Protein AF-0000000084604046 (afdb_homodimer)

Radius of gyration: 29.72 Å; Cα contacts (8 Å, |Δi|>4): 2271; chains: 2; bounding box: 63×87×72 Å

Nearest PDB structures (foldseek):
  1ad3-assembly1_B  TM=9.758E-01  e=2.299E-49  Rattus norvegicus
  4qgk-assembly1_B  TM=9.722E-01  e=5.707E-48  Homo sapiens
  6k0z-assembly1_A  TM=9.674E-01  e=2.335E-47  Staphylococcus aureus
  1uxv-assembly1_A  TM=8.886E-01  e=5.226E-30  Thermoproteus tenax
  1uxn-assembly1_A  TM=8.851E-01  e=6.188E-30  Thermoproteus tenax

Structure (mmCIF, N/CA/C/O backbone):
data_AF-0000000084604046-model_v1
#
loop_
_entity.id
_entity.type
_entity.pdbx_description
1 polymer 'Aldehyde dehydrogenase'
#
loop_
_atom_site.group_PDB
_atom_site.id
_atom_site.type_symbol
_atom_site.label_atom_id
_atom_site.label_alt_id
_atom_site.label_comp_id
_atom_site.label_asym_id
_atom_site.label_entity_id
_atom_site.label_seq_id
_atom_site.pdbx_PDB_ins_code
_atom_site.Cartn_x
_atom_site.Cartn_y
_atom_site.Cartn_z
_atom_site.occupancy
_atom_site.B_iso_or_equiv
_atom_site.auth_seq_id
_atom_site.auth_comp_id
_atom_site.auth_asym_id
_atom_site.auth_atom_id
_atom_site.pdbx_PDB_model_num
ATOM 1 N N . MET A 1 1 ? 24.734 -17.094 -30.797 1 50.59 1 MET A N 1
ATOM 2 C CA . MET A 1 1 ? 23.812 -17.359 -29.688 1 50.59 1 MET A CA 1
ATOM 3 C C . MET A 1 1 ? 24.391 -18.422 -28.75 1 50.59 1 MET A C 1
ATOM 5 O O . MET A 1 1 ? 24.344 -18.25 -27.531 1 50.59 1 MET A O 1
ATOM 9 N N . ALA A 1 2 ? 25.141 -19.469 -29.406 1 66.5 2 ALA A N 1
ATOM 10 C CA . ALA A 1 2 ? 25.703 -20.578 -28.625 1 66.5 2 ALA A CA 1
ATOM 11 C C . ALA A 1 2 ? 26.938 -20.141 -27.859 1 66.5 2 ALA A C 1
ATOM 13 O O . ALA A 1 2 ? 27.203 -20.641 -26.766 1 66.5 2 ALA A O 1
ATOM 14 N N . ALA A 1 3 ? 27.547 -19.031 -28.219 1 71.31 3 ALA A N 1
ATOM 15 C CA . ALA A 1 3 ? 28.859 -18.672 -27.688 1 71.31 3 ALA A CA 1
ATOM 16 C C . ALA A 1 3 ? 28.734 -18.078 -26.281 1 71.31 3 ALA A C 1
ATOM 18 O O . ALA A 1 3 ? 29.703 -18.062 -25.531 1 71.31 3 ALA A O 1
ATOM 19 N N . HIS A 1 4 ? 27.594 -17.781 -25.828 1 88.94 4 HIS A N 1
ATOM 20 C CA . HIS A 1 4 ? 27.484 -17.062 -24.562 1 88.94 4 HIS A CA 1
ATOM 21 C C . HIS A 1 4 ? 26.797 -17.938 -23.516 1 88.94 4 HIS A C 1
ATOM 23 O O . HIS A 1 4 ? 26.719 -17.547 -22.344 1 88.94 4 HIS A O 1
ATOM 29 N N . LEU A 1 5 ? 26.484 -19.016 -23.906 1 94.19 5 LEU A N 1
ATOM 30 C CA . LEU A 1 5 ? 25.797 -19.906 -22.984 1 94.19 5 LEU A CA 1
ATOM 31 C C . LEU A 1 5 ? 26.766 -20.422 -21.906 1 94.19 5 LEU A C 1
ATOM 33 O O . LEU A 1 5 ? 27.875 -20.828 -22.203 1 94.19 5 LEU A O 1
ATOM 37 N N . LYS A 1 6 ? 26.281 -20.281 -20.703 1 94.06 6 LYS A N 1
ATOM 38 C CA . LYS A 1 6 ? 27.047 -20.781 -19.578 1 94.06 6 LYS A CA 1
ATOM 39 C C . LYS A 1 6 ? 26.828 -22.281 -19.391 1 94.06 6 LYS A C 1
ATOM 41 O O . LYS A 1 6 ? 25.719 -22.781 -19.594 1 94.06 6 LYS A O 1
ATOM 46 N N . SER A 1 7 ? 27.906 -22.969 -19.141 1 92.69 7 SER A N 1
ATOM 47 C CA . SER A 1 7 ? 27.844 -24.406 -18.891 1 92.69 7 SER A CA 1
ATOM 48 C C . SER A 1 7 ? 28.766 -24.812 -17.75 1 92.69 7 SER A C 1
ATOM 50 O O . SER A 1 7 ? 29.5 -23.969 -17.203 1 92.69 7 SER A O 1
ATOM 52 N N . GLY A 1 8 ? 28.703 -26.094 -17.391 1 92.62 8 GLY A N 1
ATOM 53 C CA . GLY A 1 8 ? 29.5 -26.594 -16.297 1 92.62 8 GLY A CA 1
ATOM 54 C C . GLY A 1 8 ? 28.656 -26.984 -15.086 1 92.62 8 GLY A C 1
ATOM 55 O O . GLY A 1 8 ? 27.438 -26.906 -15.125 1 92.62 8 GLY A O 1
ATOM 56 N N . PRO A 1 9 ? 29.359 -27.422 -14.031 1 96.44 9 PRO A N 1
ATOM 57 C CA . PRO A 1 9 ? 28.625 -27.844 -12.844 1 96.44 9 PRO A CA 1
ATOM 58 C C . PRO A 1 9 ? 28.016 -26.688 -12.062 1 96.44 9 PRO A C 1
ATOM 60 O O . PRO A 1 9 ? 28.625 -25.609 -11.977 1 96.44 9 PRO A O 1
ATOM 63 N N . ILE A 1 10 ? 26.859 -26.859 -11.547 1 97.69 10 ILE A N 1
ATOM 64 C CA . ILE A 1 10 ? 26.281 -25.922 -10.602 1 97.69 10 ILE A CA 1
ATOM 65 C C . ILE A 1 10 ? 27.062 -25.969 -9.289 1 97.69 10 ILE A C 1
ATOM 67 O O . ILE A 1 10 ? 27.25 -27.031 -8.711 1 97.69 10 ILE A O 1
ATOM 71 N N . PRO A 1 11 ? 27.531 -24.844 -8.859 1 96.5 11 PRO A N 1
ATOM 72 C CA . PRO A 1 11 ? 28.25 -24.844 -7.59 1 96.5 11 PRO A CA 1
ATOM 73 C C . PRO A 1 11 ? 27.422 -25.391 -6.434 1 96.5 11 PRO A C 1
ATOM 75 O O . PRO A 1 11 ? 26.203 -25.25 -6.43 1 96.5 11 PRO A O 1
ATOM 78 N N . PRO A 1 12 ? 28.109 -26.031 -5.445 1 97.69 12 PRO A N 1
ATOM 79 C CA . PRO A 1 12 ? 27.375 -26.469 -4.254 1 97.69 12 PRO A CA 1
ATOM 80 C C . PRO A 1 12 ? 26.734 -25.297 -3.498 1 97.69 12 PRO A C 1
ATOM 82 O O . PRO A 1 12 ? 27.281 -24.188 -3.508 1 97.69 12 PRO A O 1
ATOM 85 N N . PHE A 1 13 ? 25.688 -25.609 -2.85 1 98.25 13 PHE A N 1
ATOM 86 C CA . PHE A 1 13 ? 25 -24.594 -2.062 1 98.25 13 PHE A CA 1
ATOM 87 C C . PHE A 1 13 ? 25.875 -24.109 -0.907 1 98.25 13 PHE A C 1
ATOM 89 O O . PHE A 1 13 ? 26.375 -24.938 -0.127 1 98.25 13 PHE A O 1
ATOM 96 N N . GLU A 1 14 ? 26.141 -22.844 -0.811 1 97.69 14 GLU A N 1
ATOM 97 C CA . GLU A 1 14 ? 26.922 -22.219 0.252 1 97.69 14 GLU A CA 1
ATOM 98 C C . GLU A 1 14 ? 26.203 -21.016 0.846 1 97.69 14 GLU A C 1
ATOM 100 O O . GLU A 1 14 ? 25.781 -20.109 0.117 1 97.69 14 GLU A O 1
ATOM 105 N N . ALA A 1 15 ? 26.047 -21.062 2.158 1 98.44 15 ALA A N 1
ATOM 106 C CA . ALA A 1 15 ? 25.438 -19.922 2.842 1 98.44 15 ALA A CA 1
ATOM 107 C C . ALA A 1 15 ? 26.344 -18.703 2.828 1 98.44 15 ALA A C 1
ATOM 109 O O . ALA A 1 15 ? 27.578 -18.844 2.939 1 98.44 15 ALA A O 1
ATOM 110 N N . THR A 1 16 ? 25.781 -17.5 2.668 1 98.75 16 THR A N 1
ATOM 111 C CA . THR A 1 16 ? 26.547 -16.266 2.768 1 98.75 16 THR A CA 1
ATOM 112 C C . THR A 1 16 ? 26.969 -16 4.211 1 98.75 16 THR A C 1
ATOM 114 O O . THR A 1 16 ? 26.141 -16.047 5.121 1 98.75 16 THR A O 1
ATOM 117 N N . PRO A 1 17 ? 28.266 -15.742 4.441 1 98.56 17 PRO A N 1
ATOM 118 C CA . PRO A 1 17 ? 28.688 -15.438 5.805 1 98.56 17 PRO A CA 1
ATOM 119 C C . PRO A 1 17 ? 28 -14.195 6.371 1 98.56 17 PRO A C 1
ATOM 121 O O . PRO A 1 17 ? 27.812 -13.211 5.652 1 98.56 17 PRO A O 1
ATOM 124 N N . LEU A 1 18 ? 27.672 -14.305 7.691 1 98.56 18 LEU A N 1
ATOM 125 C CA . LEU A 1 18 ? 26.891 -13.242 8.336 1 98.56 18 LEU A CA 1
ATOM 126 C C . LEU A 1 18 ? 27.625 -11.906 8.25 1 98.56 18 LEU A C 1
ATOM 128 O O . LEU A 1 18 ? 27 -10.875 8.016 1 98.56 18 LEU A O 1
ATOM 132 N N . ASP A 1 19 ? 28.922 -11.867 8.406 1 98.38 19 ASP A N 1
ATOM 133 C CA . ASP A 1 19 ? 29.719 -10.641 8.352 1 98.38 19 ASP A CA 1
ATOM 134 C C . ASP A 1 19 ? 29.703 -10.039 6.945 1 98.38 19 ASP A C 1
ATOM 136 O O . ASP A 1 19 ? 29.703 -8.82 6.785 1 98.38 19 ASP A O 1
ATOM 140 N N . GLU A 1 20 ? 29.703 -10.906 5.965 1 98.5 20 GLU A N 1
ATOM 141 C CA . GLU A 1 20 ? 29.594 -10.438 4.586 1 98.5 20 GLU A CA 1
ATOM 142 C C . GLU A 1 20 ? 28.234 -9.797 4.328 1 98.5 20 GLU A C 1
ATOM 144 O O . GLU A 1 20 ? 28.141 -8.781 3.639 1 98.5 20 GLU A O 1
ATOM 149 N N . ILE A 1 21 ? 27.219 -10.406 4.883 1 98.75 21 ILE A N 1
ATOM 150 C CA . ILE A 1 21 ? 25.875 -9.852 4.754 1 98.75 21 ILE A CA 1
ATOM 151 C C . ILE A 1 21 ? 25.859 -8.43 5.305 1 98.75 21 ILE A C 1
ATOM 153 O O . ILE A 1 21 ? 25.406 -7.5 4.625 1 98.75 21 ILE A O 1
ATOM 157 N N . THR A 1 22 ? 26.312 -8.227 6.5 1 98.75 22 THR A N 1
ATOM 158 C CA . THR A 1 22 ? 26.312 -6.922 7.148 1 98.75 22 THR A CA 1
ATOM 159 C C . THR A 1 22 ? 27.078 -5.906 6.312 1 98.75 22 THR A C 1
ATOM 161 O O . THR A 1 22 ? 26.594 -4.797 6.066 1 98.75 22 THR A O 1
ATOM 164 N N . ALA A 1 23 ? 28.281 -6.297 5.844 1 98.75 23 ALA A N 1
ATOM 165 C CA . ALA A 1 23 ? 29.125 -5.398 5.066 1 98.75 23 ALA A CA 1
ATOM 166 C C . ALA A 1 23 ? 28.453 -4.996 3.76 1 98.75 23 ALA A C 1
ATOM 168 O O . ALA A 1 23 ? 28.5 -3.832 3.359 1 98.75 23 ALA A O 1
ATOM 169 N N . LYS A 1 24 ? 27.859 -5.965 3.111 1 98.69 24 LYS A N 1
ATOM 170 C CA . LYS A 1 24 ? 27.219 -5.707 1.828 1 98.69 24 LYS A CA 1
ATOM 171 C C . LYS A 1 24 ? 25.969 -4.84 2.004 1 98.69 24 LYS A C 1
ATOM 173 O O . LYS A 1 24 ? 25.688 -3.973 1.172 1 98.69 24 LYS A O 1
ATOM 178 N N . LEU A 1 25 ? 25.203 -5.078 3.059 1 98.69 25 LEU A N 1
ATOM 179 C CA . LEU A 1 25 ? 24.031 -4.25 3.314 1 98.69 25 LEU A CA 1
ATOM 180 C C . LEU A 1 25 ? 24.438 -2.795 3.541 1 98.69 25 LEU A C 1
ATOM 182 O O . LEU A 1 25 ? 23.766 -1.881 3.059 1 98.69 25 LEU A O 1
ATOM 186 N N . GLU A 1 26 ? 25.438 -2.568 4.254 1 98.38 26 GLU A N 1
ATOM 187 C CA . GLU A 1 26 ? 25.938 -1.217 4.484 1 98.38 26 GLU A CA 1
ATOM 188 C C . GLU A 1 26 ? 26.422 -0.578 3.184 1 98.38 26 GLU A C 1
ATOM 190 O O . GLU A 1 26 ? 26.172 0.604 2.938 1 98.38 26 GLU A O 1
ATOM 195 N N . LEU A 1 27 ? 27.109 -1.394 2.396 1 98.62 27 LEU A N 1
ATOM 196 C CA . LEU A 1 27 ? 27.578 -0.909 1.1 1 98.62 27 LEU A CA 1
ATOM 197 C C . LEU A 1 27 ? 26.391 -0.459 0.237 1 98.62 27 LEU A C 1
ATOM 199 O O . LEU A 1 27 ? 26.438 0.613 -0.37 1 98.62 27 LEU A O 1
ATOM 203 N N . LEU A 1 28 ? 25.391 -1.287 0.137 1 98.69 28 LEU A N 1
ATOM 204 C CA . LEU A 1 28 ? 24.203 -0.959 -0.657 1 98.69 28 LEU A CA 1
ATOM 205 C C . LEU A 1 28 ? 23.562 0.333 -0.166 1 98.69 28 LEU A C 1
ATOM 207 O O . LEU A 1 28 ? 23.156 1.177 -0.971 1 98.69 28 LEU A O 1
ATOM 211 N N . ARG A 1 29 ? 23.391 0.522 1.137 1 97.19 29 ARG A N 1
ATOM 212 C CA . ARG A 1 29 ? 22.797 1.72 1.719 1 97.19 29 ARG A CA 1
ATOM 213 C C . ARG A 1 29 ? 23.594 2.967 1.342 1 97.19 29 ARG A C 1
ATOM 215 O O . ARG A 1 29 ? 23.016 3.992 0.979 1 97.19 29 ARG A O 1
ATOM 222 N N . ASN A 1 30 ? 24.891 2.871 1.48 1 97.25 30 ASN A N 1
ATOM 223 C CA . ASN A 1 30 ? 25.766 3.992 1.134 1 97.25 30 ASN A CA 1
ATOM 224 C C . ASN A 1 30 ? 25.688 4.316 -0.355 1 97.25 30 ASN A C 1
ATOM 226 O O . ASN A 1 30 ? 25.703 5.484 -0.741 1 97.25 30 ASN A O 1
ATOM 230 N N . THR A 1 31 ? 25.672 3.266 -1.156 1 98.44 31 THR A N 1
ATOM 231 C CA . THR A 1 31 ? 25.562 3.469 -2.598 1 98.44 31 THR A CA 1
ATOM 232 C C . THR A 1 31 ? 24.266 4.172 -2.955 1 98.44 31 THR A C 1
ATOM 234 O O . THR A 1 31 ? 24.25 5.074 -3.795 1 98.44 31 THR A O 1
ATOM 237 N N . PHE A 1 32 ? 23.172 3.816 -2.348 1 98.12 32 PHE A N 1
ATOM 238 C CA . PHE A 1 32 ? 21.875 4.441 -2.615 1 98.12 32 PHE A CA 1
ATOM 239 C C . PHE A 1 32 ? 21.938 5.945 -2.357 1 98.12 32 PHE A C 1
ATOM 241 O O . PHE A 1 32 ? 21.344 6.73 -3.094 1 98.12 32 PHE A O 1
ATOM 248 N N . ARG A 1 33 ? 22.625 6.324 -1.353 1 95.12 33 ARG A N 1
ATOM 249 C CA . ARG A 1 33 ? 22.719 7.723 -0.945 1 95.12 33 ARG A CA 1
ATOM 250 C C . ARG A 1 33 ? 23.453 8.555 -1.999 1 95.12 33 ARG A C 1
ATOM 252 O O . ARG A 1 33 ? 23.344 9.781 -2.01 1 95.12 33 ARG A O 1
ATOM 259 N N . THR A 1 34 ? 24.203 7.895 -2.857 1 96.56 34 THR A N 1
ATOM 260 C CA . THR A 1 34 ? 24.906 8.609 -3.916 1 96.56 34 THR A CA 1
ATOM 261 C C . THR A 1 34 ? 23.969 8.945 -5.066 1 96.56 34 THR A C 1
ATOM 263 O O . THR A 1 34 ? 24.328 9.672 -5.988 1 96.56 34 THR A O 1
ATOM 266 N N . ASN A 1 35 ? 22.734 8.414 -5.121 1 96.94 35 ASN A N 1
ATOM 267 C CA . ASN A 1 35 ? 21.703 8.586 -6.152 1 96.94 35 ASN A CA 1
ATOM 268 C C . ASN A 1 35 ? 22.078 7.832 -7.43 1 96.94 35 ASN A C 1
ATOM 270 O O . ASN A 1 35 ? 21.5 8.086 -8.492 1 96.94 35 ASN A O 1
ATOM 274 N N . LYS A 1 36 ? 23.016 6.863 -7.289 1 98 36 LYS A N 1
ATOM 275 C CA . LYS A 1 36 ? 23.438 6.066 -8.438 1 98 36 LYS A CA 1
ATOM 276 C C . LYS A 1 36 ? 22.25 5.379 -9.094 1 98 36 LYS A C 1
ATOM 278 O O . LYS A 1 36 ? 22.109 5.398 -10.32 1 98 36 LYS A O 1
ATOM 283 N N . THR A 1 37 ? 21.359 4.879 -8.312 1 98.44 37 THR A N 1
ATOM 284 C CA . THR A 1 37 ? 20.25 4.078 -8.82 1 98.44 37 THR A CA 1
ATOM 285 C C . THR A 1 37 ? 19.094 4.965 -9.258 1 98.44 37 THR A C 1
ATOM 287 O O . THR A 1 37 ? 18.109 4.48 -9.82 1 98.44 37 THR A O 1
ATOM 290 N N . LYS A 1 38 ? 19.141 6.258 -9.047 1 97.06 38 LYS A N 1
ATOM 291 C CA . LYS A 1 38 ? 18.078 7.16 -9.469 1 97.06 38 LYS A CA 1
ATOM 292 C C . LYS A 1 38 ? 18.156 7.445 -10.969 1 97.06 38 LYS A C 1
ATOM 294 O O . LYS A 1 38 ? 17.188 7.898 -11.57 1 97.06 38 LYS A O 1
ATOM 299 N N . ASP A 1 39 ? 19.312 7.238 -11.539 1 97.88 39 ASP A N 1
ATOM 300 C CA . ASP A 1 39 ? 19.516 7.465 -12.961 1 97.88 39 ASP A CA 1
ATOM 301 C C . ASP A 1 39 ? 18.75 6.438 -13.797 1 97.88 39 ASP A C 1
ATOM 303 O O . ASP A 1 39 ? 19 5.234 -13.688 1 97.88 39 ASP A O 1
ATOM 307 N N . ILE A 1 40 ? 17.859 6.918 -14.664 1 98.31 40 ILE A N 1
ATOM 308 C CA . ILE A 1 40 ? 16.984 6.051 -15.445 1 98.31 40 ILE A CA 1
ATOM 309 C C . ILE A 1 40 ? 17.828 5.191 -16.391 1 98.31 40 ILE A C 1
ATOM 311 O O . ILE A 1 40 ? 17.5 4.027 -16.625 1 98.31 40 ILE A O 1
ATOM 315 N N . LYS A 1 41 ? 18.906 5.73 -16.969 1 98.06 41 LYS A N 1
ATOM 316 C CA . LYS A 1 41 ? 19.781 4.969 -17.859 1 98.06 41 LYS A CA 1
ATOM 317 C C . LYS A 1 41 ? 20.469 3.822 -17.109 1 98.06 41 LYS A C 1
ATOM 319 O O . LYS A 1 41 ? 20.609 2.725 -17.656 1 98.06 41 LYS A O 1
ATOM 324 N N . PHE A 1 42 ? 20.953 4.125 -15.906 1 98.5 42 PHE A N 1
ATOM 325 C CA . PHE A 1 42 ? 21.547 3.086 -15.07 1 98.5 42 PHE A CA 1
ATOM 326 C C . PHE A 1 42 ? 20.562 1.947 -14.844 1 98.5 42 PHE A C 1
ATOM 328 O O . PHE A 1 42 ? 20.906 0.777 -15.031 1 98.5 42 PHE A O 1
ATOM 335 N N . ARG A 1 43 ? 19.281 2.301 -14.477 1 98.88 43 ARG A N 1
ATOM 336 C CA . ARG A 1 43 ? 18.219 1.323 -14.219 1 98.88 43 ARG A CA 1
ATOM 337 C C . ARG A 1 43 ? 17.984 0.439 -15.438 1 98.88 43 ARG A C 1
ATOM 339 O O . ARG A 1 43 ? 17.953 -0.788 -15.32 1 98.88 43 ARG A O 1
ATOM 346 N N . LEU A 1 44 ? 17.828 1.096 -16.547 1 98.81 44 LEU A N 1
ATOM 347 C CA . LEU A 1 44 ? 17.531 0.395 -17.797 1 98.81 44 LEU A CA 1
ATOM 348 C C . LEU A 1 44 ? 18.656 -0.563 -18.156 1 98.81 44 LEU A C 1
ATOM 350 O O . LEU A 1 44 ? 18.406 -1.706 -18.547 1 98.81 44 LEU A O 1
ATOM 354 N N . ARG A 1 45 ? 19.859 -0.156 -17.984 1 98.69 45 ARG A N 1
ATOM 355 C CA . ARG A 1 45 ? 21 -1.008 -18.297 1 98.69 45 ARG A CA 1
ATOM 356 C C . ARG A 1 45 ? 21.016 -2.246 -17.406 1 98.69 45 ARG A C 1
ATOM 358 O O . ARG A 1 45 ? 21.281 -3.352 -17.875 1 98.69 45 ARG A O 1
ATOM 365 N N . GLN A 1 46 ? 20.781 -2.047 -16.125 1 98.88 46 GLN A N 1
ATOM 366 C CA . GLN A 1 46 ? 20.734 -3.188 -15.227 1 98.88 46 GLN A CA 1
ATOM 367 C C . GLN A 1 46 ? 19.688 -4.199 -15.656 1 98.88 46 GLN A C 1
ATOM 369 O O . GLN A 1 46 ? 19.938 -5.406 -15.68 1 98.88 46 GLN A O 1
ATOM 374 N N . ILE A 1 47 ? 18.469 -3.734 -16.031 1 98.94 47 ILE A N 1
ATOM 375 C CA . ILE A 1 47 ? 17.359 -4.602 -16.406 1 98.94 47 ILE A CA 1
ATOM 376 C C . ILE A 1 47 ? 17.688 -5.352 -17.703 1 98.94 47 ILE A C 1
ATOM 378 O O . ILE A 1 47 ? 17.453 -6.559 -17.797 1 98.94 47 ILE A O 1
ATOM 382 N N . ARG A 1 48 ? 18.25 -4.656 -18.656 1 98.81 48 ARG A N 1
ATOM 383 C CA . ARG A 1 48 ? 18.609 -5.266 -19.938 1 98.81 48 ARG A CA 1
ATOM 384 C C . ARG A 1 48 ? 19.734 -6.289 -19.766 1 98.81 48 ARG A C 1
ATOM 386 O O . ARG A 1 48 ? 19.719 -7.34 -20.406 1 98.81 48 ARG A O 1
ATOM 393 N N . LYS A 1 49 ? 20.656 -6.016 -18.859 1 98.69 49 LYS A N 1
ATOM 394 C CA . LYS A 1 49 ? 21.719 -6.977 -18.578 1 98.69 49 LYS A CA 1
ATOM 395 C C . LYS A 1 49 ? 21.156 -8.219 -17.891 1 98.69 49 LYS A C 1
ATOM 397 O O . LYS A 1 49 ? 21.625 -9.336 -18.125 1 98.69 49 LYS A O 1
ATOM 402 N N . LEU A 1 50 ? 20.266 -8 -17.062 1 98.75 50 LEU A N 1
ATOM 403 C CA . LEU A 1 50 ? 19.625 -9.133 -16.406 1 98.75 50 LEU A CA 1
ATOM 404 C C . LEU A 1 50 ? 18.938 -10.047 -17.422 1 98.75 50 LEU A C 1
ATOM 406 O O . LEU A 1 50 ? 18.984 -11.273 -17.281 1 98.75 50 LEU A O 1
ATOM 410 N N . TYR A 1 51 ? 18.266 -9.422 -18.422 1 98.56 51 TYR A N 1
ATOM 411 C CA . TYR A 1 51 ? 17.703 -10.195 -19.531 1 98.56 51 TYR A CA 1
ATOM 412 C C . TYR A 1 51 ? 18.734 -11.141 -20.109 1 98.56 51 TYR A C 1
ATOM 414 O O . TYR A 1 51 ? 18.484 -12.336 -20.297 1 98.56 51 TYR A O 1
ATOM 422 N N . TRP A 1 52 ? 19.891 -10.672 -20.391 1 98.5 52 TRP A N 1
ATOM 423 C CA . TRP A 1 52 ? 20.953 -11.477 -21.016 1 98.5 52 TRP A CA 1
ATOM 424 C C . TRP A 1 52 ? 21.484 -12.523 -20.031 1 98.5 52 TRP A C 1
ATOM 426 O O . TRP A 1 52 ? 21.859 -13.625 -20.453 1 98.5 52 TRP A O 1
ATOM 436 N N . GLY A 1 53 ? 21.531 -12.156 -18.75 1 98.56 53 GLY A N 1
ATOM 437 C CA . GLY A 1 53 ? 21.859 -13.164 -17.766 1 98.56 53 GLY A CA 1
ATOM 438 C C . GLY A 1 53 ? 20.953 -14.383 -17.828 1 98.56 53 GLY A C 1
ATOM 439 O O . GLY A 1 53 ? 21.422 -15.516 -17.781 1 98.56 53 GLY A O 1
ATOM 440 N N . MET A 1 54 ? 19.688 -14.148 -18 1 98.38 54 MET A N 1
ATOM 441 C CA . MET A 1 54 ? 18.719 -15.234 -18.109 1 98.38 54 MET A CA 1
ATOM 442 C C . MET A 1 54 ? 18.953 -16.047 -19.375 1 98.38 54 MET A C 1
ATOM 444 O O . MET A 1 54 ? 18.781 -17.266 -19.375 1 98.38 54 MET A O 1
ATOM 448 N N . VAL A 1 55 ? 19.312 -15.359 -20.406 1 98.06 55 VAL A N 1
ATOM 449 C CA . VAL A 1 55 ? 19.562 -16.031 -21.672 1 98.06 55 VAL A CA 1
ATOM 450 C C . VAL A 1 55 ? 20.828 -16.875 -21.562 1 98.06 55 VAL A C 1
ATOM 452 O O . VAL A 1 55 ? 20.812 -18.062 -21.938 1 98.06 55 VAL A O 1
ATOM 455 N N . ASP A 1 56 ? 21.891 -16.344 -21.047 1 98.38 56 ASP A N 1
ATOM 456 C CA . ASP A 1 56 ? 23.203 -17 -21.016 1 98.38 56 ASP A CA 1
ATOM 457 C C . ASP A 1 56 ? 23.203 -18.188 -20.062 1 98.38 56 ASP A C 1
ATOM 459 O O . ASP A 1 56 ? 23.891 -19.172 -20.297 1 98.38 56 ASP A O 1
ATOM 463 N N . TYR A 1 57 ? 22.438 -18.125 -19.062 1 98.44 57 TYR A N 1
ATOM 464 C CA . TYR A 1 57 ? 22.453 -19.172 -18.047 1 98.44 57 TYR A CA 1
ATOM 465 C C . TYR A 1 57 ? 21.359 -20.188 -18.297 1 98.44 57 TYR A C 1
ATOM 467 O O . TYR A 1 57 ? 21.094 -21.047 -17.438 1 98.44 57 TYR A O 1
ATOM 475 N N . ALA A 1 58 ? 20.672 -20.172 -19.391 1 98.25 58 ALA A N 1
ATOM 476 C CA . ALA A 1 58 ? 19.5 -21.016 -19.672 1 98.25 58 ALA A CA 1
ATOM 477 C C . ALA A 1 58 ? 19.812 -22.484 -19.422 1 98.25 58 ALA A C 1
ATOM 479 O O . ALA A 1 58 ? 19.047 -23.172 -18.734 1 98.25 58 ALA A O 1
ATOM 480 N N . PRO A 1 59 ? 20.969 -23.031 -19.891 1 98.19 59 PRO A N 1
ATOM 481 C CA . PRO A 1 59 ? 21.219 -24.453 -19.641 1 98.19 59 PRO A CA 1
ATOM 482 C C . PRO A 1 59 ? 21.344 -24.781 -18.141 1 98.19 59 PRO A C 1
ATOM 484 O O . PRO A 1 59 ? 20.859 -25.812 -17.688 1 98.19 59 PRO A O 1
ATOM 487 N N . LEU A 1 60 ? 21.953 -23.906 -17.422 1 98.69 60 LEU A N 1
ATOM 488 C CA . LEU A 1 60 ? 22.156 -24.141 -16 1 98.69 60 LEU A CA 1
ATOM 489 C C . LEU A 1 60 ? 20.859 -23.922 -15.227 1 98.69 60 LEU A C 1
ATOM 491 O O . LEU A 1 60 ? 20.609 -24.562 -14.203 1 98.69 60 LEU A O 1
ATOM 495 N N . ILE A 1 61 ? 20.016 -23.016 -15.727 1 98.81 61 ILE A N 1
ATOM 496 C CA . ILE A 1 61 ? 18.703 -22.828 -15.133 1 98.81 61 ILE A CA 1
ATOM 497 C C . ILE A 1 61 ? 17.875 -24.109 -15.305 1 98.81 61 ILE A C 1
ATOM 499 O O . ILE A 1 61 ? 17.266 -24.594 -14.352 1 98.81 61 ILE A O 1
ATOM 503 N N . GLU A 1 62 ? 17.891 -24.703 -16.531 1 98.56 62 GLU A N 1
ATOM 504 C CA . GLU A 1 62 ? 17.203 -25.969 -16.781 1 98.56 62 GLU A CA 1
ATOM 505 C C . GLU A 1 62 ? 17.672 -27.062 -15.844 1 98.56 62 GLU A C 1
ATOM 507 O O . GLU A 1 62 ? 16.859 -27.766 -15.242 1 98.56 62 GLU A O 1
ATOM 512 N N . GLU A 1 63 ? 18.969 -27.141 -15.734 1 98.69 63 GLU A N 1
ATOM 513 C CA . GLU A 1 63 ? 19.547 -28.172 -14.898 1 98.69 63 GLU A CA 1
ATOM 514 C C . GLU A 1 63 ? 19.188 -27.969 -13.43 1 98.69 63 GLU A C 1
ATOM 516 O O . GLU A 1 63 ? 18.844 -28.922 -12.727 1 98.69 63 GLU A O 1
ATOM 521 N N . ALA A 1 64 ? 19.281 -26.734 -12.953 1 98.88 64 ALA A N 1
ATOM 522 C CA . ALA A 1 64 ? 18.984 -26.422 -11.562 1 98.88 64 ALA A CA 1
ATOM 523 C C . ALA A 1 64 ? 17.531 -26.781 -11.227 1 98.88 64 ALA A C 1
ATOM 525 O O . ALA A 1 64 ? 17.281 -27.406 -10.195 1 98.88 64 ALA A O 1
ATOM 526 N N . LEU A 1 65 ? 16.625 -26.438 -12.07 1 98.81 65 LEU A N 1
ATOM 527 C CA . LEU A 1 65 ? 15.203 -26.703 -11.836 1 98.81 65 LEU A CA 1
ATOM 528 C C . LEU A 1 65 ? 14.906 -28.188 -11.867 1 98.81 65 LEU A C 1
ATOM 530 O O . LEU A 1 65 ? 14.07 -28.688 -11.109 1 98.81 65 LEU A O 1
ATOM 534 N N . MET A 1 66 ? 15.594 -28.891 -12.789 1 98.56 66 MET A N 1
ATOM 535 C CA . MET A 1 66 ? 15.461 -30.344 -12.836 1 98.56 66 MET A CA 1
ATOM 536 C C . MET A 1 66 ? 15.953 -30.969 -11.539 1 98.56 66 MET A C 1
ATOM 538 O O . MET A 1 66 ? 15.289 -31.844 -10.977 1 98.56 66 MET A O 1
ATOM 542 N N . LYS A 1 67 ? 17.031 -30.516 -11.055 1 98.44 67 LYS A N 1
ATOM 543 C CA . LYS A 1 67 ? 17.625 -31.078 -9.844 1 98.44 67 LYS A CA 1
ATOM 544 C C . LYS A 1 67 ? 16.797 -30.734 -8.609 1 98.44 67 LYS A C 1
ATOM 546 O 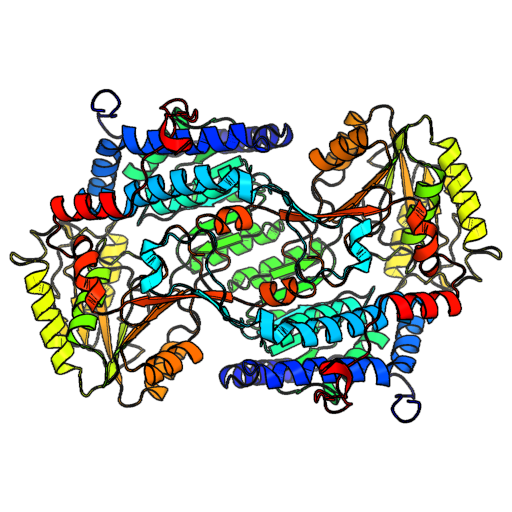O . LYS A 1 67 ? 16.672 -31.547 -7.695 1 98.44 67 LYS A O 1
ATOM 551 N N . ASP A 1 68 ? 16.25 -29.562 -8.562 1 98.56 68 ASP A N 1
ATOM 552 C CA . ASP A 1 68 ? 15.539 -29.094 -7.375 1 98.56 68 ASP A CA 1
ATOM 553 C C . ASP A 1 68 ? 14.148 -29.719 -7.285 1 98.56 68 ASP A C 1
ATOM 555 O O . ASP A 1 68 ? 13.688 -30.078 -6.191 1 98.56 68 ASP A O 1
ATOM 559 N N . MET A 1 69 ? 13.422 -29.859 -8.453 1 97.62 69 MET A N 1
ATOM 560 C CA . MET A 1 69 ? 12.016 -30.234 -8.344 1 97.62 69 MET A CA 1
ATOM 561 C C . MET A 1 69 ? 11.602 -31.141 -9.5 1 97.62 69 MET A C 1
ATOM 563 O O . MET A 1 69 ? 10.414 -31.375 -9.711 1 97.62 69 MET A O 1
ATOM 567 N N . GLY A 1 70 ? 12.547 -31.578 -10.305 1 98.06 70 GLY A N 1
ATOM 568 C CA . GLY A 1 70 ? 12.195 -32.406 -11.453 1 98.06 70 GLY A CA 1
ATOM 569 C C . GLY A 1 70 ? 11.414 -31.641 -12.508 1 98.06 70 GLY A C 1
ATOM 570 O O . GLY A 1 70 ? 10.633 -32.25 -13.258 1 98.06 70 GLY A O 1
ATOM 571 N N . LYS A 1 71 ? 11.547 -30.359 -12.531 1 98.38 71 LYS A N 1
ATOM 572 C CA . LYS A 1 71 ? 10.836 -29.531 -13.508 1 98.38 71 LYS A CA 1
ATOM 573 C C . LYS A 1 71 ? 11.414 -29.719 -14.906 1 98.38 71 LYS A C 1
ATOM 575 O O . LYS A 1 71 ? 12.625 -29.594 -15.109 1 98.38 71 LYS A O 1
ATOM 580 N N . SER A 1 72 ? 10.602 -29.984 -15.875 1 98.19 72 SER A N 1
ATOM 581 C CA . SER A 1 72 ? 11.039 -30.25 -17.234 1 98.19 72 SER A CA 1
ATOM 582 C C . SER A 1 72 ? 11.617 -28.984 -17.891 1 98.19 72 SER A C 1
ATOM 584 O O . SER A 1 72 ? 11.328 -27.875 -17.453 1 98.19 72 SER A O 1
ATOM 586 N N . LYS A 1 73 ? 12.477 -29.188 -18.906 1 98.12 73 LYS A N 1
ATOM 587 C CA . LYS A 1 73 ? 12.992 -28.062 -19.688 1 98.12 73 LYS A CA 1
ATOM 588 C C . LYS A 1 73 ? 11.859 -27.203 -20.234 1 98.12 73 LYS A C 1
ATOM 590 O O . LYS A 1 73 ? 11.969 -25.969 -20.266 1 98.12 73 LYS A O 1
ATOM 595 N N . PHE A 1 74 ? 10.82 -27.906 -20.641 1 98.31 74 PHE A N 1
ATOM 596 C CA . PHE A 1 74 ? 9.68 -27.188 -21.188 1 98.31 74 PHE A CA 1
ATOM 597 C C . PHE A 1 74 ? 9.102 -26.203 -20.172 1 98.31 74 PHE A C 1
ATOM 599 O O . PHE A 1 74 ? 8.953 -25.016 -20.469 1 98.31 74 PHE A O 1
ATOM 606 N N . GLU A 1 75 ? 8.797 -26.625 -18.953 1 98.25 75 GLU A N 1
ATOM 607 C CA . GLU A 1 75 ? 8.234 -25.766 -17.922 1 98.25 75 GLU A CA 1
ATOM 608 C C . GLU A 1 75 ? 9.242 -24.719 -17.469 1 98.25 75 GLU A C 1
ATOM 610 O O . GLU A 1 75 ? 8.859 -23.609 -17.109 1 98.25 75 GLU A O 1
ATOM 615 N N . ALA A 1 76 ? 10.547 -25.094 -17.438 1 98.56 76 ALA A N 1
ATOM 616 C CA . ALA A 1 76 ? 11.578 -24.109 -17.109 1 98.56 76 ALA A CA 1
ATOM 617 C C . ALA A 1 76 ? 11.508 -22.906 -18.031 1 98.56 76 ALA A C 1
ATOM 619 O O . ALA A 1 76 ? 11.633 -21.766 -17.578 1 98.56 76 ALA A O 1
ATOM 620 N N . HIS A 1 77 ? 11.305 -23.203 -19.281 1 98 77 HIS A N 1
ATOM 621 C CA . HIS A 1 77 ? 11.211 -22.125 -20.266 1 98 77 HIS A CA 1
ATOM 622 C C . HIS A 1 77 ? 9.891 -21.375 -20.125 1 98 77 HIS A C 1
ATOM 624 O O . HIS A 1 77 ? 9.883 -20.156 -19.922 1 98 77 HIS A O 1
ATOM 630 N N . LEU A 1 78 ? 8.82 -22.062 -20.109 1 97.31 78 LEU A N 1
ATOM 631 C CA . LEU A 1 78 ? 7.488 -21.453 -20.203 1 97.31 78 LEU A CA 1
ATOM 632 C C . LEU A 1 78 ? 7.184 -20.641 -18.938 1 97.31 78 LEU A C 1
ATOM 634 O O . LEU A 1 78 ? 6.684 -19.516 -19.031 1 97.31 78 LEU A O 1
ATOM 638 N N . THR A 1 79 ? 7.488 -21.203 -17.766 1 97.31 79 THR A N 1
ATOM 639 C CA . THR A 1 79 ? 6.941 -20.641 -16.531 1 97.31 79 THR A CA 1
ATOM 640 C C . THR A 1 79 ? 8 -19.828 -15.797 1 97.31 79 THR A C 1
ATOM 642 O O . THR A 1 79 ? 7.68 -19.047 -14.891 1 97.31 79 THR A O 1
ATOM 645 N N . GLU A 1 80 ? 9.344 -19.984 -16.172 1 97.69 80 GLU A N 1
ATOM 646 C CA . GLU A 1 80 ? 10.406 -19.297 -15.461 1 97.69 80 GLU A CA 1
ATOM 647 C C . GLU A 1 80 ? 11.141 -18.328 -16.375 1 97.69 80 GLU A C 1
ATOM 649 O O . GLU A 1 80 ? 10.922 -17.109 -16.297 1 97.69 80 GLU A O 1
ATOM 654 N N . MET A 1 81 ? 11.844 -18.828 -17.312 1 97.88 81 MET A N 1
ATOM 655 C CA . MET A 1 81 ? 12.766 -18.016 -18.094 1 97.88 81 MET A CA 1
ATOM 656 C C . MET A 1 81 ? 12.008 -17.031 -18.984 1 97.88 81 MET A C 1
ATOM 658 O O . MET A 1 81 ? 12.32 -15.844 -19.031 1 97.88 81 MET A O 1
ATOM 662 N N . ASP A 1 82 ? 10.984 -17.562 -19.703 1 97.62 82 ASP A N 1
ATOM 663 C CA . ASP A 1 82 ? 10.25 -16.688 -20.609 1 97.62 82 ASP A CA 1
ATOM 664 C C . ASP A 1 82 ? 9.516 -15.586 -19.844 1 97.62 82 ASP A C 1
ATOM 666 O O . ASP A 1 82 ? 9.43 -14.453 -20.312 1 97.62 82 ASP A O 1
ATOM 670 N N . TRP A 1 83 ? 9.016 -15.945 -18.703 1 97 83 TRP A N 1
ATOM 671 C CA . TRP A 1 83 ? 8.336 -14.969 -17.859 1 97 83 TRP A CA 1
ATOM 672 C C . TRP A 1 83 ? 9.266 -13.828 -17.5 1 97 83 TRP A C 1
ATOM 674 O O . TRP A 1 83 ? 8.922 -12.656 -17.672 1 97 83 TRP A O 1
ATOM 684 N N . VAL A 1 84 ? 10.453 -14.109 -16.984 1 98.44 84 VAL A N 1
ATOM 685 C CA . VAL A 1 84 ? 11.422 -13.125 -16.516 1 98.44 84 VAL A CA 1
ATOM 686 C C . VAL A 1 84 ? 11.914 -12.281 -17.703 1 98.44 84 VAL A C 1
ATOM 688 O O . VAL A 1 84 ? 12 -11.055 -17.594 1 98.44 84 VAL A O 1
ATOM 691 N N . LYS A 1 85 ? 12.203 -12.961 -18.828 1 98.25 85 LYS A N 1
ATOM 692 C CA . LYS A 1 85 ? 12.688 -12.258 -20.016 1 98.25 85 LYS A CA 1
ATOM 693 C C . LYS A 1 85 ? 11.648 -11.273 -20.531 1 98.25 85 LYS A C 1
ATOM 695 O O . LYS A 1 85 ? 11.977 -10.125 -20.859 1 98.25 85 LYS A O 1
ATOM 700 N N . ASN A 1 86 ? 10.398 -11.734 -20.578 1 97.44 86 ASN A N 1
ATOM 701 C CA . ASN A 1 86 ? 9.32 -10.852 -21.016 1 97.44 86 ASN A CA 1
ATOM 702 C C . ASN A 1 86 ? 9.148 -9.664 -20.078 1 97.44 86 ASN A C 1
ATOM 704 O O . ASN A 1 86 ? 8.945 -8.531 -20.516 1 97.44 86 ASN A O 1
ATOM 708 N N . GLU A 1 87 ? 9.219 -9.93 -18.781 1 97.81 87 GLU A N 1
ATOM 709 C CA . GLU A 1 87 ? 9.148 -8.859 -17.781 1 97.81 87 GLU A CA 1
ATOM 710 C C . GLU A 1 87 ? 10.242 -7.82 -18.031 1 97.81 87 GLU A C 1
ATOM 712 O O . GLU A 1 87 ? 9.977 -6.617 -18.031 1 97.81 87 GLU A O 1
ATOM 717 N N . ALA A 1 88 ? 11.445 -8.273 -18.219 1 98.5 88 ALA A N 1
ATOM 718 C CA . ALA A 1 88 ? 12.594 -7.387 -18.406 1 98.5 88 ALA A CA 1
ATOM 719 C C . ALA A 1 88 ? 12.391 -6.5 -19.641 1 98.5 88 ALA A C 1
ATOM 721 O O . ALA A 1 88 ? 12.594 -5.281 -19.562 1 98.5 88 ALA A O 1
ATOM 722 N N . ILE A 1 89 ? 11.953 -7.07 -20.75 1 97.62 89 ILE A N 1
ATOM 723 C CA . ILE A 1 89 ? 11.781 -6.316 -21.984 1 97.62 89 ILE A CA 1
ATOM 724 C C . ILE A 1 89 ? 10.656 -5.301 -21.812 1 97.62 89 ILE A C 1
ATOM 726 O O . ILE A 1 89 ? 10.812 -4.125 -22.156 1 97.62 89 ILE A O 1
ATOM 730 N N . ASN A 1 90 ? 9.531 -5.773 -21.281 1 96.75 90 ASN A N 1
ATOM 731 C CA . ASN A 1 90 ? 8.367 -4.902 -21.125 1 96.75 90 ASN A CA 1
ATOM 732 C C . ASN A 1 90 ? 8.672 -3.725 -20.203 1 96.75 90 ASN A C 1
ATOM 734 O O . ASN A 1 90 ? 8.312 -2.586 -20.516 1 96.75 90 ASN A O 1
ATOM 738 N N . VAL A 1 91 ? 9.305 -3.99 -19.109 1 98.19 91 VAL A N 1
ATOM 739 C CA . VAL A 1 91 ? 9.641 -2.939 -18.156 1 98.19 91 VAL A CA 1
ATOM 740 C C . VAL A 1 91 ? 10.648 -1.976 -18.781 1 98.19 91 VAL A C 1
ATOM 742 O O . VAL A 1 91 ? 10.477 -0.757 -18.703 1 98.19 91 VAL A O 1
ATOM 745 N N . ALA A 1 92 ? 11.688 -2.51 -19.406 1 98.12 92 ALA A N 1
ATOM 746 C CA . ALA A 1 92 ? 12.695 -1.66 -20.016 1 98.12 92 ALA A CA 1
ATOM 747 C C . ALA A 1 92 ? 12.07 -0.729 -21.062 1 98.12 92 ALA A C 1
ATOM 749 O O . ALA A 1 92 ? 12.453 0.44 -21.156 1 98.12 92 ALA A O 1
ATOM 750 N N . ASN A 1 93 ? 11.109 -1.242 -21.781 1 97.19 93 ASN A N 1
ATOM 751 C CA . ASN A 1 93 ? 10.516 -0.485 -22.875 1 97.19 93 ASN A CA 1
ATOM 752 C C . ASN A 1 93 ? 9.594 0.618 -22.344 1 97.19 93 ASN A C 1
ATOM 754 O O . ASN A 1 93 ? 9.375 1.62 -23.031 1 97.19 93 ASN A O 1
ATOM 758 N N . LYS A 1 94 ? 9.078 0.449 -21.125 1 98.06 94 LYS A N 1
ATOM 759 C CA . LYS A 1 94 ? 8.023 1.353 -20.688 1 98.06 94 LYS A CA 1
ATOM 760 C C . LYS A 1 94 ? 8.492 2.23 -19.531 1 98.06 94 LYS A C 1
ATOM 762 O O . LYS A 1 94 ? 7.84 3.223 -19.203 1 98.06 94 LYS A O 1
ATOM 767 N N . LEU A 1 95 ? 9.602 2.008 -18.953 1 98.44 95 LEU A N 1
ATOM 768 C CA . LEU A 1 95 ? 10.031 2.604 -17.688 1 98.44 95 LEU A CA 1
ATOM 769 C C . LEU A 1 95 ? 10.188 4.113 -17.828 1 98.44 95 LEU A C 1
ATOM 771 O O . LEU A 1 95 ? 9.812 4.867 -16.922 1 98.44 95 LEU A O 1
ATOM 775 N N . THR A 1 96 ? 10.719 4.586 -18.938 1 98.31 96 THR A N 1
ATOM 776 C CA . THR A 1 96 ? 10.922 6.02 -19.125 1 98.31 96 THR A CA 1
ATOM 777 C C . THR A 1 96 ? 9.594 6.766 -19.031 1 98.31 96 THR A C 1
ATOM 779 O O . THR A 1 96 ? 9.523 7.859 -18.469 1 98.31 96 THR A O 1
ATOM 782 N N . THR A 1 97 ? 8.586 6.117 -19.594 1 98.25 97 THR A N 1
ATOM 783 C CA . THR A 1 97 ? 7.258 6.715 -19.531 1 98.25 97 THR A CA 1
ATOM 784 C C . THR A 1 97 ? 6.703 6.672 -18.109 1 98.25 97 THR A C 1
ATOM 786 O O . THR A 1 97 ? 6.16 7.664 -17.625 1 98.25 97 THR A O 1
ATOM 789 N N . TRP A 1 98 ? 6.871 5.562 -17.469 1 98.31 98 TRP A N 1
ATOM 790 C CA . TRP A 1 98 ? 6.348 5.375 -16.125 1 98.31 98 TRP A CA 1
ATOM 791 C C . TRP A 1 98 ? 7.016 6.332 -15.133 1 98.31 98 TRP A C 1
ATOM 793 O O . TRP A 1 98 ? 6.406 6.742 -14.148 1 98.31 98 TRP A O 1
ATOM 803 N N . ALA A 1 99 ? 8.25 6.703 -15.375 1 98.12 99 ALA A N 1
ATOM 804 C CA . ALA A 1 99 ? 9.078 7.441 -14.422 1 98.12 99 ALA A CA 1
ATOM 805 C C . ALA A 1 99 ? 8.781 8.938 -14.469 1 98.12 99 ALA A C 1
ATOM 807 O O . ALA A 1 99 ? 9.242 9.695 -13.617 1 98.12 99 ALA A O 1
ATOM 808 N N . LYS A 1 100 ? 8.008 9.375 -15.461 1 98.19 100 LYS A N 1
ATOM 809 C CA . LYS A 1 100 ? 7.621 10.781 -15.539 1 98.19 100 LYS A CA 1
ATOM 810 C C . LYS A 1 100 ? 6.684 11.156 -14.391 1 98.19 100 LYS A C 1
ATOM 812 O O . LYS A 1 100 ? 5.945 10.305 -13.883 1 98.19 100 LYS A O 1
ATOM 817 N N . ASP A 1 101 ? 6.758 12.414 -13.969 1 98.19 101 ASP A N 1
ATOM 818 C CA . ASP A 1 101 ? 5.801 12.906 -12.984 1 98.19 101 ASP A CA 1
ATOM 819 C C . ASP A 1 101 ? 4.363 12.688 -13.445 1 98.19 101 ASP A C 1
ATOM 821 O O . ASP A 1 101 ? 4.055 12.859 -14.633 1 98.19 101 ASP A O 1
ATOM 825 N N . GLU A 1 102 ? 3.562 12.312 -12.484 1 97.75 102 GLU A N 1
ATOM 826 C CA . GLU A 1 102 ? 2.164 12.016 -12.781 1 97.75 102 GLU A CA 1
ATOM 827 C C . GLU A 1 102 ? 1.255 13.172 -12.367 1 97.75 102 GLU A C 1
ATOM 829 O O . GLU A 1 102 ? 1.539 13.875 -11.398 1 97.75 102 GLU A O 1
ATOM 834 N N . SER A 1 103 ? 0.201 13.328 -13.125 1 97.69 103 SER A N 1
ATOM 835 C CA . SER A 1 103 ? -0.851 14.25 -12.719 1 97.69 103 SER A CA 1
ATOM 836 C C . SER A 1 103 ? -1.682 13.672 -11.578 1 97.69 103 SER A C 1
ATOM 838 O O . SER A 1 103 ? -1.727 12.453 -11.391 1 97.69 103 SER A O 1
ATOM 840 N N . ILE A 1 104 ? -2.287 14.547 -10.867 1 98 104 ILE A N 1
ATOM 841 C CA . ILE A 1 104 ? -3.17 14.164 -9.773 1 98 104 ILE A CA 1
ATOM 842 C C . ILE A 1 104 ? -4.582 13.93 -10.305 1 98 104 ILE A C 1
ATOM 844 O O . ILE A 1 104 ? -5.121 14.766 -11.039 1 98 104 ILE A O 1
ATOM 848 N N . VAL A 1 105 ? -5.172 12.797 -9.922 1 97.19 105 VAL A N 1
ATOM 849 C CA . VAL A 1 105 ? -6.504 12.438 -10.391 1 97.19 105 VAL A CA 1
ATOM 850 C C . VAL A 1 105 ? -7.531 13.43 -9.859 1 97.19 105 VAL A C 1
ATOM 852 O O . VAL A 1 105 ? -7.574 13.703 -8.656 1 97.19 105 VAL A O 1
ATOM 855 N N . ASP A 1 106 ? -8.289 14.078 -10.789 1 96.19 106 ASP A N 1
ATOM 856 C CA . ASP A 1 106 ? -9.406 14.969 -10.484 1 96.19 106 ASP A CA 1
ATOM 857 C C . ASP A 1 106 ? -8.945 16.188 -9.68 1 96.19 106 ASP A C 1
ATOM 859 O O . ASP A 1 106 ? -9.633 16.625 -8.766 1 96.19 106 ASP A O 1
ATOM 863 N N . LEU A 1 107 ? -7.77 16.656 -9.984 1 96.12 107 LEU A N 1
ATOM 864 C CA . LEU A 1 107 ? -7.266 17.875 -9.383 1 96.12 107 LEU A CA 1
ATOM 865 C C . LEU A 1 107 ? -8.078 19.094 -9.852 1 96.12 107 LEU A C 1
ATOM 867 O O . LEU A 1 107 ? -8.172 19.344 -11.055 1 96.12 107 LEU A O 1
ATOM 871 N N . PRO A 1 108 ? -8.664 19.828 -8.914 1 93.75 108 PRO A N 1
ATOM 872 C CA . PRO A 1 108 ? -9.344 21.047 -9.32 1 93.75 108 PRO A CA 1
ATOM 873 C C . PRO A 1 108 ? -8.43 22.031 -10.062 1 93.75 108 PRO A C 1
ATOM 875 O O . PRO A 1 108 ? -7.27 22.203 -9.68 1 93.75 108 PRO A O 1
ATOM 878 N N . ILE A 1 109 ? -8.945 22.703 -11.008 1 93.12 109 ILE A N 1
ATOM 879 C CA . ILE A 1 109 ? -8.18 23.5 -11.953 1 93.12 109 ILE A CA 1
ATOM 880 C C . ILE A 1 109 ? -7.543 24.688 -11.234 1 93.12 109 ILE A C 1
ATOM 882 O O . ILE A 1 109 ? -6.453 25.141 -11.602 1 93.12 109 ILE A O 1
ATOM 886 N N . MET A 1 110 ? -8.172 25.141 -10.18 1 90.81 110 MET A N 1
ATOM 887 C CA . MET A 1 110 ? -7.684 26.328 -9.469 1 90.81 110 MET A CA 1
ATOM 888 C C . MET A 1 110 ? -6.301 26.078 -8.867 1 90.81 110 MET A C 1
ATOM 890 O O . MET A 1 110 ? -5.582 27.016 -8.531 1 90.81 110 MET A O 1
ATOM 894 N N . TYR A 1 111 ? -5.902 24.797 -8.75 1 94.75 111 TYR A N 1
ATOM 895 C CA . TYR A 1 111 ? -4.621 24.469 -8.133 1 94.75 111 TYR A CA 1
ATOM 896 C C . TYR A 1 111 ? -3.539 24.281 -9.195 1 94.75 111 TYR A C 1
ATOM 898 O O . TYR A 1 111 ? -2.359 24.141 -8.867 1 94.75 111 TYR A O 1
ATOM 906 N N . TRP A 1 112 ? -3.871 24.359 -10.5 1 96 112 TRP A N 1
ATOM 907 C CA . TRP A 1 112 ? -2.949 24.078 -11.594 1 96 112 TRP A CA 1
ATOM 908 C C . TRP A 1 112 ? -1.741 25 -11.547 1 96 112 TRP A C 1
ATOM 910 O O . TRP A 1 112 ? -0.612 24.578 -11.805 1 96 112 TRP A O 1
ATOM 920 N N . PRO A 1 113 ? -1.947 26.297 -11.148 1 96 113 PRO A N 1
ATOM 921 C CA . PRO A 1 113 ? -0.799 27.203 -11.156 1 96 113 PRO A CA 1
ATOM 922 C C . PRO A 1 113 ? 0.268 26.812 -10.133 1 96 113 PRO A C 1
ATOM 924 O O . PRO A 1 113 ? 1.414 27.25 -10.234 1 96 113 PRO A O 1
ATOM 927 N N . MET A 1 114 ? -0.11 26.016 -9.172 1 97.19 114 MET A N 1
ATOM 928 C CA . MET A 1 114 ? 0.85 25.578 -8.172 1 97.19 114 MET A CA 1
ATOM 929 C C . MET A 1 114 ? 1.559 24.312 -8.617 1 97.19 114 MET A C 1
ATOM 931 O O . MET A 1 114 ? 2.373 23.75 -7.879 1 97.19 114 MET A O 1
ATOM 935 N N . ARG A 1 115 ? 1.349 23.797 -9.711 1 96.69 115 ARG A N 1
ATOM 936 C CA . ARG A 1 115 ? 1.987 22.688 -10.406 1 96.69 115 ARG A CA 1
ATOM 937 C C . ARG A 1 115 ? 2.098 21.469 -9.5 1 96.69 115 ARG A C 1
ATOM 939 O O . ARG A 1 115 ? 3.18 20.891 -9.352 1 96.69 115 ARG A O 1
ATOM 946 N N . PRO A 1 116 ? 0.966 21.109 -8.812 1 98.44 116 PRO A N 1
ATOM 947 C CA . PRO A 1 116 ? 1.036 19.859 -8.047 1 98.44 116 PRO A CA 1
ATOM 948 C C . PRO A 1 116 ? 1.216 18.641 -8.945 1 98.44 116 PRO A C 1
ATOM 950 O O . PRO A 1 116 ? 0.62 18.562 -10.023 1 98.44 116 PRO A O 1
ATOM 953 N N . ARG A 1 117 ? 2.053 17.781 -8.539 1 98.56 117 ARG A N 1
ATOM 954 C CA . ARG A 1 117 ? 2.348 16.562 -9.289 1 98.56 117 ARG A CA 1
ATOM 955 C C . ARG A 1 117 ? 2.824 15.445 -8.359 1 98.56 117 ARG A C 1
ATOM 957 O O . ARG A 1 117 ? 3.197 15.711 -7.215 1 98.56 117 ARG A O 1
ATOM 964 N N . ILE A 1 118 ? 2.723 14.266 -8.82 1 98.69 118 ILE A N 1
ATOM 965 C CA . ILE A 1 118 ? 3.219 13.102 -8.102 1 98.69 118 ILE A CA 1
ATOM 966 C C . ILE A 1 118 ? 4.523 12.617 -8.734 1 98.69 118 ILE A C 1
ATOM 968 O O . ILE A 1 118 ? 4.574 12.344 -9.938 1 98.69 118 ILE A O 1
ATOM 972 N N . ARG A 1 119 ? 5.562 12.594 -8.031 1 98.31 119 ARG A N 1
ATOM 973 C CA . ARG A 1 119 ? 6.824 12 -8.453 1 98.31 119 ARG A CA 1
ATOM 974 C C . ARG A 1 119 ? 7.059 10.664 -7.754 1 98.31 119 ARG A C 1
ATOM 976 O O . ARG A 1 119 ? 7.062 10.594 -6.52 1 98.31 119 ARG A O 1
ATOM 983 N N . ASN A 1 120 ? 7.18 9.586 -8.539 1 98.19 120 ASN A N 1
ATOM 984 C CA . ASN A 1 120 ? 7.512 8.289 -7.965 1 98.19 120 ASN A CA 1
ATOM 985 C C . ASN A 1 120 ? 8.992 8.203 -7.594 1 98.19 120 ASN A C 1
ATOM 987 O O . ASN A 1 120 ? 9.852 8.133 -8.469 1 98.19 120 ASN A O 1
ATOM 991 N N . GLU A 1 121 ? 9.273 8.148 -6.273 1 98 121 GLU A N 1
ATOM 992 C CA . GLU A 1 121 ? 10.633 8.141 -5.742 1 98 121 GLU A CA 1
ATOM 993 C C . GLU A 1 121 ? 11 6.758 -5.203 1 98 121 GLU A C 1
ATOM 995 O O . GLU A 1 121 ? 10.172 6.086 -4.586 1 98 121 GLU A O 1
ATOM 1000 N N . PRO A 1 122 ? 12.305 6.348 -5.496 1 98.56 122 PRO A N 1
ATOM 1001 C CA . PRO A 1 122 ? 12.711 5.086 -4.871 1 98.56 122 PRO A CA 1
ATOM 1002 C C . PRO A 1 122 ? 12.602 5.121 -3.35 1 98.56 122 PRO A C 1
ATOM 1004 O O . PRO A 1 122 ? 12.734 6.184 -2.74 1 98.56 122 PRO A O 1
ATOM 1007 N N . LEU A 1 123 ? 12.398 3.996 -2.787 1 98.62 123 LEU A N 1
ATOM 1008 C CA . LEU A 1 123 ? 12.266 3.871 -1.339 1 98.62 123 LEU A CA 1
ATOM 1009 C C . LEU A 1 123 ? 13.641 3.797 -0.676 1 98.62 123 LEU A C 1
ATOM 1011 O O . LEU A 1 123 ? 13.828 4.32 0.424 1 98.62 123 LEU A O 1
ATOM 1015 N N . GLY A 1 124 ? 14.562 3.107 -1.233 1 98.44 124 GLY A N 1
ATOM 1016 C CA . GLY A 1 124 ? 15.891 2.93 -0.661 1 98.44 124 GLY A CA 1
ATOM 1017 C C . GLY A 1 124 ? 16.469 1.554 -0.923 1 98.44 124 GLY A C 1
ATOM 1018 O O . GLY A 1 124 ? 16.953 1.278 -2.023 1 98.44 124 GLY A O 1
ATOM 1019 N N . GLN A 1 125 ? 16.375 0.702 0.093 1 98.69 125 GLN A N 1
ATOM 1020 C CA . GLN A 1 125 ? 16.875 -0.668 0.045 1 98.69 125 GLN A CA 1
ATOM 1021 C C . GLN A 1 125 ? 15.75 -1.672 0.277 1 98.69 125 GLN A C 1
ATOM 1023 O O . GLN A 1 125 ? 15.133 -1.683 1.342 1 98.69 125 GLN A O 1
ATOM 1028 N N . ILE A 1 126 ? 15.539 -2.559 -0.741 1 98.88 126 ILE A N 1
ATOM 1029 C CA . ILE A 1 126 ? 14.438 -3.508 -0.71 1 98.88 126 ILE A CA 1
ATOM 1030 C C . ILE A 1 126 ? 14.969 -4.91 -0.411 1 98.88 126 ILE A C 1
ATOM 1032 O O . ILE A 1 126 ? 15.969 -5.336 -0.986 1 98.88 126 ILE A O 1
ATOM 1036 N N . LEU A 1 127 ? 14.305 -5.586 0.503 1 98.94 127 LEU A N 1
ATOM 1037 C CA . LEU A 1 127 ? 14.57 -7 0.739 1 98.94 127 LEU A CA 1
ATOM 1038 C C . LEU A 1 127 ? 13.5 -7.871 0.09 1 98.94 127 LEU A C 1
ATOM 1040 O O . LEU A 1 127 ? 12.305 -7.645 0.287 1 98.94 127 LEU A O 1
ATOM 1044 N N . MET A 1 128 ? 13.922 -8.844 -0.685 1 98.81 128 MET A N 1
ATOM 1045 C CA . MET A 1 128 ? 13.023 -9.812 -1.304 1 98.81 128 MET A CA 1
ATOM 1046 C C . MET A 1 128 ? 13.359 -11.227 -0.862 1 98.81 128 MET A C 1
ATOM 1048 O O . MET A 1 128 ? 14.461 -11.719 -1.132 1 98.81 128 MET A O 1
ATOM 1052 N N . ILE A 1 129 ? 12.453 -11.82 -0.222 1 98.81 129 ILE A N 1
ATOM 1053 C CA . ILE A 1 129 ? 12.586 -13.211 0.193 1 98.81 129 ILE A CA 1
ATOM 1054 C C . ILE A 1 129 ? 11.672 -14.094 -0.654 1 98.81 129 ILE A C 1
ATOM 1056 O O . ILE A 1 129 ? 10.445 -14.008 -0.546 1 98.81 129 ILE A O 1
ATOM 1060 N N . GLY A 1 130 ? 12.312 -14.898 -1.437 1 98.06 130 GLY A N 1
ATOM 1061 C CA . GLY A 1 130 ? 11.562 -15.648 -2.428 1 98.06 130 GLY A CA 1
ATOM 1062 C C . GLY A 1 130 ? 11.227 -17.062 -1.979 1 98.06 130 GLY A C 1
ATOM 1063 O O . GLY A 1 130 ? 11.703 -17.516 -0.938 1 98.06 130 GLY A O 1
ATOM 1064 N N . SER A 1 131 ? 10.438 -17.734 -2.736 1 97.88 131 SER A N 1
ATOM 1065 C CA . SER A 1 131 ? 9.961 -19.094 -2.469 1 97.88 131 SER A CA 1
ATOM 1066 C C . SER A 1 131 ? 10.68 -20.109 -3.346 1 97.88 131 SER A C 1
ATOM 1068 O O . SER A 1 131 ? 11.391 -19.75 -4.281 1 97.88 131 SER A O 1
ATOM 1070 N N . PHE A 1 132 ? 10.445 -21.391 -3.123 1 98.44 132 PHE A N 1
ATOM 1071 C CA . PHE A 1 132 ? 11.227 -22.438 -3.758 1 98.44 132 PHE A CA 1
ATOM 1072 C C . PHE A 1 132 ? 10.594 -22.859 -5.082 1 98.44 132 PHE A C 1
ATOM 1074 O O . PHE A 1 132 ? 11.273 -23.406 -5.953 1 98.44 132 PHE A O 1
ATOM 1081 N N . ASN A 1 133 ? 9.328 -22.625 -5.242 1 98.5 133 ASN A N 1
ATOM 1082 C CA . ASN A 1 133 ? 8.57 -23.375 -6.238 1 98.5 133 ASN A CA 1
ATOM 1083 C C . ASN A 1 133 ? 8.742 -22.781 -7.637 1 98.5 133 ASN A C 1
ATOM 1085 O O . ASN A 1 133 ? 8.625 -23.5 -8.633 1 98.5 133 ASN A O 1
ATOM 1089 N N . TYR A 1 134 ? 8.922 -21.562 -7.777 1 98.5 134 TYR A N 1
ATOM 1090 C CA . TYR A 1 134 ? 9.352 -20.859 -8.984 1 98.5 134 TYR A CA 1
ATOM 1091 C C . TYR A 1 134 ? 10.523 -19.922 -8.68 1 98.5 134 TYR A C 1
ATOM 1093 O O . TYR A 1 134 ? 10.391 -18.703 -8.75 1 98.5 134 TYR A O 1
ATOM 1101 N N . PRO A 1 135 ? 11.633 -20.516 -8.438 1 98.56 135 PRO A N 1
ATOM 1102 C CA . PRO A 1 135 ? 12.742 -19.781 -7.836 1 98.56 135 PRO A CA 1
ATOM 1103 C C . PRO A 1 135 ? 13.227 -18.625 -8.711 1 98.56 135 PRO A C 1
ATOM 1105 O O . PRO A 1 135 ? 13.617 -17.578 -8.188 1 98.56 135 PRO A O 1
ATOM 1108 N N . PHE A 1 136 ? 13.227 -18.766 -10.016 1 98.81 136 PHE A N 1
ATOM 1109 C CA . PHE A 1 136 ? 13.703 -17.688 -10.867 1 98.81 136 PHE A CA 1
ATOM 1110 C C . PHE A 1 136 ? 12.625 -16.625 -11.078 1 98.81 136 PHE A C 1
ATOM 1112 O O . PHE A 1 136 ? 12.859 -15.438 -10.883 1 98.81 136 PHE A O 1
ATOM 1119 N N . GLN A 1 137 ? 11.453 -17.062 -11.398 1 98.62 137 GLN A N 1
ATOM 1120 C CA . GLN A 1 137 ? 10.352 -16.141 -11.656 1 98.62 137 GLN A CA 1
ATOM 1121 C C . GLN A 1 137 ? 10.055 -15.266 -10.438 1 98.62 137 GLN A C 1
ATOM 1123 O O . GLN A 1 137 ? 9.938 -14.047 -10.555 1 98.62 137 GLN A O 1
ATOM 1128 N N . LEU A 1 138 ? 9.984 -15.875 -9.258 1 98.44 138 LEU A N 1
ATOM 1129 C CA . LEU A 1 138 ? 9.492 -15.211 -8.055 1 98.44 138 LEU A CA 1
ATOM 1130 C C . LEU A 1 138 ? 10.602 -14.398 -7.387 1 98.44 138 LEU A C 1
ATOM 1132 O O . LEU A 1 138 ? 10.344 -13.633 -6.457 1 98.44 138 LEU A O 1
ATOM 1136 N N . ASN A 1 139 ? 11.828 -14.531 -7.844 1 98.69 139 ASN A N 1
ATOM 1137 C CA . ASN A 1 139 ? 12.906 -13.688 -7.355 1 98.69 139 ASN A CA 1
ATOM 1138 C C . ASN A 1 139 ? 13.266 -12.602 -8.359 1 98.69 139 ASN A C 1
ATOM 1140 O O . ASN A 1 139 ? 13.406 -11.43 -7.996 1 98.69 139 ASN A O 1
ATOM 1144 N N . MET A 1 140 ? 13.328 -12.969 -9.617 1 98.81 140 MET A N 1
ATOM 1145 C CA . MET A 1 140 ? 13.852 -12.055 -10.625 1 98.81 140 MET A CA 1
ATOM 1146 C C . MET A 1 140 ? 12.805 -11.023 -11.023 1 98.81 140 MET A C 1
ATOM 1148 O O . MET A 1 140 ? 13.133 -9.875 -11.328 1 98.81 140 MET A O 1
ATOM 1152 N N . THR A 1 141 ? 11.539 -11.43 -11.023 1 98.44 141 THR A N 1
ATOM 1153 C CA . THR A 1 141 ? 10.484 -10.508 -11.43 1 98.44 141 THR A CA 1
ATOM 1154 C C . THR A 1 141 ? 10.383 -9.336 -10.453 1 98.44 141 THR A C 1
ATOM 1156 O O . THR A 1 141 ? 10.445 -8.18 -10.859 1 98.44 141 THR A O 1
ATOM 1159 N N . PRO A 1 142 ? 10.289 -9.578 -9.133 1 98.5 142 PRO A N 1
ATOM 1160 C CA . PRO A 1 142 ? 10.281 -8.438 -8.211 1 98.5 142 PRO A CA 1
ATOM 1161 C C . PRO A 1 142 ? 11.586 -7.648 -8.234 1 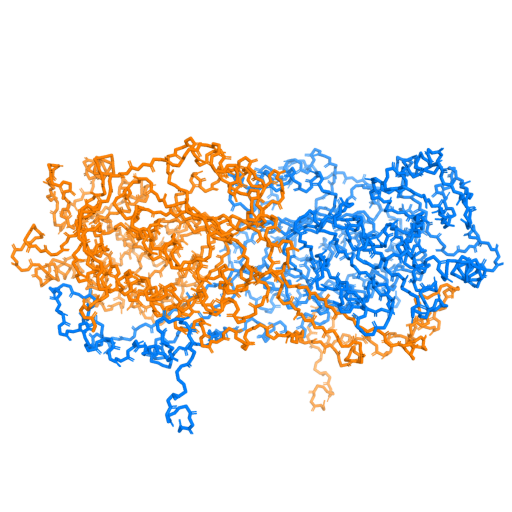98.5 142 PRO A C 1
ATOM 1163 O O . PRO A 1 142 ? 11.578 -6.43 -8.031 1 98.5 142 PRO A O 1
ATOM 1166 N N . LEU A 1 143 ? 12.727 -8.344 -8.484 1 98.94 143 LEU A N 1
ATOM 1167 C CA . LEU A 1 143 ? 14 -7.645 -8.609 1 98.94 143 LEU A CA 1
ATOM 1168 C C . LEU A 1 143 ? 13.961 -6.633 -9.75 1 98.94 143 LEU A C 1
ATOM 1170 O O . LEU A 1 143 ? 14.414 -5.496 -9.594 1 98.94 143 LEU A O 1
ATOM 1174 N N . ILE A 1 144 ? 13.398 -7.035 -10.891 1 98.94 144 ILE A N 1
ATOM 1175 C CA . ILE A 1 144 ? 13.242 -6.137 -12.023 1 98.94 144 ILE A CA 1
ATOM 1176 C C . ILE A 1 144 ? 12.43 -4.914 -11.602 1 98.94 144 ILE A C 1
ATOM 1178 O O . ILE A 1 144 ? 12.773 -3.781 -11.953 1 98.94 144 ILE A O 1
ATOM 1182 N N . GLY A 1 145 ? 11.367 -5.137 -10.82 1 98.88 145 GLY A N 1
ATOM 1183 C CA . GLY A 1 145 ? 10.555 -4.035 -10.328 1 98.88 145 GLY A CA 1
ATOM 1184 C C . GLY A 1 145 ? 11.32 -3.094 -9.414 1 98.88 145 GLY A C 1
ATOM 1185 O O . GLY A 1 145 ? 11.188 -1.874 -9.523 1 98.88 145 GLY A O 1
ATOM 1186 N N . ALA A 1 146 ? 12.102 -3.658 -8.5 1 98.94 146 ALA A N 1
ATOM 1187 C CA . ALA A 1 146 ? 12.891 -2.848 -7.578 1 98.94 146 ALA A CA 1
ATOM 1188 C C . ALA A 1 146 ? 13.914 -2.002 -8.328 1 98.94 146 ALA A C 1
ATOM 1190 O O . ALA A 1 146 ? 14.117 -0.829 -8 1 98.94 146 ALA A O 1
ATOM 1191 N N . ILE A 1 147 ? 14.586 -2.617 -9.344 1 98.94 147 ILE A N 1
ATOM 1192 C CA . ILE A 1 147 ? 15.547 -1.9 -10.172 1 98.94 147 ILE A CA 1
ATOM 1193 C C . ILE A 1 147 ? 14.836 -0.782 -10.93 1 98.94 147 ILE A C 1
ATOM 1195 O O . ILE A 1 147 ? 15.32 0.351 -10.977 1 98.94 147 ILE A O 1
ATOM 1199 N N . ALA A 1 148 ? 13.672 -1.12 -11.477 1 98.94 148 ALA A N 1
ATOM 1200 C CA . ALA A 1 148 ? 12.898 -0.155 -12.25 1 98.94 148 ALA A CA 1
ATOM 1201 C C . ALA A 1 148 ? 12.562 1.08 -11.422 1 98.94 148 ALA A C 1
ATOM 1203 O O . ALA A 1 148 ? 12.609 2.205 -11.922 1 98.94 148 ALA A O 1
ATOM 1204 N N . ALA A 1 149 ? 12.266 0.918 -10.172 1 98.88 149 ALA A N 1
ATOM 1205 C CA . ALA A 1 149 ? 11.867 2.01 -9.289 1 98.88 149 ALA A CA 1
ATOM 1206 C C . ALA A 1 149 ? 13.078 2.795 -8.797 1 98.88 149 ALA A C 1
ATOM 1208 O O . ALA A 1 149 ? 12.93 3.848 -8.172 1 98.88 149 ALA A O 1
ATOM 1209 N N . GLY A 1 150 ? 14.289 2.258 -8.984 1 98.88 150 GLY A N 1
ATOM 1210 C CA . GLY A 1 150 ? 15.5 2.979 -8.641 1 98.88 150 GLY A CA 1
ATOM 1211 C C . GLY A 1 150 ? 16.047 2.611 -7.277 1 98.88 150 GLY A C 1
ATOM 1212 O O . GLY A 1 150 ? 16.719 3.42 -6.637 1 98.88 150 GLY A O 1
ATOM 1213 N N . ASN A 1 151 ? 15.773 1.406 -6.785 1 98.94 151 ASN A N 1
ATOM 1214 C CA . ASN A 1 151 ? 16.203 0.98 -5.457 1 98.94 151 ASN A CA 1
ATOM 1215 C C . ASN A 1 151 ? 17.453 0.114 -5.523 1 98.94 151 ASN A C 1
ATOM 1217 O O . ASN A 1 151 ? 17.75 -0.475 -6.562 1 98.94 151 ASN A O 1
ATOM 1221 N N . CYS A 1 152 ? 18.188 0.054 -4.438 1 98.94 152 CYS A N 1
ATOM 1222 C CA . CYS A 1 152 ? 19.016 -1.108 -4.168 1 98.94 152 CYS A CA 1
ATOM 1223 C C . CYS A 1 152 ? 18.188 -2.283 -3.68 1 98.94 152 CYS A C 1
ATOM 1225 O O . CYS A 1 152 ? 17.078 -2.094 -3.176 1 98.94 152 CYS A O 1
ATOM 1227 N N . ALA A 1 153 ? 18.75 -3.502 -3.9 1 98.94 153 ALA A N 1
ATOM 1228 C CA . ALA A 1 153 ? 17.906 -4.648 -3.564 1 98.94 153 ALA A CA 1
ATOM 1229 C C . ALA A 1 153 ? 18.75 -5.824 -3.076 1 98.94 153 ALA A C 1
ATOM 1231 O O . ALA A 1 153 ? 19.875 -6.016 -3.535 1 98.94 153 ALA A O 1
ATOM 1232 N N . VAL A 1 154 ? 18.203 -6.52 -2.154 1 98.94 154 VAL A N 1
ATOM 1233 C CA . VAL A 1 154 ? 18.75 -7.77 -1.632 1 98.94 154 VAL A CA 1
ATOM 1234 C C . VAL A 1 154 ? 17.766 -8.914 -1.909 1 98.94 154 VAL A C 1
ATOM 1236 O O . VAL A 1 154 ? 16.594 -8.836 -1.548 1 98.94 154 VAL A O 1
ATOM 1239 N N . VAL A 1 155 ? 18.266 -9.914 -2.574 1 98.94 155 VAL A N 1
ATOM 1240 C CA . VAL A 1 155 ? 17.453 -11.094 -2.889 1 98.94 155 VAL A CA 1
ATOM 1241 C C . VAL A 1 155 ? 17.906 -12.273 -2.027 1 98.94 155 VAL A C 1
ATOM 1243 O O . VAL A 1 155 ? 19.094 -12.594 -1.975 1 98.94 155 VAL A O 1
ATOM 1246 N N . LYS A 1 156 ? 17.047 -12.844 -1.332 1 98.88 156 LYS A N 1
ATOM 1247 C CA . LYS A 1 156 ? 17.281 -14.07 -0.581 1 98.88 156 LYS A CA 1
ATOM 1248 C C . LYS A 1 156 ? 16.438 -15.219 -1.124 1 98.88 156 LYS A C 1
ATOM 1250 O O . LYS A 1 156 ? 15.367 -15.508 -0.596 1 98.88 156 LYS A O 1
ATOM 1255 N N . PRO A 1 157 ? 16.969 -16 -2.102 1 98.75 157 PRO A N 1
ATOM 1256 C CA . PRO A 1 157 ? 16.203 -17.156 -2.607 1 98.75 157 PRO A CA 1
ATOM 1257 C C . PRO A 1 157 ? 16.047 -18.266 -1.564 1 98.75 157 PRO A C 1
ATOM 1259 O O . PRO A 1 157 ? 16.734 -18.25 -0.541 1 98.75 157 PRO A O 1
ATOM 1262 N N . SER A 1 158 ? 15.141 -19.125 -1.791 1 98.62 158 SER A N 1
ATOM 1263 C CA . SER A 1 158 ? 14.859 -20.203 -0.844 1 98.62 158 SER A CA 1
ATOM 1264 C C . SER A 1 158 ? 15.969 -21.25 -0.844 1 98.62 158 SER A C 1
ATOM 1266 O O . SER A 1 158 ? 16.469 -21.625 -1.903 1 98.62 158 SER A O 1
ATOM 1268 N N . GLU A 1 159 ? 16.344 -21.703 0.347 1 98.25 159 GLU A N 1
ATOM 1269 C CA . GLU A 1 159 ? 17.344 -22.766 0.489 1 98.25 159 GLU A CA 1
ATOM 1270 C C . GLU A 1 159 ? 16.75 -24.125 0.118 1 98.25 159 GLU A C 1
ATOM 1272 O O . GLU A 1 159 ? 17.484 -25.109 -0.051 1 98.25 159 GLU A O 1
ATOM 1277 N N . LEU A 1 160 ? 15.469 -24.172 -0.131 1 98.38 160 LEU A N 1
ATOM 1278 C CA . LEU A 1 160 ? 14.812 -25.422 -0.489 1 98.38 160 LEU A CA 1
ATOM 1279 C C . LEU A 1 160 ? 15.016 -25.734 -1.969 1 98.38 160 LEU A C 1
ATOM 1281 O O . LEU A 1 160 ? 14.781 -26.859 -2.404 1 98.38 160 LEU A O 1
ATOM 1285 N N . SER A 1 161 ? 15.336 -24.766 -2.744 1 98.62 161 SER A N 1
ATOM 1286 C CA . SER A 1 161 ? 15.805 -24.938 -4.117 1 98.62 161 SER A CA 1
ATOM 1287 C C . SER A 1 161 ? 17.25 -24.469 -4.266 1 98.62 161 SER A C 1
ATOM 1289 O O . SER A 1 161 ? 17.516 -23.5 -4.965 1 98.62 161 SER A O 1
ATOM 1291 N N . PRO A 1 162 ? 18.125 -25.234 -3.705 1 98.69 162 PRO A N 1
ATOM 1292 C CA . PRO A 1 162 ? 19.5 -24.781 -3.518 1 98.69 162 PRO A CA 1
ATOM 1293 C C . PRO A 1 162 ? 20.25 -24.594 -4.84 1 98.69 162 PRO A C 1
ATOM 1295 O O . PRO A 1 162 ? 21.094 -23.703 -4.961 1 98.69 162 PRO A O 1
ATOM 1298 N N . HIS A 1 163 ? 20.031 -25.469 -5.859 1 98.88 163 HIS A N 1
ATOM 1299 C CA . HIS A 1 163 ? 20.719 -25.328 -7.141 1 98.88 163 HIS A CA 1
ATOM 1300 C C . HIS A 1 163 ? 20.297 -24.047 -7.852 1 98.88 163 HIS A C 1
ATOM 1302 O O . HIS A 1 163 ? 21.141 -23.328 -8.398 1 98.88 163 HIS A O 1
ATOM 1308 N N . SER A 1 164 ? 18.984 -23.734 -7.797 1 98.88 164 SER A N 1
ATOM 1309 C CA . SER A 1 164 ? 18.484 -22.484 -8.375 1 98.88 164 SER A CA 1
ATOM 1310 C C . SER A 1 164 ? 19.031 -21.266 -7.637 1 98.88 164 SER A C 1
ATOM 1312 O O . SER A 1 164 ? 19.406 -20.281 -8.266 1 98.88 164 SER A O 1
ATOM 1314 N N . ALA A 1 165 ? 19.125 -21.359 -6.328 1 98.88 165 ALA A N 1
ATOM 1315 C CA . ALA A 1 165 ? 19.641 -20.25 -5.516 1 98.88 165 ALA A CA 1
ATOM 1316 C C . ALA A 1 165 ? 21.062 -19.891 -5.93 1 98.88 165 ALA A C 1
ATOM 1318 O O . ALA A 1 165 ? 21.406 -18.719 -6.035 1 98.88 165 ALA A O 1
ATOM 1319 N N . MET A 1 166 ? 21.859 -20.891 -6.199 1 98.81 166 MET A N 1
ATOM 1320 C CA . MET A 1 166 ? 23.25 -20.672 -6.566 1 98.81 166 MET A CA 1
ATOM 1321 C C . MET A 1 166 ? 23.359 -20.047 -7.953 1 98.81 166 MET A C 1
ATOM 1323 O O . MET A 1 166 ? 24.234 -19.219 -8.203 1 98.81 166 MET A O 1
ATOM 1327 N N . ILE A 1 167 ? 22.5 -20.453 -8.852 1 98.81 167 ILE A N 1
ATOM 1328 C CA . ILE A 1 167 ? 22.516 -19.891 -10.195 1 98.81 167 ILE A CA 1
ATOM 1329 C C . ILE A 1 167 ? 22.031 -18.453 -10.156 1 98.81 167 ILE A C 1
ATOM 1331 O O . ILE A 1 167 ? 22.562 -17.594 -10.867 1 98.81 167 ILE A O 1
ATOM 1335 N N . ILE A 1 168 ? 21.016 -18.141 -9.32 1 98.88 168 ILE A N 1
ATOM 1336 C CA . ILE A 1 168 ? 20.547 -16.766 -9.141 1 98.88 168 ILE A CA 1
ATOM 1337 C C . ILE A 1 168 ? 21.703 -15.875 -8.68 1 98.88 168 ILE A C 1
ATOM 1339 O O . ILE A 1 168 ? 21.906 -14.789 -9.219 1 98.88 168 ILE A O 1
ATOM 1343 N N . LYS A 1 169 ? 22.422 -16.344 -7.703 1 98.81 169 LYS A N 1
ATOM 1344 C CA . LYS A 1 169 ? 23.578 -15.594 -7.215 1 98.81 169 LYS A CA 1
ATOM 1345 C C . LYS A 1 169 ? 24.562 -15.32 -8.336 1 98.81 169 LYS A C 1
ATOM 1347 O O . LYS A 1 169 ? 25.062 -14.203 -8.477 1 98.81 169 LYS A O 1
ATOM 1352 N N . LYS A 1 170 ? 24.859 -16.328 -9.133 1 98.56 170 LYS A N 1
ATOM 1353 C CA . LYS A 1 170 ? 25.812 -16.172 -10.227 1 98.56 170 LYS A CA 1
ATOM 1354 C C . LYS A 1 170 ? 25.344 -15.133 -11.234 1 98.56 170 LYS A C 1
ATOM 1356 O O . LYS A 1 170 ? 26.109 -14.273 -11.656 1 98.56 170 LYS A O 1
ATOM 1361 N N . ILE A 1 171 ? 24.094 -15.219 -11.578 1 98.75 171 ILE A N 1
ATOM 1362 C CA . ILE A 1 171 ? 23.531 -14.273 -12.539 1 98.75 171 ILE A CA 1
ATOM 1363 C C . ILE A 1 171 ? 23.641 -12.852 -11.984 1 98.75 171 ILE A C 1
ATOM 1365 O O . ILE A 1 171 ? 24.109 -11.945 -12.68 1 98.75 171 ILE A O 1
ATOM 1369 N N . MET A 1 172 ? 23.25 -12.648 -10.734 1 98.88 172 MET A N 1
ATOM 1370 C CA . MET A 1 172 ? 23.266 -11.32 -10.141 1 98.88 172 MET A CA 1
ATOM 1371 C C . MET A 1 172 ? 24.688 -10.797 -10.031 1 98.88 172 MET A C 1
ATOM 1373 O O . MET A 1 172 ? 24.969 -9.641 -10.352 1 98.88 172 MET A O 1
ATOM 1377 N N . ASP A 1 173 ? 25.641 -11.648 -9.625 1 98.5 173 ASP A N 1
ATOM 1378 C CA . ASP A 1 173 ? 27.031 -11.258 -9.438 1 98.5 173 ASP A CA 1
ATOM 1379 C C . ASP A 1 173 ? 27.672 -10.859 -10.766 1 98.5 173 ASP A C 1
ATOM 1381 O O . ASP A 1 173 ? 28.5 -9.953 -10.812 1 98.5 173 ASP A O 1
ATOM 1385 N N . GLU A 1 174 ? 27.297 -11.539 -11.781 1 98.19 174 GLU A N 1
ATOM 1386 C CA . GLU A 1 174 ? 28.016 -11.375 -13.039 1 98.19 174 GLU A CA 1
ATOM 1387 C C . GLU A 1 174 ? 27.359 -10.32 -13.922 1 98.19 174 GLU A C 1
ATOM 1389 O O . GLU A 1 174 ? 28.016 -9.68 -14.742 1 98.19 174 GLU A O 1
ATOM 1394 N N . TYR A 1 175 ? 26.078 -10.086 -13.75 1 98.5 175 TYR A N 1
ATOM 1395 C CA . TYR A 1 175 ? 25.391 -9.281 -14.75 1 98.5 175 TYR A CA 1
ATOM 1396 C C . TYR A 1 175 ? 24.875 -7.98 -14.141 1 98.5 175 TYR A C 1
ATOM 1398 O O . TYR A 1 175 ? 24.516 -7.047 -14.859 1 98.5 175 TYR A O 1
ATOM 1406 N N . LEU A 1 176 ? 24.781 -7.879 -12.812 1 98.81 176 LEU A N 1
ATOM 1407 C CA . LEU A 1 176 ? 24.297 -6.668 -12.164 1 98.81 176 LEU A CA 1
ATOM 1408 C C . LEU A 1 176 ? 25.422 -5.969 -11.406 1 98.81 176 LEU A C 1
ATOM 1410 O O . LEU A 1 176 ? 26.484 -6.555 -11.18 1 98.81 176 LEU A O 1
ATOM 1414 N N . ASP A 1 177 ? 25.203 -4.676 -11.086 1 98.81 177 ASP A N 1
ATOM 1415 C CA . ASP A 1 177 ? 26.141 -3.91 -10.273 1 98.81 177 ASP A CA 1
ATOM 1416 C C . ASP A 1 177 ? 26.109 -4.375 -8.82 1 98.81 177 ASP A C 1
ATOM 1418 O O . ASP A 1 177 ? 25.172 -4.09 -8.086 1 98.81 177 ASP A O 1
ATOM 1422 N N . THR A 1 178 ? 27.156 -4.965 -8.375 1 98.56 178 THR A N 1
ATOM 1423 C CA . THR A 1 178 ? 27.172 -5.621 -7.07 1 98.56 178 THR A CA 1
ATOM 1424 C C . THR A 1 178 ? 27.266 -4.598 -5.945 1 98.56 178 THR A C 1
ATOM 1426 O O . THR A 1 178 ? 27.125 -4.938 -4.773 1 98.56 178 THR A O 1
ATOM 1429 N N . ASP A 1 179 ? 27.406 -3.342 -6.25 1 98.69 179 ASP A N 1
ATOM 1430 C CA . ASP A 1 179 ? 27.297 -2.285 -5.25 1 98.69 179 ASP A CA 1
ATOM 1431 C C . ASP A 1 179 ? 25.844 -1.938 -4.961 1 98.69 179 ASP A C 1
ATOM 1433 O O . ASP A 1 179 ? 25.547 -1.266 -3.975 1 98.69 179 ASP A O 1
ATOM 1437 N N . CYS A 1 180 ? 24.922 -2.371 -5.848 1 98.88 180 CYS A N 1
ATOM 1438 C CA . CYS A 1 180 ? 23.516 -1.992 -5.738 1 98.88 180 CYS A CA 1
ATOM 1439 C C . CYS A 1 180 ? 22.641 -3.213 -5.48 1 98.88 180 CYS A C 1
ATOM 1441 O O . CYS A 1 180 ? 21.531 -3.086 -4.953 1 98.88 180 CYS A O 1
ATOM 1443 N N . TYR A 1 181 ? 23.078 -4.387 -5.887 1 98.94 181 TYR A N 1
ATOM 1444 C CA . TYR A 1 181 ? 22.25 -5.586 -5.832 1 98.94 181 TYR A CA 1
ATOM 1445 C C . TYR A 1 181 ? 23.031 -6.766 -5.262 1 98.94 181 TYR A C 1
ATOM 1447 O O . TYR A 1 181 ? 24.188 -7 -5.648 1 98.94 181 TYR A O 1
ATOM 1455 N N . PHE A 1 182 ? 22.391 -7.473 -4.32 1 98.81 182 PHE A N 1
ATOM 1456 C CA . PHE A 1 182 ? 23.094 -8.484 -3.539 1 98.81 182 PHE A CA 1
ATOM 1457 C C . PHE A 1 182 ? 22.219 -9.703 -3.312 1 98.81 182 PHE A C 1
ATOM 1459 O O . PHE A 1 182 ? 21.031 -9.578 -3.014 1 98.81 182 PHE A O 1
ATOM 1466 N N . CYS A 1 183 ? 22.734 -10.883 -3.592 1 98.88 183 CYS A N 1
ATOM 1467 C CA . CYS A 1 183 ? 22.062 -12.141 -3.311 1 98.88 183 CYS A CA 1
ATOM 1468 C C . CYS A 1 183 ? 22.578 -12.773 -2.023 1 98.88 183 CYS A C 1
ATOM 1470 O O . CYS A 1 183 ? 23.781 -12.969 -1.87 1 98.88 183 CYS A O 1
ATOM 1472 N N . VAL A 1 184 ? 21.703 -13.086 -1.11 1 98.88 184 VAL A N 1
ATOM 1473 C CA . VAL A 1 184 ? 22.047 -13.742 0.144 1 98.88 184 VAL A CA 1
ATOM 1474 C C . VAL A 1 184 ? 21.516 -15.18 0.129 1 98.88 184 VAL A C 1
ATOM 1476 O O . VAL A 1 184 ? 20.312 -15.406 0.06 1 98.88 184 VAL A O 1
ATOM 1479 N N . ASN A 1 185 ? 22.406 -16.125 0.195 1 98.75 185 ASN A N 1
ATOM 1480 C CA . ASN A 1 185 ? 22.016 -17.531 0.331 1 98.75 185 ASN A CA 1
ATOM 1481 C C . ASN A 1 185 ? 22.094 -18 1.781 1 98.75 185 ASN A C 1
ATOM 1483 O O . ASN A 1 185 ? 22.969 -17.562 2.529 1 98.75 185 ASN A O 1
ATOM 1487 N N . GLY A 1 186 ? 21.219 -18.75 2.238 1 98.31 186 GLY A N 1
ATOM 1488 C CA . GLY A 1 186 ? 21.203 -19.312 3.584 1 98.31 186 GLY A CA 1
ATOM 1489 C C . GLY A 1 186 ? 19.828 -19.719 4.051 1 98.31 186 GLY A C 1
ATOM 1490 O O . GLY A 1 186 ? 18.844 -19.625 3.297 1 98.31 186 GLY A O 1
ATOM 1491 N N . GLY A 1 187 ? 19.75 -20.297 5.246 1 96.94 187 GLY A N 1
ATOM 1492 C CA . GLY A 1 187 ? 18.5 -20.719 5.863 1 96.94 187 GLY A CA 1
ATOM 1493 C C . GLY A 1 187 ? 17.984 -19.734 6.902 1 96.94 187 GLY A C 1
ATOM 1494 O O . GLY A 1 187 ? 17.938 -18.531 6.648 1 96.94 187 GLY A O 1
ATOM 1495 N N . ILE A 1 188 ? 17.531 -20.219 7.949 1 96.12 188 ILE A N 1
ATOM 1496 C CA . ILE A 1 188 ? 16.875 -19.453 9 1 96.12 188 ILE A CA 1
ATOM 1497 C C . ILE A 1 188 ? 17.859 -18.469 9.617 1 96.12 188 ILE A C 1
ATOM 1499 O O . ILE A 1 188 ? 17.531 -17.312 9.852 1 96.12 188 ILE A O 1
ATOM 1503 N N . GLU A 1 189 ? 19.078 -18.891 9.781 1 97.69 189 GLU A N 1
ATOM 1504 C CA . GLU A 1 189 ? 20.078 -18.047 10.43 1 97.69 189 GLU A CA 1
ATOM 1505 C C . GLU A 1 189 ? 20.359 -16.781 9.609 1 97.69 189 GLU A C 1
ATOM 1507 O O . GLU A 1 189 ? 20.359 -15.672 10.141 1 97.69 189 GLU A O 1
ATOM 1512 N N . GLU A 1 190 ? 20.672 -16.938 8.367 1 98.5 190 GLU A N 1
ATOM 1513 C CA . GLU A 1 190 ? 20.953 -15.812 7.484 1 98.5 190 GLU A CA 1
ATOM 1514 C C . GLU A 1 190 ? 19.734 -14.914 7.336 1 98.5 190 GLU A C 1
ATOM 1516 O O . GLU A 1 190 ? 19.859 -13.688 7.301 1 98.5 190 GLU A O 1
ATOM 1521 N N . THR A 1 191 ? 18.562 -15.539 7.25 1 97.94 191 THR A N 1
ATOM 1522 C CA . THR A 1 191 ? 17.328 -14.773 7.098 1 97.94 191 THR A CA 1
ATOM 1523 C C . THR A 1 191 ? 17.078 -13.891 8.32 1 97.94 191 THR A C 1
ATOM 1525 O O . THR A 1 191 ? 16.734 -12.711 8.18 1 97.94 191 THR A O 1
ATOM 1528 N N . GLN A 1 192 ? 17.219 -14.453 9.484 1 97.62 192 GLN A N 1
ATOM 1529 C CA . GLN A 1 192 ? 17.031 -13.688 10.719 1 97.62 192 GLN A CA 1
ATOM 1530 C C . GLN A 1 192 ? 18.047 -12.547 10.812 1 97.62 192 GLN A C 1
ATOM 1532 O O . GLN A 1 192 ? 17.703 -11.438 11.203 1 97.62 192 GLN A O 1
ATOM 1537 N N . HIS A 1 193 ? 19.328 -12.883 10.438 1 98.44 193 HIS A N 1
ATOM 1538 C CA . HIS A 1 193 ? 20.375 -11.867 10.453 1 98.44 193 HIS A CA 1
ATOM 1539 C C . HIS A 1 193 ? 20.031 -10.695 9.531 1 98.44 193 HIS A C 1
ATOM 1541 O O . HIS A 1 193 ? 20.172 -9.539 9.922 1 98.44 193 HIS A O 1
ATOM 1547 N N . VAL A 1 194 ? 19.578 -11.023 8.367 1 98.44 194 VAL A N 1
ATOM 1548 C CA . VAL A 1 194 ? 19.203 -10.016 7.379 1 98.44 194 VAL A CA 1
ATOM 1549 C C . VAL A 1 194 ? 18.062 -9.164 7.918 1 98.44 194 VAL A C 1
ATOM 1551 O O . VAL A 1 194 ? 18.078 -7.938 7.824 1 98.44 194 VAL A O 1
ATOM 1554 N N . LEU A 1 195 ? 17.078 -9.766 8.562 1 97.88 195 LEU A N 1
ATOM 1555 C CA . LEU A 1 195 ? 15.867 -9.102 9.023 1 97.88 195 LEU A CA 1
ATOM 1556 C C . LEU A 1 195 ? 16.156 -8.219 10.227 1 97.88 195 LEU A C 1
ATOM 1558 O O . LEU A 1 195 ? 15.328 -7.379 10.602 1 97.88 195 LEU A O 1
ATOM 1562 N N . ASN A 1 196 ? 17.25 -8.375 10.797 1 97.56 196 ASN A N 1
ATOM 1563 C CA . ASN A 1 196 ? 17.656 -7.516 11.906 1 97.56 196 ASN A CA 1
ATOM 1564 C C . ASN A 1 196 ? 18.172 -6.164 11.406 1 97.56 196 ASN A C 1
ATOM 1566 O O . ASN A 1 196 ? 18.312 -5.227 12.195 1 97.56 196 ASN A O 1
ATOM 1570 N N . HIS A 1 197 ? 18.453 -6.094 10.148 1 97.44 197 HIS A N 1
ATOM 1571 C CA . HIS A 1 197 ? 18.828 -4.816 9.547 1 97.44 197 HIS A CA 1
ATOM 1572 C C . HIS A 1 197 ? 17.609 -4.062 9.031 1 97.44 197 HIS A C 1
ATOM 1574 O O . HIS A 1 197 ? 16.578 -4.676 8.719 1 97.44 197 HIS A O 1
ATOM 1580 N N . LYS A 1 198 ? 17.703 -2.748 9 1 95.81 198 LYS A N 1
ATOM 1581 C CA . LYS A 1 198 ? 16.609 -1.91 8.508 1 95.81 198 LYS A CA 1
ATOM 1582 C C . LYS A 1 198 ? 16.531 -1.937 6.98 1 95.81 198 LYS A C 1
ATOM 1584 O O . LYS A 1 198 ? 17.547 -1.776 6.305 1 95.81 198 LYS A O 1
ATOM 1589 N N . PHE A 1 199 ? 15.414 -2.211 6.449 1 98.62 199 PHE A N 1
ATOM 1590 C CA . PHE A 1 199 ? 15.086 -2.068 5.031 1 98.62 199 PHE A CA 1
ATOM 1591 C C . PHE A 1 199 ? 13.984 -1.04 4.832 1 98.62 199 PHE A C 1
ATOM 1593 O O . PHE A 1 199 ? 13.344 -0.607 5.793 1 98.62 199 PHE A O 1
ATOM 1600 N N . ASP A 1 200 ? 13.859 -0.614 3.625 1 98.75 200 ASP A N 1
ATOM 1601 C CA . ASP A 1 200 ? 12.844 0.389 3.326 1 98.75 200 ASP A CA 1
ATOM 1602 C C . ASP A 1 200 ? 11.562 -0.265 2.811 1 98.75 200 ASP A C 1
ATOM 1604 O O . ASP A 1 200 ? 10.5 0.369 2.781 1 98.75 200 ASP A O 1
ATOM 1608 N N . LYS A 1 201 ? 11.609 -1.473 2.447 1 98.75 201 LYS A N 1
ATOM 1609 C CA . LYS A 1 201 ? 10.477 -2.348 2.174 1 98.75 201 LYS A CA 1
ATOM 1610 C C . LYS A 1 201 ? 10.906 -3.811 2.127 1 98.75 201 LYS A C 1
ATOM 1612 O O . LYS A 1 201 ? 12.016 -4.121 1.688 1 98.75 201 LYS A O 1
ATOM 1617 N N . VAL A 1 202 ? 10.031 -4.723 2.531 1 98.88 202 VAL A N 1
ATOM 1618 C CA . VAL A 1 202 ? 10.289 -6.16 2.477 1 98.88 202 VAL A CA 1
ATOM 1619 C C . VAL A 1 202 ? 9.203 -6.844 1.64 1 98.88 202 VAL A C 1
ATOM 1621 O O . VAL A 1 202 ? 8.016 -6.613 1.849 1 98.88 202 VAL A O 1
ATOM 1624 N N . MET A 1 203 ? 9.609 -7.555 0.689 1 98.88 203 MET A N 1
ATOM 1625 C CA . MET A 1 203 ? 8.711 -8.422 -0.06 1 98.88 203 MET A CA 1
ATOM 1626 C C . MET A 1 203 ? 8.938 -9.891 0.302 1 98.88 203 MET A C 1
ATOM 1628 O O . MET A 1 203 ? 10.078 -10.344 0.372 1 98.88 203 MET A O 1
ATOM 1632 N N . PHE A 1 204 ? 7.867 -10.57 0.546 1 98.81 204 PHE A N 1
ATOM 1633 C CA . PHE A 1 204 ? 7.949 -11.977 0.917 1 98.81 204 PHE A CA 1
ATOM 1634 C C . PHE A 1 204 ? 6.934 -12.805 0.135 1 98.81 204 PHE A C 1
ATOM 1636 O O . PHE A 1 204 ? 5.77 -12.414 0.016 1 98.81 204 PHE A O 1
ATOM 1643 N N . THR A 1 205 ? 7.363 -13.82 -0.435 1 98.56 205 THR A N 1
ATOM 1644 C CA . THR A 1 205 ? 6.512 -14.836 -1.044 1 98.56 205 THR A CA 1
ATOM 1645 C C . THR A 1 205 ? 6.648 -16.172 -0.309 1 98.56 205 THR A C 1
ATOM 1647 O O . THR A 1 205 ? 7.738 -16.734 -0.233 1 98.56 205 THR A O 1
ATOM 1650 N N . GLY A 1 206 ? 5.59 -16.656 0.261 1 97.81 206 GLY A N 1
ATOM 1651 C CA . GLY A 1 206 ? 5.641 -17.906 1.007 1 97.81 206 GLY A CA 1
ATOM 1652 C C . GLY A 1 206 ? 4.375 -18.172 1.796 1 97.81 206 GLY A C 1
ATOM 1653 O O . GLY A 1 206 ? 3.277 -17.828 1.362 1 97.81 206 GLY A O 1
ATOM 1654 N N . GLY A 1 207 ? 4.508 -18.922 2.889 1 97.06 207 GLY A N 1
ATOM 1655 C CA . GLY A 1 207 ? 3.35 -19.328 3.674 1 97.06 207 GLY A CA 1
ATOM 1656 C C . GLY A 1 207 ? 2.855 -18.219 4.598 1 97.06 207 GLY A C 1
ATOM 1657 O O . GLY A 1 207 ? 3.602 -17.297 4.934 1 97.06 207 GLY A O 1
ATOM 1658 N N . ARG A 1 208 ? 1.647 -18.391 5.105 1 96.69 208 ARG A N 1
ATOM 1659 C CA . ARG A 1 208 ? 0.975 -17.406 5.949 1 96.69 208 ARG A CA 1
ATOM 1660 C C . ARG A 1 208 ? 1.707 -17.234 7.273 1 96.69 208 ARG A C 1
ATOM 1662 O O . ARG A 1 208 ? 1.934 -16.109 7.719 1 96.69 208 ARG A O 1
ATOM 1669 N N . LYS A 1 209 ? 2.059 -18.266 7.875 1 96.81 209 LYS A N 1
ATOM 1670 C CA . LYS A 1 209 ? 2.703 -18.219 9.18 1 96.81 209 LYS A CA 1
ATOM 1671 C C . LYS A 1 209 ? 4.02 -17.438 9.117 1 96.81 209 LYS A C 1
ATOM 1673 O O . LYS A 1 209 ? 4.258 -16.547 9.922 1 96.81 209 LYS A O 1
ATOM 1678 N N . THR A 1 210 ? 4.852 -17.844 8.141 1 97.5 210 THR A N 1
ATOM 1679 C CA . THR A 1 210 ? 6.125 -17.156 7.965 1 97.5 210 THR A CA 1
ATOM 1680 C C . THR A 1 210 ? 5.902 -15.695 7.574 1 97.5 210 THR A C 1
ATOM 1682 O O . THR A 1 210 ? 6.633 -14.805 8.023 1 97.5 210 THR A O 1
ATOM 1685 N N . GLY A 1 211 ? 4.887 -15.484 6.707 1 98.25 211 GLY A N 1
ATOM 1686 C CA . GLY A 1 211 ? 4.543 -14.117 6.332 1 98.25 211 GLY A CA 1
ATOM 1687 C C . GLY A 1 211 ? 4.223 -13.234 7.523 1 98.25 211 GLY A C 1
ATOM 1688 O O . GLY A 1 211 ? 4.668 -12.086 7.586 1 98.25 211 GLY A O 1
ATOM 1689 N N . ALA A 1 212 ? 3.49 -13.75 8.477 1 98.44 212 ALA A N 1
ATOM 1690 C CA . ALA A 1 212 ? 3.125 -12.992 9.672 1 98.44 212 ALA A CA 1
ATOM 1691 C C . ALA A 1 212 ? 4.355 -12.688 10.523 1 98.44 212 ALA A C 1
ATOM 1693 O O . ALA A 1 212 ? 4.477 -11.594 11.078 1 98.44 212 ALA A O 1
ATOM 1694 N N . ILE A 1 213 ? 5.246 -13.609 10.625 1 98.31 213 ILE A N 1
ATOM 1695 C CA . ILE A 1 213 ? 6.469 -13.43 11.398 1 98.31 213 ILE A CA 1
ATOM 1696 C C . ILE A 1 213 ? 7.301 -12.297 10.789 1 98.31 213 ILE A C 1
ATOM 1698 O O . ILE A 1 213 ? 7.754 -11.398 11.492 1 98.31 213 ILE A O 1
ATOM 1702 N N . ILE A 1 214 ? 7.477 -12.375 9.484 1 98.5 214 ILE A N 1
ATOM 1703 C CA . ILE A 1 214 ? 8.289 -11.398 8.766 1 98.5 214 ILE A CA 1
ATOM 1704 C C . ILE A 1 214 ? 7.633 -10.023 8.859 1 98.5 214 ILE A C 1
ATOM 1706 O O . ILE A 1 214 ? 8.305 -9.023 9.141 1 98.5 214 ILE A O 1
ATOM 1710 N N . ALA A 1 215 ? 6.332 -9.992 8.641 1 98.69 215 ALA A N 1
ATOM 1711 C CA . ALA A 1 215 ? 5.605 -8.727 8.711 1 98.69 215 ALA A CA 1
ATOM 1712 C C . ALA A 1 215 ? 5.707 -8.117 10.102 1 98.69 215 ALA A C 1
ATOM 1714 O O . ALA A 1 215 ? 5.855 -6.898 10.242 1 98.69 215 ALA A O 1
ATOM 1715 N N . THR A 1 216 ? 5.562 -8.906 11.109 1 98.69 216 THR A N 1
ATOM 1716 C CA . THR A 1 216 ? 5.645 -8.43 12.484 1 98.69 216 THR A CA 1
ATOM 1717 C C . THR A 1 216 ? 7.023 -7.84 12.773 1 98.69 216 THR A C 1
ATOM 1719 O O . THR A 1 216 ? 7.133 -6.77 13.375 1 98.69 216 THR A O 1
ATOM 1722 N N . LYS A 1 217 ? 8.055 -8.562 12.328 1 98.5 217 LYS A N 1
ATOM 1723 C CA . LYS A 1 217 ? 9.422 -8.055 12.508 1 98.5 217 LYS A CA 1
ATOM 1724 C C . LYS A 1 217 ? 9.617 -6.738 11.766 1 98.5 217 LYS A C 1
ATOM 1726 O O . LYS A 1 217 ? 10.188 -5.793 12.312 1 98.5 217 LYS A O 1
ATOM 1731 N N . ALA A 1 218 ? 9.203 -6.691 10.523 1 98.56 218 ALA A N 1
ATOM 1732 C CA . ALA A 1 218 ? 9.336 -5.492 9.703 1 98.56 218 ALA A CA 1
ATOM 1733 C C . ALA A 1 218 ? 8.602 -4.309 10.328 1 98.56 218 ALA A C 1
ATOM 1735 O O . ALA A 1 218 ? 9.102 -3.184 10.312 1 98.56 218 ALA A O 1
ATOM 1736 N N . ALA A 1 219 ? 7.445 -4.543 10.914 1 98.44 219 ALA A N 1
ATOM 1737 C CA . ALA A 1 219 ? 6.594 -3.502 11.477 1 98.44 219 ALA A CA 1
ATOM 1738 C C . ALA A 1 219 ? 7.285 -2.809 12.648 1 98.44 219 ALA A C 1
ATOM 1740 O O . ALA A 1 219 ? 7.055 -1.621 12.898 1 98.44 219 ALA A O 1
ATOM 1741 N N . GLN A 1 220 ? 8.172 -3.488 13.328 1 98.19 220 GLN A N 1
ATOM 1742 C CA . GLN A 1 220 ? 8.852 -2.934 14.492 1 98.19 220 GLN A CA 1
ATOM 1743 C C . GLN A 1 220 ? 9.68 -1.711 14.117 1 98.19 220 GLN A C 1
ATOM 1745 O O . GLN A 1 220 ? 9.906 -0.824 14.938 1 98.19 220 GLN A O 1
ATOM 1750 N N . SER A 1 221 ? 10.125 -1.663 12.906 1 97.5 221 SER A N 1
ATOM 1751 C CA . SER A 1 221 ? 10.914 -0.528 12.438 1 97.5 221 SER A CA 1
ATOM 1752 C C . SER A 1 221 ? 10.148 0.281 11.391 1 97.5 221 SER A C 1
ATOM 1754 O O . SER A 1 221 ? 10.75 0.99 10.586 1 97.5 221 SER A O 1
ATOM 1756 N N . LEU A 1 222 ? 8.828 0.07 11.352 1 98.19 222 LEU A N 1
ATOM 1757 C CA . LEU A 1 222 ? 7.957 0.8 10.438 1 98.19 222 LEU A CA 1
ATOM 1758 C C . LEU A 1 222 ? 8.336 0.528 8.984 1 98.19 222 LEU A C 1
ATOM 1760 O O . LEU A 1 222 ? 8.289 1.433 8.148 1 98.19 222 LEU A O 1
ATOM 1764 N N . THR A 1 223 ? 8.789 -0.684 8.688 1 98.62 223 THR A N 1
ATOM 1765 C CA . THR A 1 223 ? 9.086 -1.119 7.332 1 98.62 223 THR A CA 1
ATOM 1766 C C . THR A 1 223 ? 7.859 -1.756 6.684 1 98.62 223 THR A C 1
ATOM 1768 O O . THR A 1 223 ? 7.34 -2.758 7.18 1 98.62 223 THR A O 1
ATOM 1771 N N . PRO A 1 224 ? 7.371 -1.153 5.598 1 98.56 224 PRO A N 1
ATOM 1772 C CA . PRO A 1 224 ? 6.227 -1.766 4.918 1 98.56 224 PRO A CA 1
ATOM 1773 C C . PRO A 1 224 ? 6.574 -3.096 4.254 1 98.56 224 PRO A C 1
ATOM 1775 O O . PRO A 1 224 ? 7.75 -3.373 4 1 98.56 224 PRO A O 1
ATOM 1778 N N . CYS A 1 225 ? 5.504 -3.908 3.994 1 98.75 225 CYS A N 1
ATOM 1779 C CA . CYS A 1 225 ? 5.711 -5.211 3.375 1 98.75 225 CYS A CA 1
ATOM 1780 C C . CYS A 1 225 ? 4.82 -5.383 2.15 1 98.75 225 CYS A C 1
ATOM 1782 O O . CYS A 1 225 ? 3.748 -4.781 2.068 1 98.75 225 CYS A O 1
ATOM 1784 N N . LEU A 1 226 ? 5.27 -6.039 1.17 1 98.81 226 LEU A N 1
ATOM 1785 C CA . LEU A 1 226 ? 4.488 -6.719 0.141 1 98.81 226 LEU A CA 1
ATOM 1786 C C . LEU A 1 226 ? 4.512 -8.227 0.355 1 98.81 226 LEU A C 1
ATOM 1788 O O . LEU A 1 226 ? 5.578 -8.844 0.375 1 98.81 226 LEU A O 1
ATOM 1792 N N . LEU A 1 227 ? 3.336 -8.812 0.569 1 98.81 227 LEU A N 1
ATOM 1793 C CA . LEU A 1 227 ? 3.238 -10.227 0.92 1 98.81 227 LEU A CA 1
ATOM 1794 C C . LEU A 1 227 ? 2.449 -10.992 -0.133 1 98.81 227 LEU A C 1
ATOM 1796 O O . LEU A 1 227 ? 1.297 -10.656 -0.418 1 98.81 227 LEU A O 1
ATOM 1800 N N . GLU A 1 228 ? 3.064 -11.844 -0.79 1 98.25 228 GLU A N 1
ATOM 1801 C CA . GLU A 1 228 ? 2.428 -12.844 -1.645 1 98.25 228 GLU A CA 1
ATOM 1802 C C . GLU A 1 228 ? 2.354 -14.203 -0.948 1 98.25 228 GLU A C 1
ATOM 1804 O O . GLU A 1 228 ? 3.357 -14.906 -0.843 1 98.25 228 GLU A O 1
ATOM 1809 N N . LEU A 1 229 ? 1.134 -14.469 -0.559 1 97.88 229 LEU A N 1
ATOM 1810 C CA . LEU A 1 229 ? 0.964 -15.672 0.25 1 97.88 229 LEU A CA 1
ATOM 1811 C C . LEU A 1 229 ? 0.022 -16.656 -0.431 1 97.88 229 LEU A C 1
ATOM 1813 O O . LEU A 1 229 ? -0.31 -16.5 -1.607 1 97.88 229 LEU A O 1
ATOM 1817 N N . GLY A 1 230 ? -0.285 -17.766 0.111 1 94.38 230 GLY A N 1
ATOM 1818 C CA . GLY A 1 230 ? -1.136 -18.781 -0.488 1 94.38 230 GLY A CA 1
ATOM 1819 C C . GLY A 1 230 ? -2.578 -18.703 -0.021 1 94.38 230 GLY A C 1
ATOM 1820 O O . GLY A 1 230 ? -3.039 -17.641 0.411 1 94.38 230 GLY A O 1
ATOM 1821 N N . GLY A 1 231 ? -3.311 -19.594 -0.302 1 95.12 231 GLY A N 1
ATOM 1822 C CA . GLY A 1 231 ? -4.699 -19.75 0.105 1 95.12 231 GLY A CA 1
ATOM 1823 C C . GLY A 1 231 ? -5.285 -21.094 -0.281 1 95.12 231 GLY A C 1
ATOM 1824 O O . GLY A 1 231 ? -4.68 -21.844 -1.054 1 95.12 231 GLY A O 1
ATOM 1825 N N . ARG A 1 232 ? -6.359 -21.438 0.446 1 98.19 232 ARG A N 1
ATOM 1826 C CA . ARG A 1 232 ? -7.16 -22.578 -0.006 1 98.19 232 ARG A CA 1
ATOM 1827 C C . ARG A 1 232 ? -8.156 -22.156 -1.078 1 98.19 232 ARG A C 1
ATOM 1829 O O . ARG A 1 232 ? -9.336 -21.953 -0.791 1 98.19 232 ARG A O 1
ATOM 1836 N N . ASN A 1 233 ? -7.602 -22.078 -2.322 1 98.81 233 ASN A N 1
ATOM 1837 C CA . ASN A 1 233 ? -8.289 -21.5 -3.467 1 98.81 233 ASN A CA 1
ATOM 1838 C C . ASN A 1 233 ? -9.445 -22.375 -3.939 1 98.81 233 ASN A C 1
ATOM 1840 O O . ASN A 1 233 ? -9.25 -23.562 -4.211 1 98.81 233 ASN A O 1
ATOM 1844 N N . PRO A 1 234 ? -10.617 -21.828 -4.141 1 98.88 234 PRO A N 1
ATOM 1845 C CA . PRO A 1 234 ? -11.766 -22.609 -4.594 1 98.88 234 PRO A CA 1
ATOM 1846 C C . PRO A 1 234 ? -11.984 -22.516 -6.105 1 98.88 234 PRO A C 1
ATOM 1848 O O . PRO A 1 234 ? -11.758 -21.469 -6.703 1 98.88 234 PRO A O 1
ATOM 1851 N N . ALA A 1 235 ? -12.438 -23.578 -6.66 1 98.94 235 ALA A N 1
ATOM 1852 C CA . ALA A 1 235 ? -13.039 -23.594 -7.988 1 98.94 235 ALA A CA 1
ATOM 1853 C C . ALA A 1 235 ? -14.516 -23.969 -7.914 1 98.94 235 ALA A C 1
ATOM 1855 O O . ALA A 1 235 ? -14.898 -24.875 -7.172 1 98.94 235 ALA A O 1
ATOM 1856 N N . PHE A 1 236 ? -15.336 -23.219 -8.617 1 98.94 236 PHE A N 1
ATOM 1857 C CA . PHE A 1 236 ? -16.766 -23.5 -8.688 1 98.94 236 PHE A CA 1
ATOM 1858 C C . PHE A 1 236 ? -17.141 -24.062 -10.055 1 98.94 236 PHE A C 1
ATOM 1860 O O . PHE A 1 236 ? -16.766 -23.516 -11.086 1 98.94 236 PHE A O 1
ATOM 1867 N N . ILE A 1 237 ? -17.844 -25.156 -10.039 1 98.94 237 ILE A N 1
ATOM 1868 C CA . ILE A 1 237 ? -18.438 -25.719 -11.234 1 98.94 237 ILE A CA 1
ATOM 1869 C C . ILE A 1 237 ? -19.953 -25.844 -11.047 1 98.94 237 ILE A C 1
ATOM 1871 O O . ILE A 1 237 ? -20.422 -26.719 -10.312 1 98.94 237 ILE A O 1
ATOM 1875 N N . THR A 1 238 ? -20.703 -25 -11.695 1 98.75 238 THR A N 1
ATOM 1876 C CA . THR A 1 238 ? -22.156 -25 -11.539 1 98.75 238 THR A CA 1
ATOM 1877 C C . THR A 1 238 ? -22.812 -25.938 -12.555 1 98.75 238 THR A C 1
ATOM 1879 O O . THR A 1 238 ? -22.125 -26.5 -13.406 1 98.75 238 THR A O 1
ATOM 1882 N N . LYS A 1 239 ? -24.141 -26.078 -12.477 1 98.06 239 LYS A N 1
ATOM 1883 C CA . LYS A 1 239 ? -24.891 -27 -13.32 1 98.06 239 LYS A CA 1
ATOM 1884 C C . LYS A 1 239 ? -24.828 -26.594 -14.789 1 98.06 239 LYS A C 1
ATOM 1886 O O . LYS A 1 239 ? -25.016 -27.438 -15.68 1 98.06 239 LYS A O 1
ATOM 1891 N N . ASN A 1 240 ? -24.469 -25.297 -15.047 1 98.25 240 ASN A N 1
ATOM 1892 C CA . ASN A 1 240 ? -24.438 -24.781 -16.422 1 98.25 240 ASN A CA 1
ATOM 1893 C C . ASN A 1 240 ? -23.016 -24.672 -16.953 1 98.25 240 ASN A C 1
ATOM 1895 O O . ASN A 1 240 ? -22.781 -24.094 -18 1 98.25 240 ASN A O 1
ATOM 1899 N N . ALA A 1 241 ? -22.031 -25.203 -16.25 1 98.25 241 ALA A N 1
ATOM 1900 C CA . ALA A 1 241 ? -20.625 -25.141 -16.641 1 98.25 241 ALA A CA 1
ATOM 1901 C C . ALA A 1 241 ? -20.344 -26.047 -17.828 1 98.25 241 ALA A C 1
ATOM 1903 O O . ALA A 1 241 ? -21.047 -27.047 -18.031 1 98.25 241 ALA A O 1
ATOM 1904 N N . ASP A 1 242 ? -19.391 -25.625 -18.641 1 98.19 242 ASP A N 1
ATOM 1905 C CA . ASP A 1 242 ? -18.75 -26.578 -19.547 1 98.19 242 ASP A CA 1
ATOM 1906 C C . ASP A 1 242 ? -17.812 -27.516 -18.781 1 98.19 242 ASP A C 1
ATOM 1908 O O . ASP A 1 242 ? -16.641 -27.219 -18.578 1 98.19 242 ASP A O 1
ATOM 1912 N N . VAL A 1 243 ? -18.297 -28.641 -18.516 1 98.12 243 VAL A N 1
ATOM 1913 C CA . VAL A 1 243 ? -17.641 -29.578 -17.625 1 98.12 243 VAL A CA 1
ATOM 1914 C C . VAL A 1 243 ? -16.344 -30.078 -18.25 1 98.12 243 VAL A C 1
ATOM 1916 O O . VAL A 1 243 ? -15.344 -30.281 -17.562 1 98.12 243 VAL A O 1
ATOM 1919 N N . LYS A 1 244 ? -16.344 -30.328 -19.531 1 97.69 244 LYS A N 1
ATOM 1920 C CA . LYS A 1 244 ? -15.141 -30.766 -20.234 1 97.69 244 LYS A CA 1
ATOM 1921 C C . LYS A 1 244 ? -14.031 -29.719 -20.125 1 97.69 244 LYS A C 1
ATOM 1923 O O . LYS A 1 244 ? -12.883 -30.047 -19.844 1 97.69 244 LYS A O 1
ATOM 1928 N N . LEU A 1 245 ? -14.422 -28.516 -20.375 1 97.69 245 LEU A N 1
ATOM 1929 C CA . LEU A 1 245 ? -13.484 -27.406 -20.281 1 97.69 245 LEU A CA 1
ATOM 1930 C C . LEU A 1 245 ? -12.93 -27.266 -18.875 1 97.69 245 LEU A C 1
ATOM 1932 O O . LEU A 1 245 ? -11.727 -27.094 -18.688 1 97.69 245 LEU A O 1
ATOM 1936 N N . ALA A 1 246 ? -13.82 -27.281 -17.906 1 98.69 246 ALA A N 1
ATOM 1937 C CA . ALA A 1 246 ? -13.43 -27.156 -16.516 1 98.69 246 ALA A CA 1
ATOM 1938 C C . ALA A 1 246 ? -12.453 -28.25 -16.109 1 98.69 246 ALA A C 1
ATOM 1940 O O . ALA A 1 246 ? -11.438 -27.984 -15.461 1 98.69 246 ALA A O 1
ATOM 1941 N N . ALA A 1 247 ? -12.727 -29.469 -16.484 1 98.69 247 ALA A N 1
ATOM 1942 C CA . ALA A 1 247 ? -11.891 -30.609 -16.141 1 98.69 247 ALA A CA 1
ATOM 1943 C C . ALA A 1 247 ? -10.477 -30.438 -16.703 1 98.69 247 ALA A C 1
ATOM 1945 O O . ALA A 1 247 ? -9.492 -30.641 -15.984 1 98.69 247 ALA A O 1
ATOM 1946 N N . ARG A 1 248 ? -10.422 -30.094 -17.969 1 98.31 248 ARG A N 1
ATOM 1947 C CA . ARG A 1 248 ? -9.133 -29.953 -18.641 1 98.31 248 ARG A CA 1
ATOM 1948 C C . ARG A 1 248 ? -8.312 -28.844 -17.984 1 98.31 248 ARG A C 1
ATOM 1950 O O . ARG A 1 248 ? -7.141 -29.047 -17.641 1 98.31 248 ARG A O 1
ATOM 1957 N N . ARG A 1 249 ? -8.891 -27.719 -17.781 1 98.44 249 ARG A N 1
ATOM 1958 C CA . ARG A 1 249 ? -8.188 -26.516 -17.312 1 98.44 249 ARG A CA 1
ATOM 1959 C C . ARG A 1 249 ? -7.812 -26.641 -15.844 1 98.44 249 ARG A C 1
ATOM 1961 O O . ARG A 1 249 ? -6.734 -26.219 -15.438 1 98.44 249 ARG A O 1
ATOM 1968 N N . LEU A 1 250 ? -8.664 -27.234 -15.039 1 98.69 250 LEU A N 1
ATOM 1969 C CA . LEU A 1 250 ? -8.352 -27.406 -13.625 1 98.69 250 LEU A CA 1
ATOM 1970 C C . LEU A 1 250 ? -7.312 -28.5 -13.438 1 98.69 250 LEU A C 1
ATOM 1972 O O . LEU A 1 250 ? -6.453 -28.406 -12.555 1 98.69 250 LEU A O 1
ATOM 1976 N N . LEU A 1 251 ? -7.375 -29.578 -14.273 1 98.69 251 LEU A N 1
ATOM 1977 C CA . LEU A 1 251 ? -6.344 -30.609 -14.188 1 98.69 251 LEU A CA 1
ATOM 1978 C C . LEU A 1 251 ? -4.969 -30.031 -14.516 1 98.69 251 LEU A C 1
ATOM 1980 O O . LEU A 1 251 ? -3.98 -30.359 -13.859 1 98.69 251 LEU A O 1
ATOM 1984 N N . TRP A 1 252 ? -4.93 -29.219 -15.508 1 98.38 252 TRP A N 1
ATOM 1985 C CA . TRP A 1 252 ? -3.67 -28.609 -15.938 1 98.38 252 TRP A CA 1
ATOM 1986 C C . TRP A 1 252 ? -2.955 -27.953 -14.766 1 98.38 252 TRP A C 1
ATOM 1988 O O . TRP A 1 252 ? -1.76 -28.172 -14.555 1 98.38 252 TRP A O 1
ATOM 1998 N N . GLN A 1 253 ? -3.631 -27.062 -14 1 97.75 253 GLN A N 1
ATOM 1999 C CA . GLN A 1 253 ? -2.941 -26.312 -12.961 1 97.75 253 GLN A CA 1
ATOM 2000 C C . GLN A 1 253 ? -2.463 -27.219 -11.836 1 97.75 253 GLN A C 1
ATOM 2002 O O . GLN A 1 253 ? -1.527 -26.875 -11.109 1 97.75 253 GLN A O 1
ATOM 2007 N N . LYS A 1 254 ? -3.041 -28.438 -11.656 1 98.06 254 LYS A N 1
ATOM 2008 C CA . LYS A 1 254 ? -2.584 -29.391 -10.656 1 98.06 254 LYS A CA 1
ATOM 2009 C C . LYS A 1 254 ? -1.393 -30.203 -11.164 1 98.06 254 LYS A C 1
ATOM 2011 O O . LYS A 1 254 ? -0.66 -30.797 -10.375 1 98.06 254 LYS A O 1
ATOM 2016 N N . CYS A 1 255 ? -1.229 -30.188 -12.492 1 98.31 255 CYS A N 1
ATOM 2017 C CA . CYS A 1 255 ? -0.106 -30.891 -13.109 1 98.31 255 CYS A CA 1
ATOM 2018 C C . CYS A 1 255 ? 1.1 -29.969 -13.25 1 98.31 255 CYS A C 1
ATOM 2020 O O . CYS A 1 255 ? 2.242 -30.438 -13.219 1 98.31 255 CYS A O 1
ATOM 2022 N N . LEU A 1 256 ? 0.851 -28.672 -13.43 1 98.38 256 LEU A N 1
ATOM 2023 C CA . LEU A 1 256 ? 1.921 -27.703 -13.586 1 98.38 256 LEU A CA 1
ATOM 2024 C C . LEU A 1 256 ? 2.781 -27.625 -12.328 1 98.38 256 LEU A C 1
ATOM 2026 O O . LEU A 1 256 ? 2.281 -27.328 -11.242 1 98.38 256 LEU A O 1
ATOM 2030 N N . ASN A 1 257 ? 4.059 -27.953 -12.477 1 98.56 257 ASN A N 1
ATOM 2031 C CA . ASN A 1 257 ? 5 -28 -11.359 1 98.56 257 ASN A CA 1
ATOM 2032 C C . ASN A 1 257 ? 4.484 -28.891 -10.234 1 98.56 257 ASN A C 1
ATOM 2034 O O . ASN A 1 257 ? 4.66 -28.562 -9.055 1 98.56 257 ASN A O 1
ATOM 2038 N N . ALA A 1 258 ? 3.756 -29.938 -10.609 1 98.38 258 ALA A N 1
ATOM 2039 C CA . ALA A 1 258 ? 3.148 -30.875 -9.672 1 98.38 258 ALA A CA 1
ATOM 2040 C C . ALA A 1 258 ? 2.271 -30.156 -8.656 1 98.38 258 ALA A C 1
ATOM 2042 O O . ALA A 1 258 ? 2.309 -30.469 -7.461 1 98.38 258 ALA A O 1
ATOM 2043 N N . GLY A 1 259 ? 1.565 -29.219 -9.07 1 98.25 259 GLY A N 1
ATOM 2044 C CA . GLY A 1 259 ? 0.598 -28.516 -8.242 1 98.25 259 GLY A CA 1
ATOM 2045 C C . GLY A 1 259 ? 1.241 -27.641 -7.188 1 98.25 259 GLY A C 1
ATOM 2046 O O . GLY A 1 259 ? 0.547 -27.031 -6.363 1 98.25 259 GLY A O 1
ATOM 2047 N N . GLN A 1 260 ? 2.627 -27.516 -7.125 1 98.31 260 GLN A N 1
ATOM 2048 C CA . GLN A 1 260 ? 3.316 -26.641 -6.188 1 98.31 260 GLN A CA 1
ATOM 2049 C C . GLN A 1 260 ? 3.244 -25.188 -6.637 1 98.31 260 GLN A C 1
ATOM 2051 O O . GLN A 1 260 ? 4.27 -24.562 -6.93 1 98.31 260 GLN A O 1
ATOM 2056 N N . LEU A 1 261 ? 2.053 -24.719 -6.648 1 97.19 261 LEU A N 1
ATOM 2057 C CA . LEU A 1 261 ? 1.667 -23.406 -7.184 1 97.19 261 LEU A CA 1
ATOM 2058 C C . LEU A 1 261 ? 0.667 -22.719 -6.262 1 97.19 261 LEU A C 1
ATOM 2060 O O . LEU A 1 261 ? -0.394 -23.281 -5.965 1 97.19 261 LEU A O 1
ATOM 2064 N N . CYS A 1 262 ? 0.985 -21.531 -5.828 1 97.12 262 CYS A N 1
ATOM 2065 C CA . CYS A 1 262 ? 0.171 -20.812 -4.84 1 97.12 262 CYS A CA 1
ATOM 2066 C C . CYS A 1 262 ? -1.219 -20.531 -5.395 1 97.12 262 CYS A C 1
ATOM 2068 O O . CYS A 1 262 ? -2.188 -20.453 -4.637 1 97.12 262 CYS A O 1
ATOM 2070 N N . LEU A 1 263 ? -1.354 -20.469 -6.688 1 97.81 263 LEU A N 1
ATOM 2071 C CA . LEU A 1 263 ? -2.609 -20.094 -7.332 1 97.81 263 LEU A CA 1
ATOM 2072 C C . LEU A 1 263 ? -3.457 -21.328 -7.617 1 97.81 263 LEU A C 1
ATOM 2074 O O . LEU A 1 263 ? -4.637 -21.219 -7.961 1 97.81 263 LEU A O 1
ATOM 2078 N N . SER A 1 264 ? -2.945 -22.484 -7.496 1 97.38 264 SER A N 1
ATOM 2079 C CA . SER A 1 264 ? -3.68 -23.703 -7.836 1 97.38 264 SER A CA 1
ATOM 2080 C C . SER A 1 264 ? -4.863 -23.906 -6.902 1 97.38 264 SER A C 1
ATOM 2082 O O . SER A 1 264 ? -4.789 -23.594 -5.715 1 97.38 264 SER A O 1
ATOM 2084 N N . HIS A 1 265 ? -5.949 -24.438 -7.457 1 98.31 265 HIS A N 1
ATOM 2085 C CA . HIS A 1 265 ? -7.098 -24.703 -6.602 1 98.31 265 HIS A CA 1
ATOM 2086 C C . HIS A 1 265 ? -6.766 -25.766 -5.559 1 98.31 265 HIS A C 1
ATOM 2088 O O . HIS A 1 265 ? -6.008 -26.703 -5.832 1 98.31 265 HIS A O 1
ATOM 2094 N N . ASN A 1 266 ? -7.27 -25.516 -4.414 1 98.19 266 ASN A N 1
ATOM 2095 C CA . ASN A 1 266 ? -7.191 -26.5 -3.342 1 98.19 266 ASN A CA 1
ATOM 2096 C C . ASN A 1 266 ? -8.328 -27.516 -3.436 1 98.19 266 ASN A C 1
ATOM 2098 O O . ASN A 1 266 ? -8.133 -28.703 -3.133 1 98.19 266 ASN A O 1
ATOM 2102 N N . TYR A 1 267 ? -9.492 -27.031 -3.836 1 98.81 267 TYR A N 1
ATOM 2103 C CA . TYR A 1 267 ? -10.68 -27.875 -3.924 1 98.81 267 TYR A CA 1
ATOM 2104 C C . TYR A 1 267 ? -11.648 -27.328 -4.973 1 98.81 267 TYR A C 1
ATOM 2106 O O . TYR A 1 267 ? -11.57 -26.172 -5.363 1 98.81 267 TYR A O 1
ATOM 2114 N N . VAL A 1 268 ? -12.5 -28.234 -5.402 1 98.88 268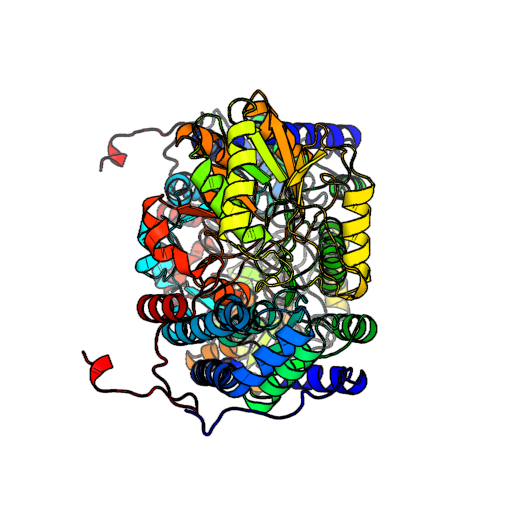 VAL A N 1
ATOM 2115 C CA . VAL A 1 268 ? -13.562 -27.922 -6.355 1 98.88 268 VAL A CA 1
ATOM 2116 C C . VAL A 1 268 ? -14.922 -28.094 -5.688 1 98.88 268 VAL A C 1
ATOM 2118 O O . VAL A 1 268 ? -15.227 -29.141 -5.129 1 98.88 268 VAL A O 1
ATOM 2121 N N . LEU A 1 269 ? -15.648 -27.016 -5.672 1 98.94 269 LEU A N 1
ATOM 2122 C CA . LEU A 1 269 ? -17.078 -27.078 -5.352 1 98.94 269 LEU A CA 1
ATOM 2123 C C . LEU A 1 269 ? -17.906 -27.312 -6.609 1 98.94 269 LEU A C 1
ATOM 2125 O O . LEU A 1 269 ? -17.891 -26.5 -7.531 1 98.94 269 LEU A O 1
ATOM 2129 N N . ILE A 1 270 ? -18.703 -28.406 -6.621 1 98.94 270 ILE A N 1
ATOM 2130 C CA . ILE A 1 270 ? -19.312 -28.781 -7.887 1 98.94 270 ILE A CA 1
ATOM 2131 C C . ILE A 1 270 ? -20.781 -29.125 -7.664 1 98.94 270 ILE A C 1
ATOM 2133 O O . ILE A 1 270 ? -21.141 -29.766 -6.676 1 98.94 270 ILE A O 1
ATOM 2137 N N . ASP A 1 271 ? -21.641 -28.594 -8.578 1 98.81 271 ASP A N 1
ATOM 2138 C CA . ASP A 1 271 ? -23.031 -29 -8.555 1 98.81 271 ASP A CA 1
ATOM 2139 C C . ASP A 1 271 ? -23.172 -30.516 -8.703 1 98.81 271 ASP A C 1
ATOM 2141 O O . ASP A 1 271 ? -22.578 -31.109 -9.609 1 98.81 271 ASP A O 1
ATOM 2145 N N . ARG A 1 272 ? -23.984 -31.109 -7.844 1 98.56 272 ARG A N 1
ATOM 2146 C CA . ARG A 1 272 ? -24.094 -32.562 -7.789 1 98.56 272 ARG A CA 1
ATOM 2147 C C . ARG A 1 272 ? -24.531 -33.125 -9.133 1 98.56 272 ARG A C 1
ATOM 2149 O O . ARG A 1 272 ? -24.141 -34.219 -9.516 1 98.56 272 ARG A O 1
ATOM 2156 N N . SER A 1 273 ? -25.266 -32.406 -9.898 1 98.44 273 SER A N 1
ATOM 2157 C CA . SER A 1 273 ? -25.859 -32.875 -11.148 1 98.44 273 SER A CA 1
ATOM 2158 C C . SER A 1 273 ? -24.781 -33.094 -12.211 1 98.44 273 SER A C 1
ATOM 2160 O O . SER A 1 273 ? -25.031 -33.781 -13.203 1 98.44 273 SER A O 1
ATOM 2162 N N . VAL A 1 274 ? -23.562 -32.531 -12.047 1 98.62 274 VAL A N 1
ATOM 2163 C CA . VAL A 1 274 ? -22.547 -32.656 -13.094 1 98.62 274 VAL A CA 1
ATOM 2164 C C . VAL A 1 274 ? -21.312 -33.344 -12.539 1 98.62 274 VAL A C 1
ATOM 2166 O O . VAL A 1 274 ? -20.281 -33.406 -13.203 1 98.62 274 VAL A O 1
ATOM 2169 N N . LEU A 1 275 ? -21.391 -33.906 -11.367 1 98.69 275 LEU A N 1
ATOM 2170 C CA . LEU A 1 275 ? -20.281 -34.5 -10.664 1 98.69 275 LEU A CA 1
ATOM 2171 C C . LEU A 1 275 ? -19.719 -35.688 -11.445 1 98.69 275 LEU A C 1
ATOM 2173 O O . LEU A 1 275 ? -18.516 -35.75 -11.703 1 98.69 275 LEU A O 1
ATOM 2177 N N . ASP A 1 276 ? -20.594 -36.594 -11.844 1 98.62 276 ASP A N 1
ATOM 2178 C CA . ASP A 1 276 ? -20.156 -37.812 -12.508 1 98.62 276 ASP A CA 1
ATOM 2179 C C . ASP A 1 276 ? -19.469 -37.5 -13.836 1 98.62 276 ASP A C 1
ATOM 2181 O O . ASP A 1 276 ? -18.438 -38.094 -14.164 1 98.62 276 ASP A O 1
ATOM 2185 N N . GLY A 1 277 ? -20.109 -36.594 -14.547 1 98.62 277 GLY A N 1
ATOM 2186 C CA . GLY A 1 277 ? -19.5 -36.156 -15.797 1 98.62 277 GLY A CA 1
ATOM 2187 C C . GLY A 1 277 ? -18.125 -35.531 -15.609 1 98.62 277 GLY A C 1
ATOM 2188 O O . GLY A 1 277 ? -17.219 -35.781 -16.391 1 98.62 277 GLY A O 1
ATOM 2189 N N . PHE A 1 278 ? -18 -34.781 -14.609 1 98.75 278 PHE A N 1
ATOM 2190 C CA . PHE A 1 278 ? -16.719 -34.125 -14.312 1 98.75 278 PHE A CA 1
ATOM 2191 C C . PHE A 1 278 ? -15.664 -35.156 -13.953 1 98.75 278 PHE A C 1
ATOM 2193 O O . PHE A 1 278 ? -14.531 -35.094 -14.445 1 98.75 278 PHE A O 1
ATOM 2200 N N . VAL A 1 279 ? -15.945 -36.094 -13.07 1 98.75 279 VAL A N 1
ATOM 2201 C CA . VAL A 1 279 ? -15 -37.125 -12.648 1 98.75 279 VAL A CA 1
ATOM 2202 C C . VAL A 1 279 ? -14.57 -37.969 -13.859 1 98.75 279 VAL A C 1
ATOM 2204 O O . VAL A 1 279 ? -13.383 -38.281 -14.016 1 98.75 279 VAL A O 1
ATOM 2207 N N . ALA A 1 280 ? -15.547 -38.281 -14.688 1 98.75 280 ALA A N 1
ATOM 2208 C CA . ALA A 1 280 ? -15.219 -39.031 -15.906 1 98.75 280 ALA A CA 1
ATOM 2209 C C . ALA A 1 280 ? -14.266 -38.25 -16.781 1 98.75 280 ALA A C 1
ATOM 2211 O O . ALA A 1 280 ? -13.297 -38.781 -17.312 1 98.75 280 ALA A O 1
ATOM 2212 N N . GLU A 1 281 ? -14.547 -36.969 -16.859 1 98.62 281 GLU A N 1
ATOM 2213 C CA . GLU A 1 281 ? -13.766 -36.156 -17.781 1 98.62 281 GLU A CA 1
ATOM 2214 C C . GLU A 1 281 ? -12.352 -35.906 -17.234 1 98.62 281 GLU A C 1
ATOM 2216 O O . GLU A 1 281 ? -11.391 -35.844 -18 1 98.62 281 GLU A O 1
ATOM 2221 N N . ILE A 1 282 ? -12.172 -35.688 -15.945 1 98.44 282 ILE A N 1
ATOM 2222 C CA . ILE A 1 282 ? -10.828 -35.469 -15.438 1 98.44 282 ILE A CA 1
ATOM 2223 C C . ILE A 1 282 ? -9.984 -36.719 -15.664 1 98.44 282 ILE A C 1
ATOM 2225 O O . ILE A 1 282 ? -8.781 -36.625 -15.938 1 98.44 282 ILE A O 1
ATOM 2229 N N . ASN A 1 283 ? -10.602 -37.938 -15.539 1 98.5 283 ASN A N 1
ATOM 2230 C CA . ASN A 1 283 ? -9.883 -39.156 -15.836 1 98.5 283 ASN A CA 1
ATOM 2231 C C . ASN A 1 283 ? -9.516 -39.25 -17.312 1 98.5 283 ASN A C 1
ATOM 2233 O O . ASN A 1 283 ? -8.422 -39.688 -17.672 1 98.5 283 ASN A O 1
ATOM 2237 N N . ASN A 1 284 ? -10.438 -38.844 -18.141 1 98.5 284 ASN A N 1
ATOM 2238 C CA . ASN A 1 284 ? -10.164 -38.812 -19.578 1 98.5 284 ASN A CA 1
ATOM 2239 C C . ASN A 1 284 ? -9 -37.875 -19.891 1 98.5 284 ASN A C 1
ATOM 2241 O O . ASN A 1 284 ? -8.078 -38.219 -20.625 1 98.5 284 ASN A O 1
ATOM 2245 N N . GLN A 1 285 ? -9.086 -36.656 -19.359 1 98.25 285 GLN A N 1
ATOM 2246 C CA . GLN A 1 285 ? -8.047 -35.656 -19.594 1 98.25 285 GLN A CA 1
ATOM 2247 C C . GLN A 1 285 ? -6.699 -36.125 -19.047 1 98.25 285 GLN A C 1
ATOM 2249 O O . GLN A 1 285 ? -5.648 -35.844 -19.609 1 98.25 285 GLN A O 1
ATOM 2254 N N . TYR A 1 286 ? -6.738 -36.812 -17.922 1 98.25 286 TYR A N 1
ATOM 2255 C CA . TYR A 1 286 ? -5.523 -37.375 -17.328 1 98.25 286 TYR A CA 1
ATOM 2256 C C . TYR A 1 286 ? -4.816 -38.281 -18.328 1 98.25 286 TYR A C 1
ATOM 2258 O O . TYR A 1 286 ? -3.596 -38.188 -18.484 1 98.25 286 TYR A O 1
ATOM 2266 N N . ARG A 1 287 ? -5.547 -39.125 -18.984 1 97.75 287 ARG A N 1
ATOM 2267 C CA . ARG A 1 287 ? -4.988 -40.031 -19.969 1 97.75 287 ARG A CA 1
ATOM 2268 C C . ARG A 1 287 ? -4.461 -39.25 -21.188 1 97.75 287 ARG A C 1
ATOM 2270 O O . ARG A 1 287 ? -3.467 -39.656 -21.797 1 97.75 287 ARG A O 1
ATOM 2277 N N . VAL A 1 288 ? -5.121 -38.188 -21.484 1 97.5 288 VAL A N 1
ATOM 2278 C CA . VAL A 1 288 ? -4.688 -37.344 -22.594 1 97.5 288 VAL A CA 1
ATOM 2279 C C . VAL A 1 288 ? -3.365 -36.656 -22.25 1 97.5 288 VAL A C 1
ATOM 2281 O O . VAL A 1 288 ? -2.441 -36.656 -23.062 1 97.5 288 VAL A O 1
ATOM 2284 N N . PHE A 1 289 ? -3.279 -36.094 -21.062 1 98.06 289 PHE A N 1
ATOM 2285 C CA . PHE A 1 289 ? -2.09 -35.375 -20.625 1 98.06 289 PHE A CA 1
ATOM 2286 C C . PHE A 1 289 ? -0.892 -36.312 -20.516 1 98.06 289 PHE A C 1
ATOM 2288 O O . PHE A 1 289 ? 0.231 -35.938 -20.859 1 98.06 289 PHE A O 1
ATOM 2295 N N . MET A 1 290 ? -1.146 -37.531 -20.062 1 97.81 290 MET A N 1
ATOM 2296 C CA . MET A 1 290 ? -0.084 -38.5 -19.75 1 97.81 290 MET A CA 1
ATOM 2297 C C . MET A 1 290 ? -0.435 -39.875 -20.25 1 97.81 290 MET A C 1
ATOM 2299 O O . MET A 1 290 ? -0.61 -40.812 -19.438 1 97.81 290 MET A O 1
ATOM 2303 N N . PRO A 1 291 ? -0.364 -40.062 -21.484 1 96.12 291 PRO A N 1
ATOM 2304 C CA . PRO A 1 291 ? -0.84 -41.312 -22.094 1 96.12 291 PRO A CA 1
ATOM 2305 C C . PRO A 1 291 ? -0.051 -42.531 -21.641 1 96.12 291 PRO A C 1
ATOM 2307 O O . PRO A 1 291 ? -0.579 -43.656 -21.641 1 96.12 291 PRO A O 1
ATOM 2310 N N . ASN A 1 292 ? 1.177 -42.375 -21.25 1 95.81 292 ASN A N 1
ATOM 2311 C CA . ASN A 1 292 ? 1.987 -43.5 -20.812 1 95.81 292 ASN A CA 1
ATOM 2312 C C . ASN A 1 292 ? 2.133 -43.531 -19.281 1 95.81 292 ASN A C 1
ATOM 2314 O O . ASN A 1 292 ? 3.043 -44.156 -18.766 1 95.81 292 ASN A O 1
ATOM 2318 N N . GLY A 1 293 ? 1.303 -42.719 -18.656 1 94.5 293 GLY A N 1
ATOM 2319 C CA . GLY A 1 293 ? 1.382 -42.625 -17.219 1 94.5 293 GLY A CA 1
ATOM 2320 C C . GLY A 1 293 ? 2.18 -41.406 -16.75 1 94.5 293 GLY A C 1
ATOM 2321 O O . GLY A 1 293 ? 2.998 -40.875 -17.5 1 94.5 293 GLY A O 1
ATOM 2322 N N . SER A 1 294 ? 1.95 -41.031 -15.484 1 94.75 294 SER A N 1
ATOM 2323 C CA . SER A 1 294 ? 2.521 -39.812 -14.961 1 94.75 294 SER A CA 1
ATOM 2324 C C . SER A 1 294 ? 4.008 -39.969 -14.672 1 94.75 294 SER A C 1
ATOM 2326 O O . SER A 1 294 ? 4.766 -39 -14.719 1 94.75 294 SER A O 1
ATOM 2328 N N . LYS A 1 295 ? 4.492 -41.156 -14.336 1 93.5 295 LYS A N 1
ATOM 2329 C CA . LYS A 1 295 ? 5.906 -41.375 -14.055 1 93.5 295 LYS A CA 1
ATOM 2330 C C . LYS A 1 295 ? 6.754 -41.125 -15.297 1 93.5 295 LYS A C 1
ATOM 2332 O O . LYS A 1 295 ? 7.918 -40.719 -15.203 1 93.5 295 LYS A O 1
ATOM 2337 N N . GLU A 1 296 ? 6.199 -41.438 -16.422 1 93.12 296 GLU A N 1
ATOM 2338 C CA . GLU A 1 296 ? 6.906 -41.281 -17.703 1 93.12 296 GLU A CA 1
ATOM 2339 C C . GLU A 1 296 ? 6.582 -39.938 -18.359 1 93.12 296 GLU A C 1
ATOM 2341 O O . GLU A 1 296 ? 6.859 -39.75 -19.547 1 93.12 296 GLU A O 1
ATOM 2346 N N . SER A 1 297 ? 6.016 -39.094 -17.672 1 96.31 297 SER A N 1
ATOM 2347 C CA . SER A 1 297 ? 5.617 -37.781 -18.203 1 96.31 297 SER A CA 1
ATOM 2348 C C . SER A 1 297 ? 6.57 -36.688 -17.734 1 96.31 297 SER A C 1
ATOM 2350 O O . SER A 1 297 ? 7.613 -36.969 -17.141 1 96.31 297 SER A O 1
ATOM 2352 N N . ASP A 1 298 ? 6.238 -35.469 -18.094 1 97.5 298 ASP A N 1
ATOM 2353 C CA . ASP A 1 298 ? 7.023 -34.312 -17.703 1 97.5 298 ASP A CA 1
ATOM 2354 C C . ASP A 1 298 ? 6.574 -33.75 -16.344 1 97.5 298 ASP A C 1
ATOM 2356 O O . ASP A 1 298 ? 6.938 -32.656 -15.961 1 97.5 298 ASP A O 1
ATOM 2360 N N . LEU A 1 299 ? 5.77 -34.562 -15.609 1 98.25 299 LEU A N 1
ATOM 2361 C CA . LEU A 1 299 ? 5.309 -34.156 -14.297 1 98.25 299 LEU A CA 1
ATOM 2362 C C . LEU A 1 299 ? 6.484 -33.906 -13.352 1 98.25 299 LEU A C 1
ATOM 2364 O O . LEU A 1 299 ? 7.387 -34.75 -13.258 1 98.25 299 LEU A O 1
ATOM 2368 N N . SER A 1 300 ? 6.523 -32.812 -12.703 1 98.56 300 SER A N 1
ATOM 2369 C CA . SER A 1 300 ? 7.551 -32.469 -11.727 1 98.56 300 SER A CA 1
ATOM 2370 C C . SER A 1 300 ? 7.441 -33.312 -10.477 1 98.56 300 SER A C 1
ATOM 2372 O O . SER A 1 300 ? 6.516 -34.125 -10.352 1 98.56 300 SER A O 1
ATOM 2374 N N . ARG A 1 301 ? 8.445 -33.156 -9.602 1 98.31 301 ARG A N 1
ATOM 2375 C CA . ARG A 1 301 ? 8.484 -33.906 -8.336 1 98.31 301 ARG A CA 1
ATOM 2376 C C . ARG A 1 301 ? 8.281 -32.938 -7.156 1 98.31 301 ARG A C 1
ATOM 2378 O O . ARG A 1 301 ? 8.391 -31.719 -7.309 1 98.31 301 ARG A O 1
ATOM 2385 N N . ILE A 1 302 ? 7.859 -33.531 -6.039 1 98.69 302 ILE A N 1
ATOM 2386 C CA . ILE A 1 302 ? 7.734 -32.719 -4.824 1 98.69 302 ILE A CA 1
ATOM 2387 C C . ILE A 1 302 ? 9.117 -32.281 -4.352 1 98.69 302 ILE A C 1
ATOM 2389 O O . ILE A 1 302 ? 10.078 -33.062 -4.43 1 98.69 302 ILE A O 1
ATOM 2393 N N . VAL A 1 303 ? 9.281 -31.094 -3.859 1 98.38 303 VAL A N 1
ATOM 2394 C CA . VAL A 1 303 ? 10.539 -30.391 -3.662 1 98.38 303 VAL A CA 1
ATOM 2395 C C . VAL A 1 303 ? 11.43 -31.156 -2.697 1 98.38 303 VAL A C 1
ATOM 2397 O O . VAL A 1 303 ? 12.648 -31.203 -2.865 1 98.38 303 VAL A O 1
ATOM 2400 N N . ASN A 1 304 ? 10.844 -31.719 -1.649 1 98.06 304 ASN A N 1
ATOM 2401 C CA . ASN A 1 304 ? 11.633 -32.469 -0.673 1 98.06 304 ASN A CA 1
ATOM 2402 C C . ASN A 1 304 ? 10.766 -33.469 0.101 1 98.06 304 ASN A C 1
ATOM 2404 O O . ASN A 1 304 ? 9.555 -33.562 -0.134 1 98.06 304 ASN A O 1
ATOM 2408 N N . LYS A 1 305 ? 11.398 -34.188 1.011 1 98.31 305 LYS A N 1
ATOM 2409 C CA . LYS A 1 305 ? 10.742 -35.281 1.721 1 98.31 305 LYS A CA 1
ATOM 2410 C C . LYS A 1 305 ? 9.68 -34.75 2.682 1 98.31 305 LYS A C 1
ATOM 2412 O O . LYS A 1 305 ? 8.617 -35.344 2.826 1 98.31 305 LYS A O 1
ATOM 2417 N N . SER A 1 306 ? 9.961 -33.656 3.328 1 98.06 306 SER A N 1
ATOM 2418 C CA . SER A 1 306 ? 9.008 -33.094 4.277 1 98.06 306 SER A CA 1
ATOM 2419 C C . SER A 1 306 ? 7.691 -32.75 3.6 1 98.06 306 SER A C 1
ATOM 2421 O O . SER A 1 306 ? 6.617 -33.094 4.105 1 98.06 306 SER A O 1
ATOM 2423 N N . HIS A 1 307 ? 7.75 -32.062 2.479 1 98 307 HIS A N 1
ATOM 2424 C CA . HIS A 1 307 ? 6.551 -31.719 1.726 1 98 307 HIS A CA 1
ATOM 2425 C C . HIS A 1 307 ? 5.859 -32.969 1.185 1 98 307 HIS A C 1
ATOM 2427 O O . HIS A 1 307 ? 4.629 -33.062 1.18 1 98 307 HIS A O 1
ATOM 2433 N N . PHE A 1 308 ? 6.688 -33.906 0.73 1 98.69 308 PHE A N 1
ATOM 2434 C CA . PHE A 1 308 ? 6.145 -35.188 0.257 1 98.69 308 PHE A CA 1
ATOM 2435 C C . PHE A 1 308 ? 5.348 -35.875 1.355 1 98.69 308 PHE A C 1
ATOM 2437 O O . PHE A 1 308 ? 4.191 -36.25 1.146 1 98.69 308 PHE A O 1
ATOM 2444 N N . ASP A 1 309 ? 5.93 -35.938 2.535 1 98.69 309 ASP A N 1
ATOM 2445 C CA . ASP A 1 309 ? 5.301 -36.625 3.654 1 98.69 309 ASP A CA 1
ATOM 2446 C C . ASP A 1 309 ? 4.012 -35.938 4.082 1 98.69 309 ASP A C 1
ATOM 2448 O O . ASP A 1 309 ? 3.033 -36.594 4.445 1 98.69 309 ASP A O 1
ATOM 2452 N N . ARG A 1 310 ? 4.016 -34.656 4.059 1 98.25 310 ARG A N 1
ATOM 2453 C CA . ARG A 1 310 ? 2.826 -33.906 4.406 1 98.25 310 ARG A CA 1
ATOM 2454 C C . ARG A 1 310 ? 1.668 -34.219 3.469 1 98.25 310 ARG A C 1
ATOM 2456 O O . ARG A 1 310 ? 0.54 -34.438 3.918 1 98.25 310 ARG A O 1
ATOM 2463 N N . LEU A 1 311 ? 1.913 -34.281 2.195 1 98.62 311 LEU A N 1
ATOM 2464 C CA . LEU A 1 311 ? 0.889 -34.562 1.197 1 98.62 311 LEU A CA 1
ATOM 2465 C C . LEU A 1 311 ? 0.37 -35.969 1.34 1 98.62 311 LEU A C 1
ATOM 2467 O O . LEU A 1 311 ? -0.833 -36.219 1.22 1 98.62 311 LEU A O 1
ATOM 2471 N N . ILE A 1 312 ? 1.303 -36.906 1.559 1 98.56 312 ILE A N 1
ATOM 2472 C CA . ILE A 1 312 ? 0.912 -38.312 1.739 1 98.56 312 ILE A CA 1
ATOM 2473 C C . ILE A 1 312 ? 0.041 -38.438 2.986 1 98.56 312 ILE A C 1
ATOM 2475 O O . ILE A 1 312 ? -0.93 -39.188 2.994 1 98.56 312 ILE A O 1
ATOM 2479 N N . LYS A 1 313 ? 0.404 -37.719 4.027 1 98.5 313 LYS A N 1
ATOM 2480 C CA . LYS A 1 313 ? -0.402 -37.719 5.246 1 98.5 313 LYS A CA 1
ATOM 2481 C C . LYS A 1 313 ? -1.812 -37.188 4.973 1 98.5 313 LYS A C 1
ATOM 2483 O O . LYS A 1 313 ? -2.787 -37.719 5.508 1 98.5 313 LYS A O 1
ATOM 2488 N N . MET A 1 314 ? -2.018 -36.188 4.148 1 98.38 314 MET A N 1
ATOM 2489 C CA . MET A 1 314 ? -3.334 -35.688 3.758 1 98.38 314 MET A CA 1
ATOM 2490 C C . MET A 1 314 ? -4.148 -36.781 3.076 1 98.38 314 MET A C 1
ATOM 2492 O O . MET A 1 314 ? -5.316 -36.969 3.408 1 98.38 314 MET A O 1
ATOM 2496 N N . LEU A 1 315 ? -3.514 -37.469 2.174 1 98.31 315 LEU A N 1
ATOM 2497 C CA . LEU A 1 315 ? -4.18 -38.531 1.398 1 98.31 315 LEU A CA 1
ATOM 2498 C C . LEU A 1 315 ? -4.551 -39.688 2.285 1 98.31 315 LEU A C 1
ATOM 2500 O O . LEU A 1 315 ? -5.602 -40.312 2.1 1 98.31 315 LEU A O 1
ATOM 2504 N N . SER A 1 316 ? -3.68 -39.969 3.217 1 98.12 316 SER A N 1
ATOM 2505 C CA . SER A 1 316 ? -3.896 -41.156 4.07 1 98.12 316 SER A CA 1
ATOM 2506 C C . SER A 1 316 ? -4.996 -40.875 5.09 1 98.12 316 SER A C 1
ATOM 2508 O O . SER A 1 316 ? -5.668 -41.812 5.543 1 98.12 316 SER A O 1
ATOM 2510 N N . ASN A 1 317 ? -5.195 -39.656 5.449 1 98.31 317 ASN A N 1
ATOM 2511 C CA . ASN A 1 317 ? -6.117 -39.312 6.527 1 98.31 317 ASN A CA 1
ATOM 2512 C C . ASN A 1 317 ? -7.484 -38.875 5.992 1 98.31 317 ASN A C 1
ATOM 2514 O O . ASN A 1 317 ? -8.391 -38.562 6.766 1 98.31 317 ASN A O 1
ATOM 2518 N N . THR A 1 318 ? -7.629 -38.844 4.668 1 98.31 318 THR A N 1
ATOM 2519 C CA . THR A 1 318 ? -8.914 -38.469 4.109 1 98.31 318 THR A CA 1
ATOM 2520 C C . THR A 1 318 ? -9.969 -39.531 4.359 1 98.31 318 THR A C 1
ATOM 2522 O O . THR A 1 318 ? -9.656 -40.719 4.414 1 98.31 318 THR A O 1
ATOM 2525 N N . LYS A 1 319 ? -11.195 -39.125 4.574 1 98.31 319 LYS A N 1
ATOM 2526 C CA . LYS A 1 319 ? -12.336 -40.031 4.641 1 98.31 319 LYS A CA 1
ATOM 2527 C C . LYS A 1 319 ? -13.055 -40.125 3.297 1 98.31 319 LYS A C 1
ATOM 2529 O O . LYS A 1 319 ? -14.094 -40.781 3.18 1 98.31 319 LYS A O 1
ATOM 2534 N N . GLY A 1 320 ? -12.469 -39.406 2.314 1 98.44 320 GLY A N 1
ATOM 2535 C CA . GLY A 1 320 ? -13.055 -39.375 0.983 1 98.44 320 GLY A CA 1
ATOM 2536 C C . GLY A 1 320 ? -12.633 -40.562 0.121 1 98.44 320 GLY A C 1
ATOM 2537 O O . GLY A 1 320 ? -12 -41.5 0.61 1 98.44 320 GLY A O 1
ATOM 2538 N N . LYS A 1 321 ? -13.078 -40.531 -1.116 1 98.56 321 LYS A N 1
ATOM 2539 C CA . LYS A 1 321 ? -12.789 -41.562 -2.098 1 98.56 321 LYS A CA 1
ATOM 2540 C C . LYS A 1 321 ? -11.898 -41.031 -3.217 1 98.56 321 LYS A C 1
ATOM 2542 O O . LYS A 1 321 ? -12.234 -40.031 -3.863 1 98.56 321 LYS A O 1
ATOM 2547 N N . VAL A 1 322 ? -10.758 -41.688 -3.395 1 98.75 322 VAL A N 1
ATOM 2548 C CA . VAL A 1 322 ? -9.914 -41.344 -4.531 1 98.75 322 VAL A CA 1
ATOM 2549 C C . VAL A 1 322 ? -10.641 -41.656 -5.832 1 98.75 322 VAL A C 1
ATOM 2551 O O . VAL A 1 322 ? -11.016 -42.781 -6.086 1 98.75 322 VAL A O 1
ATOM 2554 N N . VAL A 1 323 ? -10.844 -40.656 -6.664 1 98.75 323 VAL A N 1
ATOM 2555 C CA . VAL A 1 323 ? -11.609 -40.875 -7.891 1 98.75 323 VAL A CA 1
ATOM 2556 C C . VAL A 1 323 ? -10.695 -40.688 -9.102 1 98.75 323 VAL A C 1
ATOM 2558 O O . VAL A 1 323 ? -11.102 -40.938 -10.234 1 98.75 323 VAL A O 1
ATOM 2561 N N . MET A 1 324 ? -9.508 -40.25 -8.938 1 98.5 324 MET A N 1
ATOM 2562 C CA . MET A 1 324 ? -8.453 -40.188 -9.945 1 98.5 324 MET A CA 1
ATOM 2563 C C . MET A 1 324 ? -7.078 -40.281 -9.297 1 98.5 324 MET A C 1
ATOM 2565 O O . MET A 1 324 ? -6.816 -39.656 -8.273 1 98.5 324 MET A O 1
ATOM 2569 N N . GLY A 1 325 ? -6.203 -41.062 -9.836 1 97.88 325 GLY A N 1
ATOM 2570 C CA . GLY A 1 325 ? -4.836 -41.188 -9.352 1 97.88 325 GLY A CA 1
ATOM 2571 C C . GLY A 1 325 ? -4.727 -41.938 -8.047 1 97.88 325 GLY A C 1
ATOM 2572 O O . GLY A 1 325 ? -5.375 -43 -7.875 1 97.88 325 GLY A O 1
ATOM 2573 N N . GLY A 1 326 ? -3.783 -41.531 -7.172 1 97.19 326 GLY A N 1
ATOM 2574 C CA . GLY A 1 326 ? -3.674 -42.125 -5.848 1 97.19 326 GLY A CA 1
ATOM 2575 C C . GLY A 1 326 ? -2.326 -42.781 -5.598 1 97.19 326 GLY A C 1
ATOM 2576 O O . GLY A 1 326 ? -2.014 -43.156 -4.465 1 97.19 326 GLY A O 1
ATOM 2577 N N . SER A 1 327 ? -1.466 -42.781 -6.566 1 97.44 327 SER A N 1
ATOM 2578 C CA . SER A 1 327 ? -0.177 -43.469 -6.398 1 97.44 327 SER A CA 1
ATOM 2579 C C . SER A 1 327 ? 0.909 -42.469 -6 1 97.44 327 SER A C 1
ATOM 2581 O O . SER A 1 327 ? 0.742 -41.25 -6.176 1 97.44 327 SER A O 1
ATOM 2583 N N . SER A 1 328 ? 1.921 -42.969 -5.363 1 98.19 328 SER A N 1
ATOM 2584 C CA . SER A 1 328 ? 3.068 -42.156 -4.992 1 98.19 328 SER A CA 1
ATOM 2585 C C . SER A 1 328 ? 4.352 -42.969 -4.957 1 98.19 328 SER A C 1
ATOM 2587 O O . SER A 1 328 ? 4.305 -44.219 -4.992 1 98.19 328 SER A O 1
ATOM 2589 N N . ASP A 1 329 ? 5.457 -42.344 -5.047 1 98.31 329 ASP A N 1
ATOM 2590 C CA . ASP A 1 329 ? 6.789 -42.938 -4.934 1 98.31 329 ASP A CA 1
ATOM 2591 C C . ASP A 1 329 ? 7.707 -42.062 -4.082 1 98.31 329 ASP A C 1
ATOM 2593 O O . ASP A 1 329 ? 8.219 -41.062 -4.555 1 98.31 329 ASP A O 1
ATOM 2597 N N . ALA A 1 330 ? 7.984 -42.469 -2.855 1 98.06 330 ALA A N 1
ATOM 2598 C CA . ALA A 1 330 ? 8.734 -41.688 -1.887 1 98.06 330 ALA A CA 1
ATOM 2599 C C . ALA A 1 330 ? 10.18 -41.469 -2.336 1 98.06 330 ALA A C 1
ATOM 2601 O O . ALA A 1 330 ? 10.766 -40.406 -2.123 1 98.06 330 ALA A O 1
ATOM 2602 N N . GLU A 1 331 ? 10.781 -42.5 -2.91 1 97.44 331 GLU A N 1
ATOM 2603 C CA . GLU A 1 331 ? 12.18 -42.438 -3.338 1 97.44 331 GLU A CA 1
ATOM 2604 C C . GLU A 1 331 ? 12.383 -41.375 -4.41 1 97.44 331 GLU A C 1
ATOM 2606 O O . GLU A 1 331 ? 13.438 -40.75 -4.469 1 97.44 331 GLU A O 1
ATOM 2611 N N . LYS A 1 332 ? 11.406 -41.156 -5.188 1 97.38 332 LYS A N 1
ATOM 2612 C CA . LYS A 1 332 ? 11.508 -40.219 -6.297 1 97.38 332 LYS A CA 1
ATOM 2613 C C . LYS A 1 332 ? 10.797 -38.906 -5.969 1 97.38 332 LYS A C 1
ATOM 2615 O O . LYS A 1 332 ? 10.742 -38 -6.801 1 97.38 332 LYS A O 1
ATOM 2620 N N . LEU A 1 333 ? 10.188 -38.844 -4.793 1 98.56 333 LEU A N 1
ATOM 2621 C CA . LEU A 1 333 ? 9.375 -37.719 -4.375 1 98.56 333 LEU A CA 1
ATOM 2622 C C . LEU A 1 333 ? 8.266 -37.438 -5.387 1 98.56 333 LEU A C 1
ATOM 2624 O O . LEU A 1 333 ? 8.008 -36.281 -5.719 1 98.56 333 LEU A O 1
ATOM 2628 N N . TRP A 1 334 ? 7.789 -38.469 -5.965 1 98.44 334 TRP A N 1
ATOM 2629 C CA . TRP A 1 334 ? 6.762 -38.406 -7 1 98.44 334 TRP A CA 1
ATOM 2630 C C . TRP A 1 334 ? 5.383 -38.719 -6.422 1 98.44 334 TRP A C 1
ATOM 2632 O O . TRP A 1 334 ? 5.211 -39.656 -5.664 1 98.44 334 TRP A O 1
ATOM 2642 N N . ILE A 1 335 ? 4.41 -37.875 -6.672 1 98.69 335 ILE A N 1
ATOM 2643 C CA . ILE A 1 335 ? 3.006 -38.094 -6.348 1 98.69 335 ILE A CA 1
ATOM 2644 C C . ILE A 1 335 ? 2.154 -37.938 -7.605 1 98.69 335 ILE A C 1
ATOM 2646 O O . ILE A 1 335 ? 2.277 -36.938 -8.336 1 98.69 335 ILE A O 1
ATOM 2650 N N . GLU A 1 336 ? 1.386 -38.938 -7.859 1 98.5 336 GLU A N 1
ATOM 2651 C CA . GLU A 1 336 ? 0.468 -38.906 -8.992 1 98.5 336 GLU A CA 1
ATOM 2652 C C . GLU A 1 336 ? -0.612 -37.844 -8.805 1 98.5 336 GLU A C 1
ATOM 2654 O O . GLU A 1 336 ? -1.123 -37.656 -7.699 1 98.5 336 GLU A O 1
ATOM 2659 N N . PRO A 1 337 ? -0.94 -37.031 -9.898 1 98.56 337 PRO A N 1
ATOM 2660 C CA . PRO A 1 337 ? -2.123 -36.156 -9.742 1 98.56 337 PRO A CA 1
ATOM 2661 C C . PRO A 1 337 ? -3.332 -36.938 -9.211 1 98.56 337 PRO A C 1
ATOM 2663 O O . PRO A 1 337 ? -3.721 -37.938 -9.773 1 98.56 337 PRO A O 1
ATOM 2666 N N . THR A 1 338 ? -3.904 -36.438 -8.094 1 98.81 338 THR A N 1
ATOM 2667 C CA . THR A 1 338 ? -4.91 -37.219 -7.379 1 98.81 338 THR A CA 1
ATOM 2668 C C . THR A 1 338 ? -6.105 -36.344 -7.008 1 98.81 338 THR A C 1
ATOM 2670 O O . THR A 1 338 ? -5.934 -35.25 -6.461 1 98.81 338 THR A O 1
ATOM 2673 N N . ALA A 1 339 ? -7.289 -36.812 -7.375 1 98.88 339 ALA A N 1
ATOM 2674 C CA . ALA A 1 339 ? -8.531 -36.156 -6.965 1 98.88 339 ALA A CA 1
ATOM 2675 C C . ALA A 1 339 ? -9.297 -37.031 -5.969 1 98.88 339 ALA A C 1
ATOM 2677 O O . ALA A 1 339 ? -9.438 -38.219 -6.16 1 98.88 339 ALA A O 1
ATOM 2678 N N . VAL A 1 340 ? -9.742 -36.406 -4.906 1 98.88 340 VAL A N 1
ATOM 2679 C CA . VAL A 1 340 ? -10.461 -37.125 -3.85 1 98.88 340 VAL A CA 1
ATOM 2680 C C . VAL A 1 340 ? -11.859 -36.531 -3.693 1 98.88 340 VAL A C 1
ATOM 2682 O O . VAL A 1 340 ? -12.008 -35.312 -3.469 1 98.88 340 VAL A O 1
ATOM 2685 N N . LEU A 1 341 ? -12.883 -37.344 -3.879 1 98.88 341 LEU A N 1
ATOM 2686 C CA . LEU A 1 341 ? -14.258 -36.969 -3.582 1 98.88 341 LEU A CA 1
ATOM 2687 C C . LEU A 1 341 ? -14.508 -36.969 -2.078 1 98.88 341 LEU A C 1
ATOM 2689 O O . LEU A 1 341 ? -14.336 -38 -1.418 1 98.88 341 LEU A O 1
ATOM 2693 N N . VAL A 1 342 ? -14.883 -35.812 -1.533 1 98.75 342 VAL A N 1
ATOM 2694 C CA . VAL A 1 342 ? -15.102 -35.688 -0.096 1 98.75 342 VAL A CA 1
ATOM 2695 C C . VAL A 1 342 ? -16.531 -35.188 0.166 1 98.75 342 VAL A C 1
ATOM 2697 O O . VAL A 1 342 ? -17.234 -34.781 -0.76 1 98.75 342 VAL A O 1
ATOM 2700 N N . ASP A 1 343 ? -16.969 -35.25 1.491 1 97.81 343 ASP A N 1
ATOM 2701 C CA . ASP A 1 343 ? -18.344 -34.844 1.817 1 97.81 343 ASP A CA 1
ATOM 2702 C C . ASP A 1 343 ? -18.359 -33.875 2.986 1 97.81 343 ASP A C 1
ATOM 2704 O O . ASP A 1 343 ? -19.422 -33.594 3.543 1 97.81 343 ASP A O 1
ATOM 2708 N N . SER A 1 344 ? -17.141 -33.438 3.375 1 98.06 344 SER A N 1
ATOM 2709 C CA . SER A 1 344 ? -17.062 -32.562 4.523 1 98.06 344 SER A CA 1
ATOM 2710 C C . SER A 1 344 ? -15.93 -31.547 4.363 1 98.06 344 SER A C 1
ATOM 2712 O O . SER A 1 344 ? -14.844 -31.891 3.875 1 98.06 344 SER A O 1
ATOM 2714 N N . ILE A 1 345 ? -16.172 -30.312 4.879 1 98.12 345 ILE A N 1
ATOM 2715 C CA . ILE A 1 345 ? -15.141 -29.281 4.852 1 98.12 345 ILE A CA 1
ATOM 2716 C C . ILE A 1 345 ? -14.062 -29.609 5.883 1 98.12 345 ILE A C 1
ATOM 2718 O O . ILE A 1 345 ? -12.992 -29 5.887 1 98.12 345 ILE A O 1
ATOM 2722 N N . HIS A 1 346 ? -14.273 -30.578 6.777 1 98.19 346 HIS A N 1
ATOM 2723 C CA . HIS A 1 346 ? -13.336 -30.938 7.836 1 98.19 346 HIS A CA 1
ATOM 2724 C C . HIS A 1 346 ? -12.414 -32.062 7.387 1 98.19 346 HIS A C 1
ATOM 2726 O O . HIS A 1 346 ? -11.539 -32.5 8.141 1 98.19 346 HIS A O 1
ATOM 2732 N N . ASP A 1 347 ? -12.641 -32.562 6.133 1 98.5 347 ASP A N 1
ATOM 2733 C CA . ASP A 1 347 ? -11.758 -33.562 5.578 1 98.5 347 ASP A CA 1
ATOM 2734 C C . ASP A 1 347 ? -10.312 -33.062 5.508 1 98.5 347 ASP A C 1
ATOM 2736 O O . ASP A 1 347 ? -10.078 -31.875 5.27 1 98.5 347 ASP A O 1
ATOM 2740 N N . SER A 1 348 ? -9.32 -33.969 5.699 1 98.25 348 SER A N 1
ATOM 2741 C CA . SER A 1 348 ? -7.902 -33.625 5.684 1 98.25 348 SER A CA 1
ATOM 2742 C C . SER A 1 348 ? -7.52 -32.906 4.383 1 98.25 348 SER A C 1
ATOM 2744 O O . SER A 1 348 ? -6.605 -32.094 4.363 1 98.25 348 SER A O 1
ATOM 2746 N N . MET A 1 349 ? -8.281 -33.188 3.303 1 98.19 349 MET A N 1
ATOM 2747 C CA . MET A 1 349 ? -7.996 -32.625 1.986 1 98.19 349 MET A CA 1
ATOM 2748 C C . MET A 1 349 ? -8.531 -31.203 1.871 1 98.19 349 MET A C 1
ATOM 2750 O O . MET A 1 349 ? -8.25 -30.516 0.893 1 98.19 349 MET A O 1
ATOM 2754 N N . MET A 1 350 ? -9.289 -30.734 2.938 1 98.25 350 MET A N 1
ATOM 2755 C CA . MET A 1 350 ? -9.945 -29.438 2.867 1 98.25 350 MET A CA 1
ATOM 2756 C C . MET A 1 350 ? -9.336 -28.453 3.869 1 98.25 350 MET A C 1
ATOM 2758 O O . MET A 1 350 ? -9.469 -27.25 3.717 1 98.25 350 MET A O 1
ATOM 2762 N N . VAL A 1 351 ? -8.602 -28.938 4.848 1 96.81 351 VAL A N 1
ATOM 2763 C CA . VAL A 1 351 ? -8.305 -28.141 6.035 1 96.81 351 VAL A CA 1
ATOM 2764 C C . VAL A 1 351 ? -6.98 -27.391 5.844 1 96.81 351 VAL A C 1
ATOM 2766 O O . VAL A 1 351 ? -6.773 -26.328 6.422 1 96.81 351 VAL A O 1
ATOM 2769 N N . GLU A 1 352 ? -6.062 -27.938 4.996 1 94.5 352 GLU A N 1
ATOM 2770 C CA . GLU A 1 352 ? -4.789 -27.266 4.734 1 94.5 352 GLU A CA 1
ATOM 2771 C C . GLU A 1 352 ? -4.578 -27.047 3.24 1 94.5 352 GLU A C 1
ATOM 2773 O O . GLU A 1 352 ? -5.156 -27.766 2.416 1 94.5 352 GLU A O 1
ATOM 2778 N N . GLU A 1 353 ? -3.807 -26.047 2.955 1 96.44 353 GLU A N 1
ATOM 2779 C CA . GLU A 1 353 ? -3.391 -25.844 1.57 1 96.44 353 GLU A CA 1
ATOM 2780 C C . GLU A 1 353 ? -2.596 -27.047 1.059 1 96.44 353 GLU A C 1
ATOM 2782 O O . GLU A 1 353 ? -1.649 -27.5 1.71 1 96.44 353 GLU A O 1
ATOM 2787 N N . THR A 1 354 ? -2.955 -27.547 -0.066 1 97 354 THR A N 1
ATOM 2788 C CA . THR A 1 354 ? -2.287 -28.734 -0.603 1 97 354 THR A CA 1
ATOM 2789 C C . THR A 1 354 ? -0.896 -28.375 -1.119 1 97 354 THR A C 1
ATOM 2791 O O . THR A 1 354 ? 0.103 -28.938 -0.655 1 97 354 THR A O 1
ATOM 2794 N N . PHE A 1 355 ? -0.909 -27.312 -2.012 1 98 355 PHE A N 1
ATOM 2795 C CA . PHE A 1 355 ? 0.361 -26.938 -2.623 1 98 355 PHE A CA 1
ATOM 2796 C C . PHE A 1 355 ? 1.069 -28.172 -3.189 1 98 355 PHE A C 1
ATOM 2798 O O . PHE A 1 355 ? 2.248 -28.391 -2.908 1 98 355 PHE A O 1
ATOM 2805 N N . GLY A 1 356 ? 0.416 -28.969 -3.957 1 98.44 356 GLY A N 1
ATOM 2806 C CA . GLY A 1 356 ? 0.806 -30.234 -4.57 1 98.44 356 GLY A CA 1
ATOM 2807 C C . GLY A 1 356 ? -0.207 -30.75 -5.574 1 98.44 356 GLY A C 1
ATOM 2808 O O . GLY A 1 356 ? -1.215 -30.078 -5.84 1 98.44 356 GLY A O 1
ATOM 2809 N N . PRO A 1 357 ? 0.062 -31.859 -6.121 1 98.62 357 PRO A N 1
ATOM 2810 C CA . PRO A 1 357 ? -0.777 -32.344 -7.223 1 98.62 357 PRO A CA 1
ATOM 2811 C C . PRO A 1 357 ? -2.041 -33.031 -6.738 1 98.62 357 PRO A C 1
ATOM 2813 O O . PRO A 1 357 ? -2.646 -33.812 -7.484 1 98.62 357 PRO A O 1
ATOM 2816 N N . ILE A 1 358 ? -2.486 -32.844 -5.508 1 98.75 358 ILE A N 1
ATOM 2817 C CA . ILE A 1 358 ? -3.688 -33.469 -4.969 1 98.75 358 ILE A CA 1
ATOM 2818 C C . ILE A 1 358 ? -4.746 -32.406 -4.688 1 98.75 358 ILE A C 1
ATOM 2820 O O . ILE A 1 358 ? -4.414 -31.281 -4.328 1 98.75 358 ILE A O 1
ATOM 2824 N N . TRP A 1 359 ? -6.02 -32.719 -4.902 1 98.56 359 TRP A N 1
ATOM 2825 C CA . TRP A 1 359 ? -7.109 -31.797 -4.648 1 98.56 359 TRP A CA 1
ATOM 2826 C C . TRP A 1 359 ? -8.398 -32.531 -4.312 1 98.56 359 TRP A C 1
ATOM 2828 O O . TRP A 1 359 ? -8.477 -33.75 -4.484 1 98.56 359 TRP A O 1
ATOM 2838 N N . SER A 1 360 ? -9.344 -31.844 -3.762 1 98.69 360 SER A N 1
ATOM 2839 C CA . SER A 1 360 ? -10.602 -32.469 -3.348 1 98.69 360 SER A CA 1
ATOM 2840 C C . SER A 1 360 ? -11.773 -31.938 -4.16 1 98.69 360 SER A C 1
ATOM 2842 O O . SER A 1 360 ? -11.695 -30.844 -4.734 1 98.69 360 SER A O 1
ATOM 2844 N N . ILE A 1 361 ? -12.758 -32.688 -4.297 1 98.88 361 ILE A N 1
ATOM 2845 C CA . ILE A 1 361 ? -14.023 -32.375 -4.938 1 98.88 361 ILE A CA 1
ATOM 2846 C C . ILE A 1 361 ? -15.156 -32.5 -3.922 1 98.88 361 ILE A C 1
ATOM 2848 O O . ILE A 1 361 ? -15.352 -33.562 -3.318 1 98.88 361 ILE A O 1
ATOM 2852 N N . LEU A 1 362 ? -15.82 -31.438 -3.691 1 98.88 362 LEU A N 1
ATOM 2853 C CA . LEU A 1 362 ? -16.922 -31.391 -2.742 1 98.88 362 LEU A CA 1
ATOM 2854 C C . LEU A 1 362 ? -18.219 -30.984 -3.438 1 98.88 362 LEU A C 1
ATOM 2856 O O . LEU A 1 362 ? -18.375 -29.828 -3.838 1 98.88 362 LEU A O 1
ATOM 2860 N N . PRO A 1 363 ? -19.172 -31.922 -3.596 1 98.75 363 PRO A N 1
ATOM 2861 C CA . PRO A 1 363 ? -20.438 -31.594 -4.266 1 98.75 363 PRO A CA 1
ATOM 2862 C C . PRO A 1 363 ? -21.328 -30.688 -3.42 1 98.75 363 PRO A C 1
ATOM 2864 O O . PRO A 1 363 ? -21.281 -30.734 -2.189 1 98.75 363 PRO A O 1
ATOM 2867 N N . PHE A 1 364 ? -22.047 -29.844 -4.051 1 98.44 364 PHE A N 1
ATOM 2868 C CA . PHE A 1 364 ? -23.062 -29.016 -3.398 1 98.44 364 PHE A CA 1
ATOM 2869 C C . PHE A 1 364 ? -24.391 -29.125 -4.117 1 98.44 364 PHE A C 1
ATOM 2871 O O . PHE A 1 364 ? -24.453 -29.594 -5.254 1 98.44 364 PHE A O 1
ATOM 2878 N N . ASP A 1 365 ? -25.547 -28.719 -3.459 1 97.25 365 ASP A N 1
ATOM 2879 C CA . ASP A 1 365 ? -26.875 -28.766 -4.043 1 97.25 365 ASP A CA 1
ATOM 2880 C C . ASP A 1 365 ? -27.391 -27.359 -4.359 1 97.25 365 ASP A C 1
ATOM 2882 O O . ASP A 1 365 ? -28.297 -27.188 -5.168 1 97.25 365 ASP A O 1
ATOM 2886 N N . ASP A 1 366 ? -26.75 -26.406 -3.734 1 96 366 ASP A N 1
ATOM 2887 C CA . ASP A 1 366 ? -27.172 -25.016 -3.832 1 96 366 ASP A CA 1
ATOM 2888 C C . ASP A 1 366 ? -25.953 -24.094 -3.912 1 96 366 ASP A C 1
ATOM 2890 O O . ASP A 1 366 ? -25.016 -24.234 -3.129 1 96 366 ASP A O 1
ATOM 2894 N N . LEU A 1 367 ? -26.047 -23.172 -4.984 1 98.31 367 LEU A N 1
ATOM 2895 C CA . LEU A 1 367 ? -24.891 -22.297 -5.195 1 98.31 367 LEU A CA 1
ATOM 2896 C C . LEU A 1 367 ? -24.625 -21.422 -3.973 1 98.31 367 LEU A C 1
ATOM 2898 O O . LEU A 1 367 ? -23.469 -21.141 -3.645 1 98.31 367 LEU A O 1
ATOM 2902 N N . ASP A 1 368 ? -25.672 -20.969 -3.258 1 98 368 ASP A N 1
ATOM 2903 C CA . ASP A 1 368 ? -25.5 -20.188 -2.043 1 98 368 ASP A CA 1
ATOM 2904 C C . ASP A 1 368 ? -24.75 -20.984 -0.971 1 98 368 ASP A C 1
ATOM 2906 O O . ASP A 1 368 ? -23.922 -20.422 -0.246 1 98 368 ASP A O 1
ATOM 2910 N N . GLN A 1 369 ? -25.078 -22.203 -0.9 1 96.88 369 GLN A N 1
ATOM 2911 C CA . GLN A 1 369 ? -24.375 -23.078 0.03 1 96.88 369 GLN A CA 1
ATOM 2912 C C . GLN A 1 369 ? -22.891 -23.188 -0.324 1 96.88 369 GLN A C 1
ATOM 2914 O O . GLN A 1 369 ? -22.031 -23.156 0.56 1 96.88 369 GLN A O 1
ATOM 2919 N N . ALA A 1 370 ? -22.641 -23.391 -1.593 1 98.69 370 ALA A N 1
ATOM 2920 C CA . ALA A 1 370 ? -21.266 -23.484 -2.055 1 98.69 370 ALA A CA 1
ATOM 2921 C C . ALA A 1 370 ? -20.484 -22.203 -1.709 1 98.69 370 ALA A C 1
ATOM 2923 O O . ALA A 1 370 ? -19.328 -22.281 -1.284 1 98.69 370 ALA A O 1
ATOM 2924 N N . ILE A 1 371 ? -21.062 -21.047 -1.899 1 98.56 371 ILE A N 1
ATOM 2925 C CA . ILE A 1 371 ? -20.453 -19.766 -1.586 1 98.56 371 ILE A CA 1
ATOM 2926 C C . ILE A 1 371 ? -20.172 -19.688 -0.089 1 98.56 371 ILE A C 1
ATOM 2928 O O . ILE A 1 371 ? -19.094 -19.234 0.318 1 98.56 371 ILE A O 1
ATOM 2932 N N . GLU A 1 372 ? -21.094 -20.125 0.727 1 97.94 372 GLU A N 1
ATOM 2933 C CA . GLU A 1 372 ? -20.906 -20.141 2.172 1 97.94 372 GLU A CA 1
ATOM 2934 C C . GLU A 1 372 ? -19.75 -21.062 2.562 1 97.94 372 GLU A C 1
ATOM 2936 O O . GLU A 1 372 ? -18.969 -20.734 3.455 1 97.94 372 GLU A O 1
ATOM 2941 N N . ILE A 1 373 ? -19.688 -22.188 1.903 1 98.38 373 ILE A N 1
ATOM 2942 C CA . ILE A 1 373 ? -18.609 -23.125 2.15 1 98.38 373 ILE A CA 1
ATOM 2943 C C . ILE A 1 373 ? -17.266 -22.453 1.867 1 98.38 373 ILE A C 1
ATOM 2945 O O . ILE A 1 373 ? -16.344 -22.5 2.697 1 98.38 373 ILE A O 1
ATOM 2949 N N . ALA A 1 374 ? -17.125 -21.828 0.72 1 98.56 374 ALA A N 1
ATOM 2950 C CA . ALA A 1 374 ? -15.883 -21.156 0.341 1 98.56 374 ALA A CA 1
ATOM 2951 C C . ALA A 1 374 ? -15.5 -20.094 1.36 1 98.56 374 ALA A C 1
ATOM 2953 O O . ALA A 1 374 ? -14.336 -20 1.761 1 98.56 374 ALA A O 1
ATOM 2954 N N . ASN A 1 375 ? -16.453 -19.297 1.834 1 97.5 375 ASN A N 1
ATOM 2955 C CA . ASN A 1 375 ? -16.219 -18.219 2.793 1 97.5 375 ASN A CA 1
ATOM 2956 C C . ASN A 1 375 ? -15.812 -18.766 4.156 1 97.5 375 ASN A C 1
ATOM 2958 O O . ASN A 1 375 ? -15.078 -18.125 4.906 1 97.5 375 ASN A O 1
ATOM 2962 N N . THR A 1 376 ? -16.281 -19.953 4.43 1 97.5 376 THR A N 1
ATOM 2963 C CA . THR A 1 376 ? -15.961 -20.609 5.699 1 97.5 376 THR A CA 1
ATOM 2964 C C . THR A 1 376 ? -14.57 -21.219 5.656 1 97.5 376 THR A C 1
ATOM 2966 O O . THR A 1 376 ? -13.797 -21.078 6.609 1 97.5 376 THR A O 1
ATOM 2969 N N . VAL A 1 377 ? -14.234 -21.859 4.562 1 98.38 377 VAL A N 1
ATOM 2970 C CA . VAL A 1 377 ? -12.977 -22.578 4.422 1 98.38 377 VAL A CA 1
ATOM 2971 C C . VAL A 1 377 ? -11.812 -21.578 4.395 1 98.38 377 VAL A C 1
ATOM 2973 O O . VAL A 1 377 ? -10.82 -21.766 5.102 1 98.38 377 VAL A O 1
ATOM 2976 N N . ASP A 1 378 ? -11.93 -20.594 3.662 1 98.06 378 ASP A N 1
ATOM 2977 C CA . ASP A 1 378 ? -10.945 -19.516 3.545 1 98.06 378 ASP A CA 1
ATOM 2978 C C . ASP A 1 378 ? -11.602 -18.219 3.084 1 98.06 378 ASP A C 1
ATOM 2980 O O . ASP A 1 378 ? -11.875 -18.047 1.896 1 98.06 378 ASP A O 1
ATOM 2984 N N . PRO A 1 379 ? -11.711 -17.234 3.939 1 97.12 379 PRO A N 1
ATOM 2985 C CA . PRO A 1 379 ? -12.453 -16.016 3.594 1 97.12 379 PRO A CA 1
ATOM 2986 C C . PRO A 1 379 ? -11.711 -15.133 2.598 1 97.12 379 PRO A C 1
ATOM 2988 O O . PRO A 1 379 ? -12.305 -14.234 2.002 1 97.12 379 PRO A O 1
ATOM 2991 N N . THR A 1 380 ? -10.406 -15.336 2.434 1 97.88 380 THR A N 1
ATOM 2992 C CA . THR A 1 380 ? -9.633 -14.477 1.546 1 97.88 380 THR A CA 1
ATOM 2993 C C . THR A 1 380 ? -8.57 -15.289 0.801 1 97.88 380 THR A C 1
ATOM 2995 O O . THR A 1 380 ? -7.379 -14.992 0.886 1 97.88 380 THR A O 1
ATOM 2998 N N . PRO A 1 381 ? -9.008 -16.234 -0.026 1 98.44 381 PRO A N 1
ATOM 2999 C CA . PRO A 1 381 ? -8.039 -17.016 -0.809 1 98.44 381 PRO A CA 1
ATOM 3000 C C . PRO A 1 381 ? -7.305 -16.156 -1.84 1 98.44 381 PRO A C 1
ATOM 3002 O O . PRO A 1 381 ? -7.68 -15.008 -2.076 1 98.44 381 PRO A O 1
ATOM 3005 N N . LEU A 1 382 ? -6.246 -16.672 -2.414 1 98.69 382 LEU A N 1
ATOM 3006 C CA . LEU A 1 382 ? -5.422 -15.938 -3.363 1 98.69 382 LEU A CA 1
ATOM 3007 C C . LEU A 1 382 ? -6.074 -15.914 -4.742 1 98.69 382 LEU A C 1
ATOM 3009 O O . LEU A 1 382 ? -5.961 -14.922 -5.473 1 98.69 382 LEU A O 1
ATOM 3013 N N . ALA A 1 383 ? -6.719 -17.016 -5.078 1 98.75 383 ALA A N 1
ATOM 3014 C CA . ALA A 1 383 ? -7.32 -17.141 -6.402 1 98.75 383 ALA A CA 1
ATOM 3015 C C . ALA A 1 383 ? -8.719 -17.75 -6.312 1 98.75 383 ALA A C 1
ATOM 3017 O O . ALA A 1 383 ? -9.016 -18.5 -5.383 1 98.75 383 ALA A O 1
ATOM 3018 N N . LEU A 1 384 ? -9.531 -17.391 -7.215 1 98.81 384 LEU A N 1
ATOM 3019 C CA . LEU A 1 384 ? -10.898 -17.875 -7.367 1 98.81 384 LEU A CA 1
ATOM 3020 C C . LEU A 1 384 ? -11.18 -18.266 -8.82 1 98.81 384 LEU A C 1
ATOM 3022 O O . LEU A 1 384 ? -10.836 -17.516 -9.742 1 98.81 384 LEU A O 1
ATOM 3026 N N . PHE A 1 385 ? -11.742 -19.422 -9.055 1 98.88 385 PHE A N 1
ATOM 3027 C CA . PHE A 1 385 ? -12.109 -19.906 -10.391 1 98.88 385 PHE A CA 1
ATOM 3028 C C . PHE A 1 385 ? -13.594 -20.25 -10.453 1 98.88 385 PHE A C 1
ATOM 3030 O O . PHE A 1 385 ? -14.125 -20.891 -9.547 1 98.88 385 PHE A O 1
ATOM 3037 N N . THR A 1 386 ? -14.234 -19.781 -11.477 1 98.88 386 THR A N 1
ATOM 3038 C CA . THR A 1 386 ? -15.656 -20.094 -11.57 1 98.88 386 THR A CA 1
ATOM 3039 C C . THR A 1 386 ? -16.016 -20.531 -12.992 1 98.88 386 THR A C 1
ATOM 3041 O O . THR A 1 386 ? -15.547 -19.938 -13.969 1 98.88 386 THR A O 1
ATOM 3044 N N . PHE A 1 387 ? -16.734 -21.609 -13.125 1 98.88 387 PHE A N 1
ATOM 3045 C CA . PHE A 1 387 ? -17.297 -22.156 -14.352 1 98.88 387 PHE A CA 1
ATOM 3046 C C . PHE A 1 387 ? -18.812 -22.25 -14.266 1 98.88 387 PHE A C 1
ATOM 3048 O O . PHE A 1 387 ? -19.359 -22.922 -13.391 1 98.88 387 PHE A O 1
ATOM 3055 N N . GLY A 1 388 ? -19.531 -21.594 -15.016 1 98.56 388 GLY A N 1
ATOM 3056 C CA . GLY A 1 388 ? -20.984 -21.562 -15.039 1 98.56 388 GLY A CA 1
ATOM 3057 C C . GLY A 1 388 ? -21.547 -20.516 -15.969 1 98.56 388 GLY A C 1
ATOM 3058 O O . GLY A 1 388 ? -20.844 -20.016 -16.859 1 98.56 388 GLY A O 1
ATOM 3059 N N . SER A 1 389 ? -22.859 -20.219 -15.922 1 98.19 389 SER A N 1
ATOM 3060 C CA . SER A 1 389 ? -23.469 -19.141 -16.672 1 98.19 389 SER A CA 1
ATOM 3061 C C . SER A 1 389 ? -22.938 -17.781 -16.219 1 98.19 389 SER A C 1
ATOM 3063 O O . SER A 1 389 ? -22.312 -17.688 -15.164 1 98.19 389 SER A O 1
ATOM 3065 N N . ASP A 1 390 ? -23.188 -16.797 -17.094 1 97.81 390 ASP A N 1
ATOM 3066 C CA . ASP A 1 390 ? -22.75 -15.445 -16.734 1 97.81 390 ASP A CA 1
ATOM 3067 C C . ASP A 1 390 ? -23.328 -15.016 -15.383 1 97.81 390 ASP A C 1
ATOM 3069 O O . ASP A 1 390 ? -22.625 -14.438 -14.555 1 97.81 390 ASP A O 1
ATOM 3073 N N . ALA A 1 391 ? -24.594 -15.344 -15.141 1 98.31 391 ALA A N 1
ATOM 3074 C CA . ALA A 1 391 ? -25.266 -14.953 -13.906 1 98.31 391 ALA A CA 1
ATOM 3075 C C . ALA A 1 391 ? -24.656 -15.688 -12.703 1 98.31 391 ALA A C 1
ATOM 3077 O O . ALA A 1 391 ? -24.484 -15.094 -11.641 1 98.31 391 ALA A O 1
ATOM 3078 N N . GLU A 1 392 ? -24.406 -16.953 -12.836 1 98.62 392 GLU A N 1
ATOM 3079 C CA . GLU A 1 392 ? -23.812 -17.75 -11.766 1 98.62 392 GLU A CA 1
ATOM 3080 C C . GLU A 1 392 ? -22.406 -17.281 -11.438 1 98.62 392 GLU A C 1
ATOM 3082 O O . GLU A 1 392 ? -22.047 -17.156 -10.266 1 98.62 392 GLU A O 1
ATOM 3087 N N . ASN A 1 393 ? -21.609 -17.078 -12.5 1 98.69 393 ASN A N 1
ATOM 3088 C CA . ASN A 1 393 ? -20.25 -16.578 -12.305 1 98.69 393 ASN A CA 1
ATOM 3089 C C . ASN A 1 393 ? -20.25 -15.234 -11.586 1 98.69 393 ASN A C 1
ATOM 3091 O O . ASN A 1 393 ? -19.453 -15.016 -10.672 1 98.69 393 ASN A O 1
ATOM 3095 N N . LYS A 1 394 ? -21.094 -14.375 -12.008 1 98.31 394 LYS A N 1
ATOM 3096 C CA . LYS A 1 394 ? -21.219 -13.062 -11.367 1 98.31 394 LYS A CA 1
ATOM 3097 C C . LYS A 1 394 ? -21.578 -13.211 -9.891 1 98.31 394 LYS A C 1
ATOM 3099 O O . LYS A 1 394 ? -21.031 -12.492 -9.039 1 98.31 394 LYS A O 1
ATOM 3104 N N . LYS A 1 395 ? -22.531 -14.086 -9.594 1 98.31 395 LYS A N 1
ATOM 3105 C CA . LYS A 1 395 ? -22.938 -14.32 -8.211 1 98.31 395 LYS A CA 1
ATOM 3106 C C . LYS A 1 395 ? -21.766 -14.758 -7.352 1 98.31 395 LYS A C 1
ATOM 3108 O O . LYS A 1 395 ? -21.578 -14.266 -6.238 1 98.31 395 LYS A O 1
ATOM 3113 N N . VAL A 1 396 ? -20.953 -15.656 -7.836 1 98.75 396 VAL A N 1
ATOM 3114 C CA . VAL A 1 396 ? -19.781 -16.125 -7.105 1 98.75 396 VAL A CA 1
ATOM 3115 C C . VAL A 1 396 ? -18.781 -14.984 -6.91 1 98.75 396 VAL A C 1
ATOM 3117 O O . VAL A 1 396 ? -18.312 -14.742 -5.793 1 98.75 396 VAL A O 1
ATOM 3120 N N . LEU A 1 397 ? -18.469 -14.242 -7.957 1 98.38 397 LEU A N 1
ATOM 3121 C CA . LEU A 1 397 ? -17.516 -13.148 -7.918 1 98.38 397 LEU A CA 1
ATOM 3122 C C . LEU A 1 397 ? -17.938 -12.078 -6.926 1 98.38 397 LEU A C 1
ATOM 3124 O O . LEU A 1 397 ? -17.109 -11.469 -6.254 1 98.38 397 LEU A O 1
ATOM 3128 N N . ASP A 1 398 ? -19.219 -11.844 -6.809 1 97.06 398 ASP A N 1
ATOM 3129 C CA . ASP A 1 398 ? -19.734 -10.773 -5.961 1 97.06 398 ASP A CA 1
ATOM 3130 C C . ASP A 1 398 ? -19.75 -11.195 -4.492 1 97.06 398 ASP A C 1
ATOM 3132 O O . ASP A 1 398 ? -19.828 -10.344 -3.602 1 97.06 398 ASP A O 1
ATOM 3136 N N . ASN A 1 399 ? -19.609 -12.531 -4.258 1 97.94 399 ASN A N 1
ATOM 3137 C CA . ASN A 1 399 ? -19.844 -12.977 -2.893 1 97.94 399 ASN A CA 1
ATOM 3138 C C . ASN A 1 399 ? -18.641 -13.719 -2.324 1 97.94 399 ASN A C 1
ATOM 3140 O O . ASN A 1 399 ? -18.656 -14.164 -1.177 1 97.94 399 ASN A O 1
ATOM 3144 N N . VAL A 1 400 ? -17.578 -13.875 -3.096 1 97.94 400 VAL A N 1
ATOM 3145 C CA . VAL A 1 400 ? -16.359 -14.508 -2.625 1 97.94 400 VAL A CA 1
ATOM 3146 C C . VAL A 1 400 ? -15.164 -13.586 -2.867 1 97.94 400 VAL A C 1
ATOM 3148 O O . VAL A 1 400 ? -14.883 -13.211 -4.008 1 97.94 400 VAL A O 1
ATOM 3151 N N . THR A 1 401 ? -14.523 -13.18 -1.764 1 97.12 401 THR A N 1
ATOM 3152 C CA . THR A 1 401 ? -13.305 -12.375 -1.849 1 97.12 401 THR A CA 1
ATOM 3153 C C . THR A 1 401 ? -12.125 -13.234 -2.293 1 97.12 401 THR A C 1
ATOM 3155 O O . THR A 1 401 ? -12.039 -14.414 -1.951 1 97.12 401 THR A O 1
ATOM 3158 N N . SER A 1 402 ? -11.219 -12.672 -3.08 1 98.62 402 SER A N 1
ATOM 3159 C CA . SER A 1 402 ? -9.992 -13.336 -3.492 1 98.62 402 SER A CA 1
ATOM 3160 C C . SER A 1 402 ? -8.945 -12.328 -3.951 1 98.62 402 SER A C 1
ATOM 3162 O O . SER A 1 402 ? -9.25 -11.156 -4.176 1 98.62 402 SER A O 1
ATOM 3164 N N . GLY A 1 403 ? -7.672 -12.797 -4.051 1 98.56 403 GLY A N 1
ATOM 3165 C CA . GLY A 1 403 ? -6.652 -11.977 -4.676 1 98.56 403 GLY A CA 1
ATOM 3166 C C . GLY A 1 403 ? -6.957 -11.641 -6.121 1 98.56 403 GLY A C 1
ATOM 3167 O O . GLY A 1 403 ? -6.977 -10.469 -6.504 1 98.56 403 GLY A O 1
ATOM 3168 N N . GLY A 1 404 ? -7.133 -12.609 -6.957 1 98.62 404 GLY A N 1
ATOM 3169 C CA . GLY A 1 404 ? -7.605 -12.523 -8.328 1 98.62 404 GLY A CA 1
ATOM 3170 C C . GLY A 1 404 ? -8.641 -13.578 -8.664 1 98.62 404 G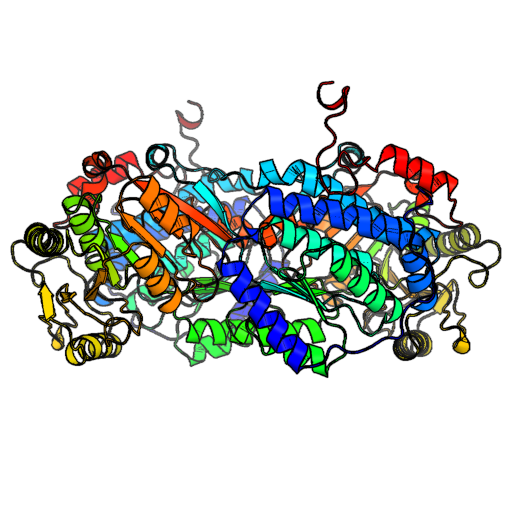LY A C 1
ATOM 3171 O O . GLY A 1 404 ? -8.93 -14.461 -7.852 1 98.62 404 GLY A O 1
ATOM 3172 N N . ALA A 1 405 ? -9.242 -13.461 -9.82 1 98.88 405 ALA A N 1
ATOM 3173 C CA . ALA A 1 405 ? -10.281 -14.406 -10.203 1 98.88 405 ALA A CA 1
ATOM 3174 C C . ALA A 1 405 ? -10.281 -14.641 -11.711 1 98.88 405 ALA A C 1
ATOM 3176 O O . ALA A 1 405 ? -9.953 -13.734 -12.484 1 98.88 405 ALA A O 1
ATOM 3177 N N . THR A 1 406 ? -10.641 -15.797 -12.086 1 98.88 406 THR A N 1
ATOM 3178 C CA . THR A 1 406 ? -10.758 -16.156 -13.5 1 98.88 406 THR A CA 1
ATOM 3179 C C . THR A 1 406 ? -12.07 -16.891 -13.758 1 98.88 406 THR A C 1
ATOM 3181 O O . THR A 1 406 ? -12.445 -17.797 -13.016 1 98.88 406 THR A O 1
ATOM 3184 N N . ILE A 1 407 ? -12.773 -16.469 -14.758 1 98.88 407 ILE A N 1
ATOM 3185 C CA . ILE A 1 407 ? -13.984 -17.125 -15.234 1 98.88 407 ILE A CA 1
ATOM 3186 C C . ILE A 1 407 ? -13.633 -18.094 -16.375 1 98.88 407 ILE A C 1
ATOM 3188 O O . ILE A 1 407 ? -12.961 -17.703 -17.328 1 98.88 407 ILE A O 1
ATOM 3192 N N . ASN A 1 408 ? -13.969 -19.359 -16.219 1 98.56 408 ASN A N 1
ATOM 3193 C CA . ASN A 1 408 ? -13.867 -20.406 -17.234 1 98.56 408 ASN A CA 1
ATOM 3194 C C . ASN A 1 408 ? -12.414 -20.781 -17.5 1 98.56 408 ASN A C 1
ATOM 3196 O O . ASN A 1 408 ? -12.039 -21.062 -18.656 1 98.56 408 ASN A O 1
ATOM 3200 N N . ASP A 1 409 ? -11.672 -20.656 -16.531 1 98.5 409 ASP A N 1
ATOM 3201 C CA . ASP A 1 409 ? -10.281 -21.094 -16.609 1 98.5 409 ASP A CA 1
ATOM 3202 C C . ASP A 1 409 ? -9.68 -21.234 -15.211 1 98.5 409 ASP A C 1
ATOM 3204 O O . ASP A 1 409 ? -10.359 -21.031 -14.203 1 98.5 409 ASP A O 1
ATOM 3208 N N . ALA A 1 410 ? -8.469 -21.703 -15.211 1 97.19 410 ALA A N 1
ATOM 3209 C CA . ALA A 1 410 ? -7.664 -21.672 -13.992 1 97.19 410 ALA A CA 1
ATOM 3210 C C . ALA A 1 410 ? -7.172 -20.266 -13.688 1 97.19 410 ALA A C 1
ATOM 3212 O O . ALA A 1 410 ? -7.969 -19.312 -13.633 1 97.19 410 ALA A O 1
ATOM 3213 N N . PHE A 1 411 ? -5.867 -20.047 -13.531 1 97.81 411 PHE A N 1
ATOM 3214 C CA . PHE A 1 411 ? -5.359 -18.781 -12.984 1 97.81 411 PHE A CA 1
ATOM 3215 C C . PHE A 1 411 ? -4.895 -17.859 -14.102 1 97.81 411 PHE A C 1
ATOM 3217 O O . PHE A 1 411 ? -3.832 -17.25 -14 1 97.81 411 PHE A O 1
ATOM 3224 N N . PHE A 1 412 ? -5.73 -17.703 -15.133 1 98.19 412 PHE A N 1
ATOM 3225 C CA . PHE A 1 412 ? -5.363 -16.844 -16.266 1 98.19 412 PHE A CA 1
ATOM 3226 C C . PHE A 1 412 ? -5.156 -15.406 -15.805 1 98.19 412 PHE A C 1
ATOM 3228 O O . PHE A 1 412 ? -4.328 -14.688 -16.359 1 98.19 412 PHE A O 1
ATOM 3235 N N . HIS A 1 413 ? -5.84 -14.898 -14.805 1 98.31 413 HIS A N 1
ATOM 3236 C CA . HIS A 1 413 ? -5.734 -13.531 -14.297 1 98.31 413 HIS A CA 1
ATOM 3237 C C . HIS A 1 413 ? -4.309 -13.211 -13.867 1 98.31 413 HIS A C 1
ATOM 3239 O O . HIS A 1 413 ? -3.936 -12.039 -13.773 1 98.31 413 HIS A O 1
ATOM 3245 N N . ALA A 1 414 ? -3.498 -14.227 -13.633 1 97.31 414 ALA A N 1
ATOM 3246 C CA . ALA A 1 414 ? -2.148 -14.039 -13.109 1 97.31 414 ALA A CA 1
ATOM 3247 C C . ALA A 1 414 ? -1.099 -14.484 -14.125 1 97.31 414 ALA A C 1
ATOM 3249 O O . ALA A 1 414 ? 0.082 -14.609 -13.789 1 97.31 414 ALA A O 1
ATOM 3250 N N . THR A 1 415 ? -1.466 -14.758 -15.367 1 95.69 415 THR A N 1
ATOM 3251 C CA . THR A 1 415 ? -0.537 -15.32 -16.344 1 95.69 415 THR A CA 1
ATOM 3252 C C . THR A 1 415 ? 0.003 -14.234 -17.266 1 95.69 415 THR A C 1
ATOM 3254 O O . THR A 1 415 ? 0.711 -14.531 -18.234 1 95.69 415 THR A O 1
ATOM 3257 N N . MET A 1 416 ? -0.331 -13.031 -17 1 95.56 416 MET A N 1
ATOM 3258 C CA . MET A 1 416 ? 0.105 -11.898 -17.812 1 95.56 416 MET A CA 1
ATOM 3259 C C . MET A 1 416 ? 1.09 -11.023 -17.031 1 95.56 416 MET A C 1
ATOM 3261 O O . MET A 1 416 ? 0.8 -10.594 -15.922 1 95.56 416 MET A O 1
ATOM 3265 N N . ASN A 1 417 ? 2.18 -10.656 -17.625 1 96.06 417 ASN A N 1
ATOM 3266 C CA . ASN A 1 417 ? 3.217 -9.883 -16.953 1 96.06 417 ASN A CA 1
ATOM 3267 C C . ASN A 1 417 ? 2.695 -8.516 -16.5 1 96.06 417 ASN A C 1
ATOM 3269 O O . ASN A 1 417 ? 3.166 -7.965 -15.508 1 96.06 417 ASN A O 1
ATOM 3273 N N . ALA A 1 418 ? 1.681 -8.094 -17.156 1 96.56 418 ALA A N 1
ATOM 3274 C CA . ALA A 1 418 ? 1.262 -6.707 -16.953 1 96.56 418 ALA A CA 1
ATOM 3275 C C . ALA A 1 418 ? 0.322 -6.586 -15.758 1 96.56 418 ALA A C 1
ATOM 3277 O O . ALA A 1 418 ? 0.074 -5.48 -15.266 1 96.56 418 ALA A O 1
ATOM 3278 N N . THR A 1 419 ? -0.262 -7.602 -15.219 1 97.38 419 THR A N 1
ATOM 3279 C CA . THR A 1 419 ? -1.36 -7.516 -14.258 1 97.38 419 THR A CA 1
ATOM 3280 C C . THR A 1 419 ? -0.828 -7.367 -12.836 1 97.38 419 THR A C 1
ATOM 3282 O O . THR A 1 419 ? 0.164 -8 -12.469 1 97.38 419 THR A O 1
ATOM 3285 N N . PRO A 1 420 ? -1.509 -6.523 -12.039 1 97.81 420 PRO A N 1
ATOM 3286 C CA . PRO A 1 420 ? -1.146 -6.484 -10.625 1 97.81 420 PRO A CA 1
ATOM 3287 C C . PRO A 1 420 ? -1.501 -7.773 -9.891 1 97.81 420 PRO A C 1
ATOM 3289 O O . PRO A 1 420 ? -2.668 -8 -9.562 1 97.81 420 PRO A O 1
ATOM 3292 N N . PHE A 1 421 ? -0.472 -8.531 -9.617 1 97.5 421 PHE A N 1
ATOM 3293 C CA . PHE A 1 421 ? -0.639 -9.789 -8.906 1 97.5 421 PHE A CA 1
ATOM 3294 C C . PHE A 1 421 ? -0.481 -9.594 -7.402 1 97.5 421 PHE A C 1
ATOM 3296 O O . PHE A 1 421 ? 0.536 -9.07 -6.941 1 97.5 421 PHE A O 1
ATOM 3303 N N . GLY A 1 422 ? -1.481 -9.938 -6.648 1 95.94 422 GLY A N 1
ATOM 3304 C CA . GLY A 1 422 ? -1.404 -9.812 -5.203 1 95.94 422 GLY A CA 1
ATOM 3305 C C . GLY A 1 422 ? -2.578 -10.445 -4.484 1 95.94 422 GLY A C 1
ATOM 3306 O O . GLY A 1 422 ? -3.602 -10.75 -5.102 1 95.94 422 GLY A O 1
ATOM 3307 N N . GLY A 1 423 ? -2.424 -10.719 -3.184 1 97.75 423 GLY A N 1
ATOM 3308 C CA . GLY A 1 423 ? -3.461 -11.289 -2.342 1 97.75 423 GLY A CA 1
ATOM 3309 C C . GLY A 1 423 ? -4.195 -10.25 -1.512 1 97.75 423 GLY A C 1
ATOM 3310 O O . GLY A 1 423 ? -4.016 -9.047 -1.714 1 97.75 423 GLY A O 1
ATOM 3311 N N . VAL A 1 424 ? -5.055 -10.727 -0.683 1 98.44 424 VAL A N 1
ATOM 3312 C CA . VAL A 1 424 ? -5.863 -9.938 0.241 1 98.44 424 VAL A CA 1
ATOM 3313 C C . VAL A 1 424 ? -6.098 -10.727 1.526 1 98.44 424 VAL A C 1
ATOM 3315 O O . VAL A 1 424 ? -6.285 -11.945 1.488 1 98.44 424 VAL A O 1
ATOM 3318 N N . GLY A 1 425 ? -6.051 -10.039 2.68 1 97.94 425 GLY A N 1
ATOM 3319 C CA . GLY A 1 425 ? -6.242 -10.734 3.941 1 97.94 425 GLY A CA 1
ATOM 3320 C C . GLY A 1 425 ? -5.195 -11.805 4.199 1 97.94 425 GLY A C 1
ATOM 3321 O O . GLY A 1 425 ? -3.996 -11.531 4.141 1 97.94 425 GLY A O 1
ATOM 3322 N N . GLY A 1 426 ? -5.656 -12.961 4.348 1 97.69 426 GLY A N 1
ATOM 3323 C CA . GLY A 1 426 ? -4.773 -14.078 4.648 1 97.69 426 GLY A CA 1
ATOM 3324 C C . GLY A 1 426 ? -3.881 -14.469 3.486 1 97.69 426 GLY A C 1
ATOM 3325 O O . GLY A 1 426 ? -2.85 -15.117 3.678 1 97.69 426 GLY A O 1
ATOM 3326 N N . SER A 1 427 ? -4.262 -14.078 2.293 1 98.38 427 SER A N 1
ATOM 3327 C CA . SER A 1 427 ? -3.482 -14.469 1.122 1 98.38 427 SER A CA 1
ATOM 3328 C C . SER A 1 427 ? -2.439 -13.414 0.775 1 98.38 427 SER A C 1
ATOM 3330 O O . SER A 1 427 ? -1.684 -13.57 -0.187 1 98.38 427 SER A O 1
ATOM 3332 N N . GLY A 1 428 ? -2.408 -12.305 1.539 1 98.12 428 GLY A N 1
ATOM 3333 C CA . GLY A 1 428 ? -1.308 -11.367 1.357 1 98.12 428 GLY A CA 1
ATOM 3334 C C . GLY A 1 428 ? -1.76 -9.922 1.288 1 98.12 428 GLY A C 1
ATOM 3335 O O . GLY A 1 428 ? -2.875 -9.594 1.697 1 98.12 428 GLY A O 1
ATOM 3336 N N . GLN A 1 429 ? -0.854 -9.016 0.921 1 98.38 429 GLN A N 1
ATOM 3337 C CA . GLN A 1 429 ? -1.091 -7.59 0.743 1 98.38 429 GLN A CA 1
ATOM 3338 C C . GLN A 1 429 ? -0.125 -6.996 -0.277 1 98.38 429 GLN A C 1
ATOM 3340 O O . GLN A 1 429 ? 1.029 -7.418 -0.368 1 98.38 429 GLN A O 1
ATOM 3345 N N . GLY A 1 430 ? -0.619 -5.984 -1.056 1 97.5 430 GLY A N 1
ATOM 3346 C CA . GLY A 1 430 ? 0.159 -5.395 -2.133 1 97.5 430 GLY A CA 1
ATOM 3347 C C . GLY A 1 430 ? 0.106 -6.195 -3.418 1 97.5 430 GLY A C 1
ATOM 3348 O O . GLY A 1 430 ? -0.483 -7.277 -3.455 1 97.5 430 GLY A O 1
ATOM 3349 N N . SER A 1 431 ? 0.592 -5.637 -4.441 1 97.88 431 SER A N 1
ATOM 3350 C CA . SER A 1 431 ? 0.639 -6.305 -5.738 1 97.88 431 SER A CA 1
ATOM 3351 C C . SER A 1 431 ? 1.862 -5.867 -6.539 1 97.88 431 SER A C 1
ATOM 3353 O O . SER A 1 431 ? 2.492 -4.859 -6.219 1 97.88 431 SER A O 1
ATOM 3355 N N . TYR A 1 432 ? 2.197 -6.664 -7.492 1 97.75 432 TYR A N 1
ATOM 3356 C CA . TYR A 1 432 ? 3.352 -6.355 -8.328 1 97.75 432 TYR A CA 1
ATOM 3357 C C . TYR A 1 432 ? 3.18 -6.934 -9.727 1 97.75 432 TYR A C 1
ATOM 3359 O O . TYR A 1 432 ? 2.15 -7.539 -10.039 1 97.75 432 TYR A O 1
ATOM 3367 N N . HIS A 1 433 ? 4.121 -6.734 -10.625 1 97.81 433 HIS A N 1
ATOM 3368 C CA . HIS A 1 433 ? 4.305 -7.039 -12.039 1 97.81 433 HIS A CA 1
ATOM 3369 C C . HIS A 1 433 ? 4.266 -5.77 -12.883 1 97.81 433 HIS A C 1
ATOM 3371 O O . HIS A 1 433 ? 3.424 -4.898 -12.664 1 97.81 433 HIS A O 1
ATOM 3377 N N . GLY A 1 434 ? 5.18 -5.676 -13.797 1 97.5 434 GLY A N 1
ATOM 3378 C CA . GLY A 1 434 ? 5.199 -4.559 -14.719 1 97.5 434 GLY A CA 1
ATOM 3379 C C . GLY A 1 434 ? 5.102 -3.209 -14.031 1 97.5 434 GLY A C 1
ATOM 3380 O O . GLY A 1 434 ? 5.875 -2.918 -13.117 1 97.5 434 GLY A O 1
ATOM 3381 N N . TYR A 1 435 ? 4.145 -2.396 -14.469 1 98.44 435 TYR A N 1
ATOM 3382 C CA . TYR A 1 435 ? 3.881 -1.06 -13.953 1 98.44 435 TYR A CA 1
ATOM 3383 C C . TYR A 1 435 ? 3.598 -1.101 -12.453 1 98.44 435 TYR A C 1
ATOM 3385 O O . TYR A 1 435 ? 4.004 -0.202 -11.719 1 98.44 435 TYR A O 1
ATOM 3393 N N . TYR A 1 436 ? 2.992 -2.07 -12.031 1 98.44 436 TYR A N 1
ATOM 3394 C CA . TYR A 1 436 ? 2.531 -2.158 -10.648 1 98.44 436 TYR A CA 1
ATOM 3395 C C . TYR A 1 436 ? 3.678 -2.516 -9.711 1 98.44 436 TYR A C 1
ATOM 3397 O O . TYR A 1 436 ? 3.648 -2.178 -8.523 1 98.44 436 TYR A O 1
ATOM 3405 N N . SER A 1 437 ? 4.734 -3.203 -10.195 1 98.62 437 SER A N 1
ATOM 3406 C CA . SER A 1 437 ? 5.965 -3.34 -9.43 1 98.62 437 SER A CA 1
ATOM 3407 C C . SER A 1 437 ? 6.648 -1.991 -9.227 1 98.62 437 SER A C 1
ATOM 3409 O O . SER A 1 437 ? 7.098 -1.675 -8.125 1 98.62 437 SER A O 1
ATOM 3411 N N . PHE A 1 438 ? 6.727 -1.209 -10.406 1 98.75 438 PHE A N 1
ATOM 3412 C CA . PHE A 1 438 ? 7.305 0.129 -10.352 1 98.75 438 PHE A CA 1
ATOM 3413 C C . PHE A 1 438 ? 6.625 0.968 -9.281 1 98.75 438 PHE A C 1
ATOM 3415 O O . PHE A 1 438 ? 7.293 1.596 -8.453 1 98.75 438 PHE A O 1
ATOM 3422 N N . LYS A 1 439 ? 5.34 0.883 -9.211 1 98.5 439 LYS A N 1
ATOM 3423 C CA . LYS A 1 439 ? 4.578 1.634 -8.219 1 98.5 439 LYS A CA 1
ATOM 3424 C C . LYS A 1 439 ? 4.793 1.066 -6.816 1 98.5 439 LYS A C 1
ATOM 3426 O O . LYS A 1 439 ? 4.953 1.819 -5.852 1 98.5 439 LYS A O 1
ATOM 3431 N N . ALA A 1 440 ? 4.793 -0.259 -6.668 1 98.5 440 ALA A N 1
ATOM 3432 C CA . ALA A 1 440 ? 4.902 -0.923 -5.371 1 98.5 440 ALA A CA 1
ATOM 3433 C C . ALA A 1 440 ? 6.219 -0.577 -4.684 1 98.5 440 ALA A C 1
ATOM 3435 O O . ALA A 1 440 ? 6.289 -0.506 -3.455 1 98.5 440 ALA A O 1
ATOM 3436 N N . PHE A 1 441 ? 7.254 -0.319 -5.492 1 98.81 441 PHE A N 1
ATOM 3437 C CA . PHE A 1 441 ? 8.578 -0.084 -4.922 1 98.81 441 PHE A CA 1
ATOM 3438 C C . PHE A 1 441 ? 8.953 1.391 -5.016 1 98.81 441 PHE A C 1
ATOM 3440 O O . PHE A 1 441 ? 10.133 1.74 -4.961 1 98.81 441 PHE A O 1
ATOM 3447 N N . SER A 1 442 ? 7.93 2.244 -5.18 1 98.62 442 SER A N 1
ATOM 3448 C CA . SER A 1 442 ? 8.109 3.691 -5.207 1 98.62 442 SER A CA 1
ATOM 3449 C C . SER A 1 442 ? 7.246 4.375 -4.156 1 98.62 442 SER A C 1
ATOM 3451 O O . SER A 1 442 ? 6.184 3.865 -3.787 1 98.62 442 SER A O 1
ATOM 3453 N N . HIS A 1 443 ? 7.746 5.461 -3.662 1 98.38 443 HIS A N 1
ATOM 3454 C CA . HIS A 1 443 ? 6.938 6.398 -2.895 1 98.38 443 HIS A CA 1
ATOM 3455 C C . HIS A 1 443 ? 6.32 7.461 -3.797 1 98.38 443 HIS A C 1
ATOM 3457 O O . HIS A 1 443 ? 7.023 8.094 -4.59 1 98.38 443 HIS A O 1
ATOM 3463 N N . GLN A 1 444 ? 5.004 7.641 -3.723 1 97.69 444 GLN A N 1
ATOM 3464 C CA . GLN A 1 444 ? 4.328 8.703 -4.457 1 97.69 444 GLN A CA 1
ATOM 3465 C C . GLN A 1 444 ? 4.457 10.039 -3.734 1 97.69 444 GLN A C 1
ATOM 3467 O O . GLN A 1 444 ? 3.605 10.398 -2.92 1 97.69 444 GLN A O 1
ATOM 3472 N N . ARG A 1 445 ? 5.457 10.773 -4.047 1 98.44 445 ARG A N 1
ATOM 3473 C CA . ARG A 1 445 ? 5.734 12.055 -3.402 1 98.44 445 ARG A CA 1
ATOM 3474 C C . ARG A 1 445 ? 5.012 13.195 -4.117 1 98.44 445 ARG A C 1
ATOM 3476 O O . ARG A 1 445 ? 5.277 13.461 -5.289 1 98.44 445 ARG A O 1
ATOM 3483 N N . VAL A 1 446 ? 4.133 13.844 -3.451 1 98.81 446 VAL A N 1
ATOM 3484 C CA . VAL A 1 446 ? 3.482 15.023 -4.02 1 98.81 446 VAL A CA 1
ATOM 3485 C C . VAL A 1 446 ? 4.406 16.234 -3.904 1 98.81 446 VAL A C 1
ATOM 3487 O O . VAL A 1 446 ? 4.961 16.5 -2.836 1 98.81 446 VAL A O 1
ATOM 3490 N N . ILE A 1 447 ? 4.59 16.922 -4.977 1 98.81 447 ILE A N 1
ATOM 3491 C CA . ILE A 1 447 ? 5.402 18.125 -5.016 1 98.81 447 ILE A CA 1
ATOM 3492 C C . ILE A 1 447 ? 4.566 19.297 -5.539 1 98.81 447 ILE A C 1
ATOM 3494 O O . ILE A 1 447 ? 3.859 19.156 -6.543 1 98.81 447 ILE A O 1
ATOM 3498 N N . ALA A 1 448 ? 4.578 20.359 -4.836 1 98.75 448 ALA A N 1
ATOM 3499 C CA . ALA A 1 448 ? 3.934 21.594 -5.273 1 98.75 448 ALA A CA 1
ATOM 3500 C C . ALA A 1 448 ? 4.938 22.734 -5.348 1 98.75 448 ALA A C 1
ATOM 3502 O O . ALA A 1 448 ? 5.98 22.703 -4.688 1 98.75 448 ALA A O 1
ATOM 3503 N N . GLN A 1 449 ? 4.738 23.672 -6.164 1 98.56 449 GLN A N 1
ATOM 3504 C CA . GLN A 1 449 ? 5.516 24.891 -6.32 1 98.56 449 GLN A CA 1
ATOM 3505 C C . GLN A 1 449 ? 4.613 26.125 -6.336 1 98.56 449 GLN A C 1
ATOM 3507 O O . GLN A 1 449 ? 3.891 26.359 -7.309 1 98.56 449 GLN A O 1
ATOM 3512 N N . VAL A 1 450 ? 4.727 26.953 -5.309 1 98.31 450 VAL A N 1
ATOM 3513 C CA . VAL A 1 450 ? 3.768 28.031 -5.117 1 98.31 450 VAL A CA 1
ATOM 3514 C C . VAL A 1 450 ? 4.391 29.359 -5.547 1 98.31 450 VAL A C 1
ATOM 3516 O O . VAL A 1 450 ? 5.348 29.828 -4.93 1 98.31 450 VAL A O 1
ATOM 3519 N N . PRO A 1 451 ? 3.805 29.969 -6.512 1 96.81 451 PRO A N 1
ATOM 3520 C CA . PRO A 1 451 ? 4.383 31.234 -6.969 1 96.81 451 PRO A CA 1
ATOM 3521 C C . PRO A 1 451 ? 4.113 32.406 -6.008 1 96.81 451 PRO A C 1
ATOM 3523 O O . PRO A 1 451 ? 3.152 32.344 -5.234 1 96.81 451 PRO A O 1
ATOM 3526 N N . LYS A 1 452 ? 4.965 33.406 -6.102 1 94.88 452 LYS A N 1
ATOM 3527 C CA . LYS A 1 452 ? 4.871 34.562 -5.234 1 94.88 452 LYS A CA 1
ATOM 3528 C C . LYS A 1 452 ? 3.527 35.281 -5.406 1 94.88 452 LYS A C 1
ATOM 3530 O O . LYS A 1 452 ? 2.957 35.781 -4.434 1 94.88 452 LYS A O 1
ATOM 3535 N N . TRP A 1 453 ? 3.004 35.312 -6.656 1 93.62 453 TRP A N 1
ATOM 3536 C CA . TRP A 1 453 ? 1.775 36.031 -6.926 1 93.62 453 TRP A CA 1
ATOM 3537 C C . TRP A 1 453 ? 0.589 35.406 -6.211 1 93.62 453 TRP A C 1
ATOM 3539 O O . TRP A 1 453 ? -0.466 36.031 -6.07 1 93.62 453 TRP A O 1
ATOM 3549 N N . ALA A 1 454 ? 0.75 34.125 -5.742 1 93.69 454 ALA A N 1
ATOM 3550 C CA . ALA A 1 454 ? -0.32 33.406 -5.047 1 93.69 454 ALA A CA 1
ATOM 3551 C C . ALA A 1 454 ? -0.619 34.062 -3.695 1 93.69 454 ALA A C 1
ATOM 3553 O O . ALA A 1 454 ? -1.649 33.781 -3.08 1 93.69 454 ALA A O 1
ATOM 3554 N N . GLU A 1 455 ? 0.209 34.969 -3.23 1 91.19 455 GLU A N 1
ATOM 3555 C CA . GLU A 1 455 ? -0.001 35.656 -1.972 1 91.19 455 GLU A CA 1
ATOM 3556 C C . GLU A 1 455 ? -1.36 36.344 -1.949 1 91.19 455 GLU A C 1
ATOM 3558 O O . GLU A 1 455 ? -1.987 36.469 -0.894 1 91.19 455 GLU A O 1
ATOM 3563 N N . MET A 1 456 ? -1.85 36.75 -3.059 1 87.06 456 MET A N 1
ATOM 3564 C CA . MET A 1 456 ? -3.117 37.469 -3.148 1 87.06 456 MET A CA 1
ATOM 3565 C C . MET A 1 456 ? -4.289 36.531 -2.816 1 87.06 456 MET A C 1
ATOM 3567 O O . MET A 1 456 ? -5.254 36.969 -2.18 1 87.06 456 MET A O 1
ATOM 3571 N N . VAL A 1 457 ? -4.113 35.312 -3.193 1 88 457 VAL A N 1
ATOM 3572 C CA . VAL A 1 457 ? -5.23 34.375 -3.018 1 88 457 VAL A CA 1
ATOM 3573 C C . VAL A 1 457 ? -5.051 33.594 -1.722 1 88 457 VAL A C 1
ATOM 3575 O O . VAL A 1 457 ? -6.016 33.062 -1.182 1 88 457 VAL A O 1
ATOM 3578 N N . LEU A 1 458 ? -3.838 33.656 -1.16 1 92.69 458 LEU A N 1
ATOM 3579 C CA . LEU A 1 458 ? -3.541 32.844 0.032 1 92.69 458 LEU A CA 1
ATOM 3580 C C . LEU A 1 458 ? -3.719 33.688 1.294 1 92.69 458 LEU A C 1
ATOM 3582 O O . LEU A 1 458 ? -3.432 33.219 2.398 1 92.69 458 LEU A O 1
ATOM 3586 N N . ARG A 1 459 ? -4.246 34.906 1.179 1 94.44 459 ARG A N 1
ATOM 3587 C CA . ARG A 1 459 ? -4.445 35.812 2.314 1 94.44 459 ARG A CA 1
ATOM 3588 C C . ARG A 1 459 ? -5.301 35.156 3.391 1 94.44 459 ARG A C 1
ATOM 3590 O O . ARG A 1 459 ? -5.125 35.406 4.582 1 94.44 459 ARG A O 1
ATOM 3597 N N . VAL A 1 460 ? -6.18 34.281 2.969 1 95.69 460 VAL A N 1
ATOM 3598 C CA . VAL A 1 460 ? -7.133 33.625 3.863 1 95.69 460 VAL A CA 1
ATOM 3599 C C . VAL A 1 460 ? -6.387 32.875 4.957 1 95.69 460 VAL A C 1
ATOM 3601 O O . VAL A 1 460 ? -6.891 32.719 6.074 1 95.69 460 VAL A O 1
ATOM 3604 N N . ARG A 1 461 ? -5.094 32.469 4.719 1 96.56 461 ARG A N 1
ATOM 3605 C CA . ARG A 1 461 ? -4.438 31.562 5.656 1 96.56 461 ARG A CA 1
ATOM 3606 C C . ARG A 1 461 ? -3.676 32.344 6.727 1 96.56 461 ARG A C 1
ATOM 3608 O O . ARG A 1 461 ? -3.195 31.75 7.699 1 96.56 461 ARG A O 1
ATOM 3615 N N . TYR A 1 462 ? -3.594 33.688 6.613 1 97.56 462 TYR A N 1
ATOM 3616 C CA . TYR A 1 462 ? -2.764 34.469 7.527 1 97.56 462 TYR A CA 1
ATOM 3617 C C . TYR A 1 462 ? -3.617 35.188 8.562 1 97.56 462 TYR A C 1
ATOM 3619 O O . TYR A 1 462 ? -4.691 35.719 8.242 1 97.56 462 TYR A O 1
ATOM 3627 N N . MET A 1 463 ? -3.102 35.188 9.781 1 97.19 463 MET A N 1
ATOM 3628 C CA . MET A 1 463 ? -3.666 36.094 10.781 1 97.19 463 MET A CA 1
ATOM 3629 C C . MET A 1 463 ? -3.344 37.562 10.453 1 97.19 463 MET A C 1
ATOM 3631 O O . MET A 1 463 ? -2.307 37.844 9.852 1 97.19 463 MET A O 1
ATOM 3635 N N . PRO A 1 464 ? -4.059 38.531 10.922 1 97.44 464 PRO A N 1
ATOM 3636 C CA . PRO A 1 464 ? -5.344 38.312 11.578 1 97.44 464 PRO A CA 1
ATOM 3637 C C . PRO A 1 464 ? -6.387 37.719 10.633 1 97.44 464 PRO A C 1
ATOM 3639 O O . PRO A 1 464 ? -6.488 38.125 9.477 1 97.44 464 PRO A O 1
ATOM 3642 N N . TYR A 1 465 ? -7.078 36.844 11.125 1 97.5 465 TYR A N 1
ATOM 3643 C CA . TYR A 1 465 ? -8.055 36.125 10.312 1 97.5 465 TYR A CA 1
ATOM 3644 C C . TYR A 1 465 ? -9.219 37.031 9.93 1 97.5 465 TYR A C 1
ATOM 3646 O O . TYR A 1 465 ? -9.594 37.938 10.695 1 97.5 465 TYR A O 1
ATOM 3654 N N . SER A 1 466 ? -9.664 36.875 8.734 1 96.5 466 SER A N 1
ATOM 3655 C CA . SER A 1 466 ? -10.797 37.625 8.195 1 96.5 466 SER A CA 1
ATOM 3656 C C . SER A 1 466 ? -11.859 36.688 7.621 1 96.5 466 SER A C 1
ATOM 3658 O O . SER A 1 466 ? -11.602 35.969 6.656 1 96.5 466 SER A O 1
ATOM 3660 N N . PHE A 1 467 ? -13.055 36.75 8.195 1 96.69 467 PHE A N 1
ATOM 3661 C CA . PHE A 1 467 ? -14.141 35.906 7.688 1 96.69 467 PHE A CA 1
ATOM 3662 C C . PHE A 1 467 ? -14.516 36.312 6.27 1 96.69 467 PHE A C 1
ATOM 3664 O O . PHE A 1 467 ? -14.953 35.469 5.477 1 96.69 467 PHE A O 1
ATOM 3671 N N . SER A 1 468 ? -14.305 37.594 5.934 1 96.38 468 SER A N 1
ATOM 3672 C CA . SER A 1 468 ? -14.539 38.031 4.562 1 96.38 468 SER A CA 1
ATOM 3673 C C . SER A 1 468 ? -13.594 37.344 3.588 1 96.38 468 SER A C 1
ATOM 3675 O O . SER A 1 468 ? -14 36.969 2.484 1 96.38 468 SER A O 1
ATOM 3677 N N . GLU A 1 469 ? -12.344 37.188 3.98 1 95.25 469 GLU A N 1
ATOM 3678 C CA . GLU A 1 469 ? -11.383 36.469 3.156 1 95.25 469 GLU A CA 1
ATOM 3679 C C . GLU A 1 469 ? -11.75 35 3.041 1 95.25 469 GLU A C 1
ATOM 3681 O O . GLU A 1 469 ? -11.539 34.375 1.994 1 95.25 469 GLU A O 1
ATOM 3686 N N . LEU A 1 470 ? -12.281 34.406 4.109 1 96.38 470 LEU A N 1
ATOM 3687 C CA . LEU A 1 470 ? -12.727 33.031 4.082 1 96.38 470 LEU A CA 1
ATOM 3688 C C . LEU A 1 470 ? -13.883 32.844 3.107 1 96.38 470 LEU A C 1
ATOM 3690 O O . LEU A 1 470 ? -13.906 31.875 2.334 1 96.38 470 LEU A O 1
ATOM 3694 N N . ASP A 1 471 ? -14.82 33.719 3.154 1 95.38 471 ASP A N 1
ATOM 3695 C CA . ASP A 1 471 ? -15.969 33.656 2.254 1 95.38 471 ASP A CA 1
ATOM 3696 C C . ASP A 1 471 ? -15.531 33.75 0.796 1 95.38 471 ASP A C 1
ATOM 3698 O O . ASP A 1 471 ? -16.047 33.031 -0.066 1 95.38 471 ASP A O 1
ATOM 3702 N N . ARG A 1 472 ? -14.633 34.625 0.556 1 92.69 472 ARG A N 1
ATOM 3703 C CA . ARG A 1 472 ? -14.086 34.781 -0.791 1 92.69 472 ARG A CA 1
ATOM 3704 C C . ARG A 1 472 ? -13.406 33.469 -1.238 1 92.69 472 ARG A C 1
ATOM 3706 O O . ARG A 1 472 ? -13.594 33.031 -2.375 1 92.69 472 ARG A O 1
ATOM 3713 N N . TYR A 1 473 ? -12.641 32.969 -0.319 1 92.44 473 TYR A N 1
ATOM 3714 C CA . TYR A 1 473 ? -11.953 31.703 -0.597 1 92.44 473 TYR A CA 1
ATOM 3715 C C . TYR A 1 473 ? -12.938 30.594 -0.902 1 92.44 473 TYR A C 1
ATOM 3717 O O . TYR A 1 473 ? -12.742 29.812 -1.844 1 92.44 473 TYR A O 1
ATOM 3725 N N . ARG A 1 474 ? -14.016 30.5 -0.145 1 93.38 474 ARG A N 1
ATOM 3726 C CA . ARG A 1 474 ? -15.047 29.484 -0.326 1 93.38 474 ARG A CA 1
ATOM 3727 C C . ARG A 1 474 ? -15.719 29.625 -1.69 1 93.38 474 ARG A C 1
ATOM 3729 O O . ARG A 1 474 ? -15.992 28.625 -2.357 1 93.38 474 ARG A O 1
ATOM 3736 N N . MET A 1 475 ? -15.922 30.797 -2.084 1 89.44 475 MET A N 1
ATOM 3737 C CA . MET A 1 475 ? -16.578 31.047 -3.361 1 89.44 475 MET A CA 1
ATOM 3738 C C . MET A 1 475 ? -15.734 30.547 -4.523 1 89.44 475 MET A C 1
ATOM 3740 O O . MET A 1 475 ? -16.266 30.078 -5.527 1 89.44 475 MET A O 1
ATOM 3744 N N . LEU A 1 476 ? -14.508 30.531 -4.309 1 83 476 LEU A N 1
ATOM 3745 C CA . LEU A 1 476 ? -13.594 30.172 -5.383 1 83 476 LEU A CA 1
ATOM 3746 C C . LEU A 1 476 ? -13.297 28.672 -5.352 1 83 476 LEU A C 1
ATOM 3748 O O . LEU A 1 476 ? -13.016 28.062 -6.391 1 83 476 LEU A O 1
ATOM 3752 N N . ASN A 1 477 ? -13.422 28.094 -4.148 1 83.81 477 ASN A N 1
ATOM 3753 C CA . ASN A 1 477 ? -12.797 26.781 -4.023 1 83.81 477 ASN A CA 1
ATOM 3754 C C . ASN A 1 477 ? -13.781 25.734 -3.506 1 83.81 477 ASN A C 1
ATOM 3756 O O . ASN A 1 477 ? -13.5 24.531 -3.551 1 83.81 477 ASN A O 1
ATOM 3760 N N . ALA A 1 478 ? -14.898 26.141 -3.004 1 84.81 478 ALA A N 1
ATOM 3761 C CA . ALA A 1 478 ? -15.805 25.203 -2.354 1 84.81 478 ALA A CA 1
ATOM 3762 C C . ALA A 1 478 ? -17.016 24.906 -3.238 1 84.81 478 ALA A C 1
ATOM 3764 O O . ALA A 1 478 ? -17.766 25.812 -3.607 1 84.81 478 ALA A O 1
ATOM 3765 N N . PRO A 1 479 ? -17.203 23.656 -3.551 1 86.44 479 PRO A N 1
ATOM 3766 C CA . PRO A 1 479 ? -18.391 23.328 -4.336 1 86.44 479 PRO A CA 1
ATOM 3767 C C . PRO A 1 479 ? -19.656 23.312 -3.494 1 86.44 479 PRO A C 1
ATOM 3769 O O . PRO A 1 479 ? -19.625 22.938 -2.32 1 86.44 479 PRO A O 1
ATOM 3772 N N . ALA A 1 480 ? -20.688 23.688 -4.059 1 90.25 480 ALA A N 1
ATOM 3773 C CA . ALA A 1 480 ? -22 23.547 -3.422 1 90.25 480 ALA A CA 1
ATOM 3774 C C . ALA A 1 480 ? -22.516 22.125 -3.562 1 90.25 480 ALA A C 1
ATOM 3776 O O . ALA A 1 480 ? -22.328 21.484 -4.598 1 90.25 480 ALA A O 1
ATOM 3777 N N . PRO A 1 481 ? -23.125 21.656 -2.475 1 94.06 481 PRO A N 1
ATOM 3778 C CA . PRO A 1 481 ? -23.688 20.312 -2.613 1 94.06 481 PRO A CA 1
ATOM 3779 C C . PRO A 1 481 ? -24.781 20.234 -3.678 1 94.06 481 PRO A C 1
ATOM 3781 O O . PRO A 1 481 ? -25.578 21.172 -3.828 1 94.06 481 PRO A O 1
ATOM 3784 N N . ASN A 1 482 ? -24.828 19.234 -4.457 1 95.94 482 ASN A N 1
ATOM 3785 C CA . ASN A 1 482 ? -25.859 18.969 -5.449 1 95.94 482 ASN A CA 1
ATOM 3786 C C . ASN A 1 482 ? -26.797 17.859 -4.977 1 95.94 482 ASN A C 1
ATOM 3788 O O . ASN A 1 482 ? -27.25 17.047 -5.777 1 95.94 482 ASN A O 1
ATOM 3792 N N . PHE A 1 483 ? -26.969 17.75 -3.713 1 96.88 483 PHE A N 1
ATOM 3793 C CA . PHE A 1 483 ? -27.828 16.734 -3.102 1 96.88 483 PHE A CA 1
ATOM 3794 C C . PHE A 1 483 ? -28.594 17.328 -1.917 1 96.88 483 PHE A C 1
ATOM 3796 O O . PHE A 1 483 ? -28.156 18.312 -1.316 1 96.88 483 PHE A O 1
ATOM 3803 N N . ASP A 1 484 ? -29.766 16.75 -1.538 1 95.75 484 ASP A N 1
ATOM 3804 C CA . ASP A 1 484 ? -30.609 17.25 -0.458 1 95.75 484 ASP A CA 1
ATOM 3805 C C . ASP A 1 484 ? -30.219 16.625 0.88 1 95.75 484 ASP A C 1
ATOM 3807 O O . ASP A 1 484 ? -29.219 15.914 0.971 1 95.75 484 ASP A O 1
ATOM 3811 N N . ARG A 1 485 ? -30.922 16.875 1.934 1 94.69 485 ARG A N 1
ATOM 3812 C CA . ARG A 1 485 ? -30.578 16.5 3.303 1 94.69 485 ARG A CA 1
ATOM 3813 C C . ARG A 1 485 ? -30.781 15.008 3.525 1 94.69 485 ARG A C 1
ATOM 3815 O O . ARG A 1 485 ? -30.266 14.445 4.492 1 94.69 485 ARG A O 1
ATOM 3822 N N . ASP A 1 486 ? -31.469 14.367 2.551 1 93 486 ASP A N 1
ATOM 3823 C CA . ASP A 1 486 ? -31.656 12.922 2.631 1 93 486 ASP A CA 1
ATOM 3824 C C . ASP A 1 486 ? -30.625 12.18 1.79 1 93 486 ASP A C 1
ATOM 3826 O O . ASP A 1 486 ? -30.641 10.953 1.714 1 93 486 ASP A O 1
ATOM 3830 N N . GLY A 1 487 ? -29.672 12.969 1.189 1 93.44 487 GLY A N 1
ATOM 3831 C CA . GLY A 1 487 ? -28.578 12.375 0.425 1 93.44 487 GLY A CA 1
ATOM 3832 C C . GLY A 1 487 ? -28.953 12.094 -1.019 1 93.44 487 GLY A C 1
ATOM 3833 O O . GLY A 1 487 ? -28.219 11.398 -1.729 1 93.44 487 GLY A O 1
ATOM 3834 N N . ASN A 1 488 ? -30.078 12.57 -1.459 1 94.12 488 ASN A N 1
ATOM 3835 C CA . ASN A 1 488 ? -30.484 12.367 -2.846 1 94.12 488 ASN A CA 1
ATOM 3836 C C . ASN A 1 488 ? -29.984 13.492 -3.746 1 94.12 488 ASN A C 1
ATOM 3838 O O . ASN A 1 488 ? -29.969 14.656 -3.35 1 94.12 488 ASN A O 1
ATOM 3842 N N . VAL A 1 489 ? -29.531 13.094 -4.926 1 93.31 489 VAL A N 1
ATOM 3843 C CA . VAL A 1 489 ? -29.047 14.078 -5.891 1 93.31 489 VAL A CA 1
ATOM 3844 C C . VAL A 1 489 ? -30.188 15.008 -6.297 1 93.31 489 VAL A C 1
ATOM 3846 O O . VAL A 1 489 ? -31.312 14.555 -6.531 1 93.31 489 VAL A O 1
ATOM 3849 N N . THR A 1 490 ? -30 16.281 -6.191 1 88.69 490 THR A N 1
ATOM 3850 C CA . THR A 1 490 ? -31.016 17.266 -6.559 1 88.69 490 THR A CA 1
ATOM 3851 C C . THR A 1 490 ? -30.828 17.703 -8.008 1 88.69 490 THR A C 1
ATOM 3853 O O . THR A 1 490 ? -29.703 17.844 -8.492 1 88.69 490 THR A O 1
ATOM 3856 N N . THR A 1 491 ? -31.375 17.062 -9.07 1 65.25 491 THR A N 1
ATOM 3857 C CA . THR A 1 491 ? -31.328 17.375 -10.5 1 65.25 491 THR A CA 1
ATOM 3858 C C . THR A 1 491 ? -31.562 18.859 -10.742 1 65.25 491 THR A C 1
ATOM 3860 O O . THR A 1 491 ? -32.688 19.344 -10.531 1 65.25 491 THR A O 1
ATOM 3863 N N . GLY A 1 492 ? -31.047 19.703 -10.172 1 52.91 492 GLY A N 1
ATOM 3864 C CA . GLY A 1 492 ? -31.453 21 -10.672 1 52.91 492 GLY A CA 1
ATOM 3865 C C . GLY A 1 492 ? -31.172 21.203 -12.148 1 52.91 492 GLY A C 1
ATOM 3866 O O . GLY A 1 492 ? -30.438 20.406 -12.75 1 52.91 492 GLY A O 1
ATOM 3867 N N . LEU A 1 493 ? -31.938 22.234 -12.852 1 44 493 LEU A N 1
ATOM 3868 C CA . LEU A 1 493 ? -31.828 22.594 -14.266 1 44 493 LEU A CA 1
ATOM 3869 C C . LEU A 1 493 ? -30.359 22.625 -14.703 1 44 493 LEU A C 1
ATOM 3871 O O . LEU A 1 493 ? -30.078 22.609 -15.906 1 44 493 LEU A O 1
ATOM 3875 N N . ARG A 1 494 ? -29.422 22.938 -13.938 1 39.91 494 ARG A N 1
ATOM 3876 C CA . ARG A 1 494 ? -28.078 23.219 -14.422 1 39.91 494 ARG A CA 1
ATOM 3877 C C . ARG A 1 494 ? -27.312 21.938 -14.688 1 39.91 494 ARG A C 1
ATOM 3879 O O . ARG A 1 494 ? -26.125 21.984 -15.023 1 39.91 494 ARG A O 1
ATOM 3886 N N . SER A 1 495 ? -27.516 20.781 -14.062 1 38.31 495 SER A N 1
ATOM 3887 C CA . SER A 1 495 ? -26.781 19.609 -14.516 1 38.31 495 SER A CA 1
ATOM 3888 C C . SER A 1 495 ? -26.891 19.438 -16.031 1 38.31 495 SER A C 1
ATOM 3890 O O . SER A 1 495 ? -26.203 18.594 -16.609 1 38.31 495 SER A O 1
ATOM 3892 N N . TRP A 1 496 ? -28.016 19.766 -16.453 1 33.78 496 TRP A N 1
ATOM 3893 C CA . TRP A 1 496 ? -28.156 19.766 -17.906 1 33.78 496 TRP A CA 1
ATOM 3894 C C . TRP A 1 496 ? -27.375 20.906 -18.547 1 33.78 496 TRP A C 1
ATOM 3896 O O . TRP A 1 496 ? -27.109 20.875 -19.734 1 33.78 496 TRP A O 1
ATOM 3906 N N . LEU A 1 497 ? -27.109 22.031 -17.906 1 28.09 497 LEU A N 1
ATOM 3907 C CA . LEU A 1 497 ? -26.281 23 -18.625 1 28.09 497 LEU A CA 1
ATOM 3908 C C . LEU A 1 497 ? -24.797 22.719 -18.391 1 28.09 497 LEU A C 1
ATOM 3910 O O . LEU A 1 497 ? -24.391 22.453 -17.25 1 28.09 497 LEU A O 1
ATOM 3914 N N . MET B 1 1 ? -31.703 27.281 6.73 1 50.62 1 MET B N 1
ATOM 3915 C CA . MET B 1 1 ? -30.328 26.922 7.055 1 50.62 1 MET B CA 1
ATOM 3916 C C . MET B 1 1 ? -30.141 26.844 8.562 1 50.62 1 MET B C 1
ATOM 3918 O O . MET B 1 1 ? -29.516 25.891 9.07 1 50.62 1 MET B O 1
ATOM 3922 N N . ALA B 1 2 ? -30.859 27.828 9.352 1 67.5 2 ALA B N 1
ATOM 3923 C CA . ALA B 1 2 ? -30.703 27.906 10.797 1 67.5 2 ALA B CA 1
ATOM 3924 C C . ALA B 1 2 ? -31.484 26.781 11.492 1 67.5 2 ALA B C 1
ATOM 3926 O O . ALA B 1 2 ? -31.078 26.312 12.555 1 67.5 2 ALA B O 1
ATOM 3927 N N . ALA B 1 3 ? -32.469 26.141 10.781 1 69.62 3 ALA B N 1
ATOM 3928 C CA . ALA B 1 3 ? -33.406 25.234 11.43 1 69.62 3 ALA B CA 1
ATOM 3929 C C . ALA B 1 3 ? -32.75 23.875 11.703 1 69.62 3 ALA B C 1
ATOM 3931 O O . ALA B 1 3 ? -33.219 23.125 12.555 1 69.62 3 ALA B O 1
ATOM 3932 N N . HIS B 1 4 ? -31.594 23.594 11.25 1 89.12 4 HIS B N 1
ATOM 3933 C CA . HIS B 1 4 ? -31.047 22.25 11.391 1 89.12 4 HIS B CA 1
ATOM 3934 C C . HIS B 1 4 ? -29.766 22.266 12.234 1 89.12 4 HIS B C 1
ATOM 3936 O O . HIS B 1 4 ? -29.234 21.203 12.555 1 89.12 4 HIS B O 1
ATOM 3942 N N . LEU B 1 5 ? -29.453 23.359 12.625 1 94.19 5 LEU B N 1
ATOM 3943 C CA . LEU B 1 5 ? -28.234 23.469 13.414 1 94.19 5 LEU B CA 1
ATOM 3944 C C . LEU B 1 5 ? -28.438 22.859 14.805 1 94.19 5 LEU B C 1
ATOM 3946 O O . LEU B 1 5 ? -29.438 23.125 15.461 1 94.19 5 LEU B O 1
ATOM 3950 N N . LYS B 1 6 ? -27.469 22.031 15.117 1 94 6 LYS B N 1
ATOM 3951 C CA . LYS B 1 6 ? -27.484 21.438 16.453 1 94 6 LYS B CA 1
ATOM 3952 C C . LYS B 1 6 ? -26.875 22.375 17.484 1 94 6 LYS B C 1
ATOM 3954 O O . LYS B 1 6 ? -25.922 23.109 17.188 1 94 6 LYS B O 1
ATOM 3959 N N . SER B 1 7 ? -27.531 22.438 18.609 1 92.62 7 SER B N 1
ATOM 3960 C CA . SER B 1 7 ? -27.062 23.266 19.719 1 92.62 7 SER B CA 1
ATOM 3961 C C . SER B 1 7 ? -27.219 22.547 21.047 1 92.62 7 SER B C 1
ATOM 3963 O O . SER B 1 7 ? -27.75 21.438 21.109 1 92.62 7 SER B O 1
ATOM 3965 N N . GLY B 1 8 ? -26.719 23.203 22.109 1 92.5 8 GLY B N 1
ATOM 3966 C CA . GLY B 1 8 ? -26.75 22.609 23.438 1 92.5 8 GLY B CA 1
ATOM 3967 C C . GLY B 1 8 ? -25.391 22.219 23.953 1 92.5 8 GLY B C 1
ATOM 3968 O O . GLY B 1 8 ? -24.375 22.438 23.281 1 92.5 8 GLY B O 1
ATOM 3969 N N . PRO B 1 9 ? -25.391 21.625 25.141 1 96.38 9 PRO B N 1
ATOM 3970 C CA . PRO B 1 9 ? -24.109 21.25 25.734 1 96.38 9 PRO B CA 1
ATOM 3971 C C . PRO B 1 9 ? -23.484 20.031 25.047 1 96.38 9 PRO B C 1
ATOM 3973 O O . PRO B 1 9 ? -24.188 19.109 24.641 1 96.38 9 PRO B O 1
ATOM 3976 N N . ILE B 1 10 ? -22.219 20.047 24.906 1 97.62 10 ILE B N 1
ATOM 3977 C CA . ILE B 1 10 ? -21.484 18.859 24.469 1 97.62 10 ILE B CA 1
ATOM 3978 C C . ILE B 1 10 ? -21.516 17.812 25.578 1 97.62 10 ILE B C 1
ATOM 3980 O O . ILE B 1 10 ? -21.172 18.094 26.734 1 97.62 10 ILE B O 1
ATOM 3984 N N . PRO B 1 11 ? -21.953 16.641 25.234 1 96.56 11 PRO B N 1
ATOM 3985 C CA . PRO B 1 11 ? -21.969 15.609 26.281 1 96.56 11 PRO B CA 1
ATOM 3986 C C . PRO B 1 11 ? -20.594 15.352 26.875 1 96.56 11 PRO B C 1
ATOM 3988 O O . PRO B 1 11 ? -19.578 15.516 26.188 1 96.56 11 PRO B O 1
ATOM 3991 N N . PRO B 1 12 ? -20.578 14.953 28.188 1 97.69 12 PRO B N 1
ATOM 3992 C CA . PRO B 1 12 ? -19.281 14.586 28.766 1 97.69 12 PRO B CA 1
ATOM 3993 C C . PRO B 1 12 ? -18.641 13.391 28.062 1 97.69 12 PRO B C 1
ATOM 3995 O O . PRO B 1 12 ? -19.344 12.516 27.547 1 97.69 12 PRO B O 1
ATOM 3998 N N . PHE B 1 13 ? -17.359 13.375 28.125 1 98.25 13 PHE B N 1
ATOM 3999 C CA . PHE B 1 13 ? -16.625 12.273 27.516 1 98.25 13 PHE B CA 1
ATOM 4000 C C . PHE B 1 13 ? -16.922 10.961 28.219 1 98.25 13 PHE B C 1
ATOM 4002 O O . PHE B 1 13 ? -16.797 10.867 29.438 1 98.25 13 PHE B O 1
ATOM 4009 N N . GLU B 1 14 ? -17.375 9.969 27.5 1 97.69 14 GLU B N 1
ATOM 4010 C CA . GLU B 1 14 ? -17.672 8.633 28.016 1 97.69 14 GLU B CA 1
ATOM 4011 C C . GLU B 1 14 ? -17.031 7.551 27.156 1 97.69 14 GLU B C 1
ATOM 4013 O O . GLU B 1 14 ? -17.219 7.531 25.938 1 97.69 14 GLU B O 1
ATOM 4018 N N . ALA B 1 15 ? -16.266 6.695 27.828 1 98.44 15 ALA B N 1
ATOM 4019 C CA . ALA B 1 15 ? -15.664 5.578 27.109 1 98.44 15 ALA B CA 1
ATOM 4020 C C . ALA B 1 15 ? -16.719 4.555 26.688 1 98.44 15 ALA B C 1
ATOM 4022 O O . ALA B 1 15 ? -17.672 4.305 27.422 1 98.44 15 ALA B O 1
ATOM 4023 N N . THR B 1 16 ? -16.578 3.967 25.484 1 98.75 16 THR B N 1
ATOM 4024 C CA . THR B 1 16 ? -17.438 2.887 25.047 1 98.75 16 THR B CA 1
ATOM 4025 C C . THR B 1 16 ? -17.172 1.611 25.844 1 98.75 16 THR B C 1
ATOM 4027 O O . THR B 1 16 ? -16.031 1.18 25.969 1 98.75 16 THR B O 1
ATOM 4030 N N . PRO B 1 17 ? -18.219 0.998 26.391 1 98.56 17 PRO B N 1
ATOM 4031 C CA . PRO B 1 17 ? -18 -0.259 27.109 1 98.56 17 PRO B CA 1
ATOM 4032 C C . PRO B 1 17 ? -17.422 -1.356 26.234 1 98.56 17 PRO B C 1
ATOM 4034 O O . PRO B 1 17 ? -17.812 -1.486 25.062 1 98.56 17 PRO B O 1
ATOM 4037 N N . LEU B 1 18 ? -16.484 -2.137 26.844 1 98.56 18 LEU B N 1
ATOM 4038 C CA . LEU B 1 18 ? -15.742 -3.139 26.078 1 98.56 18 LEU B CA 1
ATOM 4039 C C . LEU B 1 18 ? -16.688 -4.152 25.453 1 98.56 18 LEU B C 1
ATOM 4041 O O . LEU B 1 18 ? -16.5 -4.562 24.312 1 98.56 18 LEU B O 1
ATOM 4045 N N . ASP B 1 19 ? -17.75 -4.57 26.141 1 98.38 19 ASP B N 1
ATOM 4046 C CA . ASP B 1 19 ? -18.719 -5.539 25.625 1 98.38 19 ASP B CA 1
ATOM 4047 C C . ASP B 1 19 ? -19.5 -4.965 24.438 1 98.38 19 ASP B C 1
ATOM 4049 O O . ASP B 1 19 ? -19.844 -5.688 23.5 1 98.38 19 ASP B O 1
ATOM 4053 N N . GLU B 1 20 ? -19.781 -3.689 24.531 1 98.5 20 GLU B N 1
ATOM 4054 C CA . GLU B 1 20 ? -20.438 -3.021 23.406 1 98.5 20 GLU B CA 1
ATOM 4055 C C . GLU B 1 20 ? -19.547 -2.988 22.172 1 98.5 20 GLU B C 1
ATOM 4057 O O . GLU B 1 20 ? -20.016 -3.182 21.062 1 98.5 20 GLU B O 1
ATOM 4062 N N . ILE B 1 21 ? -18.281 -2.738 22.422 1 98.75 21 ILE B N 1
ATOM 4063 C CA . ILE B 1 21 ? -17.312 -2.738 21.328 1 98.75 21 ILE B CA 1
ATOM 4064 C C . ILE B 1 21 ? -17.344 -4.09 20.609 1 98.75 21 ILE B C 1
ATOM 4066 O O . ILE B 1 21 ? -17.484 -4.152 19.391 1 98.75 21 ILE B O 1
ATOM 4070 N N . THR B 1 22 ? -17.203 -5.16 21.344 1 98.75 22 THR B N 1
ATOM 4071 C CA . THR B 1 22 ? -17.172 -6.504 20.766 1 98.75 22 THR B CA 1
ATOM 4072 C C . THR B 1 22 ? -18.453 -6.785 19.984 1 98.75 22 THR B C 1
ATOM 4074 O O . THR B 1 22 ? -18.391 -7.27 18.844 1 98.75 22 THR B O 1
ATOM 4077 N N . ALA B 1 23 ? -19.609 -6.453 20.578 1 98.75 23 ALA B N 1
ATOM 4078 C CA . ALA B 1 23 ? -20.891 -6.711 19.938 1 98.75 23 ALA B CA 1
ATOM 4079 C C . ALA B 1 23 ? -21.031 -5.926 18.625 1 98.75 23 ALA B C 1
ATOM 4081 O O . ALA B 1 23 ? -21.516 -6.453 17.625 1 98.75 23 ALA B O 1
ATOM 4082 N N . LYS B 1 24 ? -20.625 -4.676 18.672 1 98.69 24 LYS B N 1
ATOM 4083 C CA . LYS B 1 24 ? -20.734 -3.82 17.5 1 98.69 24 LYS B CA 1
ATOM 4084 C C . LYS B 1 24 ? -19.781 -4.266 16.391 1 98.69 24 LYS B C 1
ATOM 4086 O O . LYS B 1 24 ? -20.125 -4.219 15.211 1 98.69 24 LYS B O 1
ATOM 4091 N N . LEU B 1 25 ? -18.578 -4.672 16.766 1 98.69 25 LEU B N 1
ATOM 4092 C CA . LEU B 1 25 ? -17.625 -5.164 15.773 1 98.69 25 LEU B CA 1
ATOM 4093 C C . LEU B 1 25 ? -18.172 -6.402 15.07 1 98.69 25 LEU B C 1
ATOM 4095 O O . LEU B 1 25 ? -18.031 -6.547 13.852 1 98.69 25 LEU B O 1
ATOM 4099 N N . GLU B 1 26 ? -18.75 -7.277 15.773 1 98.38 26 GLU B N 1
ATOM 4100 C CA . GLU B 1 26 ? -19.359 -8.469 15.195 1 98.38 26 GLU B CA 1
ATOM 4101 C C . GLU B 1 26 ? -20.516 -8.102 14.273 1 98.38 26 GLU B C 1
ATOM 4103 O O . GLU B 1 26 ? -20.672 -8.688 13.195 1 98.38 26 GLU B O 1
ATOM 4108 N N . LEU B 1 27 ? -21.312 -7.148 14.75 1 98.62 27 LEU B N 1
ATOM 4109 C CA . LEU B 1 27 ? -22.422 -6.676 13.93 1 98.62 27 LEU B CA 1
ATOM 4110 C C . LEU B 1 27 ? -21.922 -6.129 12.602 1 98.62 27 LEU B C 1
ATOM 4112 O O . LEU B 1 27 ? -22.484 -6.453 11.547 1 98.62 27 LEU B O 1
ATOM 4116 N N . LEU B 1 28 ? -20.938 -5.285 12.641 1 98.69 28 LEU B N 1
ATOM 4117 C CA . LEU B 1 28 ? -20.375 -4.699 11.422 1 98.69 28 LEU B CA 1
ATOM 4118 C C . LEU B 1 28 ? -19.859 -5.781 10.484 1 98.69 28 LEU B C 1
ATOM 4120 O O . LEU B 1 28 ? -20.094 -5.711 9.273 1 98.69 28 LEU B O 1
ATOM 4124 N N . ARG B 1 29 ? -19.141 -6.781 10.969 1 97.19 29 ARG B N 1
ATOM 4125 C CA . ARG B 1 29 ? -18.609 -7.875 10.164 1 97.19 29 ARG B CA 1
ATOM 4126 C C . ARG B 1 29 ? -19.734 -8.641 9.469 1 97.19 29 ARG B C 1
ATOM 4128 O O . ARG B 1 29 ? -19.625 -8.961 8.289 1 97.19 29 ARG B O 1
ATOM 4135 N N . ASN B 1 30 ? -20.75 -8.953 10.227 1 97.25 30 ASN B N 1
ATOM 4136 C CA . ASN B 1 30 ? -21.906 -9.664 9.664 1 97.25 30 ASN B CA 1
ATOM 4137 C C . ASN B 1 30 ? -22.609 -8.836 8.609 1 97.25 30 ASN B C 1
ATOM 4139 O O . ASN B 1 30 ? -23.062 -9.367 7.59 1 97.25 30 ASN B O 1
ATOM 4143 N N . THR B 1 31 ? -22.75 -7.551 8.906 1 98.44 31 THR B N 1
ATOM 4144 C CA . THR B 1 31 ? -23.406 -6.664 7.945 1 98.44 31 THR B CA 1
ATOM 4145 C C . THR B 1 31 ? -22.609 -6.613 6.645 1 98.44 31 THR B C 1
ATOM 4147 O O . THR B 1 31 ? -23.188 -6.641 5.555 1 98.44 31 THR B O 1
ATOM 4150 N N . PHE B 1 32 ? -21.312 -6.559 6.703 1 98.12 32 PHE B N 1
ATOM 4151 C CA . PHE B 1 32 ? -20.484 -6.523 5.508 1 98.12 32 PHE B CA 1
ATOM 4152 C C . PHE B 1 32 ? -20.734 -7.742 4.629 1 98.12 32 PHE B C 1
ATOM 4154 O O . PHE B 1 32 ? -20.734 -7.637 3.4 1 98.12 32 PHE B O 1
ATOM 4161 N N . ARG B 1 33 ? -20.922 -8.844 5.23 1 95.06 33 ARG B N 1
ATOM 4162 C CA . ARG B 1 33 ? -21.109 -10.102 4.516 1 95.06 33 ARG B CA 1
ATOM 4163 C C . ARG B 1 33 ? -22.422 -10.086 3.719 1 95.06 33 ARG B C 1
ATOM 4165 O O . ARG B 1 33 ? -22.594 -10.898 2.811 1 95.06 33 ARG B O 1
ATOM 4172 N N . THR B 1 34 ? -23.328 -9.203 4.074 1 96.62 34 THR B N 1
ATOM 4173 C CA . THR B 1 34 ? -24.578 -9.102 3.342 1 96.62 34 THR B CA 1
ATOM 4174 C C . THR B 1 34 ? -24.391 -8.336 2.039 1 96.62 34 THR B C 1
ATOM 4176 O O . THR B 1 34 ? -25.297 -8.266 1.21 1 96.62 34 THR B O 1
ATOM 4179 N N . ASN B 1 35 ? -23.25 -7.668 1.785 1 97 35 ASN B N 1
ATOM 4180 C CA . ASN B 1 35 ? -22.906 -6.852 0.626 1 97 35 ASN B CA 1
ATOM 4181 C C . ASN B 1 35 ? -23.656 -5.523 0.637 1 97 35 ASN B C 1
ATOM 4183 O O . ASN B 1 35 ? -23.703 -4.832 -0.382 1 97 35 ASN B O 1
ATOM 4187 N N . LYS B 1 36 ? -24.188 -5.152 1.839 1 98.06 36 LYS B N 1
ATOM 4188 C CA . LYS B 1 36 ? -24.922 -3.896 1.975 1 98.06 36 LYS B CA 1
ATOM 4189 C C . LYS B 1 36 ? -24.062 -2.711 1.536 1 98.06 36 LYS B C 1
ATOM 4191 O O . LYS B 1 36 ? -24.531 -1.842 0.796 1 98.06 36 LYS B O 1
ATOM 4196 N N . THR B 1 37 ? -22.828 -2.729 1.892 1 98.44 37 THR B N 1
ATOM 4197 C CA . THR B 1 37 ? -21.953 -1.582 1.656 1 98.44 37 THR B CA 1
ATOM 4198 C C . THR B 1 37 ? -21.359 -1.632 0.251 1 98.44 37 THR B C 1
ATOM 4200 O O . THR B 1 37 ? -20.688 -0.693 -0.179 1 98.44 37 THR B O 1
ATOM 4203 N N . LYS B 1 38 ? -21.578 -2.68 -0.51 1 97.19 38 LYS B N 1
ATOM 4204 C CA . LYS B 1 38 ? -21.062 -2.771 -1.87 1 97.19 38 LYS B CA 1
ATOM 4205 C C . LYS B 1 38 ? -21.906 -1.95 -2.84 1 97.19 38 LYS B C 1
ATOM 4207 O O . LYS B 1 38 ? -21.469 -1.635 -3.945 1 97.19 38 LYS B O 1
ATOM 4212 N N . ASP B 1 39 ? -23.109 -1.651 -2.451 1 97.94 39 ASP B N 1
ATOM 4213 C CA . ASP B 1 39 ? -24.016 -0.86 -3.285 1 97.94 39 ASP B CA 1
ATOM 4214 C C . ASP B 1 39 ? -23.547 0.59 -3.379 1 97.94 39 ASP B C 1
ATOM 4216 O O . ASP B 1 39 ? -23.453 1.285 -2.365 1 97.94 39 ASP B O 1
ATOM 4220 N N . ILE B 1 40 ? -23.297 1.049 -4.598 1 98.31 40 ILE B N 1
ATOM 4221 C CA . ILE B 1 40 ? -22.734 2.377 -4.832 1 98.31 40 ILE B CA 1
ATOM 4222 C C . ILE B 1 40 ? -23.719 3.441 -4.348 1 98.31 40 ILE B C 1
ATOM 4224 O O . ILE B 1 40 ? -23.297 4.48 -3.822 1 98.31 40 ILE B O 1
ATOM 4228 N N . LYS B 1 41 ? -25.031 3.242 -4.512 1 98.06 41 LYS B N 1
ATOM 4229 C CA . LYS B 1 41 ? -26.031 4.199 -4.051 1 98.06 41 LYS B CA 1
ATOM 4230 C C . LYS B 1 41 ? -26.016 4.324 -2.531 1 98.06 41 LYS B C 1
ATOM 4232 O O . LYS B 1 41 ? -26.156 5.422 -1.99 1 98.06 41 LYS B O 1
ATOM 4237 N N . PHE B 1 42 ? -25.922 3.166 -1.851 1 98.5 42 PHE B N 1
ATOM 4238 C CA . PHE B 1 42 ? -25.812 3.168 -0.397 1 98.5 42 PHE B CA 1
ATOM 4239 C C . PHE B 1 42 ? -24.609 4 0.05 1 98.5 42 PHE B C 1
ATOM 4241 O O . PHE B 1 42 ? -24.734 4.852 0.932 1 98.5 42 PHE B O 1
ATOM 4248 N N . ARG B 1 43 ? -23.422 3.783 -0.612 1 98.88 43 ARG B N 1
ATOM 4249 C CA . ARG B 1 43 ? -22.188 4.496 -0.288 1 98.88 43 ARG B CA 1
ATOM 4250 C C . ARG B 1 43 ? -22.375 6.004 -0.442 1 98.88 43 ARG B C 1
ATOM 4252 O O . ARG B 1 43 ? -22.047 6.77 0.462 1 98.88 43 ARG B O 1
ATOM 4259 N N . LEU B 1 44 ? -22.906 6.371 -1.579 1 98.81 44 LEU B N 1
ATOM 4260 C CA . LEU B 1 44 ? -23.094 7.781 -1.9 1 98.81 44 LEU B CA 1
ATOM 4261 C C . LEU B 1 44 ? -24.031 8.445 -0.895 1 98.81 44 LEU B C 1
ATOM 4263 O O . LEU B 1 44 ? -23.75 9.555 -0.428 1 98.81 44 LEU B O 1
ATOM 4267 N N . ARG B 1 45 ? -25.062 7.785 -0.513 1 98.69 45 ARG B N 1
ATOM 4268 C CA . ARG B 1 45 ? -26 8.336 0.454 1 98.69 45 ARG B CA 1
ATOM 4269 C C . ARG B 1 45 ? -25.328 8.562 1.806 1 98.69 45 ARG B C 1
ATOM 4271 O O . ARG B 1 45 ? -25.547 9.594 2.449 1 98.69 45 ARG B O 1
ATOM 4278 N N . GLN B 1 46 ? -24.562 7.594 2.234 1 98.88 46 GLN B N 1
ATOM 4279 C CA . GLN B 1 46 ? -23.844 7.746 3.498 1 98.88 46 GLN B CA 1
ATOM 4280 C C . GLN B 1 46 ? -22.938 8.969 3.469 1 98.88 46 GLN B C 1
ATOM 4282 O O . GLN B 1 46 ? -22.906 9.758 4.422 1 98.88 46 GLN B O 1
ATOM 4287 N N . ILE B 1 47 ? -22.172 9.172 2.367 1 98.94 47 ILE B N 1
ATOM 4288 C CA . ILE B 1 47 ? -21.219 10.266 2.242 1 98.94 47 ILE B CA 1
ATOM 4289 C C . ILE B 1 47 ? -21.953 11.602 2.234 1 98.94 47 ILE B C 1
ATOM 4291 O O . ILE B 1 47 ? -21.547 12.547 2.91 1 98.94 47 ILE B O 1
ATOM 4295 N N . ARG B 1 48 ? -23.047 11.68 1.506 1 98.81 48 ARG B N 1
ATOM 4296 C CA . ARG B 1 48 ? -23.828 12.906 1.412 1 98.81 48 ARG B CA 1
ATOM 4297 C C . ARG B 1 48 ? -24.484 13.25 2.75 1 98.81 48 ARG B C 1
ATOM 4299 O O . ARG B 1 48 ? -24.547 14.414 3.133 1 98.81 48 ARG B O 1
ATOM 4306 N N . LYS B 1 49 ? -24.906 12.234 3.486 1 98.69 49 LYS B N 1
ATOM 4307 C CA . LYS B 1 49 ? -25.469 12.461 4.816 1 98.69 49 LYS B CA 1
ATOM 4308 C C . LYS B 1 49 ? -24.391 12.953 5.785 1 98.69 49 LYS B C 1
ATOM 4310 O O . LYS B 1 49 ? -24.672 13.781 6.656 1 98.69 49 LYS B O 1
ATOM 4315 N N . LEU B 1 50 ? -23.281 12.414 5.648 1 98.75 50 LEU B N 1
ATOM 4316 C CA . LEU B 1 50 ? -22.172 12.867 6.492 1 98.75 50 LEU B CA 1
ATOM 4317 C C . LEU B 1 50 ? -21.875 14.344 6.258 1 98.75 50 LEU B C 1
ATOM 4319 O O . LEU B 1 50 ? -21.578 15.078 7.203 1 98.75 50 LEU B O 1
ATOM 4323 N N . TYR B 1 51 ? -21.922 14.766 4.957 1 98.56 51 TYR B N 1
ATOM 4324 C CA . TYR B 1 51 ? -21.797 16.188 4.645 1 98.56 51 TYR B CA 1
ATOM 4325 C C . TYR B 1 51 ? -22.75 17.016 5.48 1 98.56 51 TYR B C 1
ATOM 4327 O O . TYR B 1 51 ? -22.359 18.016 6.094 1 98.56 51 TYR B O 1
ATOM 4335 N N . TRP B 1 52 ? -23.969 16.656 5.555 1 98.5 52 TRP B N 1
ATOM 4336 C CA . TRP B 1 52 ? -24.984 17.406 6.281 1 98.5 52 TRP B CA 1
ATOM 4337 C C . TRP B 1 52 ? -24.766 17.328 7.785 1 98.5 52 TRP B C 1
ATOM 4339 O O . TRP B 1 52 ? -25.047 18.281 8.516 1 98.5 52 TRP B O 1
ATOM 4349 N N . GLY B 1 53 ? -24.266 16.156 8.234 1 98.56 53 GLY B N 1
ATOM 4350 C CA . GLY B 1 53 ? -23.859 16.094 9.625 1 98.56 53 GLY B CA 1
ATOM 4351 C C . GLY B 1 53 ? -22.859 17.156 10.016 1 98.56 53 GLY B C 1
ATOM 4352 O O . GLY B 1 53 ? -22.984 17.797 11.055 1 98.56 53 GLY B O 1
ATOM 4353 N N . MET B 1 54 ? -21.906 17.391 9.156 1 98.44 54 MET B N 1
ATOM 4354 C CA . MET B 1 54 ? -20.891 18.406 9.398 1 98.44 54 MET B CA 1
ATOM 4355 C C . MET B 1 54 ? -21.531 19.797 9.414 1 98.44 54 MET B C 1
ATOM 4357 O O . MET B 1 54 ? -21.109 20.672 10.18 1 98.44 54 MET B O 1
ATOM 4361 N N . VAL B 1 55 ? -22.453 19.984 8.539 1 98.06 55 VAL B N 1
ATOM 4362 C CA . VAL B 1 55 ? -23.141 21.266 8.438 1 98.06 55 VAL B CA 1
ATOM 4363 C C . VAL B 1 55 ? -23.984 21.5 9.695 1 98.06 55 VAL B C 1
ATOM 4365 O O . VAL B 1 55 ? -23.891 22.562 10.312 1 98.06 55 VAL B O 1
ATOM 4368 N N . ASP B 1 56 ? -24.75 20.547 10.109 1 98.44 56 ASP B N 1
ATOM 4369 C CA . ASP B 1 56 ? -25.719 20.688 11.195 1 98.44 56 ASP B CA 1
ATOM 4370 C C . ASP B 1 56 ? -25 20.828 12.539 1 98.44 56 ASP B C 1
ATOM 4372 O O . ASP B 1 56 ? -25.5 21.531 13.438 1 98.44 56 ASP B O 1
ATOM 4376 N N . TYR B 1 57 ? -23.891 20.266 12.672 1 98.44 57 TYR B N 1
ATOM 4377 C CA . TYR B 1 57 ? -23.203 20.266 13.953 1 98.44 57 TYR B CA 1
ATOM 4378 C C . TYR B 1 57 ? -22.156 21.359 14.008 1 98.44 57 TYR B C 1
ATOM 4380 O O . TYR B 1 57 ? -21.344 21.406 14.938 1 98.44 57 TYR B O 1
ATOM 4388 N N . ALA B 1 58 ? -22.094 22.266 13.086 1 98.25 58 ALA B N 1
ATOM 4389 C CA . ALA B 1 58 ? -21.062 23.297 12.961 1 98.25 58 ALA B CA 1
ATOM 4390 C C . ALA B 1 58 ? -20.875 24.062 14.266 1 98.25 58 ALA B C 1
ATOM 4392 O O . ALA B 1 58 ? -19.75 24.219 14.75 1 98.25 58 ALA B O 1
ATOM 4393 N N . PRO B 1 59 ? -21.984 24.516 14.953 1 98.19 59 PRO B N 1
ATOM 4394 C CA . PRO B 1 59 ? -21.766 25.25 16.203 1 98.19 59 PRO B CA 1
ATOM 4395 C C . PRO B 1 59 ? -21.094 24.406 17.281 1 98.19 59 PRO B C 1
ATOM 4397 O O . PRO B 1 59 ? -20.234 24.906 18.016 1 98.19 59 PRO B O 1
ATOM 4400 N N . LEU B 1 60 ? -21.453 23.172 17.359 1 98.69 60 LEU B N 1
ATOM 4401 C CA . LEU B 1 60 ? -20.891 22.281 18.375 1 98.69 60 LEU B CA 1
ATOM 4402 C C . LEU B 1 60 ? -19.469 21.875 18.016 1 98.69 60 LEU B C 1
ATOM 4404 O O . LEU B 1 60 ? -18.641 21.656 18.906 1 98.69 60 LEU B O 1
ATOM 4408 N N . ILE B 1 61 ? -19.203 21.797 16.734 1 98.81 61 ILE B N 1
ATOM 4409 C CA . ILE B 1 61 ? -17.828 21.547 16.297 1 98.81 61 ILE B CA 1
ATOM 4410 C C . ILE B 1 61 ? -16.938 22.719 16.703 1 98.81 61 ILE B C 1
ATOM 4412 O O . ILE B 1 61 ? -15.852 22.516 17.25 1 98.81 61 ILE B O 1
ATOM 4416 N N . GLU B 1 62 ? -17.391 23.969 16.469 1 98.56 62 GLU B N 1
ATOM 4417 C CA . GLU B 1 62 ? -16.656 25.156 16.875 1 98.56 62 GLU B CA 1
ATOM 4418 C C . GLU B 1 62 ? -16.375 25.156 18.375 1 98.56 62 GLU B C 1
ATOM 4420 O O . GLU B 1 62 ? -15.25 25.406 18.797 1 98.56 62 GLU B O 1
ATOM 4425 N N . GLU B 1 63 ? -17.422 24.844 19.094 1 98.69 63 GLU B N 1
ATOM 4426 C CA . GLU B 1 63 ? -17.297 24.844 20.547 1 98.69 63 GLU B CA 1
ATOM 4427 C C . GLU B 1 63 ? -16.328 23.766 21.016 1 98.69 63 GLU B C 1
ATOM 4429 O O . GLU B 1 63 ? -15.508 24 21.906 1 98.69 63 GLU B O 1
ATOM 4434 N N . ALA B 1 64 ? -16.453 22.562 20.453 1 98.88 64 ALA B N 1
ATOM 4435 C CA . ALA B 1 64 ? -15.594 21.438 20.844 1 98.88 64 ALA B CA 1
ATOM 4436 C C . ALA B 1 64 ? -14.125 21.766 20.594 1 98.88 64 ALA B C 1
ATOM 4438 O O . ALA B 1 64 ? -13.281 21.531 21.453 1 98.88 64 ALA B O 1
ATOM 4439 N N . LEU B 1 65 ? -13.82 22.312 19.453 1 98.81 65 LEU B N 1
ATOM 4440 C CA . LEU B 1 65 ? -12.445 22.641 19.094 1 98.81 65 LEU B CA 1
ATOM 4441 C C . LEU B 1 65 ? -11.891 23.75 19.984 1 98.81 65 LEU B C 1
ATOM 4443 O O . LEU B 1 65 ? -10.711 23.734 20.328 1 98.81 65 LEU B O 1
ATOM 4447 N N . MET B 1 66 ? -12.75 24.719 20.297 1 98.56 66 MET B N 1
ATOM 4448 C CA . MET B 1 66 ? -12.344 25.766 21.219 1 98.56 66 MET B CA 1
ATOM 4449 C C . MET B 1 66 ? -12.016 25.188 22.594 1 98.56 66 MET B C 1
ATOM 4451 O O . MET B 1 66 ? -11 25.531 23.188 1 98.56 66 MET B O 1
ATOM 4455 N N . LYS B 1 67 ? -12.805 24.297 23.047 1 98.44 67 LYS B N 1
ATOM 4456 C CA . LYS B 1 67 ? -12.617 23.703 24.359 1 98.44 67 LYS B CA 1
ATOM 4457 C C . LYS B 1 67 ? -11.398 22.797 24.391 1 98.44 67 LYS B C 1
ATOM 4459 O O . LYS B 1 67 ? -10.68 22.734 25.391 1 98.44 67 LYS B O 1
ATOM 4464 N N . ASP B 1 68 ? -11.164 22.094 23.344 1 98.62 68 ASP B N 1
ATOM 4465 C CA . ASP B 1 68 ? -10.094 21.094 23.312 1 98.62 68 ASP B CA 1
ATOM 4466 C C . ASP B 1 68 ? -8.727 21.766 23.141 1 98.62 68 ASP B C 1
ATOM 4468 O O . ASP B 1 68 ? -7.746 21.328 23.75 1 98.62 68 ASP B O 1
ATOM 4472 N N . MET B 1 69 ? -8.633 22.828 22.266 1 97.62 69 MET B N 1
ATOM 4473 C CA . MET B 1 69 ? -7.297 23.312 21.922 1 97.62 69 MET B CA 1
ATOM 4474 C C . MET B 1 69 ? -7.305 24.828 21.734 1 97.62 69 MET B C 1
ATOM 4476 O O . MET B 1 69 ? -6.34 25.391 21.219 1 97.62 69 MET B O 1
ATOM 4480 N N . GLY B 1 70 ? -8.391 25.484 22.062 1 98.06 70 GLY B N 1
ATOM 4481 C CA . GLY B 1 70 ? -8.469 26.922 21.844 1 98.06 70 GLY B CA 1
ATOM 4482 C C . GLY B 1 70 ? -8.461 27.297 20.375 1 98.06 70 GLY B C 1
ATOM 4483 O O . GLY B 1 70 ? -8.031 28.391 20.016 1 98.06 70 GLY B O 1
ATOM 4484 N N . LYS B 1 71 ? -8.867 26.406 19.531 1 98.38 71 LYS B N 1
ATOM 4485 C CA . LYS B 1 71 ? -8.906 26.688 18.109 1 98.38 71 LYS B CA 1
ATOM 4486 C C . LYS B 1 71 ? -10.023 27.656 17.75 1 98.38 71 LYS B C 1
ATOM 4488 O O . LYS B 1 71 ? -11.18 27.438 18.125 1 98.38 71 LYS B O 1
ATOM 4493 N N . SER B 1 72 ? -9.719 28.688 17.031 1 98.19 72 SER B N 1
ATOM 4494 C CA . SER B 1 72 ? -10.688 29.734 16.703 1 98.19 72 SER B CA 1
ATOM 4495 C C . SER B 1 72 ? -11.758 29.203 15.75 1 98.19 72 SER B C 1
ATOM 4497 O O . SER B 1 72 ? -11.547 28.203 15.062 1 98.19 72 SER B O 1
ATOM 4499 N N . LYS B 1 73 ? -12.93 29.875 15.75 1 98.12 73 LYS B N 1
ATOM 4500 C CA . LYS B 1 73 ? -13.984 29.531 14.797 1 98.12 73 LYS B CA 1
ATOM 4501 C C . LYS B 1 73 ? -13.461 29.562 13.359 1 98.12 73 LYS B C 1
ATOM 4503 O O . LYS B 1 73 ? -13.836 28.734 12.539 1 98.12 73 LYS B O 1
ATOM 4508 N N . PHE B 1 74 ? -12.617 30.547 13.133 1 98.31 74 PHE B N 1
ATOM 4509 C CA . PHE B 1 74 ? -12.062 30.703 11.797 1 98.31 74 PHE B CA 1
ATOM 4510 C C . PHE B 1 74 ? -11.297 29.438 11.383 1 98.31 74 PHE B C 1
ATOM 4512 O O . PHE B 1 74 ? -11.57 28.859 10.328 1 98.31 74 PHE B O 1
ATOM 4519 N N . GLU B 1 75 ? -10.375 28.938 12.188 1 98.25 75 GLU B N 1
ATOM 4520 C CA . GLU B 1 75 ? -9.586 27.75 11.875 1 98.25 75 GLU B CA 1
ATOM 4521 C C . GLU B 1 75 ? -10.461 26.5 11.867 1 98.25 75 GLU B C 1
ATOM 4523 O O . GLU B 1 75 ? -10.203 25.562 11.094 1 98.25 75 GLU B O 1
ATOM 4528 N N . ALA B 1 76 ? -11.469 26.453 12.758 1 98.56 76 ALA B N 1
ATOM 4529 C CA . ALA B 1 76 ? -12.414 25.328 12.75 1 98.56 76 ALA B CA 1
ATOM 4530 C C . ALA B 1 76 ? -13.047 25.172 11.375 1 98.56 76 ALA B C 1
ATOM 4532 O O . ALA B 1 76 ? -13.188 24.047 10.875 1 98.56 76 ALA B O 1
ATOM 4533 N N . HIS B 1 77 ? -13.406 26.297 10.812 1 98.06 77 HIS B N 1
ATOM 4534 C CA . HIS B 1 77 ? -14.023 26.25 9.492 1 98.06 77 HIS B CA 1
ATOM 4535 C C . HIS B 1 77 ? -13 25.938 8.414 1 98.06 77 HIS B C 1
ATOM 4537 O O . HIS B 1 77 ? -13.164 24.969 7.66 1 98.06 77 HIS B O 1
ATOM 4543 N N . LEU B 1 78 ? -11.922 26.625 8.391 1 97.31 78 LEU B N 1
ATOM 4544 C CA . LEU B 1 78 ? -10.953 26.562 7.293 1 97.31 78 LEU B CA 1
ATOM 4545 C C . LEU B 1 78 ? -10.273 25.188 7.254 1 97.31 78 LEU B C 1
ATOM 4547 O O . LEU B 1 78 ? -10.117 24.609 6.18 1 97.31 78 LEU B O 1
ATOM 4551 N N . THR B 1 79 ? -9.859 24.688 8.422 1 97.31 79 THR B N 1
ATOM 4552 C CA . THR B 1 79 ? -8.938 23.547 8.422 1 97.31 79 THR B CA 1
ATOM 4553 C C . THR B 1 79 ? -9.664 22.25 8.758 1 97.31 79 THR B C 1
ATOM 4555 O O . THR B 1 79 ? -9.133 21.156 8.547 1 97.31 79 THR B O 1
ATOM 4558 N N . GLU B 1 80 ? -10.953 22.344 9.312 1 97.75 80 GLU B N 1
ATOM 4559 C CA . GLU B 1 80 ? -11.672 21.141 9.719 1 97.75 80 GLU B CA 1
ATOM 4560 C C . GLU B 1 80 ? -12.945 20.953 8.891 1 97.75 80 GLU B C 1
ATOM 4562 O O . GLU B 1 80 ? -12.977 20.141 7.977 1 97.75 80 GLU B O 1
ATOM 4567 N N . MET B 1 81 ? -13.875 21.797 9.078 1 97.94 81 MET B N 1
ATOM 4568 C CA . MET B 1 81 ? -15.211 21.594 8.531 1 97.94 81 MET B CA 1
ATOM 4569 C C . MET B 1 81 ? -15.203 21.719 7.008 1 97.94 81 MET B C 1
ATOM 4571 O O . MET B 1 81 ? -15.75 20.859 6.309 1 97.94 81 MET B O 1
ATOM 4575 N N . ASP B 1 82 ? -14.555 22.781 6.504 1 97.69 82 ASP B N 1
ATOM 4576 C CA . ASP B 1 82 ? -14.547 22.984 5.059 1 97.69 82 ASP B CA 1
ATOM 4577 C C . ASP B 1 82 ? -13.797 21.859 4.355 1 97.69 82 ASP B C 1
ATOM 4579 O O . ASP B 1 82 ? -14.188 21.422 3.271 1 97.69 82 ASP B O 1
ATOM 4583 N N . TRP B 1 83 ? -12.742 21.406 4.973 1 97.06 83 TRP B N 1
ATOM 4584 C CA . TRP B 1 83 ? -11.977 20.297 4.422 1 97.06 83 TRP B CA 1
ATOM 4585 C C . TRP B 1 83 ? -12.852 19.062 4.262 1 97.06 83 TRP B C 1
ATOM 4587 O O . TRP B 1 83 ? -12.891 18.453 3.191 1 97.06 83 TRP B O 1
ATOM 4597 N N . VAL B 1 84 ? -13.562 18.656 5.301 1 98.44 84 VAL B N 1
ATOM 4598 C CA . VAL B 1 84 ? -14.375 17.438 5.324 1 98.44 84 VAL B CA 1
ATOM 4599 C C . VAL B 1 84 ? -15.539 17.578 4.336 1 98.44 84 VAL B C 1
ATOM 4601 O O . VAL B 1 84 ? -15.828 16.656 3.578 1 98.44 84 VAL B O 1
ATOM 4604 N N . LYS B 1 85 ? -16.172 18.766 4.344 1 98.25 85 LYS B N 1
ATOM 4605 C CA . LYS B 1 85 ? -17.297 19.016 3.447 1 98.25 85 LYS B CA 1
ATOM 4606 C C . LYS B 1 85 ? -16.875 18.922 1.986 1 98.25 85 LYS B C 1
ATOM 4608 O O . LYS B 1 85 ? -17.547 18.297 1.17 1 98.25 85 LYS B O 1
ATOM 4613 N N . ASN B 1 86 ? -15.727 19.547 1.684 1 97.5 86 ASN B N 1
ATOM 4614 C CA . ASN B 1 86 ? -15.211 19.484 0.321 1 97.5 86 ASN B CA 1
ATOM 4615 C C . ASN B 1 86 ? -14.867 18.062 -0.082 1 97.5 86 ASN B C 1
ATOM 4617 O O . ASN B 1 86 ? -15.148 17.641 -1.208 1 97.5 86 ASN B O 1
ATOM 4621 N N . GLU B 1 87 ? -14.258 17.312 0.831 1 97.81 87 GLU B N 1
ATOM 4622 C CA . GLU B 1 87 ? -13.961 15.898 0.581 1 97.81 87 GLU B CA 1
ATOM 4623 C C . GLU B 1 87 ? -15.227 15.117 0.25 1 97.81 87 GLU B C 1
ATOM 4625 O O . GLU B 1 87 ? -15.258 14.359 -0.717 1 97.81 87 GLU B O 1
ATOM 4630 N N . ALA B 1 88 ? -16.25 15.312 1.039 1 98.56 88 ALA B N 1
ATOM 4631 C CA . ALA B 1 88 ? -17.5 14.594 0.859 1 98.56 88 ALA B CA 1
ATOM 4632 C C . ALA B 1 88 ? -18.109 14.883 -0.513 1 98.56 88 ALA B C 1
ATOM 4634 O O . ALA B 1 88 ? -18.5 13.961 -1.229 1 98.56 88 ALA B O 1
ATOM 4635 N N . ILE B 1 89 ? -18.141 16.141 -0.919 1 97.69 89 ILE B N 1
ATOM 4636 C CA . ILE B 1 89 ? -18.75 16.531 -2.191 1 97.69 89 ILE B CA 1
ATOM 4637 C C . ILE B 1 89 ? -17.922 15.961 -3.346 1 97.69 89 ILE B C 1
ATOM 4639 O O . ILE B 1 89 ? -18.469 15.359 -4.27 1 97.69 89 ILE B O 1
ATOM 4643 N N . ASN B 1 90 ? -16.609 16.141 -3.254 1 96.81 90 ASN B N 1
ATOM 4644 C CA . ASN B 1 90 ? -15.727 15.695 -4.328 1 96.81 90 ASN B CA 1
ATOM 4645 C C . ASN B 1 90 ? -15.805 14.188 -4.52 1 96.81 90 ASN B C 1
ATOM 4647 O O . ASN B 1 90 ? -15.898 13.695 -5.648 1 96.81 90 ASN B O 1
ATOM 4651 N N . VAL B 1 91 ? -15.773 13.461 -3.451 1 98.19 91 VAL B N 1
ATOM 4652 C CA . VAL B 1 91 ? -15.836 12.008 -3.512 1 98.19 91 VAL B CA 1
ATOM 4653 C C . VAL B 1 91 ? -17.203 11.57 -4.039 1 98.19 91 VAL B C 1
ATOM 4655 O O . VAL B 1 91 ? -17.281 10.719 -4.93 1 98.19 91 VAL B O 1
ATOM 4658 N N . ALA B 1 92 ? -18.266 12.148 -3.504 1 98.12 92 ALA B N 1
ATOM 4659 C CA . ALA B 1 92 ? -19.609 11.789 -3.949 1 98.12 92 ALA B CA 1
ATOM 4660 C C . ALA B 1 92 ? -19.766 12.008 -5.449 1 98.12 92 ALA B C 1
ATOM 4662 O O . ALA B 1 92 ? -20.391 11.195 -6.141 1 98.12 92 ALA B O 1
ATOM 4663 N N . ASN B 1 93 ? -19.172 13.062 -5.941 1 97.19 93 ASN B N 1
ATOM 4664 C CA . ASN B 1 93 ? -19.344 13.438 -7.34 1 97.19 93 ASN B CA 1
ATOM 4665 C C . ASN B 1 93 ? -18.547 12.516 -8.266 1 97.19 93 ASN B C 1
ATOM 4667 O O . ASN B 1 93 ? -18.891 12.352 -9.438 1 97.19 93 ASN B O 1
ATOM 4671 N N . LYS B 1 94 ? -17.5 11.898 -7.738 1 98.06 94 LYS B N 1
ATOM 4672 C CA . LYS B 1 94 ? -16.578 11.211 -8.633 1 98.06 94 LYS B CA 1
ATOM 4673 C C . LYS B 1 94 ? -16.609 9.703 -8.406 1 98.06 94 LYS B C 1
ATOM 4675 O O . LYS B 1 94 ? -16.109 8.93 -9.227 1 98.06 94 LYS B O 1
ATOM 4680 N N . LEU B 1 95 ? -17.234 9.203 -7.402 1 98.5 95 LEU B N 1
ATOM 4681 C CA . LEU B 1 95 ? -17.125 7.824 -6.938 1 98.5 95 LEU B CA 1
ATOM 4682 C C . LEU B 1 95 ? -17.656 6.852 -7.992 1 98.5 95 LEU B C 1
ATOM 4684 O O . LEU B 1 95 ? -17.062 5.789 -8.211 1 98.5 95 LEU B O 1
ATOM 4688 N N . THR B 1 96 ? -18.734 7.184 -8.664 1 98.31 96 THR B N 1
ATOM 4689 C CA . THR B 1 96 ? -19.297 6.285 -9.664 1 98.31 96 THR B CA 1
ATOM 4690 C C . THR B 1 96 ? -18.297 6.004 -10.773 1 98.31 96 THR B C 1
ATOM 4692 O O . THR B 1 96 ? -18.188 4.875 -11.258 1 98.31 96 THR B O 1
ATOM 4695 N N . THR B 1 97 ? -17.562 7.043 -11.094 1 98.25 97 THR B N 1
ATOM 4696 C CA . THR B 1 97 ? -16.516 6.887 -12.109 1 98.25 97 THR B CA 1
ATOM 4697 C C . THR B 1 97 ? -15.367 6.043 -11.578 1 98.25 97 THR B C 1
ATOM 4699 O O . THR B 1 97 ? -14.883 5.145 -12.266 1 98.25 97 THR B O 1
ATOM 4702 N N . TRP B 1 98 ? -14.969 6.309 -10.383 1 98.31 98 TRP B N 1
ATOM 4703 C CA . TRP B 1 98 ? -13.836 5.613 -9.781 1 98.31 98 TRP B CA 1
ATOM 4704 C C . TRP B 1 98 ? -14.148 4.129 -9.594 1 98.31 98 TRP B C 1
ATOM 4706 O O . TRP B 1 98 ? -13.242 3.291 -9.641 1 98.31 98 TRP B O 1
ATOM 4716 N N . ALA B 1 99 ? -15.391 3.777 -9.398 1 98.12 99 ALA B N 1
ATOM 4717 C CA . ALA B 1 99 ? -15.797 2.432 -9.008 1 98.12 99 ALA B CA 1
ATOM 4718 C C . ALA B 1 99 ? -15.891 1.511 -10.219 1 98.12 99 ALA B C 1
ATOM 4720 O O . ALA B 1 99 ? -16.047 0.295 -10.07 1 98.12 99 ALA B O 1
ATOM 4721 N N . LYS B 1 100 ? -15.797 2.064 -11.422 1 98.19 100 LYS B N 1
ATOM 4722 C CA . LYS B 1 100 ? -15.805 1.237 -12.625 1 98.19 100 LYS B CA 1
ATOM 4723 C C . LYS B 1 100 ? -14.539 0.389 -12.719 1 98.19 100 LYS B C 1
ATOM 4725 O O . LYS B 1 100 ? -13.492 0.775 -12.203 1 98.19 100 LYS B O 1
ATOM 4730 N N . ASP B 1 101 ? -14.68 -0.794 -13.344 1 98.19 101 ASP B N 1
ATOM 4731 C CA . ASP B 1 101 ? -13.5 -1.613 -13.602 1 98.19 101 ASP B CA 1
ATOM 4732 C C . ASP B 1 101 ? -12.445 -0.826 -14.383 1 98.19 101 ASP B C 1
ATOM 4734 O O . ASP B 1 101 ? -12.781 -0.052 -15.281 1 98.19 101 ASP B O 1
ATOM 4738 N N . GLU B 1 102 ? -11.219 -1.065 -13.984 1 97.81 102 GLU B N 1
ATOM 4739 C CA . GLU B 1 102 ? -10.102 -0.353 -14.609 1 97.81 102 GLU B CA 1
ATOM 4740 C C . GLU B 1 102 ? -9.383 -1.235 -15.625 1 97.81 102 GLU B C 1
ATOM 4742 O O . GLU B 1 102 ? -9.312 -2.455 -15.453 1 97.81 102 GLU B O 1
ATOM 4747 N N . SER B 1 103 ? -8.883 -0.588 -16.641 1 97.69 103 SER B N 1
ATOM 4748 C CA . SER B 1 103 ? -7.992 -1.281 -17.562 1 97.69 103 SER B CA 1
ATOM 4749 C C . SER B 1 103 ? -6.613 -1.502 -16.938 1 97.69 103 SER B C 1
ATOM 4751 O O . SER B 1 103 ? -6.219 -0.784 -16.016 1 97.69 103 SER B O 1
ATOM 4753 N N . ILE B 1 104 ? -5.953 -2.477 -17.453 1 98 104 ILE B N 1
ATOM 4754 C CA . ILE B 1 104 ? -4.598 -2.791 -17.016 1 98 104 ILE B CA 1
ATOM 4755 C C . ILE B 1 104 ? -3.596 -1.954 -17.812 1 98 104 ILE B C 1
ATOM 4757 O O . ILE B 1 104 ? -3.664 -1.894 -19.047 1 98 104 ILE B O 1
ATOM 4761 N N . VAL B 1 105 ? -2.664 -1.316 -17.094 1 97.25 105 VAL B N 1
ATOM 4762 C CA . VAL B 1 105 ? -1.673 -0.454 -17.734 1 97.25 105 VAL B CA 1
ATOM 4763 C C . VAL B 1 105 ? -0.759 -1.289 -18.625 1 97.25 105 VAL B C 1
ATOM 4765 O O . VAL B 1 105 ? -0.22 -2.311 -18.188 1 97.25 105 VAL B O 1
ATOM 4768 N N . ASP B 1 106 ? -0.685 -0.922 -19.938 1 96.31 106 ASP B N 1
ATOM 4769 C CA . ASP B 1 106 ? 0.221 -1.503 -20.922 1 96.31 106 ASP B CA 1
ATOM 4770 C C . ASP B 1 106 ? -0.058 -2.992 -21.109 1 96.31 106 ASP B C 1
ATOM 4772 O O . ASP B 1 106 ? 0.871 -3.791 -21.25 1 96.31 106 ASP B O 1
ATOM 4776 N N . LEU B 1 107 ? -1.308 -3.354 -21.047 1 96.19 107 LEU B N 1
ATOM 4777 C CA . LEU B 1 107 ? -1.72 -4.723 -21.344 1 96.19 107 LEU B CA 1
ATOM 4778 C C . LEU B 1 107 ? -1.509 -5.051 -22.812 1 96.19 107 LEU B C 1
ATOM 4780 O O . LEU B 1 107 ? -2.055 -4.375 -23.688 1 96.19 107 LEU B O 1
ATOM 4784 N N . PRO B 1 108 ? -0.718 -6.078 -23.094 1 93.81 108 PRO B N 1
ATOM 4785 C CA . PRO B 1 108 ? -0.591 -6.484 -24.5 1 93.81 108 PRO B CA 1
ATOM 4786 C C . PRO B 1 108 ? -1.935 -6.832 -25.141 1 93.81 108 PRO B C 1
ATOM 4788 O O . PRO B 1 108 ? -2.775 -7.473 -24.5 1 93.81 108 PRO B O 1
ATOM 4791 N N . ILE B 1 109 ? -2.096 -6.516 -26.375 1 93.19 109 ILE B N 1
ATOM 4792 C CA . ILE B 1 109 ? -3.373 -6.57 -27.078 1 93.19 109 ILE B CA 1
ATOM 4793 C C . ILE B 1 109 ? -3.826 -8.023 -27.203 1 93.19 109 ILE B C 1
ATOM 4795 O O . ILE B 1 109 ? -5.027 -8.312 -27.203 1 93.19 109 ILE B O 1
ATOM 4799 N N . MET B 1 110 ? -2.885 -8.93 -27.25 1 90.81 110 MET B N 1
ATOM 4800 C CA . MET B 1 110 ? -3.217 -10.336 -27.469 1 90.81 110 MET B CA 1
ATOM 4801 C C . MET B 1 110 ? -4.059 -10.875 -26.312 1 90.81 110 MET B C 1
ATOM 4803 O O . MET B 1 110 ? -4.715 -11.914 -26.453 1 90.81 110 MET B O 1
ATOM 4807 N N . TYR B 1 111 ? -4.074 -10.188 -25.172 1 94.81 111 TYR B N 1
ATOM 4808 C CA . TYR B 1 111 ? -4.809 -10.664 -24 1 94.81 111 TYR B CA 1
ATOM 4809 C C . TYR B 1 111 ? -6.195 -10.039 -23.938 1 94.81 111 TYR B C 1
ATOM 4811 O O . TYR B 1 111 ? -7.02 -10.422 -23.109 1 94.81 111 TYR B O 1
ATOM 4819 N N . TRP B 1 112 ? -6.547 -9.102 -24.844 1 96.06 112 TRP B N 1
ATOM 4820 C CA . TRP B 1 112 ? -7.793 -8.344 -24.797 1 96.06 112 TRP B CA 1
ATOM 4821 C C . TRP B 1 112 ? -9 -9.273 -24.844 1 96.06 112 TRP B C 1
ATOM 4823 O O . TRP B 1 112 ? -9.992 -9.047 -24.156 1 96.06 112 TRP B O 1
ATOM 4833 N N . PRO B 1 113 ? -8.922 -10.391 -25.625 1 96 113 PRO B N 1
ATOM 4834 C CA . PRO B 1 113 ? -10.102 -11.258 -25.719 1 96 113 PRO B CA 1
ATOM 4835 C C . PRO B 1 113 ? -10.445 -11.93 -24.391 1 96 113 PRO B C 1
ATOM 4837 O O . PRO B 1 113 ? -11.562 -12.414 -24.203 1 96 113 PRO B O 1
ATOM 4840 N N . MET B 1 114 ? -9.5 -11.984 -23.516 1 97.19 114 MET B N 1
ATOM 4841 C CA . MET B 1 114 ? -9.75 -12.586 -22.203 1 97.19 114 MET B CA 1
ATOM 4842 C C . MET B 1 114 ? -10.297 -11.555 -21.234 1 97.19 114 MET B C 1
ATOM 4844 O O . MET B 1 114 ? -10.516 -11.859 -20.062 1 97.19 114 MET B O 1
ATOM 4848 N N . ARG B 1 115 ? -10.492 -10.398 -21.531 1 96.69 115 ARG B N 1
ATOM 4849 C CA . ARG B 1 115 ? -11.133 -9.289 -20.828 1 96.69 115 ARG B CA 1
ATOM 4850 C C . ARG B 1 115 ? -10.531 -9.102 -19.438 1 96.69 115 ARG B C 1
ATOM 4852 O O . ARG B 1 115 ? -11.266 -9.047 -18.453 1 96.69 115 ARG B O 1
ATOM 4859 N N . PRO B 1 116 ? -9.18 -9.086 -19.391 1 98.38 116 PRO B N 1
ATOM 4860 C CA . PRO B 1 116 ? -8.609 -8.789 -18.078 1 98.38 116 PRO B CA 1
ATOM 4861 C C . PRO B 1 116 ? -8.922 -7.363 -17.609 1 98.38 116 PRO B C 1
ATOM 4863 O O . PRO B 1 116 ? -8.906 -6.43 -18.422 1 98.38 116 PRO B O 1
ATOM 4866 N N . ARG B 1 117 ? -9.258 -7.223 -16.391 1 98.56 117 ARG B N 1
ATOM 4867 C CA . ARG B 1 117 ? -9.594 -5.93 -15.805 1 98.56 117 ARG B CA 1
ATOM 4868 C C . ARG B 1 117 ? -9.32 -5.918 -14.305 1 98.56 117 ARG B C 1
ATOM 4870 O O . ARG B 1 117 ? -9.156 -6.977 -13.695 1 98.56 117 ARG B O 1
ATOM 4877 N N . ILE B 1 118 ? -9.195 -4.773 -13.781 1 98.69 118 ILE B N 1
ATOM 4878 C CA . ILE B 1 118 ? -9.023 -4.59 -12.344 1 98.69 118 ILE B CA 1
ATOM 4879 C C . ILE B 1 118 ? -10.328 -4.094 -11.727 1 98.69 118 ILE B C 1
ATOM 4881 O O . ILE B 1 118 ? -10.883 -3.082 -12.156 1 98.69 118 ILE B O 1
ATOM 4885 N N . ARG B 1 119 ? -10.875 -4.773 -10.836 1 98.25 119 ARG B N 1
ATOM 4886 C CA . ARG B 1 119 ? -12.023 -4.344 -10.047 1 98.25 119 ARG B CA 1
ATOM 4887 C C . ARG B 1 119 ? -11.602 -3.971 -8.625 1 98.25 119 ARG B C 1
ATOM 4889 O O . ARG B 1 119 ? -11 -4.781 -7.918 1 98.25 119 ARG B O 1
ATOM 4896 N N . ASN B 1 120 ? -11.844 -2.727 -8.242 1 98.19 120 ASN B N 1
ATOM 4897 C CA . ASN B 1 120 ? -11.586 -2.311 -6.871 1 98.19 120 ASN B CA 1
ATOM 4898 C C . ASN B 1 120 ? -12.656 -2.828 -5.914 1 98.19 120 ASN B C 1
ATOM 4900 O O . ASN B 1 120 ? -13.797 -2.363 -5.941 1 98.19 120 ASN B O 1
ATOM 4904 N N . GLU B 1 121 ? -12.25 -3.768 -5.035 1 98 121 GLU B N 1
ATOM 4905 C CA . GLU B 1 121 ? -13.164 -4.422 -4.098 1 98 121 GLU B CA 1
ATOM 4906 C C . GLU B 1 121 ? -12.922 -3.939 -2.67 1 98 121 GLU B C 1
ATOM 4908 O O . GLU B 1 121 ? -11.781 -3.736 -2.26 1 98 121 GLU B O 1
ATOM 4913 N N . PRO B 1 122 ? -14.094 -3.74 -1.922 1 98.56 122 PRO B N 1
ATOM 4914 C CA . PRO B 1 122 ? -13.867 -3.398 -0.516 1 98.56 122 PRO B CA 1
ATOM 4915 C C . PRO B 1 122 ? -13.062 -4.461 0.23 1 98.56 122 PRO B C 1
ATOM 4917 O O . PRO B 1 122 ? -13.117 -5.641 -0.123 1 98.56 122 PRO B O 1
ATOM 4920 N N . LEU B 1 123 ? -12.375 -4.043 1.216 1 98.62 123 LEU B N 1
ATOM 4921 C CA . LEU B 1 123 ? -11.555 -4.941 2.02 1 98.62 123 LEU B CA 1
ATOM 4922 C C . LEU B 1 123 ? -12.391 -5.648 3.076 1 98.62 123 LEU B C 1
ATOM 4924 O O . LEU B 1 123 ? -12.148 -6.816 3.391 1 98.62 123 LEU B O 1
ATOM 4928 N N . GLY B 1 124 ? -13.297 -4.992 3.701 1 98.44 124 GLY B N 1
ATOM 4929 C CA . GLY B 1 124 ? -14.125 -5.555 4.762 1 98.44 124 GLY B CA 1
ATOM 4930 C C . GLY B 1 124 ? -14.445 -4.559 5.855 1 98.44 124 GLY B C 1
ATOM 4931 O O . GLY B 1 124 ? -15.32 -3.707 5.688 1 98.44 124 GLY B O 1
ATOM 4932 N N . GLN B 1 125 ? -13.695 -4.66 6.953 1 98.69 125 GLN B N 1
ATOM 4933 C CA . GLN B 1 125 ? -13.852 -3.799 8.125 1 98.69 125 GLN B CA 1
ATOM 4934 C C . GLN B 1 125 ? -12.562 -3.033 8.414 1 98.69 125 GLN B C 1
ATOM 4936 O O . GLN B 1 125 ? -11.523 -3.639 8.695 1 98.69 125 GLN B O 1
ATOM 4941 N N . ILE B 1 126 ? -12.68 -1.672 8.383 1 98.88 126 ILE B N 1
ATOM 4942 C CA . ILE B 1 126 ? -11.516 -0.807 8.539 1 98.88 126 ILE B CA 1
ATOM 4943 C C . ILE B 1 126 ? -11.523 -0.173 9.93 1 98.88 126 ILE B C 1
ATOM 4945 O O . ILE B 1 126 ? -12.555 0.308 10.391 1 98.88 126 ILE B O 1
ATOM 4949 N N . LEU B 1 127 ? -10.375 -0.203 10.578 1 98.94 127 LEU B N 1
ATOM 4950 C CA . LEU B 1 127 ? -10.188 0.542 11.82 1 98.94 127 LEU B CA 1
ATOM 4951 C C . LEU B 1 127 ? -9.398 1.821 11.57 1 98.94 127 LEU B C 1
ATOM 4953 O O . LEU B 1 127 ? -8.336 1.787 10.945 1 98.94 127 LEU B O 1
ATOM 4957 N N . MET B 1 128 ? -9.906 2.932 12.023 1 98.81 128 MET B N 1
ATOM 4958 C CA . MET B 1 128 ? -9.227 4.219 11.938 1 98.81 128 MET B CA 1
ATOM 4959 C C . MET B 1 128 ? -9 4.809 13.32 1 98.81 128 MET B C 1
ATOM 4961 O O . MET B 1 128 ? -9.961 5.102 14.039 1 98.81 128 MET B O 1
ATOM 4965 N N . ILE B 1 129 ? -7.789 4.973 13.648 1 98.81 129 ILE B N 1
ATOM 4966 C CA . ILE B 1 129 ? -7.402 5.605 14.906 1 98.81 129 ILE B CA 1
ATOM 4967 C C . ILE B 1 129 ? -6.828 6.992 14.633 1 98.81 129 ILE B C 1
ATOM 4969 O O . ILE B 1 129 ? -5.75 7.121 14.039 1 98.81 129 ILE B O 1
ATOM 4973 N N . GLY B 1 130 ? -7.578 7.953 15.078 1 98.06 130 GLY B N 1
ATOM 4974 C CA . GLY B 1 130 ? -7.238 9.32 14.711 1 98.06 130 GLY B CA 1
ATOM 4975 C C . GLY B 1 130 ? -6.434 10.039 15.781 1 98.06 130 GLY B C 1
ATOM 4976 O O . GLY B 1 130 ? -6.25 9.523 16.875 1 98.06 130 GLY B O 1
ATOM 4977 N N . SER B 1 131 ? -5.969 11.195 15.484 1 97.88 131 SER B N 1
ATOM 4978 C CA . SER B 1 131 ? -5.148 12.039 16.344 1 97.88 131 SER B CA 1
ATOM 4979 C C . SER B 1 131 ? -5.961 13.195 16.922 1 97.88 131 SER B C 1
ATOM 4981 O O . SER B 1 131 ? -7.094 13.438 16.5 1 97.88 131 SER B O 1
ATOM 4983 N N . PHE B 1 132 ? -5.383 13.969 17.812 1 98.5 132 PHE B N 1
ATOM 4984 C CA . PHE B 1 132 ? -6.129 14.961 18.578 1 98.5 132 PHE B CA 1
ATOM 4985 C C . PHE B 1 132 ? -6.137 16.297 17.859 1 98.5 132 PHE B C 1
ATOM 4987 O O . PHE B 1 132 ? -7.012 17.141 18.109 1 98.5 132 PHE B O 1
ATOM 4994 N N . ASN B 1 133 ? -5.188 16.516 17 1 98.5 133 ASN B N 1
ATOM 4995 C CA . ASN B 1 133 ? -4.852 17.891 16.641 1 98.5 133 ASN B CA 1
ATOM 4996 C C . ASN B 1 133 ? -5.789 18.422 15.562 1 98.5 133 ASN B C 1
ATOM 4998 O O . ASN B 1 133 ? -6.016 19.641 15.469 1 98.5 133 ASN B O 1
ATOM 5002 N N . TYR B 1 134 ? -6.273 17.641 14.711 1 98.5 134 TYR B N 1
ATOM 5003 C CA . TYR B 1 134 ? -7.359 17.906 13.773 1 98.5 134 TYR B CA 1
ATOM 5004 C C . TYR B 1 134 ? -8.422 16.812 13.844 1 98.5 134 TYR B C 1
ATOM 5006 O O . TYR B 1 134 ? -8.594 16.047 12.891 1 98.5 134 TYR B O 1
ATOM 5014 N N . PRO B 1 135 ? -9.125 16.812 14.914 1 98.56 135 PRO B N 1
ATOM 5015 C CA . PRO B 1 135 ? -9.945 15.648 15.25 1 98.56 135 PRO B CA 1
ATOM 5016 C C . PRO B 1 135 ? -11.016 15.359 14.203 1 98.56 135 PRO B C 1
ATOM 5018 O O . PRO B 1 135 ? -11.328 14.195 13.93 1 98.56 135 PRO B O 1
ATOM 5021 N N . PHE B 1 136 ? -11.609 16.375 13.602 1 98.81 136 PHE B N 1
ATOM 5022 C CA . PHE B 1 136 ? -12.656 16.125 12.625 1 98.81 136 PHE B CA 1
ATOM 5023 C C . PHE B 1 136 ? -12.062 15.781 11.266 1 98.81 136 PHE B C 1
ATOM 5025 O O . PHE B 1 136 ? -12.422 14.773 10.656 1 98.81 136 PHE B O 1
ATOM 5032 N N . GLN B 1 137 ? -11.125 16.547 10.828 1 98.62 137 GLN B N 1
ATOM 5033 C CA . GLN B 1 137 ? -10.508 16.344 9.523 1 98.62 137 GLN B CA 1
ATOM 5034 C C . GLN B 1 137 ? -9.867 14.969 9.43 1 98.62 137 GLN B C 1
ATOM 5036 O O . GLN B 1 137 ? -10.078 14.234 8.461 1 98.62 137 GLN B O 1
ATOM 5041 N N . LEU B 1 138 ? -9.102 14.57 10.445 1 98.5 138 LEU B N 1
ATOM 5042 C CA . LEU B 1 138 ? -8.258 13.383 10.391 1 98.5 138 LEU B CA 1
ATOM 5043 C C . LEU B 1 138 ? -9.062 12.125 10.703 1 98.5 138 LEU B C 1
ATOM 5045 O O . LEU B 1 138 ? -8.57 11.008 10.531 1 98.5 138 LEU B O 1
ATOM 5049 N N . ASN B 1 139 ? -10.289 12.273 11.148 1 98.69 139 ASN B N 1
ATOM 5050 C CA . ASN B 1 139 ? -11.164 11.117 11.336 1 98.69 139 ASN B CA 1
ATOM 5051 C C . ASN B 1 139 ? -12.18 11 10.203 1 98.69 139 ASN B C 1
ATOM 5053 O O . ASN B 1 139 ? -12.375 9.922 9.648 1 98.69 139 ASN B O 1
ATOM 5057 N N . MET B 1 140 ? -12.742 12.109 9.828 1 98.81 140 MET B N 1
ATOM 5058 C CA . MET B 1 140 ? -13.867 12.078 8.898 1 98.81 140 MET B CA 1
ATOM 5059 C C . MET B 1 140 ? -13.383 11.875 7.465 1 98.81 140 MET B C 1
ATOM 5061 O O . MET B 1 140 ? -14.062 11.227 6.66 1 98.81 140 MET B O 1
ATOM 5065 N N . THR B 1 141 ? -12.234 12.422 7.141 1 98.5 141 THR B N 1
ATOM 5066 C CA . THR B 1 141 ? -11.727 12.305 5.781 1 98.5 141 THR B CA 1
ATOM 5067 C C . THR B 1 141 ? -11.43 10.844 5.441 1 98.5 141 THR B C 1
ATOM 5069 O O . THR B 1 141 ? -11.922 10.32 4.441 1 98.5 141 THR B O 1
ATOM 5072 N N . PRO B 1 142 ? -10.656 10.109 6.277 1 98.5 142 PRO B N 1
ATOM 5073 C CA . PRO B 1 142 ? -10.461 8.688 5.965 1 98.5 142 PRO B CA 1
ATOM 5074 C C . PRO B 1 142 ? -11.758 7.883 6.023 1 98.5 142 PRO B C 1
ATOM 5076 O O . PRO B 1 142 ? -11.914 6.91 5.285 1 98.5 142 PRO B O 1
ATOM 5079 N N . LEU B 1 143 ? -12.703 8.297 6.918 1 98.94 143 LEU B N 1
ATOM 5080 C CA . LEU B 1 143 ? -13.992 7.625 6.973 1 98.94 143 LEU B CA 1
ATOM 5081 C C . LEU B 1 143 ? -14.719 7.738 5.637 1 98.94 143 LEU B C 1
ATOM 5083 O O . LEU B 1 143 ? -15.281 6.754 5.141 1 98.94 143 LEU B O 1
ATOM 5087 N N . ILE B 1 144 ? -14.703 8.93 5.039 1 98.94 144 ILE B N 1
ATOM 5088 C CA . ILE B 1 144 ? -15.297 9.141 3.725 1 98.94 144 ILE B CA 1
ATOM 5089 C C . ILE B 1 144 ? -14.664 8.188 2.713 1 98.94 144 ILE B C 1
ATOM 5091 O O . ILE B 1 144 ? -15.367 7.578 1.902 1 98.94 144 ILE B O 1
ATOM 5095 N N . GLY B 1 145 ? -13.344 8.023 2.779 1 98.88 145 GLY B N 1
ATOM 5096 C CA . GLY B 1 145 ? -12.648 7.098 1.896 1 98.88 145 GLY B CA 1
ATOM 5097 C C . GLY B 1 145 ? -13.078 5.652 2.09 1 98.88 145 GLY B C 1
ATOM 5098 O O . GLY B 1 145 ? -13.273 4.926 1.116 1 98.88 145 GLY B O 1
ATOM 5099 N N . ALA B 1 146 ? -13.188 5.242 3.348 1 98.94 146 ALA B N 1
ATOM 5100 C CA . ALA B 1 146 ? -13.594 3.871 3.652 1 98.94 146 ALA B CA 1
ATOM 5101 C C . ALA B 1 146 ? -15.008 3.594 3.148 1 98.94 146 ALA B C 1
ATOM 5103 O O . ALA B 1 146 ? -15.281 2.523 2.6 1 98.94 146 ALA B O 1
ATOM 5104 N N . ILE B 1 147 ? -15.922 4.578 3.35 1 98.94 147 ILE B N 1
ATOM 5105 C CA . ILE B 1 147 ? -17.297 4.461 2.859 1 98.94 147 ILE B CA 1
ATOM 5106 C C . ILE B 1 147 ? -17.297 4.383 1.334 1 98.94 147 ILE B C 1
ATOM 5108 O O . ILE B 1 147 ? -17.969 3.533 0.75 1 98.94 147 ILE B O 1
ATOM 5112 N N . ALA B 1 148 ? -16.484 5.242 0.721 1 98.94 148 ALA B N 1
ATOM 5113 C CA . ALA B 1 148 ? -16.406 5.289 -0.736 1 98.94 148 ALA B CA 1
ATOM 5114 C C . ALA B 1 148 ? -15.992 3.936 -1.306 1 98.94 148 ALA B C 1
ATOM 5116 O O . ALA B 1 148 ? -16.516 3.504 -2.338 1 98.94 148 ALA B O 1
ATOM 5117 N N . ALA B 1 149 ? -15.109 3.244 -0.665 1 98.88 149 ALA B N 1
ATOM 5118 C CA . ALA B 1 149 ? -14.578 1.97 -1.143 1 98.88 149 ALA B CA 1
ATOM 5119 C C . ALA B 1 149 ? -15.539 0.827 -0.846 1 98.88 149 ALA B C 1
ATOM 5121 O O . ALA B 1 149 ? -15.336 -0.3 -1.305 1 98.88 149 ALA B O 1
ATOM 5122 N N . GLY B 1 150 ? -16.562 1.062 -0 1 98.88 150 GLY B N 1
ATOM 5123 C CA . GLY B 1 150 ? -17.594 0.067 0.257 1 98.88 150 GLY B CA 1
ATOM 5124 C C . GLY B 1 150 ? -17.328 -0.754 1.506 1 98.88 150 GLY B C 1
ATOM 5125 O O . GLY B 1 150 ? -17.766 -1.9 1.605 1 98.88 150 GLY B O 1
ATOM 5126 N N . ASN B 1 151 ? -16.594 -0.215 2.482 1 98.94 151 ASN B N 1
ATOM 5127 C CA . ASN B 1 151 ? -16.234 -0.943 3.695 1 98.94 151 ASN B CA 1
ATOM 5128 C C . ASN B 1 151 ? -17.156 -0.577 4.859 1 98.94 151 ASN B C 1
ATOM 5130 O O . ASN B 1 151 ? -17.781 0.486 4.855 1 98.94 151 ASN B O 1
ATOM 5134 N N . CYS B 1 152 ? -17.234 -1.447 5.832 1 98.94 152 CYS B N 1
ATOM 5135 C CA . CYS B 1 152 ? -17.578 -1.023 7.184 1 98.94 152 CYS B CA 1
ATOM 5136 C C . CYS B 1 152 ? -16.375 -0.377 7.871 1 98.94 152 CYS B C 1
ATOM 5138 O O . CYS B 1 152 ? -15.234 -0.615 7.484 1 98.94 152 CYS B O 1
ATOM 5140 N N . ALA B 1 153 ? -16.703 0.488 8.859 1 98.94 153 ALA B N 1
ATOM 5141 C CA . ALA B 1 153 ? -15.578 1.219 9.445 1 98.94 153 ALA B CA 1
ATOM 5142 C C . ALA B 1 153 ? -15.82 1.502 10.922 1 98.94 153 ALA B C 1
ATOM 5144 O O . ALA B 1 153 ? -16.953 1.715 11.352 1 98.94 153 ALA B O 1
ATOM 5145 N N . VAL B 1 154 ? -14.766 1.453 11.656 1 98.94 154 VAL B N 1
ATOM 5146 C CA . VAL B 1 154 ? -14.711 1.824 13.07 1 98.94 154 VAL B CA 1
ATOM 5147 C C . VAL B 1 154 ? -13.758 3.006 13.258 1 98.94 154 VAL B C 1
ATOM 5149 O O . VAL B 1 154 ? -12.602 2.947 12.844 1 98.94 154 VAL B O 1
ATOM 5152 N N . VAL B 1 155 ? -14.281 4.051 13.828 1 98.94 155 VAL B N 1
ATOM 5153 C CA . VAL B 1 155 ? -13.492 5.246 14.094 1 98.94 155 VAL B CA 1
ATOM 5154 C C . VAL B 1 155 ? -13.203 5.355 15.586 1 98.94 155 VAL B C 1
ATOM 5156 O O . VAL B 1 155 ? -14.125 5.285 16.406 1 98.94 155 VAL B O 1
ATOM 5159 N N . LYS B 1 156 ? -12.016 5.445 15.953 1 98.88 156 LYS B N 1
ATOM 5160 C CA . LYS B 1 156 ? -11.594 5.711 17.328 1 98.88 156 LYS B CA 1
ATOM 5161 C C . LYS B 1 156 ? -10.883 7.059 17.438 1 98.88 156 LYS B C 1
ATOM 5163 O O . LYS B 1 156 ? -9.656 7.125 17.391 1 98.88 156 LYS B O 1
ATOM 5168 N N . PRO B 1 157 ? -11.633 8.172 17.703 1 98.75 157 PRO B N 1
ATOM 5169 C CA . PRO B 1 157 ? -10.984 9.477 17.875 1 98.75 157 PRO B CA 1
ATOM 5170 C C . PRO B 1 157 ? -10.102 9.531 19.125 1 98.75 157 PRO B C 1
ATOM 5172 O O . PRO B 1 157 ? -10.211 8.664 20 1 98.75 157 PRO B O 1
ATOM 5175 N N . SER B 1 158 ? -9.25 10.477 19.188 1 98.62 158 SER B N 1
ATOM 5176 C CA . SER B 1 158 ? -8.336 10.609 20.312 1 98.62 158 SER B CA 1
ATOM 5177 C C . SER B 1 158 ? -9.062 11.078 21.562 1 98.62 158 SER B C 1
ATOM 5179 O O . SER B 1 158 ? -9.906 11.969 21.5 1 98.62 158 SER B O 1
ATOM 5181 N N . GLU B 1 159 ? -8.719 10.484 22.703 1 98.25 159 GLU B N 1
ATOM 5182 C CA . GLU B 1 159 ? -9.273 10.898 23.984 1 98.25 159 GLU B CA 1
ATOM 5183 C C . GLU B 1 159 ? -8.656 12.211 24.453 1 98.25 159 GLU B C 1
ATOM 5185 O O . GLU B 1 159 ? -9.156 12.836 25.391 1 98.25 159 GLU B O 1
ATOM 5190 N N . LEU B 1 160 ? -7.672 12.688 23.75 1 98.38 160 LEU B N 1
ATOM 5191 C CA . LEU B 1 160 ? -7.008 13.93 24.109 1 98.38 160 LEU B CA 1
ATOM 5192 C C . LEU B 1 160 ? -7.809 15.133 23.625 1 98.38 160 LEU B C 1
ATOM 5194 O O . LEU B 1 160 ? -7.57 16.266 24.078 1 98.38 160 LEU B O 1
ATOM 5198 N N . SER B 1 161 ? -8.664 14.945 22.688 1 98.62 161 SER B N 1
ATOM 5199 C CA . SER B 1 161 ? -9.672 15.922 22.297 1 98.62 161 SER B CA 1
ATOM 5200 C C . SER B 1 161 ? -11.078 15.398 22.578 1 98.62 161 SER B C 1
ATOM 5202 O O . SER B 1 161 ? -11.852 15.156 21.641 1 98.62 161 SER B O 1
ATOM 5204 N N . PRO B 1 162 ? -11.383 15.344 23.828 1 98.69 162 PRO B N 1
ATOM 5205 C CA . PRO B 1 162 ? -12.57 14.602 24.266 1 98.69 162 PRO B CA 1
ATOM 5206 C C . PRO B 1 162 ? -13.875 15.242 23.781 1 98.69 162 PRO B C 1
ATOM 5208 O O . PRO B 1 162 ? -14.844 14.531 23.5 1 98.69 162 PRO B O 1
ATOM 5211 N N . HIS B 1 163 ? -13.992 16.594 23.734 1 98.88 163 HIS B N 1
ATOM 5212 C CA . HIS B 1 163 ? -15.211 17.234 23.266 1 98.88 163 HIS B CA 1
ATOM 5213 C C . HIS B 1 163 ? -15.469 16.938 21.797 1 98.88 163 HIS B C 1
ATOM 5215 O O . HIS B 1 163 ? -16.594 16.656 21.406 1 98.88 163 HIS B O 1
ATOM 5221 N N . SER B 1 164 ? -14.398 16.969 20.984 1 98.88 164 SER B N 1
ATOM 5222 C CA . SER B 1 164 ? -14.5 16.625 19.562 1 98.88 164 SER B CA 1
ATOM 5223 C C . SER B 1 164 ? -14.891 15.172 19.375 1 98.88 164 SER B C 1
ATOM 5225 O O . SER B 1 164 ? -15.719 14.844 18.531 1 98.88 164 SER B O 1
ATOM 5227 N N . ALA B 1 165 ? -14.32 14.297 20.188 1 98.88 165 ALA B N 1
ATOM 5228 C CA . ALA B 1 165 ? -14.617 12.867 20.094 1 98.88 165 ALA B CA 1
ATOM 5229 C C . ALA B 1 165 ? -16.109 12.602 20.312 1 98.88 165 ALA B C 1
ATOM 5231 O O . ALA B 1 165 ? -16.703 11.797 19.594 1 98.88 165 ALA B O 1
ATOM 5232 N N . MET B 1 166 ? -16.703 13.305 21.234 1 98.81 166 MET B N 1
ATOM 5233 C CA . MET B 1 166 ? -18.109 13.109 21.547 1 98.81 166 MET B CA 1
ATOM 5234 C C . MET B 1 166 ? -18.984 13.625 20.406 1 98.81 166 MET B C 1
ATOM 5236 O O . MET B 1 166 ? -20.031 13.047 20.109 1 98.81 166 MET B O 1
ATOM 5240 N N . ILE B 1 167 ? -18.594 14.719 19.797 1 98.81 167 ILE B N 1
ATOM 5241 C CA . ILE B 1 167 ? -19.375 15.273 18.703 1 98.81 167 ILE B CA 1
ATOM 5242 C C . ILE B 1 167 ? -19.25 14.367 17.484 1 98.81 167 ILE B C 1
ATOM 5244 O O . ILE B 1 167 ? -20.234 14.156 16.75 1 98.81 167 ILE B O 1
ATOM 5248 N N . ILE B 1 168 ? -18.062 13.773 17.234 1 98.88 168 ILE B N 1
ATOM 5249 C CA . ILE B 1 168 ? -17.859 12.812 16.141 1 98.88 168 ILE B CA 1
ATOM 5250 C C . ILE B 1 168 ? -18.828 11.641 16.328 1 98.88 168 ILE B C 1
ATOM 5252 O O . ILE B 1 168 ? -19.5 11.227 15.375 1 98.88 168 ILE B O 1
ATOM 5256 N N . LYS B 1 169 ? -18.875 11.133 17.531 1 98.81 169 LYS B N 1
ATOM 5257 C CA . LYS B 1 169 ? -19.781 10.031 17.812 1 98.81 169 LYS B CA 1
ATOM 5258 C C . LYS B 1 169 ? -21.234 10.406 17.484 1 98.81 169 LYS B C 1
ATOM 5260 O O . LYS B 1 169 ? -21.969 9.633 16.875 1 98.81 169 LYS B O 1
ATOM 5265 N N . LYS B 1 170 ? -21.641 11.586 17.906 1 98.56 170 LYS B N 1
ATOM 5266 C CA . LYS B 1 170 ? -23 12.039 17.656 1 98.56 170 LYS B CA 1
ATOM 5267 C C . LYS B 1 170 ? -23.297 12.125 16.172 1 98.56 170 LYS B C 1
ATOM 5269 O O . LYS B 1 170 ? -24.344 11.664 15.711 1 98.56 170 LYS B O 1
ATOM 5274 N N . ILE B 1 171 ? -22.391 12.695 15.445 1 98.75 171 ILE B N 1
ATOM 5275 C CA . ILE B 1 171 ? -22.562 12.836 14.008 1 98.75 171 ILE B CA 1
ATOM 5276 C C . ILE B 1 171 ? -22.703 11.461 13.367 1 98.75 171 ILE B C 1
ATOM 5278 O O . ILE B 1 171 ? -23.641 11.219 12.586 1 98.75 171 ILE B O 1
ATOM 5282 N N . MET B 1 172 ? -21.812 10.531 13.711 1 98.88 172 MET B N 1
ATOM 5283 C CA . MET B 1 172 ? -21.828 9.203 13.109 1 98.88 172 MET B CA 1
ATOM 5284 C C . MET B 1 172 ? -23.109 8.461 13.484 1 98.88 172 MET B C 1
ATOM 5286 O O . MET B 1 172 ? -23.75 7.836 12.633 1 98.88 172 MET B O 1
ATOM 5290 N N . ASP B 1 173 ? -23.547 8.562 14.742 1 98.5 173 ASP B N 1
ATOM 5291 C CA . ASP B 1 173 ? -24.719 7.863 15.234 1 98.5 173 ASP B CA 1
ATOM 5292 C C . ASP B 1 173 ? -25.984 8.375 14.555 1 98.5 173 ASP B C 1
ATOM 5294 O O . ASP B 1 173 ? -26.906 7.609 14.281 1 98.5 173 ASP B O 1
ATOM 5298 N N . GLU B 1 174 ? -26.016 9.633 14.305 1 98.12 174 GLU B N 1
ATOM 5299 C CA . GLU B 1 174 ? -27.266 10.25 13.859 1 98.12 174 GLU B CA 1
ATOM 5300 C C . GLU B 1 174 ? -27.344 10.289 12.336 1 98.12 174 GLU B C 1
ATOM 5302 O O . GLU B 1 174 ? -28.438 10.281 11.766 1 98.12 174 GLU B O 1
ATOM 5307 N N . TYR B 1 175 ? -26.219 10.281 11.656 1 98.5 175 TYR B N 1
ATOM 5308 C CA . TYR B 1 175 ? -26.281 10.578 10.227 1 98.5 175 TYR B CA 1
ATOM 5309 C C . TYR B 1 175 ? -25.828 9.375 9.406 1 98.5 175 TYR B C 1
ATOM 5311 O O . TYR B 1 175 ? -26.062 9.32 8.195 1 98.5 175 TYR B O 1
ATOM 5319 N N . LEU B 1 176 ? -25.156 8.398 9.992 1 98.81 176 LEU B N 1
ATOM 5320 C CA . LEU B 1 176 ? -24.688 7.219 9.266 1 98.81 176 LEU B CA 1
ATOM 5321 C C . LEU B 1 176 ? -25.438 5.969 9.719 1 98.81 176 LEU B C 1
ATOM 5323 O O . LEU B 1 176 ? -26.109 5.98 10.75 1 98.81 176 LEU B O 1
ATOM 5327 N N . ASP B 1 177 ? -25.375 4.91 8.883 1 98.81 177 ASP B N 1
ATOM 5328 C CA . ASP B 1 177 ? -25.953 3.617 9.227 1 98.81 177 ASP B CA 1
ATOM 5329 C C . ASP B 1 177 ? -25.141 2.928 10.328 1 98.81 177 ASP B C 1
ATOM 5331 O O . ASP B 1 177 ? -24.047 2.42 10.07 1 98.81 177 ASP B O 1
ATOM 5335 N N . THR B 1 178 ? -25.688 2.797 11.469 1 98.56 178 THR B N 1
ATOM 5336 C CA . THR B 1 178 ? -24.953 2.338 12.641 1 98.56 178 THR B CA 1
ATOM 5337 C C . THR B 1 178 ? -24.719 0.831 12.57 1 98.56 178 THR B C 1
ATOM 5339 O O . THR B 1 178 ? -23.953 0.281 13.367 1 98.56 178 THR B O 1
ATOM 5342 N N . ASP B 1 179 ? -25.25 0.164 11.609 1 98.69 179 ASP B N 1
ATOM 5343 C CA . ASP B 1 179 ? -24.906 -1.235 11.359 1 98.69 179 ASP B CA 1
ATOM 5344 C C . ASP B 1 179 ? -23.609 -1.359 10.586 1 98.69 179 ASP B C 1
ATOM 5346 O O . ASP B 1 179 ? -23.031 -2.443 10.5 1 98.69 179 ASP B O 1
ATOM 5350 N N . CYS B 1 180 ? -23.141 -0.25 9.969 1 98.88 180 CYS B N 1
ATOM 5351 C CA . CYS B 1 180 ? -21.984 -0.285 9.094 1 98.88 180 CYS B CA 1
ATOM 5352 C C . CYS B 1 180 ? -20.844 0.558 9.664 1 98.88 180 CYS B C 1
ATOM 5354 O O . CYS B 1 180 ? -19.672 0.347 9.328 1 98.88 180 CYS B O 1
ATOM 5356 N N . TYR B 1 181 ? -21.156 1.553 10.469 1 98.94 181 TYR B N 1
ATOM 5357 C CA . TYR B 1 181 ? -20.172 2.514 10.938 1 98.94 181 TYR B CA 1
ATOM 5358 C C . TYR B 1 181 ? -20.312 2.756 12.438 1 98.94 181 TYR B C 1
ATOM 5360 O O . TYR B 1 181 ? -21.422 2.943 12.938 1 98.94 181 TYR B O 1
ATOM 5368 N N . PHE B 1 182 ? -19.156 2.713 13.141 1 98.81 182 PHE B N 1
ATOM 5369 C CA . PHE B 1 182 ? -19.172 2.703 14.602 1 98.81 182 PHE B CA 1
ATOM 5370 C C . PHE B 1 182 ? -18.047 3.568 15.156 1 98.81 182 PHE B C 1
ATOM 5372 O O . PHE B 1 182 ? -16.922 3.52 14.672 1 98.81 182 PHE B O 1
ATOM 5379 N N . CYS B 1 183 ? -18.375 4.469 16.062 1 98.88 183 CYS B N 1
ATOM 5380 C CA . CYS B 1 183 ? -17.375 5.277 16.766 1 98.88 183 CYS B CA 1
ATOM 5381 C C . CYS B 1 183 ? -17.078 4.695 18.156 1 98.88 183 CYS B C 1
ATOM 5383 O O . CYS B 1 183 ? -18 4.461 18.938 1 98.88 183 CYS B O 1
ATOM 5385 N N . VAL B 1 184 ? -15.828 4.461 18.438 1 98.88 184 VAL B N 1
ATOM 5386 C CA . VAL B 1 184 ? -15.383 3.961 19.734 1 98.88 184 VAL B CA 1
ATOM 5387 C C . VAL B 1 184 ? -14.633 5.062 20.484 1 98.88 184 VAL B C 1
ATOM 5389 O O . VAL B 1 184 ? -13.578 5.523 20.031 1 98.88 184 VAL B O 1
ATOM 5392 N N . ASN B 1 185 ? -15.164 5.477 21.609 1 98.75 185 ASN B N 1
ATOM 5393 C CA . ASN B 1 185 ? -14.461 6.422 22.469 1 98.75 185 ASN B CA 1
ATOM 5394 C C . ASN B 1 185 ? -13.742 5.711 23.609 1 98.75 185 ASN B C 1
ATOM 5396 O O . ASN B 1 185 ? -14.227 4.703 24.125 1 98.75 185 ASN B O 1
ATOM 5400 N N . GLY B 1 186 ? -12.602 6.098 23.969 1 98.38 186 GLY B N 1
ATOM 5401 C CA . GLY B 1 186 ? -11.836 5.539 25.062 1 98.38 186 GLY B CA 1
ATOM 5402 C C . GLY B 1 186 ? -10.344 5.793 24.953 1 98.38 186 GLY B C 1
ATOM 5403 O O . GLY B 1 186 ? -9.898 6.469 24.016 1 98.38 186 GLY B O 1
ATOM 5404 N N . GLY B 1 187 ? -9.609 5.375 25.953 1 96.94 187 GLY B N 1
ATOM 5405 C CA . GLY B 1 187 ? -8.156 5.504 25.984 1 96.94 187 GLY B CA 1
ATOM 5406 C C . GLY B 1 187 ? -7.438 4.219 25.625 1 96.94 187 GLY B C 1
ATOM 5407 O O . GLY B 1 187 ? -7.766 3.584 24.609 1 96.94 187 GLY B O 1
ATOM 5408 N N . ILE B 1 188 ? -6.438 3.924 26.297 1 96.12 188 ILE B N 1
ATOM 5409 C CA . ILE B 1 188 ? -5.539 2.809 26.016 1 96.12 188 ILE B CA 1
ATOM 5410 C C . ILE B 1 188 ? -6.305 1.49 26.125 1 96.12 188 ILE B C 1
ATOM 5412 O O . ILE B 1 188 ? -6.152 0.606 25.281 1 96.12 188 ILE B O 1
ATOM 5416 N N . GLU B 1 189 ? -7.18 1.393 27.094 1 97.69 189 GLU B N 1
ATOM 5417 C CA . GLU B 1 189 ? -7.906 0.149 27.328 1 97.69 189 GLU B CA 1
ATOM 5418 C C . GLU B 1 189 ? -8.805 -0.197 26.156 1 97.69 189 GLU B C 1
ATOM 5420 O O . GLU B 1 189 ? -8.789 -1.327 25.656 1 97.69 189 GLU B O 1
ATOM 5425 N N . GLU B 1 190 ? -9.617 0.709 25.734 1 98.5 190 GLU B N 1
ATOM 5426 C CA . GLU B 1 190 ? -10.523 0.494 24.609 1 98.5 190 GLU B CA 1
ATOM 5427 C C . GLU B 1 190 ? -9.742 0.243 23.312 1 98.5 190 GLU B C 1
ATOM 5429 O O . GLU B 1 190 ? -10.133 -0.599 22.5 1 98.5 190 GLU B O 1
ATOM 5434 N N . THR B 1 191 ? -8.656 0.978 23.156 1 98 191 THR B N 1
ATOM 5435 C CA . THR B 1 191 ? -7.84 0.827 21.953 1 98 191 THR B CA 1
ATOM 5436 C C . THR B 1 191 ? -7.242 -0.575 21.875 1 98 191 THR B C 1
ATOM 5438 O O . THR B 1 191 ? -7.262 -1.207 20.812 1 98 191 THR B O 1
ATOM 5441 N N . GLN B 1 192 ? -6.68 -1.033 22.953 1 97.62 192 GLN B N 1
ATOM 5442 C CA . GLN B 1 192 ? -6.105 -2.375 23 1 97.62 192 GLN B CA 1
ATOM 5443 C C . GLN B 1 192 ? -7.168 -3.436 22.734 1 97.62 192 GLN B C 1
ATOM 5445 O O . GLN B 1 192 ? -6.922 -4.398 22 1 97.62 192 GLN B O 1
ATOM 5450 N N . HIS B 1 193 ? -8.375 -3.223 23.375 1 98.44 193 HIS B N 1
ATOM 5451 C CA . HIS B 1 193 ? -9.477 -4.156 23.172 1 98.44 193 HIS B CA 1
ATOM 5452 C C . HIS B 1 193 ? -9.859 -4.238 21.703 1 98.44 193 HIS B C 1
ATOM 5454 O O . HIS B 1 193 ? -10.047 -5.332 21.156 1 98.44 193 HIS B O 1
ATOM 5460 N N . VAL B 1 194 ? -9.969 -3.104 21.094 1 98.5 194 VAL B N 1
ATOM 5461 C CA . VAL B 1 194 ? -10.336 -3.027 19.672 1 98.5 194 VAL B CA 1
ATOM 5462 C C . VAL B 1 194 ? -9.281 -3.734 18.828 1 98.5 194 VAL B C 1
ATOM 5464 O O . VAL B 1 194 ? -9.609 -4.516 17.938 1 98.5 194 VAL B O 1
ATOM 5467 N N . LEU B 1 195 ? -8.016 -3.564 19.141 1 97.88 195 LEU B N 1
ATOM 5468 C CA . LEU B 1 195 ? -6.906 -4.078 18.328 1 97.88 195 LEU B CA 1
ATOM 5469 C C . LEU B 1 195 ? -6.77 -5.59 18.5 1 97.88 195 LEU B C 1
ATOM 5471 O O . LEU B 1 195 ? -6.07 -6.246 17.734 1 97.88 195 LEU B O 1
ATOM 5475 N N . ASN B 1 196 ? -7.414 -6.113 19.453 1 97.62 196 ASN B N 1
ATOM 5476 C CA . ASN B 1 196 ? -7.418 -7.559 19.625 1 97.62 196 ASN B CA 1
ATOM 5477 C C . ASN B 1 196 ? -8.383 -8.242 18.656 1 97.62 196 ASN B C 1
ATOM 5479 O O . ASN B 1 196 ? -8.344 -9.461 18.5 1 97.62 196 ASN B O 1
ATOM 5483 N N . HIS B 1 197 ? -9.227 -7.477 18.062 1 97.5 197 HIS B N 1
ATOM 5484 C CA . HIS B 1 197 ? -10.109 -8.016 17.047 1 97.5 197 HIS B CA 1
ATOM 5485 C C . HIS B 1 197 ? -9.477 -7.906 15.656 1 97.5 197 HIS B C 1
ATOM 5487 O O . HIS B 1 197 ? -8.617 -7.051 15.422 1 97.5 197 HIS B O 1
ATOM 5493 N N . LYS B 1 198 ? -9.859 -8.805 14.758 1 95.88 198 LYS B N 1
ATOM 5494 C CA . LYS B 1 198 ? -9.344 -8.797 13.391 1 95.88 198 LYS B CA 1
ATOM 5495 C C . LYS B 1 198 ? -10 -7.703 12.562 1 95.88 198 LYS B C 1
ATOM 5497 O O . LYS B 1 198 ? -11.219 -7.555 12.57 1 95.88 198 LYS B O 1
ATOM 5502 N N . PHE B 1 199 ? -9.234 -6.902 11.93 1 98.62 199 PHE B N 1
ATOM 5503 C CA . PHE B 1 199 ? -9.656 -5.941 10.914 1 98.62 199 PHE B CA 1
ATOM 5504 C C . PHE B 1 199 ? -9.031 -6.262 9.562 1 98.62 199 PHE B C 1
ATOM 5506 O O . PHE B 1 199 ? -8.125 -7.094 9.477 1 98.62 199 PHE B O 1
ATOM 5513 N N . ASP B 1 200 ? -9.586 -5.688 8.555 1 98.75 200 ASP B N 1
ATOM 5514 C CA . ASP B 1 200 ? -9.07 -5.941 7.215 1 98.75 200 ASP B CA 1
ATOM 5515 C C . ASP B 1 200 ? -8.078 -4.859 6.789 1 98.75 200 ASP B C 1
ATOM 5517 O O . ASP B 1 200 ? -7.324 -5.043 5.832 1 98.75 200 ASP B O 1
ATOM 5521 N N . LYS B 1 201 ? -8.039 -3.793 7.465 1 98.81 201 LYS B N 1
ATOM 5522 C CA . LYS B 1 201 ? -7.012 -2.76 7.391 1 98.81 201 LYS B CA 1
ATOM 5523 C C . LYS B 1 201 ? -7.09 -1.821 8.594 1 98.81 201 LYS B C 1
ATOM 5525 O O . LYS B 1 201 ? -8.18 -1.539 9.102 1 98.81 201 LYS B O 1
ATOM 5530 N N . VAL B 1 202 ? -5.957 -1.289 9.031 1 98.88 202 VAL B N 1
ATOM 5531 C CA . VAL B 1 202 ? -5.887 -0.323 10.125 1 98.88 202 VAL B CA 1
ATOM 5532 C C . VAL B 1 202 ? -5.215 0.959 9.641 1 98.88 202 VAL B C 1
ATOM 5534 O O . VAL B 1 202 ? -4.148 0.914 9.023 1 98.88 202 VAL B O 1
ATOM 5537 N N . MET B 1 203 ? -5.859 2.021 9.82 1 98.88 203 MET B N 1
ATOM 5538 C CA . MET B 1 203 ? -5.258 3.332 9.594 1 98.88 203 MET B CA 1
ATOM 5539 C C . MET B 1 203 ? -4.965 4.031 10.914 1 98.88 203 MET B C 1
ATOM 5541 O O . MET B 1 203 ? -5.809 4.047 11.812 1 98.88 203 MET B O 1
ATOM 5545 N N . PHE B 1 204 ? -3.787 4.566 11.016 1 98.81 204 PHE B N 1
ATOM 5546 C CA . PHE B 1 204 ? -3.375 5.254 12.234 1 98.81 204 PHE B CA 1
ATOM 5547 C C . PHE B 1 204 ? -2.701 6.582 11.906 1 98.81 204 PHE B C 1
ATOM 5549 O O . PHE B 1 204 ? -1.851 6.648 11.016 1 98.81 204 PHE B O 1
ATOM 5556 N N . THR B 1 205 ? -3.125 7.578 12.508 1 98.62 205 THR B N 1
ATOM 5557 C CA . THR B 1 205 ? -2.467 8.883 12.484 1 98.62 205 THR B CA 1
ATOM 5558 C C . THR B 1 205 ? -1.946 9.25 13.875 1 98.62 205 THR B C 1
ATOM 5560 O O . THR B 1 205 ? -2.721 9.352 14.828 1 98.62 205 THR B O 1
ATOM 5563 N N . GLY B 1 206 ? -0.661 9.406 14.016 1 97.81 206 GLY B N 1
ATOM 5564 C CA . GLY B 1 206 ? -0.082 9.734 15.305 1 97.81 206 GLY B CA 1
ATOM 5565 C C . GLY B 1 206 ? 1.433 9.648 15.32 1 97.81 206 GLY B C 1
ATOM 5566 O O . GLY B 1 206 ? 2.086 9.945 14.32 1 97.81 206 GLY B O 1
ATOM 5567 N N . GLY B 1 207 ? 2.002 9.367 16.5 1 97.06 207 GLY B N 1
ATOM 5568 C CA . GLY B 1 207 ? 3.449 9.336 16.641 1 97.06 207 GLY B CA 1
ATOM 5569 C C . GLY B 1 207 ? 4.074 8.047 16.141 1 97.06 207 GLY B C 1
ATOM 5570 O O . GLY B 1 207 ? 3.393 7.027 16.016 1 97.06 207 GLY B O 1
ATOM 5571 N N . ARG B 1 208 ? 5.379 8.062 15.953 1 96.69 208 ARG B N 1
ATOM 5572 C CA . ARG B 1 208 ? 6.141 6.949 15.398 1 96.69 208 ARG B CA 1
ATOM 5573 C C . ARG B 1 208 ? 6.105 5.746 16.328 1 96.69 208 ARG B C 1
ATOM 5575 O O . ARG B 1 208 ? 5.883 4.617 15.891 1 96.69 208 ARG B O 1
ATOM 5582 N N . LYS B 1 209 ? 6.32 5.961 17.547 1 96.81 209 LYS B N 1
ATOM 5583 C CA . LYS B 1 209 ? 6.379 4.871 18.516 1 96.81 209 LYS B CA 1
ATOM 5584 C C . LYS B 1 209 ? 5.059 4.109 18.562 1 96.81 209 LYS B C 1
ATOM 5586 O O . LYS B 1 209 ? 5.043 2.879 18.484 1 96.81 209 LYS B O 1
ATOM 5591 N N . THR B 1 210 ? 3.971 4.875 18.719 1 97.5 210 THR B N 1
ATOM 5592 C CA . THR B 1 210 ? 2.652 4.254 18.75 1 97.5 210 THR B CA 1
ATOM 5593 C C . THR B 1 210 ? 2.338 3.578 17.422 1 97.5 210 THR B C 1
ATOM 5595 O O . THR B 1 210 ? 1.738 2.502 17.391 1 97.5 210 THR B O 1
ATOM 5598 N N . GLY B 1 211 ? 2.744 4.258 16.328 1 98.25 211 GLY B N 1
ATOM 5599 C CA . GLY B 1 211 ? 2.566 3.664 15.008 1 98.25 211 GLY B CA 1
ATOM 5600 C C . GLY B 1 211 ? 3.215 2.301 14.875 1 98.25 211 GLY B C 1
ATOM 5601 O O . GLY B 1 211 ? 2.619 1.374 14.32 1 98.25 211 GLY B O 1
ATOM 5602 N N . ALA B 1 212 ? 4.41 2.152 15.391 1 98.44 212 ALA B N 1
ATOM 5603 C CA . ALA B 1 212 ? 5.129 0.882 15.336 1 98.44 212 ALA B CA 1
ATOM 5604 C C . ALA B 1 212 ? 4.422 -0.187 16.156 1 98.44 212 ALA B C 1
ATOM 5606 O O . ALA B 1 212 ? 4.344 -1.348 15.75 1 98.44 212 ALA B O 1
ATOM 5607 N N . ILE B 1 213 ? 3.912 0.173 17.281 1 98.31 213 ILE B N 1
ATOM 5608 C CA . ILE B 1 213 ? 3.195 -0.753 18.156 1 98.31 213 ILE B CA 1
ATOM 5609 C C . ILE B 1 213 ? 1.951 -1.276 17.438 1 98.31 213 ILE B C 1
ATOM 5611 O O . ILE B 1 213 ? 1.71 -2.484 17.406 1 98.31 213 ILE B O 1
ATOM 5615 N N . ILE B 1 214 ? 1.194 -0.354 16.875 1 98.5 214 ILE B N 1
ATOM 5616 C CA . ILE B 1 214 ? -0.048 -0.704 16.188 1 98.5 214 ILE B CA 1
ATOM 5617 C C . ILE B 1 214 ? 0.258 -1.564 14.969 1 98.5 214 ILE B C 1
ATOM 5619 O O . ILE B 1 214 ? -0.397 -2.584 14.742 1 98.5 214 ILE B O 1
ATOM 5623 N N . ALA B 1 215 ? 1.251 -1.147 14.211 1 98.69 215 ALA B N 1
ATOM 5624 C CA . ALA B 1 215 ? 1.629 -1.906 13.023 1 98.69 215 ALA B CA 1
ATOM 5625 C C . ALA B 1 215 ? 2.074 -3.318 13.391 1 98.69 215 ALA B C 1
ATOM 5627 O O . ALA B 1 215 ? 1.752 -4.281 12.695 1 98.69 215 ALA B O 1
ATOM 5628 N N . THR B 1 216 ? 2.852 -3.441 14.414 1 98.75 216 THR B N 1
ATOM 5629 C CA . THR B 1 216 ? 3.336 -4.742 14.859 1 98.75 216 THR B CA 1
ATOM 5630 C C . THR B 1 216 ? 2.172 -5.645 15.266 1 98.75 216 THR B C 1
ATOM 5632 O O . THR B 1 216 ? 2.133 -6.82 14.898 1 98.75 216 THR B O 1
ATOM 5635 N N . LYS B 1 217 ? 1.23 -5.066 16.016 1 98.5 217 LYS B N 1
ATOM 5636 C CA . LYS B 1 217 ? 0.05 -5.828 16.406 1 98.5 217 LYS B CA 1
ATOM 5637 C C . LYS B 1 217 ? -0.759 -6.262 15.195 1 98.5 217 LYS B C 1
ATOM 5639 O O . LYS B 1 217 ? -1.182 -7.414 15.102 1 98.5 217 LYS B O 1
ATOM 5644 N N . ALA B 1 218 ? -1.015 -5.34 14.289 1 98.56 218 ALA B N 1
ATOM 5645 C CA . ALA B 1 218 ? -1.78 -5.621 13.078 1 98.56 218 ALA B CA 1
ATOM 5646 C C . ALA B 1 218 ? -1.108 -6.707 12.242 1 98.56 218 ALA B C 1
ATOM 5648 O O . ALA B 1 218 ? -1.782 -7.578 11.688 1 98.56 218 ALA B O 1
ATOM 5649 N N . ALA B 1 219 ? 0.21 -6.695 12.164 1 98.44 219 ALA B N 1
ATOM 5650 C CA . ALA B 1 219 ? 0.982 -7.621 11.344 1 98.44 219 ALA B CA 1
ATOM 5651 C C . ALA B 1 219 ? 0.8 -9.062 11.812 1 98.44 219 ALA B C 1
ATOM 5653 O O . ALA B 1 219 ? 0.856 -9.992 11.008 1 98.44 219 ALA B O 1
ATOM 5654 N N . GLN B 1 220 ? 0.514 -9.258 13.07 1 98.25 220 GLN B N 1
ATOM 5655 C CA . GLN B 1 220 ? 0.368 -10.602 13.641 1 98.25 220 GLN B CA 1
ATOM 5656 C C . GLN B 1 220 ? -0.785 -11.352 12.977 1 98.25 220 GLN B C 1
ATOM 5658 O O . GLN B 1 220 ? -0.77 -12.578 12.906 1 98.25 220 GLN B O 1
ATOM 5663 N N . SER B 1 221 ? -1.752 -10.641 12.5 1 97.5 221 SER B N 1
ATOM 5664 C CA . SER B 1 221 ? -2.893 -11.258 11.836 1 97.5 221 SER B CA 1
ATOM 5665 C C . SER B 1 221 ? -2.908 -10.922 10.344 1 97.5 221 SER B C 1
ATOM 5667 O O . SER B 1 221 ? -3.959 -10.977 9.703 1 97.5 221 SER B O 1
ATOM 5669 N N . LEU B 1 222 ? -1.76 -10.461 9.844 1 98.19 222 LEU B N 1
ATOM 5670 C CA . LEU B 1 222 ? -1.602 -10.133 8.43 1 98.19 222 LEU B CA 1
ATOM 5671 C C . LEU B 1 222 ? -2.557 -9.016 8.016 1 98.19 222 LEU B C 1
ATOM 5673 O O . LEU B 1 222 ? -3.107 -9.039 6.914 1 98.19 222 LEU B O 1
ATOM 5677 N N . THR B 1 223 ? -2.826 -8.078 8.922 1 98.62 223 THR B N 1
ATOM 5678 C CA . THR B 1 223 ? -3.633 -6.898 8.641 1 98.62 223 THR B CA 1
ATOM 5679 C C . THR B 1 223 ? -2.758 -5.75 8.148 1 98.62 223 THR B C 1
ATOM 5681 O O . THR B 1 223 ? -1.86 -5.297 8.867 1 98.62 223 THR B O 1
ATOM 5684 N N . PRO B 1 224 ? -2.988 -5.293 6.922 1 98.56 224 PRO B N 1
ATOM 5685 C CA . PRO B 1 224 ? -2.199 -4.156 6.441 1 98.56 224 PRO B CA 1
ATOM 5686 C C . PRO B 1 224 ? -2.527 -2.857 7.176 1 98.56 224 PRO B C 1
ATOM 5688 O O . PRO B 1 224 ? -3.59 -2.746 7.793 1 98.56 224 PRO B O 1
ATOM 5691 N N . CYS B 1 225 ? -1.568 -1.883 7.09 1 98.75 225 CYS B N 1
ATOM 5692 C CA . CYS B 1 225 ? -1.758 -0.605 7.77 1 98.75 225 CYS B CA 1
ATOM 5693 C C . CYS B 1 225 ? -1.545 0.559 6.809 1 98.75 225 CYS B C 1
ATOM 5695 O O . CYS B 1 225 ? -0.796 0.438 5.836 1 98.75 225 CYS B O 1
ATOM 5697 N N . LEU B 1 226 ? -2.258 1.588 6.953 1 98.81 226 LEU B N 1
ATOM 5698 C CA . LEU B 1 226 ? -1.934 2.939 6.508 1 98.81 226 LEU B CA 1
ATOM 5699 C C . LEU B 1 226 ? -1.521 3.814 7.688 1 98.81 226 LEU B C 1
ATOM 5701 O O . LEU B 1 226 ? -2.293 3.992 8.633 1 98.81 226 LEU B O 1
ATOM 5705 N N . LEU B 1 227 ? -0.285 4.32 7.645 1 98.81 227 LEU B N 1
ATOM 5706 C CA . LEU B 1 227 ? 0.27 5.062 8.773 1 98.81 227 LEU B CA 1
ATOM 5707 C C . LEU B 1 227 ? 0.61 6.492 8.367 1 98.81 227 LEU B C 1
ATOM 5709 O O . LEU B 1 227 ? 1.39 6.711 7.438 1 98.81 227 LEU B O 1
ATOM 5713 N N . GLU B 1 228 ? -0.05 7.395 8.898 1 98.25 228 GLU B N 1
ATOM 5714 C CA . GLU B 1 228 ? 0.304 8.812 8.836 1 98.25 228 GLU B CA 1
ATOM 5715 C C . GLU B 1 228 ? 0.995 9.266 10.125 1 98.25 228 GLU B C 1
ATOM 5717 O O . GLU B 1 228 ? 0.343 9.445 11.148 1 98.25 228 GLU B O 1
ATOM 5722 N N . LEU B 1 229 ? 2.285 9.445 9.945 1 97.94 229 LEU B N 1
ATOM 5723 C CA . LEU B 1 229 ? 3.074 9.734 11.133 1 97.94 229 LEU B CA 1
ATOM 5724 C C . LEU B 1 229 ? 3.77 11.086 11.008 1 97.94 229 LEU B C 1
ATOM 5726 O O . LEU B 1 229 ? 3.482 11.852 10.086 1 97.94 229 LEU B O 1
ATOM 5730 N N . GLY B 1 230 ? 4.512 11.539 11.93 1 94.5 230 GLY B N 1
ATOM 5731 C CA . GLY B 1 230 ? 5.176 12.836 11.914 1 94.5 230 GLY B CA 1
ATOM 5732 C C . GLY B 1 230 ? 6.609 12.766 11.422 1 94.5 230 GLY B C 1
ATOM 5733 O O . GLY B 1 230 ? 6.984 11.828 10.711 1 94.5 230 GLY B O 1
ATOM 5734 N N . GLY B 1 231 ? 7.293 13.734 11.539 1 95.19 231 GLY B N 1
ATOM 5735 C CA . GLY B 1 231 ? 8.703 13.852 11.203 1 95.19 231 GLY B CA 1
ATOM 5736 C C . GLY B 1 231 ? 9.312 15.164 11.664 1 95.19 231 GLY B C 1
ATOM 5737 O O . GLY B 1 231 ? 8.594 16.078 12.055 1 95.19 231 GLY B O 1
ATOM 5738 N N . ARG B 1 232 ? 10.656 15.125 11.773 1 98.25 232 ARG B N 1
ATOM 5739 C CA . ARG B 1 232 ? 11.367 16.375 11.945 1 98.25 232 ARG B CA 1
ATOM 5740 C C . ARG B 1 232 ? 11.617 17.062 10.594 1 98.25 232 ARG B C 1
ATOM 5742 O O . ARG B 1 232 ? 12.727 16.984 10.062 1 98.25 232 ARG B O 1
ATOM 5749 N N . ASN B 1 233 ? 10.531 17.75 10.148 1 98.81 233 ASN B N 1
ATOM 5750 C CA . ASN B 1 233 ? 10.453 18.297 8.797 1 98.81 233 ASN B CA 1
ATOM 5751 C C . ASN B 1 233 ? 11.398 19.484 8.609 1 98.81 233 ASN B C 1
ATOM 5753 O O . ASN B 1 233 ? 11.367 20.438 9.383 1 98.81 233 ASN B O 1
ATOM 5757 N N . PRO B 1 234 ? 12.188 19.484 7.559 1 98.88 234 PRO B N 1
ATOM 5758 C CA . PRO B 1 234 ? 13.125 20.594 7.316 1 98.88 234 PRO B CA 1
ATOM 5759 C C . PRO B 1 234 ? 12.578 21.625 6.344 1 98.88 234 PRO B C 1
ATOM 5761 O O . PRO B 1 234 ? 11.875 21.281 5.391 1 98.88 234 PRO B O 1
ATOM 5764 N N . ALA B 1 235 ? 12.914 22.844 6.57 1 98.94 235 ALA B N 1
ATOM 5765 C CA . ALA B 1 235 ? 12.805 23.906 5.574 1 98.94 235 ALA B CA 1
ATOM 5766 C C . ALA B 1 235 ? 14.188 24.422 5.18 1 98.94 235 ALA B C 1
ATOM 5768 O O . ALA B 1 235 ? 15.055 24.609 6.031 1 98.94 235 ALA B O 1
ATOM 5769 N N . PHE B 1 236 ? 14.383 24.578 3.891 1 98.94 236 PHE B N 1
ATOM 5770 C CA . PHE B 1 236 ? 15.625 25.141 3.363 1 98.94 236 PHE B CA 1
ATOM 5771 C C . PHE B 1 236 ? 15.414 26.562 2.857 1 98.94 236 PHE B C 1
ATOM 5773 O O . PHE B 1 236 ? 14.477 26.828 2.102 1 98.94 236 PHE B O 1
ATOM 5780 N N . ILE B 1 237 ? 16.266 27.438 3.291 1 98.94 237 ILE B N 1
ATOM 5781 C CA . ILE B 1 237 ? 16.328 28.797 2.754 1 98.94 237 ILE B CA 1
ATOM 5782 C C . ILE B 1 237 ? 17.734 29.078 2.221 1 98.94 237 ILE B C 1
ATOM 5784 O O . ILE B 1 237 ? 18.672 29.25 2.998 1 98.94 237 ILE B O 1
ATOM 5788 N N . THR B 1 238 ? 17.875 29.109 0.919 1 98.75 238 THR B N 1
ATOM 5789 C CA . THR B 1 238 ? 19.188 29.297 0.313 1 98.75 238 THR B CA 1
ATOM 5790 C C . THR B 1 238 ? 19.469 30.781 0.105 1 98.75 238 THR B C 1
ATOM 5792 O O . THR B 1 238 ? 18.625 31.625 0.371 1 98.75 238 THR B O 1
ATOM 5795 N N . LYS B 1 239 ? 20.672 31.109 -0.383 1 98.06 239 LYS B N 1
ATOM 5796 C CA . LYS B 1 239 ? 21.125 32.5 -0.54 1 98.06 239 LYS B CA 1
ATOM 5797 C C . LYS B 1 239 ? 20.281 33.219 -1.576 1 98.06 239 LYS B C 1
ATOM 5799 O O . LYS B 1 239 ? 20.188 34.469 -1.551 1 98.06 239 LYS B O 1
ATOM 5804 N N . ASN B 1 240 ? 19.562 32.438 -2.455 1 98.25 240 ASN B N 1
ATOM 5805 C CA . ASN B 1 240 ? 18.781 33.062 -3.523 1 98.25 240 ASN B CA 1
ATOM 5806 C C . ASN B 1 240 ? 17.297 33.031 -3.203 1 98.25 240 ASN B C 1
ATOM 5808 O O . ASN B 1 240 ? 16.469 33.344 -4.07 1 98.25 240 ASN B O 1
ATOM 5812 N N . ALA B 1 241 ? 16.891 32.719 -2.016 1 98.25 241 ALA B N 1
ATOM 5813 C CA . ALA B 1 241 ? 15.492 32.625 -1.592 1 98.25 241 ALA B CA 1
ATOM 5814 C C . ALA B 1 241 ? 14.883 34.031 -1.463 1 98.25 241 ALA B C 1
ATOM 5816 O O . ALA B 1 241 ? 15.594 35 -1.209 1 98.25 241 ALA B O 1
ATOM 5817 N N . ASP B 1 242 ? 13.594 34.094 -1.728 1 98.19 242 ASP B N 1
ATOM 5818 C CA . ASP B 1 242 ? 12.82 35.25 -1.252 1 98.19 242 ASP B CA 1
ATOM 5819 C C . ASP B 1 242 ? 12.594 35.156 0.256 1 98.19 242 ASP B C 1
ATOM 5821 O O . ASP B 1 242 ? 11.617 34.562 0.712 1 98.19 242 ASP B O 1
ATOM 5825 N N . VAL B 1 243 ? 13.375 35.844 0.941 1 98.12 243 VAL B N 1
ATOM 5826 C CA . VAL B 1 243 ? 13.445 35.719 2.395 1 98.12 243 VAL B CA 1
ATOM 5827 C C . VAL B 1 243 ? 12.141 36.219 3.016 1 98.12 243 VAL B C 1
ATOM 5829 O O . VAL B 1 243 ? 11.664 35.656 4.008 1 98.12 243 VAL B O 1
ATOM 5832 N N . LYS B 1 244 ? 11.594 37.281 2.506 1 97.75 244 LYS B N 1
ATOM 5833 C CA . LYS B 1 244 ? 10.328 37.812 3.006 1 97.75 244 LYS B CA 1
ATOM 5834 C C . LYS B 1 244 ? 9.203 36.781 2.854 1 97.75 244 LYS B C 1
ATOM 5836 O O . LYS B 1 244 ? 8.422 36.562 3.785 1 97.75 244 LYS B O 1
ATOM 5841 N N . LEU B 1 245 ? 9.156 36.219 1.698 1 97.75 245 LEU B N 1
ATOM 5842 C CA . LEU B 1 245 ? 8.156 35.188 1.415 1 97.75 245 LEU B CA 1
ATOM 5843 C C . LEU B 1 245 ? 8.328 34 2.344 1 97.75 245 LEU B C 1
ATOM 5845 O O . LEU B 1 245 ? 7.352 33.469 2.9 1 97.75 245 LEU B O 1
ATOM 5849 N N . ALA B 1 246 ? 9.555 33.531 2.457 1 98.69 246 ALA B N 1
ATOM 5850 C CA . ALA B 1 246 ? 9.867 32.375 3.303 1 98.69 246 ALA B CA 1
ATOM 5851 C C . ALA B 1 246 ? 9.453 32.625 4.75 1 98.69 246 ALA B C 1
ATOM 5853 O O . ALA B 1 246 ? 8.844 31.781 5.391 1 98.69 246 ALA B O 1
ATOM 5854 N N . ALA B 1 247 ? 9.766 33.781 5.262 1 98.69 247 ALA B N 1
ATOM 5855 C CA . ALA B 1 247 ? 9.461 34.156 6.645 1 98.69 247 ALA B CA 1
ATOM 5856 C C . ALA B 1 247 ? 7.953 34.125 6.895 1 98.69 247 ALA B C 1
ATOM 5858 O O . ALA B 1 247 ? 7.5 33.531 7.891 1 98.69 247 ALA B O 1
ATOM 5859 N N . ARG B 1 248 ? 7.23 34.75 5.996 1 98.31 248 ARG B N 1
ATOM 5860 C CA . ARG B 1 248 ? 5.777 34.812 6.145 1 98.31 248 ARG B CA 1
ATOM 5861 C C . ARG B 1 248 ? 5.148 33.438 6.113 1 98.31 248 ARG B C 1
ATOM 5863 O O . ARG B 1 248 ? 4.355 33.094 6.992 1 98.31 248 ARG B O 1
ATOM 5870 N N . ARG B 1 249 ? 5.504 32.656 5.16 1 98.44 249 ARG B N 1
ATOM 5871 C CA . ARG B 1 249 ? 4.871 31.359 4.918 1 98.44 249 ARG B CA 1
ATOM 5872 C C . ARG B 1 249 ? 5.281 30.344 5.973 1 98.44 249 ARG B C 1
ATOM 5874 O O . ARG B 1 249 ? 4.465 29.516 6.398 1 98.44 249 ARG B O 1
ATOM 5881 N N . LEU B 1 250 ? 6.512 30.359 6.41 1 98.69 250 LEU B N 1
ATOM 5882 C CA . LEU B 1 250 ? 6.961 29.438 7.445 1 98.69 250 LEU B CA 1
ATOM 5883 C C . LEU B 1 250 ? 6.395 29.828 8.805 1 98.69 250 LEU B C 1
ATOM 5885 O O . LEU B 1 250 ? 6.055 28.969 9.617 1 98.69 250 LEU B O 1
ATOM 5889 N N . LEU B 1 251 ? 6.289 31.172 9.078 1 98.69 251 LEU B N 1
ATOM 5890 C CA . LEU B 1 251 ? 5.668 31.594 10.328 1 98.69 251 LEU B CA 1
ATOM 5891 C C . LEU B 1 251 ? 4.215 31.125 10.398 1 98.69 251 LEU B C 1
ATOM 5893 O O . LEU B 1 251 ? 3.752 30.688 11.453 1 98.69 251 LEU B O 1
ATOM 5897 N N . TRP B 1 252 ? 3.527 31.25 9.312 1 98.38 252 TRP B N 1
ATOM 5898 C CA . TRP B 1 252 ? 2.119 30.875 9.266 1 98.38 252 TRP B CA 1
ATOM 5899 C C . TRP B 1 252 ? 1.926 29.438 9.766 1 98.38 252 TRP B C 1
ATOM 5901 O O . TRP B 1 252 ? 1.052 29.172 10.594 1 98.38 252 TRP B O 1
ATOM 5911 N N . GLN B 1 253 ? 2.688 28.453 9.234 1 97.69 253 GLN B N 1
ATOM 5912 C CA . GLN B 1 253 ? 2.432 27.062 9.586 1 97.69 253 GLN B CA 1
ATOM 5913 C C . GLN B 1 253 ? 2.75 26.797 11.055 1 97.69 253 GLN B C 1
ATOM 5915 O O . GLN B 1 253 ? 2.227 25.844 11.648 1 97.69 253 GLN B O 1
ATOM 5920 N N . LYS B 1 254 ? 3.586 27.625 11.727 1 98 254 LYS B N 1
ATOM 5921 C CA . LYS B 1 254 ? 3.877 27.484 13.156 1 98 254 LYS B CA 1
ATOM 5922 C C . LYS B 1 254 ? 2.793 28.125 14.008 1 98 254 LYS B C 1
ATOM 5924 O O . LYS B 1 254 ? 2.672 27.828 15.195 1 98 254 LYS B O 1
ATOM 5929 N N . CYS B 1 255 ? 2.023 29.016 13.367 1 98.31 255 CYS B N 1
ATOM 5930 C CA . CYS B 1 255 ? 0.928 29.688 14.062 1 98.31 255 CYS B CA 1
ATOM 5931 C C . CYS B 1 255 ? -0.368 28.891 13.922 1 98.31 255 CYS B C 1
ATOM 5933 O O . CYS B 1 255 ? -1.23 28.953 14.797 1 98.31 255 CYS B O 1
ATOM 5935 N N . LEU B 1 256 ? -0.527 28.188 12.797 1 98.38 256 LEU B N 1
ATOM 5936 C CA . LEU B 1 256 ? -1.725 27.391 12.547 1 98.38 256 LEU B CA 1
ATOM 5937 C C . LEU B 1 256 ? -1.873 26.297 13.586 1 98.38 256 LEU B C 1
ATOM 5939 O O . LEU B 1 256 ? -0.996 25.438 13.719 1 98.38 256 LEU B O 1
ATOM 5943 N N . ASN B 1 257 ? -2.961 26.344 14.336 1 98.56 257 ASN B N 1
ATOM 5944 C CA . ASN B 1 257 ? -3.225 25.391 15.414 1 98.56 257 ASN B CA 1
ATOM 5945 C C . ASN B 1 257 ? -2.061 25.328 16.391 1 98.56 257 ASN B C 1
ATOM 5947 O O . ASN B 1 257 ? -1.717 24.25 16.891 1 98.56 257 ASN B O 1
ATOM 5951 N N . ALA B 1 258 ? -1.388 26.469 16.594 1 98.38 258 ALA B N 1
ATOM 5952 C CA . ALA B 1 258 ? -0.224 26.578 17.453 1 98.38 258 ALA B CA 1
ATOM 5953 C C . ALA B 1 258 ? 0.853 25.578 17.094 1 98.38 258 ALA B C 1
ATOM 5955 O O . ALA B 1 258 ? 1.449 24.938 17.969 1 98.38 258 ALA B O 1
ATOM 5956 N N . GLY B 1 259 ? 1.055 25.359 15.867 1 98.25 259 GLY B N 1
ATOM 5957 C CA . GLY B 1 259 ? 2.121 24.516 15.367 1 98.25 259 GLY B CA 1
ATOM 5958 C C . GLY B 1 259 ? 1.882 23.031 15.625 1 98.25 259 GLY B C 1
ATOM 5959 O O . GLY B 1 259 ? 2.734 22.203 15.328 1 98.25 259 GLY B O 1
ATOM 5960 N N . GLN B 1 260 ? 0.697 22.625 16.234 1 98.38 260 GLN B N 1
ATOM 5961 C CA . GLN B 1 260 ? 0.362 21.219 16.453 1 98.38 260 GLN B CA 1
ATOM 5962 C C . GLN B 1 260 ? -0.102 20.547 15.156 1 98.38 260 GLN B C 1
ATOM 5964 O O . GLN B 1 260 ? -1.252 20.125 15.055 1 98.38 260 GLN B O 1
ATOM 5969 N N . LEU B 1 261 ? 0.812 20.484 14.266 1 97.25 261 LEU B N 1
ATOM 5970 C CA . LEU B 1 261 ? 0.603 20.062 12.883 1 97.25 261 LEU B CA 1
ATOM 5971 C C . LEU B 1 261 ? 1.745 19.172 12.414 1 97.25 261 LEU B C 1
ATOM 5973 O O . LEU B 1 261 ? 2.908 19.578 12.438 1 97.25 261 LEU B O 1
ATOM 5977 N N . CYS B 1 262 ? 1.424 17.984 11.969 1 97.12 262 CYS B N 1
ATOM 5978 C CA . CYS B 1 262 ? 2.432 16.984 11.617 1 97.12 262 CYS B CA 1
ATOM 5979 C C . CYS B 1 262 ? 3.289 17.469 10.453 1 97.12 262 CYS B C 1
ATOM 5981 O O . CYS B 1 262 ? 4.457 17.094 10.336 1 97.12 262 CYS B O 1
ATOM 5983 N N . LEU B 1 263 ? 2.773 18.359 9.656 1 97.81 263 LEU B N 1
ATOM 5984 C CA . LEU B 1 263 ? 3.459 18.828 8.453 1 97.81 263 LEU B CA 1
ATOM 5985 C C . LEU B 1 263 ? 4.312 20.047 8.75 1 97.81 263 LEU B C 1
ATOM 5987 O O . LEU B 1 263 ? 5.129 20.453 7.926 1 97.81 263 LEU B O 1
ATOM 5991 N N . SER B 1 264 ? 4.184 20.641 9.859 1 97.44 264 SER B N 1
ATOM 5992 C CA . SER B 1 264 ? 4.91 21.875 10.18 1 97.44 264 SER B CA 1
ATOM 5993 C C . SER B 1 264 ? 6.41 21.625 10.266 1 97.44 264 SER B C 1
ATOM 5995 O O . SER B 1 264 ? 6.84 20.562 10.719 1 97.44 264 SER B O 1
ATOM 5997 N N . HIS B 1 265 ? 7.176 22.594 9.812 1 98.31 265 HIS B N 1
ATOM 5998 C CA . HIS B 1 265 ? 8.625 22.438 9.914 1 98.31 265 HIS B CA 1
ATOM 5999 C C . HIS B 1 265 ? 9.062 22.359 11.375 1 98.31 265 HIS B C 1
ATOM 6001 O O . HIS B 1 265 ? 8.484 23.031 12.234 1 98.31 265 HIS B O 1
ATOM 6007 N N . ASN B 1 266 ? 9.977 21.5 11.555 1 98.19 266 ASN B N 1
ATOM 6008 C CA . ASN B 1 266 ? 10.633 21.406 12.859 1 98.19 266 ASN B CA 1
ATOM 6009 C C . ASN B 1 266 ? 11.773 22.406 12.984 1 98.19 266 ASN B C 1
ATOM 6011 O O . ASN B 1 266 ? 12.008 22.953 14.062 1 98.19 266 ASN B O 1
ATOM 6015 N N . TYR B 1 267 ? 12.484 22.594 11.875 1 98.81 267 TYR B N 1
ATOM 6016 C CA . TYR B 1 267 ? 13.641 23.484 11.844 1 98.81 267 TYR B CA 1
ATOM 6017 C C . TYR B 1 267 ? 13.859 24.062 10.445 1 98.81 267 TYR B C 1
ATOM 6019 O O . TYR B 1 267 ? 13.344 23.516 9.469 1 98.81 267 TYR B O 1
ATOM 6027 N N . VAL B 1 268 ? 14.578 25.156 10.445 1 98.88 268 VAL B N 1
ATOM 6028 C CA . VAL B 1 268 ? 14.961 25.828 9.211 1 98.88 268 VAL B CA 1
ATOM 6029 C C . VAL B 1 268 ? 16.484 25.781 9.031 1 98.88 268 VAL B C 1
ATOM 6031 O O . VAL B 1 268 ? 17.234 26.172 9.93 1 98.88 268 VAL B O 1
ATOM 6034 N N . LEU B 1 269 ? 16.875 25.188 7.949 1 98.94 269 LEU B N 1
ATOM 6035 C CA . LEU B 1 269 ? 18.25 25.312 7.496 1 98.94 269 LEU B CA 1
ATOM 6036 C C . LEU B 1 269 ? 18.406 26.531 6.59 1 98.94 269 LEU B C 1
ATOM 6038 O O . LEU B 1 269 ? 17.781 26.609 5.535 1 98.94 269 LEU B O 1
ATOM 6042 N N . ILE B 1 270 ? 19.328 27.453 6.961 1 98.94 270 ILE B N 1
ATOM 6043 C CA . ILE B 1 270 ? 19.328 28.734 6.254 1 98.94 270 ILE B CA 1
ATOM 6044 C C . ILE B 1 270 ? 20.766 29.125 5.91 1 98.94 270 ILE B C 1
ATOM 6046 O O . ILE B 1 270 ? 21.672 28.953 6.723 1 98.94 270 ILE B O 1
ATOM 6050 N N . ASP B 1 271 ? 20.938 29.578 4.648 1 98.81 271 ASP B N 1
ATOM 6051 C CA . ASP B 1 271 ? 22.219 30.141 4.277 1 98.81 271 ASP B CA 1
ATOM 6052 C C . ASP B 1 271 ? 22.594 31.312 5.188 1 98.81 271 ASP B C 1
ATOM 6054 O O . ASP B 1 271 ? 21.797 32.219 5.395 1 98.81 271 ASP B O 1
ATOM 6058 N N . ARG B 1 272 ? 23.812 31.297 5.688 1 98.56 272 ARG B N 1
ATOM 6059 C CA . ARG B 1 272 ? 24.266 32.281 6.668 1 98.56 272 ARG B CA 1
ATOM 6060 C C . ARG B 1 272 ? 24.125 33.688 6.129 1 98.56 272 ARG B C 1
ATOM 6062 O O . ARG B 1 272 ? 23.844 34.625 6.887 1 98.56 272 ARG B O 1
ATOM 6069 N N . SER B 1 273 ? 24.219 33.875 4.859 1 98.44 273 SER B N 1
ATOM 6070 C CA . SER B 1 273 ? 24.234 35.188 4.23 1 98.44 273 SER B CA 1
ATOM 6071 C C . SER B 1 273 ? 22.859 35.875 4.324 1 98.44 273 SER B C 1
ATOM 6073 O 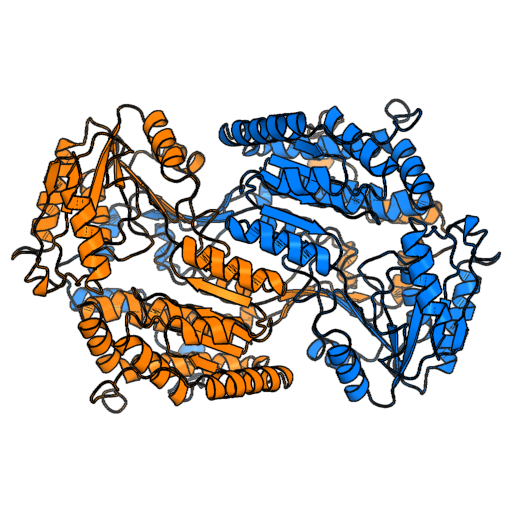O . SER B 1 273 ? 22.75 37.094 4.168 1 98.44 273 SER B O 1
ATOM 6075 N N . VAL B 1 274 ? 21.766 35.094 4.605 1 98.62 274 VAL B N 1
ATOM 6076 C CA . VAL B 1 274 ? 20.438 35.688 4.613 1 98.62 274 VAL B CA 1
ATOM 6077 C C . VAL B 1 274 ? 19.812 35.531 5.992 1 98.62 274 VAL B C 1
ATOM 6079 O O . VAL B 1 274 ? 18.625 35.812 6.172 1 98.62 274 VAL B O 1
ATOM 6082 N N . LEU B 1 275 ? 20.547 35.094 6.961 1 98.69 275 LEU B N 1
ATOM 6083 C CA . LEU B 1 275 ? 20.062 34.781 8.297 1 98.69 275 LEU B CA 1
ATOM 6084 C C . LEU B 1 275 ? 19.469 36.031 8.969 1 98.69 275 LEU B C 1
ATOM 6086 O O . LEU B 1 275 ? 18.344 36 9.453 1 98.69 275 LEU B O 1
ATOM 6090 N N . ASP B 1 276 ? 20.234 37.094 8.969 1 98.62 276 ASP B N 1
ATOM 6091 C CA . ASP B 1 276 ? 19.797 38.312 9.672 1 98.62 276 ASP B CA 1
ATOM 6092 C C . ASP B 1 276 ? 18.5 38.875 9.062 1 98.62 276 ASP B C 1
ATOM 6094 O O . ASP B 1 276 ? 17.594 39.281 9.781 1 98.62 276 ASP B O 1
ATOM 6098 N N . GLY B 1 277 ? 18.516 38.875 7.738 1 98.62 277 GLY B N 1
ATOM 6099 C CA . GLY B 1 277 ? 17.312 39.344 7.062 1 98.62 277 GLY B CA 1
ATOM 6100 C C . GLY B 1 277 ? 16.094 38.469 7.383 1 98.62 277 GLY B C 1
ATOM 6101 O O . GLY B 1 277 ? 15 39 7.562 1 98.62 277 GLY B O 1
ATOM 6102 N N . PHE B 1 278 ? 16.297 37.25 7.453 1 98.75 278 PHE B N 1
ATOM 6103 C CA . PHE B 1 278 ? 15.219 36.312 7.762 1 98.75 278 PHE B CA 1
ATOM 6104 C C . PHE B 1 278 ? 14.703 36.531 9.18 1 98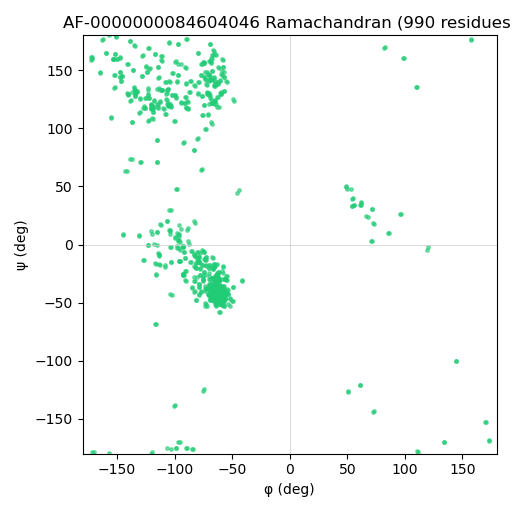.75 278 PHE B C 1
ATOM 6106 O O . PHE B 1 278 ? 13.492 36.594 9.398 1 98.75 278 PHE B O 1
ATOM 6113 N N . VAL B 1 279 ? 15.562 36.625 10.18 1 98.75 279 VAL B N 1
ATOM 6114 C CA . VAL B 1 279 ? 15.188 36.844 11.57 1 98.75 279 VAL B CA 1
ATOM 6115 C C . VAL B 1 279 ? 14.422 38.156 11.703 1 98.75 279 VAL B C 1
ATOM 6117 O O . VAL B 1 279 ? 13.398 38.219 12.398 1 98.75 279 VAL B O 1
ATOM 6120 N N . ALA B 1 280 ? 14.93 39.156 11.016 1 98.75 280 ALA B N 1
ATOM 6121 C CA . ALA B 1 280 ? 14.227 40.438 11.031 1 98.75 280 ALA B CA 1
ATOM 6122 C C . ALA B 1 280 ? 12.82 40.312 10.461 1 98.75 280 ALA B C 1
ATOM 6124 O O . ALA B 1 280 ? 11.859 40.844 11.016 1 98.75 280 ALA B O 1
ATOM 6125 N N . GLU B 1 281 ? 12.75 39.562 9.414 1 98.62 281 GLU B N 1
ATOM 6126 C CA . GLU B 1 281 ? 11.477 39.469 8.719 1 98.62 281 GLU B CA 1
ATOM 6127 C C . GLU B 1 281 ? 10.477 38.625 9.516 1 98.62 281 GLU B C 1
ATOM 6129 O O . GLU B 1 281 ? 9.281 38.906 9.5 1 98.62 281 GLU B O 1
ATOM 6134 N N . ILE B 1 282 ? 10.898 37.531 10.141 1 98.44 282 ILE B N 1
ATOM 6135 C CA . ILE B 1 282 ? 9.938 36.75 10.906 1 98.44 282 ILE B CA 1
ATOM 6136 C C . ILE B 1 282 ? 9.383 37.562 12.055 1 98.44 282 ILE B C 1
ATOM 6138 O O . ILE B 1 282 ? 8.211 37.438 12.414 1 98.44 282 ILE B O 1
ATOM 6142 N N . ASN B 1 283 ? 10.234 38.438 12.664 1 98.5 283 ASN B N 1
ATOM 6143 C CA . ASN B 1 283 ? 9.734 39.344 13.703 1 98.5 283 ASN B CA 1
ATOM 6144 C C . ASN B 1 283 ? 8.742 40.344 13.133 1 98.5 283 ASN B C 1
ATOM 6146 O O . ASN B 1 283 ? 7.742 40.688 13.781 1 98.5 283 ASN B O 1
ATOM 6150 N N . ASN B 1 284 ? 9.055 40.844 11.969 1 98.5 284 ASN B N 1
ATOM 6151 C CA . ASN B 1 284 ? 8.133 41.75 11.305 1 98.5 284 ASN B CA 1
ATOM 6152 C C . ASN B 1 284 ? 6.789 41.094 11.031 1 98.5 284 ASN B C 1
ATOM 6154 O O . ASN B 1 284 ? 5.734 41.656 11.32 1 98.5 284 ASN B O 1
ATOM 6158 N N . GLN B 1 285 ? 6.848 39.906 10.445 1 98.25 285 GLN B N 1
ATOM 6159 C CA . GLN B 1 285 ? 5.629 39.188 10.117 1 98.25 285 GLN B CA 1
ATOM 6160 C C . GLN B 1 285 ? 4.852 38.812 11.383 1 98.25 285 GLN B C 1
ATOM 6162 O O . GLN B 1 285 ? 3.617 38.781 11.367 1 98.25 285 GLN B O 1
ATOM 6167 N N . TYR B 1 286 ? 5.562 38.5 12.438 1 98.25 286 TYR B N 1
ATOM 6168 C CA . TYR B 1 286 ? 4.926 38.219 13.711 1 98.25 286 TYR B CA 1
ATOM 6169 C C . TYR B 1 286 ? 4.047 39.375 14.156 1 98.25 286 TYR B C 1
ATOM 6171 O O . TYR B 1 286 ? 2.912 39.156 14.594 1 98.25 286 TYR B O 1
ATOM 6179 N N . ARG B 1 287 ? 4.547 40.562 14.047 1 97.75 287 ARG B N 1
ATOM 6180 C CA . ARG B 1 287 ? 3.793 41.75 14.414 1 97.75 287 ARG B CA 1
ATOM 6181 C C . ARG B 1 287 ? 2.604 41.969 13.484 1 97.75 287 ARG B C 1
ATOM 6183 O O . ARG B 1 287 ? 1.552 42.438 13.906 1 97.75 287 ARG B O 1
ATOM 6190 N N . VAL B 1 288 ? 2.791 41.594 12.258 1 97.5 288 VAL B N 1
ATOM 6191 C CA . VAL B 1 288 ? 1.711 41.688 11.289 1 97.5 288 VAL B CA 1
ATOM 6192 C C . VAL B 1 288 ? 0.599 40.719 11.625 1 97.5 288 VAL B C 1
ATOM 6194 O O . VAL B 1 288 ? -0.583 41.062 11.609 1 97.5 288 VAL B O 1
ATOM 6197 N N . PHE B 1 289 ? 0.962 39.469 11.914 1 98.06 289 PHE B N 1
ATOM 6198 C CA . PHE B 1 289 ? -0.005 38.406 12.211 1 98.06 289 PHE B CA 1
ATOM 6199 C C . PHE B 1 289 ? -0.774 38.719 13.484 1 98.06 289 PHE B C 1
ATOM 6201 O O . PHE B 1 289 ? -1.976 38.469 13.578 1 98.06 289 PHE B O 1
ATOM 6208 N N . MET B 1 290 ? -0.072 39.312 14.461 1 97.81 290 MET B N 1
ATOM 6209 C CA . MET B 1 290 ? -0.621 39.5 15.805 1 97.81 290 MET B CA 1
ATOM 6210 C C . MET B 1 290 ? -0.254 40.875 16.344 1 97.81 290 MET B C 1
ATOM 6212 O O . MET B 1 290 ? 0.469 40.969 17.328 1 97.81 290 MET B O 1
ATOM 6216 N N . PRO B 1 291 ? -0.857 41.844 15.844 1 96.19 291 PRO B N 1
ATOM 6217 C CA . PRO B 1 291 ? -0.472 43.219 16.156 1 96.19 291 PRO B CA 1
ATOM 6218 C C . PRO B 1 291 ? -0.663 43.594 17.625 1 96.19 291 PRO B C 1
ATOM 6220 O O . PRO B 1 291 ? 0.031 44.469 18.156 1 96.19 291 PRO B O 1
ATOM 6223 N N . ASN B 1 292 ? -1.562 42.938 18.297 1 95.88 292 ASN B N 1
ATOM 6224 C CA . ASN B 1 292 ? -1.804 43.219 19.719 1 95.88 292 ASN B CA 1
ATOM 6225 C C . ASN B 1 292 ? -1.197 42.156 20.625 1 95.88 292 ASN B C 1
ATOM 6227 O O . ASN B 1 292 ? -1.575 42.031 21.781 1 95.88 292 ASN B O 1
ATOM 6231 N N . GLY B 1 293 ? -0.382 41.344 19.984 1 94.56 293 GLY B N 1
ATOM 6232 C CA . GLY B 1 293 ? 0.218 40.25 20.734 1 94.56 293 GLY B CA 1
ATOM 6233 C C . GLY B 1 293 ? -0.502 38.906 20.531 1 94.56 293 GLY B C 1
ATOM 6234 O O . GLY B 1 293 ? -1.676 38.906 20.156 1 94.56 293 GLY B O 1
ATOM 6235 N N . SER B 1 294 ? 0.225 37.844 20.844 1 94.75 294 SER B N 1
ATOM 6236 C CA . SER B 1 294 ? -0.281 36.5 20.531 1 94.75 294 SER B CA 1
ATOM 6237 C C . SER B 1 294 ? -1.377 36.094 21.516 1 94.75 294 SER B C 1
ATOM 6239 O O . SER B 1 294 ? -2.26 35.312 21.172 1 94.75 294 SER B O 1
ATOM 6241 N N . LYS B 1 295 ? -1.378 36.562 22.75 1 93.44 295 LYS B N 1
ATOM 6242 C CA . LYS B 1 295 ? -2.408 36.219 23.719 1 93.44 295 LYS B CA 1
ATOM 6243 C C . LYS B 1 295 ? -3.771 36.781 23.297 1 93.44 295 LYS B C 1
ATOM 6245 O O . LYS B 1 295 ? -4.805 36.188 23.625 1 93.44 295 LYS B O 1
ATOM 6250 N N . GLU B 1 296 ? -3.768 37.875 22.625 1 93.25 296 GLU B N 1
ATOM 6251 C CA . GLU B 1 296 ? -5 38.5 22.156 1 93.25 296 GLU B CA 1
ATOM 6252 C C . GLU B 1 296 ? -5.309 38.125 20.719 1 93.25 296 GLU B C 1
ATOM 6254 O O . GLU B 1 296 ? -6.113 38.781 20.047 1 93.25 296 GLU B O 1
ATOM 6259 N N . SER B 1 297 ? -4.727 37.156 20.234 1 96.31 297 SER B N 1
ATOM 6260 C CA . SER B 1 297 ? -4.91 36.719 18.844 1 96.31 297 SER B CA 1
ATOM 6261 C C . SER B 1 297 ? -5.742 35.438 18.781 1 96.31 297 SER B C 1
ATOM 6263 O O . SER B 1 297 ? -6.297 35 19.797 1 96.31 297 SER B O 1
ATOM 6265 N N . ASP B 1 298 ? -5.875 34.906 17.594 1 97.56 298 ASP B N 1
ATOM 6266 C CA . ASP B 1 298 ? -6.609 33.688 17.359 1 97.56 298 ASP B CA 1
ATOM 6267 C C . ASP B 1 298 ? -5.699 32.469 17.5 1 97.56 298 ASP B C 1
ATOM 6269 O O . ASP B 1 298 ? -6.062 31.344 17.094 1 97.56 298 ASP B O 1
ATOM 6273 N N . LEU B 1 299 ? -4.492 32.688 18.062 1 98.25 299 LEU B N 1
ATOM 6274 C CA . LEU B 1 299 ? -3.566 31.562 18.266 1 98.25 299 LEU B CA 1
ATOM 6275 C C . LEU B 1 299 ? -4.18 30.5 19.156 1 98.25 299 LEU B C 1
ATOM 6277 O O . LEU B 1 299 ? -4.727 30.812 20.219 1 98.25 299 LEU B O 1
ATOM 6281 N N . SER B 1 300 ? -4.125 29.281 18.75 1 98.56 300 SER B N 1
ATOM 6282 C CA . SER B 1 300 ? -4.613 28.141 19.531 1 98.56 300 SER B CA 1
ATOM 6283 C C . SER B 1 300 ? -3.74 27.891 20.75 1 98.56 300 SER B C 1
ATOM 6285 O O . SER B 1 300 ? -2.715 28.547 20.938 1 98.56 300 SER B O 1
ATOM 6287 N N . ARG B 1 301 ? -4.215 26.953 21.594 1 98.31 301 ARG B N 1
ATOM 6288 C CA . ARG B 1 301 ? -3.498 26.547 22.797 1 98.31 301 ARG B CA 1
ATOM 6289 C C . ARG B 1 301 ? -2.965 25.125 22.672 1 98.31 301 ARG B C 1
ATOM 6291 O O . ARG B 1 301 ? -3.393 24.375 21.797 1 98.31 301 ARG B O 1
ATOM 6298 N N . ILE B 1 302 ? -1.953 24.844 23.484 1 98.69 302 ILE B N 1
ATOM 6299 C CA . ILE B 1 302 ? -1.442 23.469 23.516 1 98.69 302 ILE B CA 1
ATOM 6300 C C . ILE B 1 302 ? -2.496 22.547 24.109 1 98.69 302 ILE B C 1
ATOM 6302 O O . ILE B 1 302 ? -3.193 22.906 25.062 1 98.69 302 ILE B O 1
ATOM 6306 N N . VAL B 1 303 ? -2.654 21.344 23.641 1 98.38 303 VAL B N 1
ATOM 6307 C CA . VAL B 1 303 ? -3.787 20.453 23.844 1 98.38 303 VAL B CA 1
ATOM 6308 C C . VAL B 1 303 ? -3.922 20.125 25.328 1 98.38 303 VAL B C 1
ATOM 6310 O O . VAL B 1 303 ? -5.035 20 25.844 1 98.38 303 VAL B O 1
ATOM 6313 N N . ASN B 1 304 ? -2.814 19.906 26 1 98.06 304 ASN B N 1
ATOM 6314 C CA . ASN B 1 304 ? -2.854 19.562 27.422 1 98.06 304 ASN B CA 1
ATOM 6315 C C . ASN B 1 304 ? -1.534 19.891 28.109 1 98.06 304 ASN B C 1
ATOM 6317 O O . ASN B 1 304 ? -0.597 20.375 27.469 1 98.06 304 ASN B O 1
ATOM 6321 N N . LYS B 1 305 ? -1.487 19.609 29.406 1 98.31 305 LYS B N 1
ATOM 6322 C CA . LYS B 1 305 ? -0.353 20 30.234 1 98.31 305 LYS B CA 1
ATOM 6323 C C . LYS B 1 305 ? 0.896 19.203 29.875 1 98.31 305 LYS B C 1
ATOM 6325 O O . LYS B 1 305 ? 2.004 19.75 29.859 1 98.31 305 LYS B O 1
ATOM 6330 N N . SER B 1 306 ? 0.733 17.953 29.609 1 98.06 306 SER B N 1
ATOM 6331 C CA . SER B 1 306 ? 1.87 17.109 29.266 1 98.06 306 SER B CA 1
ATOM 6332 C C . SER B 1 306 ? 2.598 17.625 28.031 1 98.06 306 SER B C 1
ATOM 6334 O O . SER B 1 306 ? 3.826 17.734 28.031 1 98.06 306 SER B O 1
ATOM 6336 N N . HIS B 1 307 ? 1.862 17.938 26.984 1 98 307 HIS B N 1
ATOM 6337 C CA . HIS B 1 307 ? 2.453 18.469 25.766 1 98 307 HIS B CA 1
ATOM 6338 C C . HIS B 1 307 ? 3.059 19.844 26.016 1 98 307 HIS B C 1
ATOM 6340 O O . HIS B 1 307 ? 4.121 20.172 25.484 1 98 307 HIS B O 1
ATOM 6346 N N . PHE B 1 308 ? 2.348 20.641 26.828 1 98.69 308 PHE B N 1
ATOM 6347 C CA . PHE B 1 308 ? 2.859 21.953 27.203 1 98.69 308 PHE B CA 1
ATOM 6348 C C . PHE B 1 308 ? 4.215 21.844 27.891 1 98.69 308 PHE B C 1
ATOM 6350 O O . PHE B 1 308 ? 5.18 22.484 27.5 1 98.69 308 PHE B O 1
ATOM 6357 N N . ASP B 1 309 ? 4.293 20.938 28.844 1 98.69 309 ASP B N 1
ATOM 6358 C CA . ASP B 1 309 ? 5.512 20.766 29.625 1 98.69 309 ASP B CA 1
ATOM 6359 C C . ASP B 1 309 ? 6.656 20.25 28.75 1 98.69 309 ASP B C 1
ATOM 6361 O O . ASP B 1 309 ? 7.809 20.656 28.938 1 98.69 309 ASP B O 1
ATOM 6365 N N . ARG B 1 310 ? 6.371 19.406 27.859 1 98.25 310 ARG B N 1
ATOM 6366 C CA . ARG B 1 310 ? 7.383 18.891 26.938 1 98.25 310 ARG B CA 1
ATOM 6367 C C . ARG B 1 310 ? 7.992 20.016 26.109 1 98.25 310 ARG B C 1
ATOM 6369 O O . ARG B 1 310 ? 9.211 20.078 25.953 1 98.25 310 ARG B O 1
ATOM 6376 N N . LEU B 1 311 ? 7.188 20.891 25.594 1 98.62 311 LEU B N 1
ATOM 6377 C CA . LEU B 1 311 ? 7.645 22 24.766 1 98.62 311 LEU B CA 1
ATOM 6378 C C . LEU B 1 311 ? 8.469 22.984 25.594 1 98.62 311 LEU B C 1
ATOM 6380 O O . LEU B 1 311 ? 9.484 23.484 25.109 1 98.62 311 LEU B O 1
ATOM 6384 N N . ILE B 1 312 ? 7.984 23.266 26.797 1 98.56 312 ILE B N 1
ATOM 6385 C CA . ILE B 1 312 ? 8.703 24.172 27.672 1 98.56 312 ILE B CA 1
ATOM 6386 C C . ILE B 1 312 ? 10.07 23.578 28.016 1 98.56 312 ILE B C 1
ATOM 6388 O O . ILE B 1 312 ? 11.07 24.312 28.094 1 98.56 312 ILE B O 1
ATOM 6392 N N . LYS B 1 313 ? 10.102 22.281 28.25 1 98.56 313 LYS B N 1
ATOM 6393 C CA . LYS B 1 313 ? 11.367 21.609 28.516 1 98.56 313 LYS B CA 1
ATOM 6394 C C . LYS B 1 313 ? 12.328 21.75 27.344 1 98.56 313 LYS B C 1
ATOM 6396 O O . LYS B 1 313 ? 13.531 21.953 27.531 1 98.56 313 LYS B O 1
ATOM 6401 N N . MET B 1 314 ? 11.891 21.672 26.094 1 98.38 314 MET B N 1
ATOM 6402 C CA . MET B 1 314 ? 12.719 21.891 24.906 1 98.38 314 MET B CA 1
ATOM 6403 C C . MET B 1 314 ? 13.328 23.281 24.922 1 98.38 314 MET B C 1
ATOM 6405 O O . MET B 1 314 ? 14.523 23.453 24.672 1 98.38 314 MET B O 1
ATOM 6409 N N . LEU B 1 315 ? 12.508 24.266 25.234 1 98.31 315 LEU B N 1
ATOM 6410 C CA . LEU B 1 315 ? 12.938 25.656 25.234 1 98.31 315 LEU B CA 1
ATOM 6411 C C . LEU B 1 315 ? 13.93 25.922 26.359 1 98.31 315 LEU B C 1
ATOM 6413 O O . LEU B 1 315 ? 14.875 26.703 26.188 1 98.31 315 LEU B O 1
ATOM 6417 N N . SER B 1 316 ? 13.68 25.281 27.453 1 98.12 316 SER B N 1
ATOM 6418 C CA . SER B 1 316 ? 14.523 25.516 28.625 1 98.12 316 SER B CA 1
ATOM 6419 C C . SER B 1 316 ? 15.891 24.859 28.469 1 98.12 316 SER B C 1
ATOM 6421 O O . SER B 1 316 ? 16.875 25.328 29.031 1 98.12 316 SER B O 1
ATOM 6423 N N . ASN B 1 317 ? 15.961 23.812 27.688 1 98.31 317 ASN B N 1
ATOM 6424 C CA . ASN B 1 317 ? 17.188 23.016 27.594 1 98.31 317 ASN B CA 1
ATOM 6425 C C . ASN B 1 317 ? 18.016 23.406 26.375 1 98.31 317 ASN B C 1
ATOM 6427 O O . ASN B 1 317 ? 19.094 22.859 26.141 1 98.31 317 ASN B O 1
ATOM 6431 N N . THR B 1 318 ? 17.5 24.328 25.562 1 98.31 318 THR B N 1
ATOM 6432 C CA . THR B 1 318 ? 18.234 24.719 24.375 1 98.31 318 THR B CA 1
ATOM 6433 C C . THR B 1 318 ? 19.484 25.516 24.75 1 98.31 318 THR B C 1
ATOM 6435 O O . THR B 1 318 ? 19.5 26.219 25.766 1 98.31 318 THR B O 1
ATOM 6438 N N . LYS B 1 319 ? 20.547 25.359 24 1 98.31 319 LYS B N 1
ATOM 6439 C CA . LYS B 1 319 ? 21.75 26.188 24.125 1 98.31 319 LYS B CA 1
ATOM 6440 C C . LYS B 1 319 ? 21.734 27.328 23.125 1 98.31 319 LYS B C 1
ATOM 6442 O O . LYS B 1 319 ? 22.703 28.078 23.016 1 98.31 319 LYS B O 1
ATOM 6447 N N . GLY B 1 320 ? 20.625 27.406 22.391 1 98.44 320 GLY B N 1
ATOM 6448 C CA . GLY B 1 320 ? 20.484 28.438 21.375 1 98.44 320 GLY B CA 1
ATOM 6449 C C . GLY B 1 320 ? 19.969 29.75 21.938 1 98.44 320 GLY B C 1
ATOM 6450 O O . GLY B 1 320 ? 19.859 29.922 23.156 1 98.44 320 GLY B O 1
ATOM 6451 N N . LYS B 1 321 ? 19.75 30.688 21.047 1 98.56 321 LYS B N 1
ATOM 6452 C CA . LYS B 1 321 ? 19.266 32.031 21.375 1 98.56 321 LYS B CA 1
ATOM 6453 C C . LYS B 1 321 ? 17.859 32.25 20.828 1 98.56 321 LYS B C 1
ATOM 6455 O O . LYS B 1 321 ? 17.625 32.094 19.625 1 98.56 321 LYS B O 1
ATOM 6460 N N . VAL B 1 322 ? 16.938 32.594 21.734 1 98.75 322 VAL B N 1
ATOM 6461 C CA . VAL B 1 322 ? 15.602 32.938 21.281 1 98.75 322 VAL B CA 1
ATOM 6462 C C . VAL B 1 322 ? 15.672 34.219 20.453 1 98.75 322 VAL B C 1
ATOM 6464 O O . VAL B 1 322 ? 16.109 35.281 20.938 1 98.75 322 VAL B O 1
ATOM 6467 N N . VAL B 1 323 ? 15.25 34.188 19.219 1 98.75 323 VAL B N 1
ATOM 6468 C CA . VAL B 1 323 ? 15.359 35.344 18.344 1 98.75 323 VAL B CA 1
ATOM 6469 C C . VAL B 1 323 ? 13.969 35.875 18 1 98.75 323 VAL B C 1
ATOM 6471 O O . VAL B 1 323 ? 13.828 36.938 17.406 1 98.75 323 VAL B O 1
ATOM 6474 N N . MET B 1 324 ? 12.938 35.188 18.359 1 98.5 324 MET B N 1
ATOM 6475 C CA . MET B 1 324 ? 11.547 35.625 18.25 1 98.5 324 MET B CA 1
ATOM 6476 C C . MET B 1 324 ? 10.695 34.938 19.328 1 98.5 324 MET B C 1
ATOM 6478 O O . MET B 1 324 ? 10.82 33.75 19.562 1 98.5 324 MET B O 1
ATOM 6482 N N . GLY B 1 325 ? 9.859 35.656 20 1 97.88 325 GLY B N 1
ATOM 6483 C CA . GLY B 1 325 ? 8.953 35.125 20.984 1 97.88 325 GLY B CA 1
ATOM 6484 C C . GLY B 1 325 ? 9.641 34.719 22.281 1 97.88 325 GLY B C 1
ATOM 6485 O O . GLY B 1 325 ? 10.492 35.438 22.781 1 97.88 325 GLY B O 1
ATOM 6486 N N . GLY B 1 326 ? 9.164 33.594 22.906 1 97.25 326 GLY B N 1
ATOM 6487 C CA . GLY B 1 326 ? 9.828 33.062 24.078 1 97.25 326 GLY B CA 1
ATOM 6488 C C . GLY B 1 326 ? 8.945 33.031 25.312 1 97.25 326 GLY B C 1
ATOM 6489 O O . GLY B 1 326 ? 9.297 32.438 26.328 1 97.25 326 GLY B O 1
ATOM 6490 N N . SER B 1 327 ? 7.754 33.562 25.219 1 97.44 327 SER B N 1
ATOM 6491 C CA . SER B 1 327 ? 6.879 33.625 26.375 1 97.44 327 SER B CA 1
ATOM 6492 C C . SER B 1 327 ? 5.926 32.406 26.406 1 97.44 327 SER B C 1
ATOM 6494 O O . SER B 1 327 ? 5.723 31.75 25.391 1 97.44 327 SER B O 1
ATOM 6496 N N . SER B 1 328 ? 5.473 32.094 27.594 1 98.19 328 SER B N 1
ATOM 6497 C CA . SER B 1 328 ? 4.496 31.031 27.766 1 98.19 328 SER B CA 1
ATOM 6498 C C . SER B 1 328 ? 3.598 31.297 28.969 1 98.19 328 SER B C 1
ATOM 6500 O O . SER B 1 328 ? 3.887 32.188 29.781 1 98.19 328 SER B O 1
ATOM 6502 N N . ASP B 1 329 ? 2.488 30.703 29.016 1 98.31 329 ASP B N 1
ATOM 6503 C CA . ASP B 1 329 ? 1.535 30.734 30.125 1 98.31 329 ASP B CA 1
ATOM 6504 C C . ASP B 1 329 ? 0.968 29.344 30.406 1 98.31 329 ASP B C 1
ATOM 6506 O O . ASP B 1 329 ? 0.082 28.875 29.688 1 98.31 329 ASP B O 1
ATOM 6510 N N . ALA B 1 330 ? 1.391 28.703 31.469 1 98.06 330 ALA B N 1
ATOM 6511 C CA . ALA B 1 330 ? 1.037 27.312 31.781 1 98.06 330 ALA B CA 1
ATOM 6512 C C . ALA B 1 330 ? -0.451 27.188 32.094 1 98.06 330 ALA B C 1
ATOM 6514 O O . ALA B 1 330 ? -1.083 26.188 31.75 1 98.06 330 ALA B O 1
ATOM 6515 N N . GLU B 1 331 ? -1.004 28.172 32.812 1 97.44 331 GLU B N 1
ATOM 6516 C CA . GLU B 1 331 ? -2.408 28.125 33.188 1 97.44 331 GLU B CA 1
ATOM 6517 C C . GLU B 1 331 ? -3.324 28.109 31.969 1 97.44 331 GLU B C 1
ATOM 6519 O O . GLU B 1 331 ? -4.395 27.484 32 1 97.44 331 GLU B O 1
ATOM 6524 N N . LYS B 1 332 ? -2.918 28.703 30.953 1 97.38 332 LYS B N 1
ATOM 6525 C CA . LYS B 1 332 ? -3.736 28.812 29.75 1 97.38 332 LYS B CA 1
ATOM 6526 C C . LYS B 1 332 ? -3.26 27.844 28.672 1 97.38 332 LYS B C 1
ATOM 6528 O O . LYS B 1 332 ? -3.809 27.812 27.562 1 97.38 332 LYS B O 1
ATOM 6533 N N . LEU B 1 333 ? -2.191 27.109 28.969 1 98.56 333 LEU B N 1
ATOM 6534 C CA . LEU B 1 333 ? -1.55 26.219 28 1 98.56 333 LEU B CA 1
ATOM 6535 C C . LEU B 1 333 ? -1.148 26.969 26.734 1 98.56 333 LEU B C 1
ATOM 6537 O O . LEU B 1 333 ? -1.327 26.469 25.625 1 98.56 333 LEU B O 1
ATOM 6541 N N . TRP B 1 334 ? -0.786 28.188 26.938 1 98.44 334 TRP B N 1
ATOM 6542 C CA . TRP B 1 334 ? -0.417 29.094 25.844 1 98.44 334 TRP B CA 1
ATOM 6543 C C . TRP B 1 334 ? 1.099 29.188 25.703 1 98.44 334 TRP B C 1
ATOM 6545 O O . TRP B 1 334 ? 1.812 29.359 26.703 1 98.44 334 TRP B O 1
ATOM 6555 N N . ILE B 1 335 ? 1.621 29 24.516 1 98.69 335 ILE B N 1
ATOM 6556 C CA . ILE B 1 335 ? 3.021 29.219 24.172 1 98.69 335 ILE B CA 1
ATOM 6557 C C . ILE B 1 335 ? 3.117 30.172 22.984 1 98.69 335 ILE B C 1
ATOM 6559 O O . ILE B 1 335 ? 2.453 29.984 21.969 1 98.69 335 ILE B O 1
ATOM 6563 N N . GLU B 1 336 ? 3.869 31.203 23.188 1 98.5 336 GLU B N 1
ATOM 6564 C CA . GLU B 1 336 ? 4.109 32.188 22.125 1 98.5 336 GLU B CA 1
ATOM 6565 C C . GLU B 1 336 ? 4.887 31.547 20.969 1 98.5 336 GLU B C 1
ATOM 6567 O O . GLU B 1 336 ? 5.801 30.75 21.188 1 98.5 336 GLU B O 1
ATOM 6572 N N . PRO B 1 337 ? 4.469 31.828 19.656 1 98.56 337 PRO B N 1
ATOM 6573 C CA . PRO B 1 337 ? 5.367 31.391 18.578 1 98.56 337 PRO B CA 1
ATOM 6574 C C . PRO B 1 337 ? 6.816 31.797 18.812 1 98.56 337 PRO B C 1
ATOM 6576 O O . PRO B 1 337 ? 7.105 32.969 19.047 1 98.56 337 PRO B O 1
ATOM 6579 N N . THR B 1 338 ? 7.734 30.812 18.812 1 98.81 338 THR B N 1
ATOM 6580 C CA . THR B 1 338 ? 9.102 31.062 19.266 1 98.81 338 THR B CA 1
ATOM 6581 C C . THR B 1 338 ? 10.109 30.453 18.281 1 98.81 338 THR B C 1
ATOM 6583 O O . THR B 1 338 ? 9.992 29.297 17.906 1 98.81 338 THR B O 1
ATOM 6586 N N . ALA B 1 339 ? 11.047 31.281 17.844 1 98.88 339 ALA B N 1
ATOM 6587 C CA . ALA B 1 339 ? 12.156 30.812 17.016 1 98.88 339 ALA B CA 1
ATOM 6588 C C . ALA B 1 339 ? 13.477 30.875 17.781 1 98.88 339 ALA B C 1
ATOM 6590 O O . ALA B 1 339 ? 13.758 31.859 18.469 1 98.88 339 ALA B O 1
ATOM 6591 N N . VAL B 1 340 ? 14.227 29.812 17.719 1 98.88 340 VAL B N 1
ATOM 6592 C CA . VAL B 1 340 ? 15.492 29.719 18.438 1 98.88 340 VAL B CA 1
ATOM 6593 C C . VAL B 1 340 ? 16.641 29.5 17.453 1 98.88 340 VAL B C 1
ATOM 6595 O O . VAL B 1 340 ? 16.609 28.547 16.656 1 98.88 340 VAL B O 1
ATOM 6598 N N . LEU B 1 341 ? 17.594 30.406 17.438 1 98.88 341 LEU B N 1
ATOM 6599 C CA . LEU B 1 341 ? 18.828 30.234 16.672 1 98.88 341 LEU B CA 1
ATOM 6600 C C . LEU B 1 341 ? 19.75 29.234 17.359 1 98.88 341 LEU B C 1
ATOM 6602 O O . LEU B 1 341 ? 20.141 29.438 18.516 1 98.88 341 LEU B O 1
ATOM 6606 N N . VAL B 1 342 ? 20.078 28.141 16.672 1 98.75 342 VAL B N 1
ATOM 6607 C CA . VAL B 1 342 ? 20.922 27.109 17.25 1 98.75 342 VAL B CA 1
ATOM 6608 C C . VAL B 1 342 ? 22.156 26.891 16.375 1 98.75 342 VAL B C 1
ATOM 6610 O O . VAL B 1 342 ? 22.219 27.406 15.25 1 98.75 342 VAL B O 1
ATOM 6613 N N . ASP B 1 343 ? 23.172 26.109 16.906 1 97.75 343 ASP B N 1
ATOM 6614 C CA . ASP B 1 343 ? 24.406 25.906 16.156 1 97.75 343 ASP B CA 1
ATOM 6615 C C . ASP B 1 343 ? 24.766 24.422 16.094 1 97.75 343 ASP B C 1
ATOM 6617 O O . ASP B 1 343 ? 25.875 24.062 15.68 1 97.75 343 ASP B O 1
ATOM 6621 N N . SER B 1 344 ? 23.828 23.609 16.578 1 98.06 344 SER B N 1
ATOM 6622 C CA . SER B 1 344 ? 24.109 22.172 16.609 1 98.06 344 SER B CA 1
ATOM 6623 C C . SER B 1 344 ? 22.844 21.359 16.359 1 98.06 344 SER B C 1
ATOM 6625 O O . SER B 1 344 ? 21.766 21.703 16.859 1 98.06 344 SER B O 1
ATOM 6627 N N . ILE B 1 345 ? 23.031 20.203 15.656 1 98.12 345 ILE B N 1
ATOM 6628 C CA . ILE B 1 345 ? 21.922 19.297 15.422 1 98.12 345 ILE B CA 1
ATOM 6629 C C . ILE B 1 345 ? 21.562 18.562 16.719 1 98.12 345 ILE B C 1
ATOM 6631 O O . ILE B 1 345 ? 20.516 17.922 16.797 1 98.12 345 ILE B O 1
ATOM 6635 N N . HIS B 1 346 ? 22.375 18.641 17.766 1 98.19 346 HIS B N 1
ATOM 6636 C CA . HIS B 1 346 ? 22.156 17.953 19.031 1 98.19 346 HIS B CA 1
ATOM 6637 C C . HIS B 1 346 ? 21.406 18.828 20.016 1 98.19 346 HIS B C 1
ATOM 6639 O O . HIS B 1 346 ? 21.094 18.406 21.125 1 98.19 346 HIS B O 1
ATOM 6645 N N . ASP B 1 347 ? 21.109 20.078 19.578 1 98.56 347 ASP B N 1
ATOM 6646 C CA . ASP B 1 347 ? 20.312 20.969 20.406 1 98.56 347 ASP B CA 1
ATOM 6647 C C . ASP B 1 347 ? 18.938 20.359 20.703 1 98.56 347 ASP B C 1
ATOM 6649 O O . ASP B 1 347 ? 18.359 19.672 19.859 1 98.56 347 ASP B O 1
ATOM 6653 N N . SER B 1 348 ? 18.375 20.641 21.906 1 98.31 348 SER B N 1
ATOM 6654 C CA . SER B 1 348 ? 17.078 20.109 22.328 1 98.31 348 SER B CA 1
ATOM 6655 C C . SER B 1 348 ? 15.992 20.453 21.312 1 98.31 348 SER B C 1
ATOM 6657 O O . SER B 1 348 ? 15.023 19.703 21.156 1 98.31 348 SER B O 1
ATOM 6659 N N . MET B 1 349 ? 16.188 21.562 20.578 1 98.25 349 MET B N 1
ATOM 6660 C CA . MET B 1 349 ? 15.203 22.031 19.609 1 98.25 349 MET B CA 1
ATOM 6661 C C . MET B 1 349 ? 15.297 21.25 18.297 1 98.25 349 MET B C 1
ATOM 6663 O O . MET B 1 349 ? 14.438 21.406 17.422 1 98.25 349 MET B O 1
ATOM 6667 N N . MET B 1 350 ? 16.344 20.359 18.188 1 98.31 350 MET B N 1
ATOM 6668 C CA . MET B 1 350 ? 16.594 19.656 16.922 1 98.31 350 MET B CA 1
ATOM 6669 C C . MET B 1 350 ? 16.328 18.156 17.078 1 98.31 350 MET B C 1
ATOM 6671 O O . MET B 1 350 ? 16.109 17.469 16.078 1 98.31 350 MET B O 1
ATOM 6675 N N . VAL B 1 351 ? 16.281 17.641 18.281 1 96.88 351 VAL B N 1
ATOM 6676 C CA . VAL B 1 351 ? 16.406 16.203 18.5 1 96.88 351 VAL B CA 1
ATOM 6677 C C . VAL B 1 351 ? 15.031 15.555 18.516 1 96.88 351 VAL B C 1
ATOM 6679 O O . VAL B 1 351 ? 14.898 14.367 18.203 1 96.88 351 VAL B O 1
ATOM 6682 N N . GLU B 1 352 ? 13.969 16.312 18.875 1 94.5 352 GLU B N 1
ATOM 6683 C CA . GLU B 1 352 ? 12.609 15.773 18.875 1 94.5 352 GLU B CA 1
ATOM 6684 C C . GLU B 1 352 ? 11.672 16.625 18.031 1 94.5 352 GLU B C 1
ATOM 6686 O O . GLU B 1 352 ? 11.93 17.812 17.812 1 94.5 352 GLU B O 1
ATOM 6691 N N . GLU B 1 353 ? 10.664 15.977 17.531 1 96.5 353 GLU B N 1
ATOM 6692 C CA . GLU B 1 353 ? 9.609 16.719 16.859 1 96.5 353 GLU B CA 1
ATOM 6693 C C . GLU B 1 353 ? 8.945 17.719 17.797 1 96.5 353 GLU B C 1
ATOM 6695 O O . GLU B 1 353 ? 8.547 17.375 18.906 1 96.5 353 GLU B O 1
ATOM 6700 N N . THR B 1 354 ? 8.828 18.938 17.391 1 97 354 THR B N 1
ATOM 6701 C CA . THR B 1 354 ? 8.258 19.969 18.234 1 97 354 THR B CA 1
ATOM 6702 C C . THR B 1 354 ? 6.746 19.781 18.375 1 97 354 THR B C 1
ATOM 6704 O O . THR B 1 354 ? 6.234 19.641 19.484 1 97 354 THR B O 1
ATOM 6707 N N . PHE B 1 355 ? 6.098 19.672 17.141 1 98.06 355 PHE B N 1
ATOM 6708 C CA . PHE B 1 355 ? 4.645 19.578 17.156 1 98.06 355 PHE B CA 1
ATOM 6709 C C . PHE B 1 355 ? 4.035 20.656 18.047 1 98.06 355 PHE B C 1
ATOM 6711 O O . PHE B 1 355 ? 3.211 20.359 18.922 1 98.06 355 PHE B O 1
ATOM 6718 N N . GLY B 1 356 ? 4.41 21.875 17.891 1 98.44 356 GLY B N 1
ATOM 6719 C CA . GLY B 1 356 ? 4.059 23.078 18.625 1 98.44 356 GLY B CA 1
ATOM 6720 C C . GLY B 1 356 ? 4.555 24.359 17.953 1 98.44 356 GLY B C 1
ATOM 6721 O O . GLY B 1 356 ? 5.148 24.312 16.875 1 98.44 356 GLY B O 1
ATOM 6722 N N . PRO B 1 357 ? 4.301 25.438 18.562 1 98.62 357 PRO B N 1
ATOM 6723 C CA . PRO B 1 357 ? 4.602 26.703 17.906 1 98.62 357 PRO B CA 1
ATOM 6724 C C . PRO B 1 357 ? 6.062 27.125 18.062 1 98.62 357 PRO B C 1
ATOM 6726 O O . PRO B 1 357 ? 6.387 28.312 17.938 1 98.62 357 PRO B O 1
ATOM 6729 N N . ILE B 1 358 ? 6.984 26.234 18.375 1 98.75 358 ILE B N 1
ATOM 6730 C CA . ILE B 1 358 ? 8.398 26.547 18.531 1 98.75 358 ILE B CA 1
ATOM 6731 C C . ILE B 1 358 ? 9.211 25.844 17.438 1 98.75 358 ILE B C 1
ATOM 6733 O O . ILE B 1 358 ? 8.859 24.75 17 1 98.75 358 ILE B O 1
ATOM 6737 N N . TRP B 1 359 ? 10.25 26.5 16.938 1 98.56 359 TRP B N 1
ATOM 6738 C CA . TRP B 1 359 ? 11.102 25.922 15.898 1 98.56 359 TRP B CA 1
ATOM 6739 C C . TRP B 1 359 ? 12.516 26.469 15.984 1 98.56 359 TRP B C 1
ATOM 6741 O O . TRP B 1 359 ? 12.773 27.453 16.703 1 98.56 359 TRP B O 1
ATOM 6751 N N . SER B 1 360 ? 13.438 25.812 15.344 1 98.69 360 SER B N 1
ATOM 6752 C CA . SER B 1 360 ? 14.844 26.219 15.398 1 98.69 360 SER B CA 1
ATOM 6753 C C . SER B 1 360 ? 15.344 26.672 14.031 1 98.69 360 SER B C 1
ATOM 6755 O O . SER B 1 360 ? 14.758 26.312 13.008 1 98.69 360 SER B O 1
ATOM 6757 N N . ILE B 1 361 ? 16.281 27.5 14.031 1 98.88 361 ILE B N 1
ATOM 6758 C CA . ILE B 1 361 ? 17 28 12.859 1 98.88 361 ILE B CA 1
ATOM 6759 C C . ILE B 1 361 ? 18.469 27.625 12.953 1 98.88 361 ILE B C 1
ATOM 6761 O O . ILE B 1 361 ? 19.156 27.969 13.922 1 98.88 361 ILE B O 1
ATOM 6765 N N . LEU B 1 362 ? 18.906 26.859 12.016 1 98.88 362 LEU B N 1
ATOM 6766 C CA . LEU B 1 362 ? 20.281 26.406 11.969 1 98.88 362 LEU B CA 1
ATOM 6767 C C . LEU B 1 362 ? 20.984 26.891 10.695 1 98.88 362 LEU B C 1
ATOM 6769 O O . LEU B 1 362 ? 20.672 26.406 9.602 1 98.88 362 LEU B O 1
ATOM 6773 N N . PRO B 1 363 ? 21.906 27.859 10.812 1 98.75 363 PRO B N 1
ATOM 6774 C CA . PRO B 1 363 ? 22.594 28.359 9.625 1 98.75 363 PRO B CA 1
ATOM 6775 C C . PRO B 1 363 ? 23.578 27.359 9.023 1 98.75 363 PRO B C 1
ATOM 6777 O O . PRO B 1 363 ? 24.125 26.516 9.742 1 98.75 363 PRO B O 1
ATOM 6780 N N . PHE B 1 364 ? 23.703 27.375 7.754 1 98.44 364 PHE B N 1
ATOM 6781 C CA . PHE B 1 364 ? 24.703 26.578 7.047 1 98.44 364 PHE B CA 1
ATOM 6782 C C . PHE B 1 364 ? 25.531 27.438 6.102 1 98.44 364 PHE B C 1
ATOM 6784 O O . PHE B 1 364 ? 25.141 28.562 5.793 1 98.44 364 PHE B O 1
ATOM 6791 N N . ASP B 1 365 ? 26.719 26.938 5.629 1 97.19 365 ASP B N 1
ATOM 6792 C CA . ASP B 1 365 ? 27.594 27.656 4.707 1 97.19 365 ASP B CA 1
ATOM 6793 C C . ASP B 1 365 ? 27.562 27.031 3.318 1 97.19 365 ASP B C 1
ATOM 6795 O O . ASP B 1 365 ? 27.922 27.672 2.33 1 97.19 365 ASP B O 1
ATOM 6799 N N . ASP B 1 366 ? 27.125 25.828 3.299 1 95.88 366 ASP B N 1
ATOM 6800 C CA . ASP B 1 366 ? 27.125 25.016 2.08 1 95.88 366 ASP B CA 1
ATOM 6801 C C . ASP B 1 366 ? 25.859 24.188 1.971 1 95.88 366 ASP B C 1
ATOM 6803 O O . ASP B 1 366 ? 25.453 23.531 2.934 1 95.88 366 ASP B O 1
ATOM 6807 N N . LEU B 1 367 ? 25.219 24.328 0.706 1 98.25 367 LEU B N 1
ATOM 6808 C CA . LEU B 1 367 ? 23.953 23.625 0.535 1 98.25 367 LEU B CA 1
ATOM 6809 C C . LEU B 1 367 ? 24.125 22.125 0.705 1 98.25 367 LEU B C 1
ATOM 6811 O O . LEU B 1 367 ? 23.234 21.453 1.227 1 98.25 367 LEU B O 1
ATOM 6815 N N . ASP B 1 368 ? 25.25 21.547 0.279 1 98 368 ASP B N 1
ATOM 6816 C CA . ASP B 1 368 ? 25.516 20.125 0.457 1 98 368 ASP B CA 1
ATOM 6817 C C . ASP B 1 368 ? 25.562 19.766 1.938 1 98 368 ASP B C 1
ATOM 6819 O O . ASP B 1 368 ? 25.078 18.703 2.336 1 98 368 ASP B O 1
ATOM 6823 N N . GLN B 1 369 ? 26.141 20.609 2.67 1 96.81 369 GLN B N 1
ATOM 6824 C CA . GLN B 1 369 ? 26.172 20.406 4.113 1 96.81 369 GLN B CA 1
ATOM 6825 C C . GLN B 1 369 ? 24.766 20.406 4.703 1 96.81 369 GLN B C 1
ATOM 6827 O O . GLN B 1 369 ? 24.453 19.594 5.57 1 96.81 369 GLN B O 1
ATOM 6832 N N . ALA B 1 370 ? 23.984 21.375 4.289 1 98.69 370 ALA B N 1
ATOM 6833 C CA . ALA B 1 370 ? 22.609 21.469 4.762 1 98.69 370 ALA B CA 1
ATOM 6834 C C . ALA B 1 370 ? 21.844 20.188 4.438 1 98.69 370 ALA B C 1
ATOM 6836 O O . ALA B 1 370 ? 21.062 19.688 5.262 1 98.69 370 ALA B O 1
ATOM 6837 N N . ILE B 1 371 ? 22 19.656 3.25 1 98.56 371 ILE B N 1
ATOM 6838 C CA . ILE B 1 371 ? 21.344 18.438 2.811 1 98.56 371 ILE B CA 1
ATOM 6839 C C . ILE B 1 371 ? 21.797 17.266 3.689 1 98.56 371 ILE B C 1
ATOM 6841 O O . ILE B 1 371 ? 20.969 16.453 4.109 1 98.56 371 ILE B O 1
ATOM 6845 N N . GLU B 1 372 ? 23.078 17.203 3.984 1 97.94 372 GLU B N 1
ATOM 6846 C CA . GLU B 1 372 ? 23.594 16.156 4.863 1 97.94 372 GLU B CA 1
ATOM 6847 C C . GLU B 1 372 ? 23 16.266 6.266 1 97.94 372 GLU B C 1
ATOM 6849 O O . GLU B 1 372 ? 22.688 15.258 6.891 1 97.94 372 GLU B O 1
ATOM 6854 N N . ILE B 1 373 ? 22.875 17.484 6.719 1 98.38 373 ILE B N 1
ATOM 6855 C CA . ILE B 1 373 ? 22.266 17.719 8.031 1 98.38 373 ILE B CA 1
ATOM 6856 C C . ILE B 1 373 ? 20.844 17.172 8.047 1 98.38 373 ILE B C 1
ATOM 6858 O O . ILE B 1 373 ? 20.469 16.422 8.953 1 98.38 373 ILE B O 1
ATOM 6862 N N . ALA B 1 374 ? 20.047 17.516 7.055 1 98.56 374 ALA B N 1
ATOM 6863 C CA . ALA B 1 374 ? 18.656 17.062 6.98 1 98.56 374 ALA B CA 1
ATOM 6864 C C . ALA B 1 374 ? 18.594 15.531 6.965 1 98.56 374 ALA B C 1
ATOM 6866 O O . ALA B 1 374 ? 17.766 14.938 7.664 1 98.56 374 ALA B O 1
ATOM 6867 N N . ASN B 1 375 ? 19.453 14.867 6.211 1 97.5 375 ASN B N 1
ATOM 6868 C CA . ASN B 1 375 ? 19.469 13.414 6.098 1 97.5 375 ASN B CA 1
ATOM 6869 C C . ASN B 1 375 ? 19.891 12.75 7.406 1 97.5 375 ASN B C 1
ATOM 6871 O O . ASN B 1 375 ? 19.484 11.633 7.703 1 97.5 375 ASN B O 1
ATOM 6875 N N . THR B 1 376 ? 20.688 13.469 8.148 1 97.5 376 THR B N 1
ATOM 6876 C CA . THR B 1 376 ? 21.156 12.961 9.43 1 97.5 376 THR B CA 1
ATOM 6877 C C . THR B 1 376 ? 20.078 13.109 10.5 1 97.5 376 THR B C 1
ATOM 6879 O O . THR B 1 376 ? 19.844 12.188 11.289 1 97.5 376 THR B O 1
ATOM 6882 N N . VAL B 1 377 ? 19.422 14.242 10.523 1 98.44 377 VAL B N 1
ATOM 6883 C CA . VAL B 1 377 ? 18.422 14.562 11.547 1 98.44 377 VAL B CA 1
ATOM 6884 C C . VAL B 1 377 ? 17.219 13.648 11.391 1 98.44 377 VAL B C 1
ATOM 6886 O O . VAL B 1 377 ? 16.734 13.062 12.359 1 98.44 377 VAL B O 1
ATOM 6889 N N . ASP B 1 378 ? 16.75 13.508 10.242 1 98.06 378 ASP B N 1
ATOM 6890 C CA . ASP B 1 378 ? 15.617 12.648 9.906 1 98.06 378 ASP B CA 1
ATOM 6891 C C . ASP B 1 378 ? 15.68 12.219 8.438 1 98.06 378 ASP B C 1
ATOM 6893 O O . ASP B 1 378 ? 15.312 12.984 7.547 1 98.06 378 ASP B O 1
ATOM 6897 N N . PRO B 1 379 ? 15.977 10.969 8.164 1 97.19 379 PRO B N 1
ATOM 6898 C CA . PRO B 1 379 ? 16.188 10.539 6.777 1 97.19 379 PRO B CA 1
ATOM 6899 C C . PRO B 1 379 ? 14.875 10.469 5.98 1 97.19 379 PRO B C 1
ATOM 6901 O O . PRO B 1 379 ? 14.906 10.398 4.75 1 97.19 379 PRO B O 1
ATOM 6904 N N . THR B 1 380 ? 13.734 10.422 6.645 1 97.94 380 THR B N 1
ATOM 6905 C CA . THR B 1 380 ? 12.461 10.289 5.945 1 97.94 380 THR B CA 1
ATOM 6906 C C . THR B 1 380 ? 11.383 11.141 6.617 1 97.94 380 THR B C 1
ATOM 6908 O O . THR B 1 380 ? 10.336 10.617 7.023 1 97.94 380 THR B O 1
ATOM 6911 N N . PRO B 1 381 ? 11.57 12.469 6.629 1 98.5 381 PRO B N 1
ATOM 6912 C CA . PRO B 1 381 ? 10.539 13.336 7.207 1 98.5 381 PRO B CA 1
ATOM 6913 C C . PRO B 1 381 ? 9.234 13.305 6.414 1 98.5 381 PRO B C 1
ATOM 6915 O O . PRO B 1 381 ? 9.195 12.766 5.305 1 98.5 381 PRO B O 1
ATOM 6918 N N . LEU B 1 382 ? 8.164 13.828 6.973 1 98.69 382 LEU B N 1
ATOM 6919 C CA . LEU B 1 382 ? 6.848 13.805 6.34 1 98.69 382 LEU B CA 1
ATOM 6920 C C . LEU B 1 382 ? 6.746 14.891 5.273 1 98.69 382 LEU B C 1
ATOM 6922 O O . LEU B 1 382 ? 6.086 14.703 4.246 1 98.69 382 LEU B O 1
ATOM 6926 N N . ALA B 1 383 ? 7.367 16.016 5.551 1 98.75 383 ALA B N 1
ATOM 6927 C CA . ALA B 1 383 ? 7.281 17.156 4.645 1 98.75 383 ALA B CA 1
ATOM 6928 C C . ALA B 1 383 ? 8.648 17.812 4.453 1 98.75 383 ALA B C 1
ATOM 6930 O O . ALA B 1 383 ? 9.508 17.734 5.336 1 98.75 383 ALA B O 1
ATOM 6931 N N . LEU B 1 384 ? 8.844 18.375 3.33 1 98.88 384 LEU B N 1
ATOM 6932 C CA . LEU B 1 384 ? 10.047 19.109 2.941 1 98.88 384 LEU B CA 1
ATOM 6933 C C . LEU B 1 384 ? 9.68 20.438 2.295 1 98.88 384 LEU B C 1
ATOM 6935 O O . LEU B 1 384 ? 8.789 20.5 1.451 1 98.88 384 LEU B O 1
ATOM 6939 N N . PHE B 1 385 ? 10.297 21.516 2.711 1 98.88 385 PHE B N 1
ATOM 6940 C CA . PHE B 1 385 ? 10.086 22.844 2.15 1 98.88 385 PHE B CA 1
ATOM 6941 C C . PHE B 1 385 ? 11.398 23.438 1.654 1 98.88 385 PHE B C 1
ATOM 6943 O O . PHE B 1 385 ? 12.43 23.344 2.328 1 98.88 385 PHE B O 1
ATOM 6950 N N . THR B 1 386 ? 11.359 24 0.484 1 98.88 386 THR B N 1
ATOM 6951 C CA . THR B 1 386 ? 12.594 24.578 -0.023 1 98.88 386 THR B CA 1
ATOM 6952 C C . THR B 1 386 ? 12.32 25.938 -0.667 1 98.88 386 THR B C 1
ATOM 6954 O O . THR B 1 386 ? 11.344 26.109 -1.396 1 98.88 386 THR B O 1
ATOM 6957 N N . PHE B 1 387 ? 13.086 26.938 -0.322 1 98.88 387 PHE B N 1
ATOM 6958 C CA . PHE B 1 387 ? 13.094 28.281 -0.86 1 98.88 387 PHE B CA 1
ATOM 6959 C C . PHE B 1 387 ? 14.445 28.609 -1.482 1 98.88 387 PHE B C 1
ATOM 6961 O O . PHE B 1 387 ? 15.477 28.578 -0.802 1 98.88 387 PHE B O 1
ATOM 6968 N N . GLY B 1 388 ? 14.562 28.844 -2.676 1 98.56 388 GLY B N 1
ATOM 6969 C CA . GLY B 1 388 ? 15.781 29.156 -3.396 1 98.56 388 GLY B CA 1
ATOM 6970 C C . GLY B 1 388 ? 15.594 29.219 -4.902 1 98.56 388 GLY B C 1
ATOM 6971 O O . GLY B 1 388 ? 14.461 29.344 -5.383 1 98.56 388 GLY B O 1
ATOM 6972 N N . SER B 1 389 ? 16.672 29.266 -5.695 1 98.19 389 SER B N 1
ATOM 6973 C CA . SER B 1 389 ? 16.594 29.188 -7.148 1 98.19 389 SER B CA 1
ATOM 6974 C C . SER B 1 389 ? 16.062 27.828 -7.598 1 98.19 389 SER B C 1
ATOM 6976 O O . SER B 1 389 ? 16 26.891 -6.801 1 98.19 389 SER B O 1
ATOM 6978 N N . ASP B 1 390 ? 15.656 27.812 -8.867 1 97.88 390 ASP B N 1
ATOM 6979 C CA . ASP B 1 390 ? 15.164 26.547 -9.414 1 97.88 390 ASP B CA 1
ATOM 6980 C C . ASP B 1 390 ? 16.203 25.453 -9.266 1 97.88 390 ASP B C 1
ATOM 6982 O O . ASP B 1 390 ? 15.875 24.328 -8.891 1 97.88 390 ASP B O 1
ATOM 6986 N N . ALA B 1 391 ? 17.469 25.781 -9.5 1 98.31 391 ALA B N 1
ATOM 6987 C CA . ALA B 1 391 ? 18.531 24.781 -9.43 1 98.31 391 ALA B CA 1
ATOM 6988 C C . ALA B 1 391 ? 18.75 24.328 -7.988 1 98.31 391 ALA B C 1
ATOM 6990 O O . ALA B 1 391 ? 18.984 23.141 -7.742 1 98.31 391 ALA B O 1
ATOM 6991 N N . GLU B 1 392 ? 18.75 25.234 -7.043 1 98.62 392 GLU B N 1
ATOM 6992 C CA . GLU B 1 392 ? 18.922 24.906 -5.633 1 98.62 392 GLU B CA 1
ATOM 6993 C C . GLU B 1 392 ? 17.781 24.047 -5.113 1 98.62 392 GLU B C 1
ATOM 6995 O O . GLU B 1 392 ? 18 23.062 -4.402 1 98.62 392 GLU B O 1
ATOM 7000 N N . ASN B 1 393 ? 16.562 24.469 -5.453 1 98.69 393 ASN B N 1
ATOM 7001 C CA . ASN B 1 393 ? 15.391 23.688 -5.059 1 98.69 393 ASN B CA 1
ATOM 7002 C C . ASN B 1 393 ? 15.438 22.266 -5.609 1 98.69 393 ASN B C 1
ATOM 7004 O O . ASN B 1 393 ? 15.133 21.312 -4.895 1 98.69 393 ASN B O 1
ATOM 7008 N N . LYS B 1 394 ? 15.766 22.172 -6.844 1 98.31 394 LYS B N 1
ATOM 7009 C CA . LYS B 1 394 ? 15.891 20.844 -7.465 1 98.31 394 LYS B CA 1
ATOM 7010 C C . LYS B 1 394 ? 16.922 20 -6.738 1 98.31 394 LYS B C 1
ATOM 7012 O O . LYS B 1 394 ? 16.703 18.797 -6.527 1 98.31 394 LYS B O 1
ATOM 7017 N N . LYS B 1 395 ? 18.062 20.594 -6.422 1 98.31 395 LYS B N 1
ATOM 7018 C CA . LYS B 1 395 ? 19.125 19.875 -5.715 1 98.31 395 LYS B CA 1
ATOM 7019 C C . LYS B 1 395 ? 18.625 19.328 -4.383 1 98.31 395 LYS B C 1
ATOM 7021 O O . LYS B 1 395 ? 18.891 18.188 -4.035 1 98.31 395 LYS B O 1
ATOM 7026 N N . VAL B 1 396 ? 17.891 20.109 -3.637 1 98.75 396 VAL B N 1
ATOM 7027 C CA . VAL B 1 396 ? 17.328 19.672 -2.357 1 98.75 396 VAL B CA 1
ATOM 7028 C C . VAL B 1 396 ? 16.344 18.531 -2.582 1 98.75 396 VAL B C 1
ATOM 7030 O O . VAL B 1 396 ? 16.422 17.5 -1.926 1 98.75 396 VAL B O 1
ATOM 7033 N N . LEU B 1 397 ? 15.422 18.688 -3.516 1 98.38 397 LEU B N 1
ATOM 7034 C CA . LEU B 1 397 ? 14.383 17.703 -3.797 1 98.38 397 LEU B CA 1
ATOM 7035 C C . LEU B 1 397 ? 15 16.375 -4.215 1 98.38 397 LEU B C 1
ATOM 7037 O O . LEU B 1 397 ? 14.477 15.312 -3.869 1 98.38 397 LEU B O 1
ATOM 7041 N N . ASP B 1 398 ? 16.078 16.406 -4.926 1 97.12 398 ASP B N 1
ATOM 7042 C CA . ASP B 1 398 ? 16.703 15.203 -5.465 1 97.12 398 ASP B CA 1
ATOM 7043 C C . ASP B 1 398 ? 17.5 14.469 -4.391 1 97.12 398 ASP B C 1
ATOM 7045 O O . ASP B 1 398 ? 17.812 13.289 -4.547 1 97.12 398 ASP B O 1
ATOM 7049 N N . ASN B 1 399 ? 17.781 15.18 -3.275 1 97.94 399 ASN B N 1
ATOM 7050 C CA . ASN B 1 399 ? 18.734 14.586 -2.346 1 97.94 399 ASN B CA 1
ATOM 7051 C C . ASN B 1 399 ? 18.141 14.43 -0.951 1 97.94 399 ASN B C 1
ATOM 7053 O O . ASN B 1 399 ? 18.812 13.945 -0.036 1 97.94 399 ASN B O 1
ATOM 7057 N N . VAL B 1 400 ? 16.906 14.844 -0.758 1 97.94 400 VAL B N 1
ATOM 7058 C CA . VAL B 1 400 ? 16.219 14.68 0.522 1 97.94 400 VAL B CA 1
ATOM 7059 C C . VAL B 1 400 ? 14.891 13.961 0.312 1 97.94 400 VAL B C 1
ATOM 7061 O O . VAL B 1 400 ? 14.023 14.445 -0.422 1 97.94 400 VAL B O 1
ATOM 7064 N N . THR B 1 401 ? 14.781 12.773 0.935 1 97.06 401 THR B N 1
ATOM 7065 C CA . THR B 1 401 ? 13.531 12.016 0.905 1 97.06 401 THR B CA 1
ATOM 7066 C C . THR B 1 401 ? 12.492 12.656 1.83 1 97.06 401 THR B C 1
ATOM 7068 O O . THR B 1 401 ? 12.844 13.195 2.879 1 97.06 401 THR B O 1
ATOM 7071 N N . SER B 1 402 ? 11.234 12.625 1.442 1 98.62 402 SER B N 1
ATOM 7072 C CA . SER B 1 402 ? 10.141 13.102 2.275 1 98.62 402 SER B CA 1
ATOM 7073 C C . SER B 1 402 ? 8.805 12.508 1.828 1 98.62 402 SER B C 1
ATOM 7075 O O . SER B 1 402 ? 8.711 11.938 0.741 1 98.62 402 SER B O 1
ATOM 7077 N N . GLY B 1 403 ? 7.777 12.625 2.705 1 98.56 403 GLY B N 1
ATOM 7078 C CA . GLY B 1 403 ? 6.43 12.281 2.285 1 98.56 403 GLY B CA 1
ATOM 7079 C C . GLY B 1 403 ? 5.926 13.133 1.135 1 98.56 403 GLY B C 1
ATOM 7080 O O . GLY B 1 403 ? 5.5 12.609 0.106 1 98.56 403 GLY B O 1
ATOM 7081 N N . GLY B 1 404 ? 5.883 14.414 1.287 1 98.69 404 GLY B N 1
ATOM 7082 C CA . GLY B 1 404 ? 5.613 15.422 0.273 1 98.69 404 GLY B CA 1
ATOM 7083 C C . GLY B 1 404 ? 6.57 16.594 0.326 1 98.69 404 GLY B C 1
ATOM 7084 O O . GLY B 1 404 ? 7.402 16.688 1.233 1 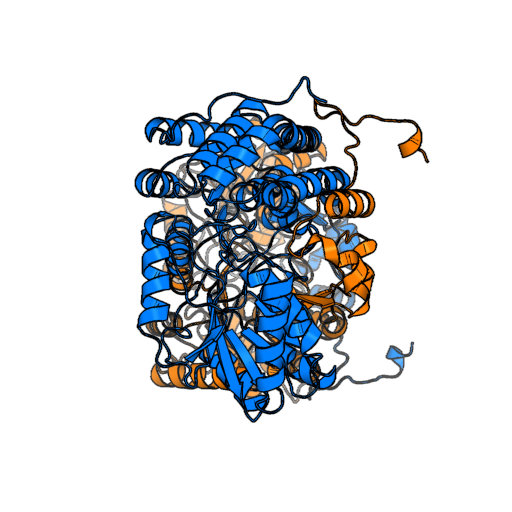98.69 404 GLY B O 1
ATOM 7085 N N . ALA B 1 405 ? 6.504 17.453 -0.665 1 98.88 405 ALA B N 1
ATOM 7086 C CA . ALA B 1 405 ? 7.418 18.578 -0.707 1 98.88 405 ALA B CA 1
ATOM 7087 C C . ALA B 1 405 ? 6.754 19.797 -1.358 1 98.88 405 ALA B C 1
ATOM 7089 O O . ALA B 1 405 ? 5.906 19.641 -2.242 1 98.88 405 ALA B O 1
ATOM 7090 N N . THR B 1 406 ? 7.141 20.938 -0.922 1 98.88 406 THR B N 1
ATOM 7091 C CA . THR B 1 406 ? 6.648 22.188 -1.489 1 98.88 406 THR B CA 1
ATOM 7092 C C . THR B 1 406 ? 7.797 23.156 -1.746 1 98.88 406 THR B C 1
ATOM 7094 O O . THR B 1 406 ? 8.672 23.328 -0.892 1 98.88 406 THR B O 1
ATOM 7097 N N . ILE B 1 407 ? 7.828 23.719 -2.904 1 98.88 407 ILE B N 1
ATOM 7098 C CA . ILE B 1 407 ? 8.773 24.766 -3.279 1 98.88 407 ILE B CA 1
ATOM 7099 C C . ILE B 1 407 ? 8.133 26.141 -3.053 1 98.88 407 ILE B C 1
ATOM 7101 O O . ILE B 1 407 ? 7.023 26.391 -3.518 1 98.88 407 ILE B O 1
ATOM 7105 N N . ASN B 1 408 ? 8.766 26.969 -2.234 1 98.56 408 ASN B N 1
ATOM 7106 C CA . ASN B 1 408 ? 8.414 28.359 -2 1 98.56 408 ASN B CA 1
ATOM 7107 C C . ASN B 1 408 ? 7.129 28.5 -1.191 1 98.56 408 ASN B C 1
ATOM 7109 O O . ASN B 1 408 ? 6.328 29.391 -1.432 1 98.56 408 ASN B O 1
ATOM 7113 N N . ASP B 1 409 ? 6.934 27.562 -0.402 1 98.5 409 ASP B N 1
ATOM 7114 C CA . ASP B 1 409 ? 5.816 27.609 0.534 1 98.5 409 ASP B CA 1
ATOM 7115 C C . ASP B 1 409 ? 6.004 26.609 1.669 1 98.5 409 ASP B C 1
ATOM 7117 O O . ASP B 1 409 ? 7.023 25.922 1.732 1 98.5 409 ASP B O 1
ATOM 7121 N N . ALA B 1 410 ? 5.074 26.656 2.561 1 97.19 410 ALA B N 1
ATOM 7122 C CA . ALA B 1 410 ? 4.961 25.625 3.58 1 97.19 410 ALA B CA 1
ATOM 7123 C C . ALA B 1 410 ? 4.375 24.344 2.992 1 97.19 410 ALA B C 1
ATOM 7125 O O . ALA B 1 410 ? 4.852 23.844 1.968 1 97.19 410 ALA B O 1
ATOM 7126 N N . PHE B 1 411 ? 3.295 23.797 3.557 1 97.81 411 PHE B N 1
ATOM 7127 C CA . PHE B 1 411 ? 2.846 22.453 3.213 1 97.81 411 PHE B CA 1
ATOM 7128 C C . PHE B 1 411 ? 1.72 22.5 2.188 1 97.81 411 PHE B C 1
ATOM 7130 O O . PHE B 1 411 ? 0.725 21.781 2.312 1 97.81 411 PHE B O 1
ATOM 7137 N N . PHE B 1 412 ? 1.909 23.297 1.13 1 98.19 412 PHE B N 1
ATOM 7138 C CA . PHE B 1 412 ? 0.875 23.422 0.11 1 98.19 412 PHE B CA 1
ATOM 7139 C C . PHE B 1 412 ? 0.604 22.078 -0.559 1 98.19 412 PHE B C 1
ATOM 7141 O O . PHE B 1 412 ? -0.525 21.797 -0.968 1 98.19 412 PHE B O 1
ATOM 7148 N N . HIS B 1 413 ? 1.548 21.172 -0.712 1 98.31 413 HIS B N 1
ATOM 7149 C CA . HIS B 1 413 ? 1.403 19.875 -1.347 1 98.31 413 HIS B CA 1
ATOM 7150 C C . HIS B 1 413 ? 0.321 19.047 -0.663 1 98.31 413 HIS B C 1
ATOM 7152 O O . HIS B 1 413 ? -0.199 18.094 -1.248 1 98.31 413 HIS B O 1
ATOM 7158 N N . ALA B 1 414 ? -0.042 19.391 0.548 1 97.31 414 ALA B N 1
ATOM 7159 C CA . ALA B 1 414 ? -0.987 18.609 1.337 1 97.31 414 ALA B CA 1
ATOM 7160 C C . ALA B 1 414 ? -2.266 19.391 1.606 1 97.31 414 ALA B C 1
ATOM 7162 O O . ALA B 1 414 ? -3.09 18.984 2.432 1 97.31 414 ALA B O 1
ATOM 7163 N N . THR B 1 415 ? -2.48 20.531 0.957 1 95.75 415 THR B N 1
ATOM 7164 C CA . THR B 1 415 ? -3.613 21.391 1.271 1 95.75 415 THR B CA 1
ATOM 7165 C C . THR B 1 415 ? -4.746 21.188 0.27 1 95.75 415 THR B C 1
ATOM 7167 O O . THR B 1 415 ? -5.742 21.906 0.293 1 95.75 415 THR B O 1
ATOM 7170 N N . MET B 1 416 ? -4.605 20.234 -0.583 1 95.56 416 MET B N 1
ATOM 7171 C CA . MET B 1 416 ? -5.605 19.938 -1.604 1 95.56 416 MET B CA 1
ATOM 7172 C C . MET B 1 416 ? -6.266 18.594 -1.337 1 95.56 416 MET B C 1
ATOM 7174 O O . MET B 1 416 ? -5.582 17.578 -1.173 1 95.56 416 MET B O 1
ATOM 7178 N N . ASN B 1 417 ? -7.555 18.516 -1.395 1 96.06 417 ASN B N 1
ATOM 7179 C CA . ASN B 1 417 ? -8.297 17.297 -1.091 1 96.06 417 ASN B CA 1
ATOM 7180 C C . ASN B 1 417 ? -7.926 16.156 -2.047 1 96.06 417 ASN B C 1
ATOM 7182 O O . ASN B 1 417 ? -7.98 14.992 -1.676 1 96.06 417 ASN B O 1
ATOM 7186 N N . ALA B 1 418 ? -7.449 16.547 -3.168 1 96.56 418 ALA B N 1
ATOM 7187 C CA . ALA B 1 418 ? -7.293 15.547 -4.223 1 96.56 418 ALA B CA 1
ATOM 7188 C C . ALA B 1 418 ? -5.949 14.836 -4.109 1 96.56 418 ALA B C 1
ATOM 7190 O O . ALA B 1 418 ? -5.738 13.789 -4.73 1 96.56 418 ALA B O 1
ATOM 7191 N N . THR B 1 419 ? -4.98 15.281 -3.393 1 97.44 419 THR B N 1
ATOM 7192 C CA . THR B 1 419 ? -3.605 14.797 -3.451 1 97.44 419 THR B CA 1
ATOM 7193 C C . THR B 1 419 ? -3.42 13.586 -2.539 1 97.44 419 THR B C 1
ATOM 7195 O O . THR B 1 419 ? -3.965 13.547 -1.434 1 97.44 419 THR B O 1
ATOM 7198 N N . PRO B 1 420 ? -2.637 12.594 -3.025 1 97.75 420 PRO B N 1
ATOM 7199 C CA . PRO B 1 420 ? -2.281 11.5 -2.121 1 97.75 420 PRO B CA 1
ATOM 7200 C C . PRO B 1 420 ? -1.355 11.945 -0.991 1 97.75 420 PRO B C 1
ATOM 7202 O O . PRO B 1 420 ? -0.151 12.102 -1.202 1 97.75 420 PRO B O 1
ATOM 7205 N N . PHE B 1 421 ? -1.96 12.07 0.152 1 97.5 421 PHE B N 1
ATOM 7206 C CA . PHE B 1 421 ? -1.212 12.477 1.336 1 97.5 421 PHE B CA 1
ATOM 7207 C C . PHE B 1 421 ? -0.679 11.258 2.082 1 97.5 421 PHE B C 1
ATOM 7209 O O . PHE B 1 421 ? -1.445 10.359 2.449 1 97.5 421 PHE B O 1
ATOM 7216 N N . GLY B 1 422 ? 0.639 11.172 2.268 1 96 422 GLY B N 1
ATOM 7217 C CA . GLY B 1 422 ? 1.23 10.062 2.996 1 96 422 GLY B CA 1
ATOM 7218 C C . GLY B 1 422 ? 2.713 10.242 3.26 1 96 422 GLY B C 1
ATOM 7219 O O . GLY B 1 422 ? 3.357 11.102 2.646 1 96 422 GLY B O 1
ATOM 7220 N N . GLY B 1 423 ? 3.248 9.492 4.223 1 97.81 423 GLY B N 1
ATOM 7221 C CA . GLY B 1 423 ? 4.66 9.516 4.582 1 97.81 423 GLY B CA 1
ATOM 7222 C C . GLY B 1 423 ? 5.453 8.383 3.957 1 97.81 423 GLY B C 1
ATOM 7223 O O . GLY B 1 423 ? 4.941 7.66 3.102 1 97.81 423 GLY B O 1
ATOM 7224 N N . VAL B 1 424 ? 6.691 8.305 4.32 1 98.44 424 VAL B N 1
ATOM 7225 C CA . VAL B 1 424 ? 7.648 7.297 3.885 1 98.44 424 VAL B CA 1
ATOM 7226 C C . VAL B 1 424 ? 8.633 6.988 5.016 1 98.44 424 VAL B C 1
ATOM 7228 O O . VAL B 1 424 ? 9.039 7.887 5.754 1 98.44 424 VAL B O 1
ATOM 7231 N N . GLY B 1 425 ? 8.992 5.703 5.168 1 97.94 425 GLY B N 1
ATOM 7232 C CA . GLY B 1 425 ? 9.906 5.336 6.242 1 97.94 425 GLY B CA 1
ATOM 7233 C C . GLY B 1 425 ? 9.367 5.664 7.621 1 97.94 425 GLY B C 1
ATOM 7234 O O . GLY B 1 425 ? 8.25 5.266 7.969 1 97.94 425 GLY B O 1
ATOM 7235 N N . GLY B 1 426 ? 10.078 6.453 8.297 1 97.69 426 GLY B N 1
ATOM 7236 C CA . GLY B 1 426 ? 9.711 6.816 9.656 1 97.69 426 GLY B CA 1
ATOM 7237 C C . GLY B 1 426 ? 8.477 7.699 9.727 1 97.69 426 GLY B C 1
ATOM 7238 O O . GLY B 1 426 ? 7.832 7.785 10.773 1 97.69 426 GLY B O 1
ATOM 7239 N N . SER B 1 427 ? 8.156 8.344 8.633 1 98.44 427 SER B N 1
ATOM 7240 C CA . SER B 1 427 ? 7.016 9.258 8.648 1 98.44 427 SER B CA 1
ATOM 7241 C C . SER B 1 427 ? 5.734 8.555 8.219 1 98.44 427 SER B C 1
ATOM 7243 O O . SER B 1 427 ? 4.668 9.164 8.172 1 98.44 427 SER B O 1
ATOM 7245 N N . GLY B 1 428 ? 5.836 7.262 7.871 1 98.19 428 GLY B N 1
ATOM 7246 C CA . GLY B 1 428 ? 4.609 6.508 7.652 1 98.19 428 GLY B CA 1
ATOM 7247 C C . GLY B 1 428 ? 4.645 5.672 6.387 1 98.19 428 GLY B C 1
ATOM 7248 O O . GLY B 1 428 ? 5.719 5.406 5.84 1 98.19 428 GLY B O 1
ATOM 7249 N N . GLN B 1 429 ? 3.5 5.113 5.992 1 98.38 429 GLN B N 1
ATOM 7250 C CA . GLN B 1 429 ? 3.307 4.316 4.785 1 98.38 429 GLN B CA 1
ATOM 7251 C C . GLN B 1 429 ? 1.869 4.422 4.285 1 98.38 429 GLN B C 1
ATOM 7253 O O . GLN B 1 429 ? 0.933 4.523 5.078 1 98.38 429 GLN B O 1
ATOM 7258 N N . GLY B 1 430 ? 1.704 4.379 2.932 1 97.5 430 GLY B N 1
ATOM 7259 C CA . GLY B 1 430 ? 0.401 4.559 2.312 1 97.5 430 GLY B CA 1
ATOM 7260 C C . GLY B 1 430 ? 0.008 6.016 2.16 1 97.5 430 GLY B C 1
ATOM 7261 O O . GLY B 1 430 ? 0.722 6.91 2.621 1 97.5 430 GLY B O 1
ATOM 7262 N N . SER B 1 431 ? -1.01 6.246 1.445 1 97.94 431 SER B N 1
ATOM 7263 C CA . SER B 1 431 ? -1.523 7.594 1.235 1 97.94 431 SER B CA 1
ATOM 7264 C C . SER B 1 431 ? -3.041 7.594 1.088 1 97.94 431 SER B C 1
ATOM 7266 O O . SER B 1 431 ? -3.646 6.543 0.863 1 97.94 431 SER B O 1
ATOM 7268 N N . TYR B 1 432 ? -3.611 8.734 1.279 1 97.75 432 TYR B N 1
ATOM 7269 C CA . TYR B 1 432 ? -5.059 8.859 1.167 1 97.75 432 TYR B CA 1
ATOM 7270 C C . TYR B 1 432 ? -5.449 10.266 0.731 1 97.75 432 TYR B C 1
ATOM 7272 O O . TYR B 1 432 ? -4.586 11.109 0.475 1 97.75 432 TYR B O 1
ATOM 7280 N N . HIS B 1 433 ? -6.719 10.555 0.572 1 97.81 433 HIS B N 1
ATOM 7281 C CA . HIS B 1 433 ? -7.484 11.703 0.108 1 97.81 433 HIS B CA 1
ATOM 7282 C C . HIS B 1 433 ? -8.133 11.43 -1.245 1 97.81 433 HIS B C 1
ATOM 7284 O O . HIS B 1 433 ? -7.496 10.852 -2.135 1 97.81 433 HIS B O 1
ATOM 7290 N N . GLY B 1 434 ? -9.367 11.797 -1.367 1 97.5 434 GLY B N 1
ATOM 7291 C CA . GLY B 1 434 ? -10.07 11.672 -2.635 1 97.5 434 GLY B CA 1
ATOM 7292 C C . GLY B 1 434 ? -9.953 10.297 -3.254 1 97.5 434 GLY B C 1
ATOM 7293 O O . GLY B 1 434 ? -10.234 9.289 -2.598 1 97.5 434 GLY B O 1
ATOM 7294 N N . TYR B 1 435 ? -9.516 10.25 -4.5 1 98.44 435 TYR B N 1
ATOM 7295 C CA . TYR B 1 435 ? -9.328 9.031 -5.281 1 98.44 435 TYR B CA 1
ATOM 7296 C C . TYR B 1 435 ? -8.367 8.078 -4.582 1 98.44 435 TYR B C 1
ATOM 7298 O O . TYR B 1 435 ? -8.555 6.859 -4.617 1 98.44 435 TYR B O 1
ATOM 7306 N N . TYR B 1 436 ? -7.434 8.57 -3.973 1 98.44 436 TYR B N 1
ATOM 7307 C CA . TYR B 1 436 ? -6.363 7.766 -3.391 1 98.44 436 TYR B CA 1
ATOM 7308 C C . TYR B 1 436 ? -6.82 7.113 -2.092 1 98.44 436 TYR B C 1
ATOM 7310 O O . TYR B 1 436 ? -6.305 6.059 -1.706 1 98.44 436 TYR B O 1
ATOM 7318 N N . SER B 1 437 ? -7.805 7.695 -1.369 1 98.62 437 SER B N 1
ATOM 7319 C CA . SER B 1 437 ? -8.461 6.984 -0.274 1 98.62 437 SER B CA 1
ATOM 7320 C C . SER B 1 437 ? -9.234 5.773 -0.786 1 98.62 437 SER B C 1
ATOM 7322 O O . SER B 1 437 ? -9.164 4.691 -0.203 1 98.62 437 SER B O 1
ATOM 7324 N N . PHE B 1 438 ? -10.031 6.051 -1.924 1 98.75 438 PHE B N 1
ATOM 7325 C CA . PHE B 1 438 ? -10.781 4.973 -2.553 1 98.75 438 PHE B CA 1
ATOM 7326 C C . PHE B 1 438 ? -9.875 3.799 -2.889 1 98.75 438 PHE B C 1
ATOM 7328 O O . PHE B 1 438 ? -10.188 2.65 -2.568 1 98.75 438 PHE B O 1
ATOM 7335 N N . LYS B 1 439 ? -8.734 4.09 -3.402 1 98.5 439 LYS B N 1
ATOM 7336 C CA . LYS B 1 439 ? -7.773 3.047 -3.756 1 98.5 439 LYS B CA 1
ATOM 7337 C C . LYS B 1 439 ? -7.168 2.41 -2.508 1 98.5 439 LYS B C 1
ATOM 7339 O O . LYS B 1 439 ? -7.012 1.19 -2.441 1 98.5 439 LYS B O 1
ATOM 7344 N N . ALA B 1 440 ? -6.812 3.211 -1.506 1 98.5 440 ALA B N 1
ATOM 7345 C CA . ALA B 1 440 ? -6.145 2.736 -0.296 1 98.5 440 ALA B CA 1
ATOM 7346 C C . ALA B 1 440 ? -7.016 1.735 0.456 1 98.5 440 ALA B C 1
ATOM 7348 O O . ALA B 1 440 ? -6.504 0.817 1.101 1 98.5 440 ALA B O 1
ATOM 7349 N N . PHE B 1 441 ? -8.336 1.901 0.332 1 98.81 441 PHE B N 1
ATOM 7350 C CA . PHE B 1 441 ? -9.242 1.056 1.1 1 98.81 441 PHE B CA 1
ATOM 7351 C C . PHE B 1 441 ? -9.922 0.031 0.199 1 98.81 441 PHE B C 1
ATOM 7353 O O . PHE B 1 441 ? -10.977 -0.5 0.542 1 98.81 441 PHE B O 1
ATOM 7360 N N . SER B 1 442 ? -9.312 -0.219 -0.964 1 98.62 442 SER B N 1
ATOM 7361 C CA . SER B 1 442 ? -9.797 -1.228 -1.903 1 98.62 442 SER B CA 1
ATOM 7362 C C . SER B 1 442 ? -8.703 -2.242 -2.229 1 98.62 442 SER B C 1
ATOM 7364 O O . SER B 1 442 ? -7.516 -1.921 -2.18 1 98.62 442 SER B O 1
ATOM 7366 N N . HIS B 1 443 ? -9.141 -3.441 -2.477 1 98.31 443 HIS B N 1
ATOM 7367 C CA . HIS B 1 443 ? -8.289 -4.445 -3.102 1 98.31 443 HIS B CA 1
ATOM 7368 C C . HIS B 1 443 ? -8.414 -4.41 -4.621 1 98.31 443 HIS B C 1
ATOM 7370 O O . HIS B 1 443 ? -9.523 -4.434 -5.156 1 98.31 443 HIS B O 1
ATOM 7376 N N . GLN B 1 444 ? -7.277 -4.297 -5.332 1 97.69 444 GLN B N 1
ATOM 7377 C CA . GLN B 1 444 ? -7.277 -4.371 -6.789 1 97.69 444 GLN B CA 1
ATOM 7378 C C . GLN B 1 444 ? -7.344 -5.82 -7.266 1 97.69 444 GLN B C 1
ATOM 7380 O O . GLN B 1 444 ? -6.312 -6.457 -7.477 1 97.69 444 GLN B O 1
ATOM 7385 N N . ARG B 1 445 ? -8.5 -6.309 -7.473 1 98.44 445 ARG B N 1
ATOM 7386 C CA . ARG B 1 445 ? -8.719 -7.691 -7.887 1 98.44 445 ARG B CA 1
ATOM 7387 C C . ARG B 1 445 ? -8.688 -7.816 -9.406 1 98.44 445 ARG B C 1
ATOM 7389 O O . ARG B 1 445 ? -9.523 -7.234 -10.102 1 98.44 445 ARG B O 1
ATOM 7396 N N . VAL B 1 446 ? -7.762 -8.539 -9.922 1 98.81 446 VAL B N 1
ATOM 7397 C CA . VAL B 1 446 ? -7.73 -8.805 -11.359 1 98.81 446 VAL B CA 1
ATOM 7398 C C . VAL B 1 446 ? -8.727 -9.914 -11.703 1 98.81 446 VAL B C 1
ATOM 7400 O O . VAL B 1 446 ? -8.75 -10.961 -11.055 1 98.81 446 VAL B O 1
ATOM 7403 N N . ILE B 1 447 ? -9.539 -9.672 -12.672 1 98.81 447 ILE B N 1
ATOM 7404 C CA . ILE B 1 447 ? -10.516 -10.641 -13.156 1 98.81 447 ILE B CA 1
ATOM 7405 C C . ILE B 1 447 ? -10.297 -10.898 -14.641 1 98.81 447 ILE B C 1
ATOM 7407 O O . ILE B 1 447 ? -10.141 -9.953 -15.422 1 98.81 447 ILE B O 1
ATOM 7411 N N . ALA B 1 448 ? -10.211 -12.117 -15.008 1 98.75 448 ALA B N 1
ATOM 7412 C CA . ALA B 1 448 ? -10.133 -12.523 -16.406 1 98.75 448 ALA B CA 1
ATOM 7413 C C . ALA B 1 448 ? -11.266 -13.477 -16.766 1 98.75 448 ALA B C 1
ATOM 7415 O O . ALA B 1 448 ? -11.828 -14.141 -15.891 1 98.75 448 ALA B O 1
ATOM 7416 N N . GLN B 1 449 ? -11.688 -13.5 -17.953 1 98.56 449 GLN B N 1
ATOM 7417 C CA . GLN B 1 449 ? -12.688 -14.398 -18.516 1 98.56 449 GLN B CA 1
ATOM 7418 C C . GLN B 1 449 ? -12.188 -15.031 -19.812 1 98.56 449 GLN B C 1
ATOM 7420 O O . GLN B 1 449 ? -12.078 -14.352 -20.828 1 98.56 449 GLN B O 1
ATOM 7425 N N . VAL B 1 450 ? -11.984 -16.344 -19.781 1 98.31 450 VAL B N 1
ATOM 7426 C CA . VAL B 1 450 ? -11.312 -17 -20.891 1 98.31 450 VAL B CA 1
ATOM 7427 C C . VAL B 1 450 ? -12.336 -17.734 -21.75 1 98.31 450 VAL B C 1
ATOM 7429 O O . VAL B 1 450 ? -12.961 -18.703 -21.297 1 98.31 450 VAL B O 1
ATOM 7432 N N . PRO B 1 451 ? -12.438 -17.359 -22.969 1 96.88 451 PRO B N 1
ATOM 7433 C CA . PRO B 1 451 ? -13.422 -18.016 -23.828 1 96.88 451 PRO B CA 1
ATOM 7434 C C . PRO B 1 451 ? -12.984 -19.422 -24.25 1 96.88 451 PRO B C 1
ATOM 7436 O O . PRO B 1 451 ? -11.789 -19.719 -24.25 1 96.88 451 PRO B O 1
ATOM 7439 N N . LYS B 1 452 ? -13.969 -20.234 -24.594 1 94.88 452 LYS B N 1
ATOM 7440 C CA . LYS B 1 452 ? -13.727 -21.625 -24.984 1 94.88 452 LYS B CA 1
ATOM 7441 C C . LYS B 1 452 ? -12.812 -21.688 -26.203 1 94.88 452 LYS B C 1
ATOM 7443 O O . LYS B 1 452 ? -11.969 -22.578 -26.312 1 94.88 452 LYS B O 1
ATOM 7448 N N . TRP B 1 453 ? -12.969 -20.719 -27.156 1 93.5 453 TRP B N 1
ATOM 7449 C CA . TRP B 1 453 ? -12.211 -20.766 -28.391 1 93.5 453 TRP B CA 1
ATOM 7450 C C . TRP B 1 453 ? -10.719 -20.578 -28.141 1 93.5 453 TRP B C 1
ATOM 7452 O O . TRP B 1 453 ? -9.891 -20.859 -29 1 93.5 453 TRP B O 1
ATOM 7462 N N . ALA B 1 454 ? -10.359 -20.062 -26.922 1 93.69 454 ALA B N 1
ATOM 7463 C CA . ALA B 1 454 ? -8.961 -19.828 -26.562 1 93.69 454 ALA B CA 1
ATOM 7464 C C . ALA B 1 454 ? -8.203 -21.141 -26.422 1 93.69 454 ALA B C 1
ATOM 7466 O O . ALA B 1 454 ? -6.969 -21.156 -26.391 1 93.69 454 ALA B O 1
ATOM 7467 N N . GLU B 1 455 ? -8.875 -22.266 -26.406 1 90.94 455 GLU B N 1
ATOM 7468 C CA . GLU B 1 455 ? -8.25 -23.578 -26.328 1 90.94 455 GLU B CA 1
ATOM 7469 C C . GLU B 1 455 ? -7.223 -23.781 -27.438 1 90.94 455 GLU B C 1
ATOM 7471 O O . GLU B 1 455 ? -6.211 -24.453 -27.234 1 90.94 455 GLU B O 1
ATOM 7476 N N . MET B 1 456 ? -7.422 -23.188 -28.531 1 86.88 456 MET B N 1
ATOM 7477 C CA . MET B 1 456 ? -6.531 -23.344 -29.688 1 86.88 456 MET B CA 1
ATOM 7478 C C . MET B 1 456 ? -5.18 -22.688 -29.422 1 86.88 456 MET B C 1
ATOM 7480 O O . MET B 1 456 ? -4.137 -23.234 -29.797 1 86.88 456 MET B O 1
ATOM 7484 N N . VAL B 1 457 ? -5.242 -21.609 -28.703 1 88 457 VAL B N 1
ATOM 7485 C CA . VAL B 1 457 ? -4.012 -20.859 -28.5 1 88 457 VAL B CA 1
ATOM 7486 C C . VAL B 1 457 ? -3.375 -21.25 -27.156 1 88 457 VAL B C 1
ATOM 7488 O O . VAL B 1 457 ? -2.18 -21.047 -26.953 1 88 457 VAL B O 1
ATOM 7491 N N . LEU B 1 458 ? -4.156 -21.938 -26.312 1 92.69 458 LEU B N 1
ATOM 7492 C CA . LEU B 1 458 ? -3.67 -22.297 -24.984 1 92.69 458 LEU B CA 1
ATOM 7493 C C . LEU B 1 458 ? -3.102 -23.703 -24.969 1 92.69 458 LEU B C 1
ATOM 7495 O O . LEU B 1 458 ? -2.729 -24.219 -23.922 1 92.69 458 LEU B O 1
ATOM 7499 N N . ARG B 1 459 ? -2.969 -24.359 -26.141 1 94.44 459 ARG B N 1
ATOM 7500 C CA . ARG B 1 459 ? -2.451 -25.719 -26.25 1 94.44 459 ARG B CA 1
ATOM 7501 C C . ARG B 1 459 ? -1.07 -25.828 -25.609 1 94.44 459 ARG B C 1
ATOM 7503 O O . ARG B 1 459 ? -0.711 -26.875 -25.062 1 94.44 459 ARG B O 1
ATOM 7510 N N . VAL B 1 460 ? -0.331 -24.75 -25.641 1 95.62 460 VAL B N 1
ATOM 7511 C CA . VAL B 1 460 ? 1.047 -24.719 -25.156 1 95.62 460 VAL B CA 1
ATOM 7512 C C . VAL B 1 460 ? 1.089 -25.125 -23.688 1 95.62 460 VAL B C 1
ATOM 7514 O O . VAL B 1 460 ? 2.076 -25.703 -23.219 1 95.62 460 VAL B O 1
ATOM 7517 N N . ARG B 1 461 ? -0.044 -24.984 -22.922 1 96.44 461 ARG B N 1
ATOM 7518 C CA . ARG B 1 461 ? 0.029 -25.156 -21.484 1 96.44 461 ARG B CA 1
ATOM 7519 C C . ARG B 1 461 ? -0.266 -26.594 -21.078 1 96.44 461 ARG B C 1
ATOM 7521 O O . ARG B 1 461 ? -0.073 -26.984 -19.938 1 96.44 461 ARG B O 1
ATOM 7528 N N . TYR B 1 462 ? -0.676 -27.469 -22.047 1 97.56 462 TYR B N 1
ATOM 7529 C CA . TYR B 1 462 ? -1.118 -28.812 -21.703 1 97.56 462 TYR B CA 1
ATOM 7530 C C . TYR B 1 462 ? -0.052 -29.844 -22.062 1 97.56 462 TYR B C 1
ATOM 7532 O O . TYR B 1 462 ? 0.604 -29.734 -23.094 1 97.56 462 TYR B O 1
ATOM 7540 N N . MET B 1 463 ? 0.076 -30.812 -21.156 1 97.12 463 MET B N 1
ATOM 7541 C CA . MET B 1 463 ? 0.842 -32 -21.516 1 97.12 463 MET B CA 1
ATOM 7542 C C . MET B 1 463 ? 0.1 -32.844 -22.547 1 97.12 463 MET B C 1
ATOM 7544 O O . MET B 1 463 ? -1.132 -32.844 -22.578 1 97.12 463 MET B O 1
ATOM 7548 N N . PRO B 1 464 ? 0.73 -33.688 -23.328 1 97.44 464 PRO B N 1
ATOM 7549 C CA . PRO B 1 464 ? 2.191 -33.688 -23.422 1 97.44 464 PRO B CA 1
ATOM 7550 C C . PRO B 1 464 ? 2.756 -32.406 -24.016 1 97.44 464 PRO B C 1
ATOM 7552 O O . PRO B 1 464 ? 2.195 -31.859 -24.969 1 97.44 464 PRO B O 1
ATOM 7555 N N . TYR B 1 465 ? 3.762 -32 -23.469 1 97.5 465 TYR B N 1
ATOM 7556 C CA . TYR B 1 465 ? 4.355 -30.734 -23.875 1 97.5 465 TYR B CA 1
ATOM 7557 C C . TYR B 1 465 ? 4.961 -30.844 -25.266 1 97.5 465 TYR B C 1
ATOM 7559 O O . TYR B 1 465 ? 5.453 -31.891 -25.672 1 97.5 465 TYR B O 1
ATOM 7567 N N . SER B 1 466 ? 4.805 -29.781 -26 1 96.44 466 SER B N 1
ATOM 7568 C CA . SER B 1 466 ? 5.344 -29.672 -27.344 1 96.44 466 SER B CA 1
ATOM 7569 C C . SER B 1 466 ? 6.184 -28.406 -27.516 1 96.44 466 SER B C 1
ATOM 7571 O O . SER B 1 466 ? 5.664 -27.297 -27.406 1 96.44 466 SER B O 1
ATOM 7573 N N . PHE B 1 467 ? 7.473 -28.594 -27.797 1 96.62 467 PHE B N 1
ATOM 7574 C CA . PHE B 1 467 ? 8.336 -27.453 -28 1 96.62 467 PHE B CA 1
ATOM 7575 C C . PHE B 1 467 ? 7.898 -26.641 -29.234 1 96.62 467 PHE B C 1
ATOM 7577 O O . PHE B 1 467 ? 8.07 -25.422 -29.281 1 96.62 467 PHE B O 1
ATOM 7584 N N . SER B 1 468 ? 7.27 -27.344 -30.219 1 96.38 468 SER B N 1
ATOM 7585 C CA . SER B 1 468 ? 6.727 -26.641 -31.375 1 96.38 468 SER B CA 1
ATOM 7586 C C . SER B 1 468 ? 5.613 -25.672 -30.969 1 96.38 468 SER B C 1
ATOM 7588 O O . SER B 1 468 ? 5.52 -24.562 -31.484 1 96.38 468 SER B O 1
ATOM 7590 N N . GLU B 1 469 ? 4.762 -26.109 -30.047 1 95.31 469 GLU B N 1
ATOM 7591 C CA . GLU B 1 469 ? 3.707 -25.25 -29.531 1 95.31 469 GLU B CA 1
ATOM 7592 C C . GLU B 1 469 ? 4.289 -24.078 -28.734 1 95.31 469 GLU B C 1
ATOM 7594 O O . GLU B 1 469 ? 3.748 -22.969 -28.766 1 95.31 469 GLU B O 1
ATOM 7599 N N . LEU B 1 470 ? 5.379 -24.328 -28 1 96.38 470 LEU B N 1
ATOM 7600 C CA . LEU B 1 470 ? 6.043 -23.25 -27.25 1 96.38 470 LEU B CA 1
ATOM 7601 C C . LEU B 1 470 ? 6.613 -22.203 -28.203 1 96.38 470 LEU B C 1
ATOM 7603 O O . LEU B 1 470 ? 6.469 -21 -27.953 1 96.38 470 LEU B O 1
ATOM 7607 N N . ASP B 1 471 ? 7.238 -22.625 -29.234 1 95.38 471 ASP B N 1
ATOM 7608 C CA . ASP B 1 471 ? 7.805 -21.703 -30.219 1 95.38 471 ASP B CA 1
ATOM 7609 C C . ASP B 1 471 ? 6.719 -20.844 -30.859 1 95.38 471 ASP B C 1
ATOM 7611 O O . ASP B 1 471 ? 6.906 -19.641 -31.078 1 95.38 471 ASP B O 1
ATOM 7615 N N . ARG B 1 472 ? 5.645 -21.484 -31.188 1 92.69 472 ARG B N 1
ATOM 7616 C CA . ARG B 1 472 ? 4.508 -20.75 -31.734 1 92.69 472 ARG B CA 1
ATOM 7617 C C . ARG B 1 472 ? 4.004 -19.703 -30.75 1 92.69 472 ARG B C 1
ATOM 7619 O O . ARG B 1 472 ? 3.725 -18.562 -31.141 1 92.69 472 ARG B O 1
ATOM 7626 N N . TYR B 1 473 ? 3.902 -20.141 -29.531 1 92.38 473 TYR B N 1
ATOM 7627 C CA . TYR B 1 473 ? 3.453 -19.25 -28.469 1 92.38 473 TYR B CA 1
ATOM 7628 C C . TYR B 1 473 ? 4.398 -18.062 -28.328 1 92.38 473 TYR B C 1
ATOM 7630 O O . TYR B 1 473 ? 3.953 -16.922 -28.203 1 92.38 473 TYR B O 1
ATOM 7638 N N . ARG B 1 474 ? 5.691 -18.297 -28.375 1 93.25 474 ARG B N 1
ATOM 7639 C CA . ARG B 1 474 ? 6.711 -17.266 -28.266 1 93.25 474 ARG B CA 1
ATOM 7640 C C . ARG B 1 474 ? 6.602 -16.25 -29.406 1 93.25 474 ARG B C 1
ATOM 7642 O O . ARG B 1 474 ? 6.738 -15.047 -29.188 1 93.25 474 ARG B O 1
ATOM 7649 N N . MET B 1 475 ? 6.328 -16.719 -30.531 1 89.31 475 MET B N 1
ATOM 7650 C CA . MET B 1 475 ? 6.23 -15.867 -31.703 1 89.31 475 MET B CA 1
ATOM 7651 C C . MET B 1 475 ? 5.066 -14.891 -31.578 1 89.31 475 MET B C 1
ATOM 7653 O O . MET B 1 475 ? 5.145 -13.75 -32.031 1 89.31 475 MET B O 1
ATOM 7657 N N . LEU B 1 476 ? 4.125 -15.305 -30.844 1 83 476 LEU B N 1
ATOM 7658 C CA . LEU B 1 476 ? 2.914 -14.5 -30.719 1 83 476 LEU B CA 1
ATOM 7659 C C . LEU B 1 476 ? 3.002 -13.562 -29.516 1 83 476 LEU B C 1
ATOM 7661 O O . LEU B 1 476 ? 2.398 -12.492 -29.516 1 83 476 LEU B O 1
ATOM 7665 N N . ASN B 1 477 ? 3.824 -13.992 -28.547 1 83.75 477 ASN B N 1
ATOM 7666 C CA . ASN B 1 477 ? 3.643 -13.32 -27.266 1 83.75 477 ASN B CA 1
ATOM 7667 C C . ASN B 1 477 ? 4.961 -12.758 -26.734 1 83.75 477 ASN B C 1
ATOM 7669 O O . ASN B 1 477 ? 4.969 -11.984 -25.766 1 83.75 477 ASN B O 1
ATOM 7673 N N . ALA B 1 478 ? 6.062 -13.133 -27.281 1 84.25 478 ALA B N 1
ATOM 7674 C CA . ALA B 1 478 ? 7.355 -12.758 -26.719 1 84.25 478 ALA B CA 1
ATOM 7675 C C . ALA B 1 478 ? 8.031 -11.688 -27.578 1 84.25 478 ALA B C 1
ATOM 7677 O O . ALA B 1 478 ? 8.312 -11.914 -28.75 1 84.25 478 ALA B O 1
ATOM 7678 N N . PRO B 1 479 ? 8.305 -10.57 -26.984 1 86.12 479 PRO B N 1
ATOM 7679 C CA . PRO B 1 479 ? 9.016 -9.547 -27.75 1 86.12 479 PRO B CA 1
ATOM 7680 C C . PRO B 1 479 ? 10.508 -9.844 -27.875 1 86.12 479 PRO B C 1
ATOM 7682 O O . PRO B 1 479 ? 11.117 -10.406 -26.969 1 86.12 479 PRO B O 1
ATOM 7685 N N . ALA B 1 480 ? 11.031 -9.5 -28.922 1 90.19 480 ALA B N 1
ATOM 7686 C CA . ALA B 1 480 ? 12.484 -9.562 -29.094 1 90.19 480 ALA B CA 1
ATOM 7687 C C . ALA B 1 480 ? 13.164 -8.375 -28.422 1 90.19 480 ALA B C 1
ATOM 7689 O O . ALA B 1 480 ? 12.648 -7.258 -28.453 1 90.19 480 ALA B O 1
ATOM 7690 N N . PRO B 1 481 ? 14.297 -8.695 -27.797 1 94 481 PRO B N 1
ATOM 7691 C CA . PRO B 1 481 ? 14.992 -7.559 -27.203 1 94 481 PRO B CA 1
ATOM 7692 C C . PRO B 1 481 ? 15.438 -6.523 -28.219 1 94 481 PRO B C 1
ATOM 7694 O O . PRO B 1 481 ? 15.852 -6.883 -29.328 1 94 481 PRO B O 1
ATOM 7697 N N . ASN B 1 482 ? 15.312 -5.289 -27.969 1 95.94 482 ASN B N 1
ATOM 7698 C CA . ASN B 1 482 ? 15.789 -4.184 -28.797 1 95.94 482 ASN B CA 1
ATOM 7699 C C . ASN B 1 482 ? 17.062 -3.559 -28.219 1 95.94 482 ASN B C 1
ATOM 7701 O O . ASN B 1 482 ? 17.234 -2.34 -28.281 1 95.94 482 ASN B O 1
ATOM 7705 N N . PHE B 1 483 ? 17.828 -4.324 -27.547 1 96.94 483 PHE B N 1
ATOM 7706 C CA . PHE B 1 483 ? 19.078 -3.881 -26.922 1 96.94 483 PHE B CA 1
ATOM 7707 C C . PHE B 1 483 ? 20.156 -4.945 -27.047 1 96.94 483 PHE B C 1
ATOM 7709 O O . PHE B 1 483 ? 19.844 -6.133 -27.203 1 96.94 483 PHE B O 1
ATOM 7716 N N . ASP B 1 484 ? 21.453 -4.562 -27 1 95.81 484 ASP B N 1
ATOM 7717 C CA . ASP B 1 484 ? 22.578 -5.48 -27.172 1 95.81 484 ASP B CA 1
ATOM 7718 C C . ASP B 1 484 ? 23.016 -6.074 -25.828 1 95.81 484 ASP B C 1
ATOM 7720 O O . ASP B 1 484 ? 22.344 -5.867 -24.812 1 95.81 484 ASP B O 1
ATOM 7724 N N . ARG B 1 485 ? 24.062 -6.828 -25.797 1 94.75 485 ARG B N 1
ATOM 7725 C CA . ARG B 1 485 ? 24.5 -7.598 -24.641 1 94.75 485 ARG B CA 1
ATOM 7726 C C . ARG B 1 485 ? 25.094 -6.684 -23.562 1 94.75 485 ARG B C 1
ATOM 7728 O O . ARG B 1 485 ? 25.234 -7.082 -22.406 1 94.75 485 ARG B O 1
ATOM 7735 N N . ASP B 1 486 ? 25.359 -5.422 -23.969 1 93.12 486 ASP B N 1
ATOM 7736 C CA . ASP B 1 486 ? 25.875 -4.445 -23.016 1 93.12 486 ASP B CA 1
ATOM 7737 C C . ASP B 1 486 ? 24.75 -3.58 -22.453 1 93.12 486 ASP B C 1
ATOM 7739 O O . ASP B 1 486 ? 24.984 -2.682 -21.641 1 93.12 486 ASP B O 1
ATOM 7743 N N . GLY B 1 487 ? 23.484 -3.906 -22.875 1 93.62 487 GLY B N 1
ATOM 7744 C CA . GLY B 1 487 ? 22.328 -3.205 -22.344 1 93.62 487 GLY B CA 1
ATOM 7745 C C . GLY B 1 487 ? 22.016 -1.923 -23.094 1 93.62 487 GLY B C 1
ATOM 7746 O O . GLY B 1 487 ? 21.203 -1.113 -22.656 1 93.62 487 GLY B O 1
ATOM 7747 N N . ASN B 1 488 ? 22.656 -1.697 -24.203 1 94.19 488 ASN B N 1
ATOM 7748 C CA . ASN B 1 488 ? 22.391 -0.504 -25 1 94.19 488 ASN B CA 1
ATOM 7749 C C . ASN B 1 488 ? 21.297 -0.75 -26.031 1 94.19 488 ASN B C 1
ATOM 7751 O O . ASN B 1 488 ? 21.219 -1.824 -26.625 1 94.19 488 ASN B O 1
ATOM 7755 N N . VAL B 1 489 ? 20.438 0.246 -26.156 1 93.31 489 VAL B N 1
ATOM 7756 C CA . VAL B 1 489 ? 19.359 0.145 -27.141 1 93.31 489 VAL B CA 1
ATOM 7757 C C . VAL B 1 489 ? 19.938 0.034 -28.547 1 93.31 489 VAL B C 1
ATOM 7759 O O . VAL B 1 489 ? 20.891 0.742 -28.891 1 93.31 489 VAL B O 1
ATOM 7762 N N . THR B 1 490 ? 19.562 -0.94 -29.281 1 88.5 490 THR B N 1
ATOM 7763 C CA . THR B 1 490 ? 20.031 -1.142 -30.641 1 88.5 490 THR B CA 1
ATOM 7764 C C . THR B 1 490 ? 19.094 -0.475 -31.656 1 88.5 490 THR B C 1
ATOM 7766 O O . THR B 1 490 ? 17.891 -0.457 -31.453 1 88.5 490 THR B O 1
ATOM 7769 N N . THR B 1 491 ? 19.219 0.82 -32.062 1 64.81 491 THR B N 1
ATOM 7770 C CA . THR B 1 491 ? 18.438 1.602 -33 1 64.81 491 THR B CA 1
ATOM 7771 C C . THR B 1 491 ? 18.188 0.806 -34.281 1 64.81 491 THR B C 1
ATOM 7773 O O . THR B 1 491 ? 19.109 0.583 -35.094 1 64.81 491 THR B O 1
ATOM 7776 N N . GLY B 1 492 ? 17.875 -0.299 -34.375 1 53.22 492 GLY B N 1
ATOM 7777 C CA . GLY B 1 492 ? 17.703 -0.737 -35.75 1 53.22 492 GLY B CA 1
ATOM 7778 C C . GLY B 1 492 ? 16.656 0.068 -36.5 1 53.22 492 GLY B C 1
ATOM 7779 O O . GLY B 1 492 ? 15.898 0.823 -35.875 1 53.22 492 GLY B O 1
ATOM 7780 N N . LEU B 1 493 ? 16.703 0.057 -37.969 1 43.16 493 LEU B N 1
ATOM 7781 C CA . LEU B 1 493 ? 15.82 0.751 -38.906 1 43.16 493 LEU B CA 1
ATOM 7782 C C . LEU B 1 493 ? 14.375 0.664 -38.438 1 43.16 493 LEU B C 1
ATOM 7784 O O . LEU B 1 493 ? 13.5 1.367 -38.938 1 43.16 493 LEU B O 1
ATOM 7788 N N . ARG B 1 494 ? 13.906 -0.301 -37.781 1 40.06 494 ARG B N 1
ATOM 7789 C CA . ARG B 1 494 ? 12.477 -0.517 -37.594 1 40.06 494 ARG B CA 1
ATOM 7790 C C . ARG B 1 494 ? 11.953 0.336 -36.438 1 40.06 494 ARG B C 1
ATOM 7792 O O . ARG B 1 494 ? 10.781 0.226 -36.062 1 40.06 494 ARG B O 1
ATOM 7799 N N . SER B 1 495 ? 12.695 0.736 -35.375 1 38.88 495 SER B N 1
ATOM 7800 C CA . SER B 1 495 ? 12.086 1.66 -34.438 1 38.88 495 SER B CA 1
ATOM 7801 C C . SER B 1 495 ? 11.445 2.848 -35.156 1 38.88 495 SER B C 1
ATOM 7803 O O . SER B 1 495 ? 10.766 3.662 -34.5 1 38.88 495 SER B O 1
ATOM 7805 N N . TRP B 1 496 ? 12.078 3.23 -36.156 1 34.28 496 TRP B N 1
ATOM 7806 C CA . TRP B 1 496 ? 11.469 4.289 -36.938 1 34.28 496 TRP B CA 1
ATOM 7807 C C . TRP B 1 496 ? 10.227 3.773 -37.688 1 34.28 496 TRP B C 1
ATOM 7809 O O . TRP B 1 496 ? 9.398 4.559 -38.125 1 34.28 496 TRP B O 1
ATOM 7819 N N . LEU B 1 497 ? 10.078 2.469 -38 1 28.92 497 LEU B N 1
ATOM 7820 C CA . LEU B 1 497 ? 8.805 2.129 -38.625 1 28.92 497 LEU B CA 1
ATOM 7821 C C . LEU B 1 497 ? 7.754 1.802 -37.562 1 28.92 497 LEU B C 1
ATOM 7823 O O . LEU B 1 497 ? 8.039 1.095 -36.594 1 28.92 497 LEU B O 1
#

pLDDT: mean 96.67, std 7.39, range [28.09, 98.94]

Foldseek 3Di:
DVPLADDDDQDFFDFDDLVNLVVLVVLQQVVVVVLQLVDQVLLLQLLVLLLVLLVRHLVLLQVLQCVQWNFHSVLSCQVASVLLNVQSVLQSVCLVVLQDWADDPPDDPVQVVFPKTWGWAFQEEEEEEAEQLRQRNRFRQLVSLNSSLRYAYEYETDVLSRSNLSSVQVSCVPRHDSSRYYYGYDPPVSVVSNLVDQGQEYEYEEALVVVVVSCVSNVVVPRYYFYFYAFQEEEEAEPAFPLLLCLLQLLVCCQNSQLLDRQRHLEYEYAPVCVVVNLVNNQVNLCVQPVPFDVPHSRIADRDLVLLVLLVVLLVQFPWAWSDADDADNVRNGGGQIETEHADCPGSSNQDRSSGSYHYYYYDNDLVVVLVSQCVSTQWGAEYEYGRDPVSVVVSVVRGHYQYYDYSHGVPQPSDQCHFRGTDDSSTDATDGRSRSSNRSTDTDIDTHDDPVCCVLCVCVDPPHDVVSVVVNCVVPPDDDQADPVRHGNPDPPVVD/DLVQADDDDQDFFDFDDLVNLVVLVVLQQVVVVVLQLVDQVLLLQLLVLLLVLLVRHLVLQQVLQCVQWNFHSVLSCQVASVLLNVQSVLQSVCLVVLQDWADDPPDDPVQVVFPKTWGWAFQEEEEEEAEQLRQRNRFRQLVSLNSSLRYAYEYETDVLSRSNLSSVQVSCVPRHDSSRYYYGYDPPVSVVSNLVDQDQEYEYEEALVVVVVSCVSNVVVPRYYFYFYAFQEEEEAEPAFPLLLCLLQLLVCCQNSQLLDRQRHLEYEYAPNCVVVNLVNNQVNLCVQPVPFDVPHSGIADRDLVLLVLLVVLLVQFPWAWSDANDADNVRNGGGQIETEHADCPGSSNQDRSSGSYHYYYYDNDLVVVLVSQCVSTQWGAEYEYGRDPVSVVVSVVRGHYNYYDYSHGPPQPSDQCHFRGTDDSSTDATDGRSRSSNRSTDTDIDTHDDPVCCVLCVCVDPPHDVVSVVVNCVVPPDDDQADPVRHGNPDPPVVD

Secondary structure (DSSP, 8-state):
-GGG---SPPPPP-PPPHHHHHHHHHHHHHHHHTTGGG-HHHHHHHHHHHHHHHHHTHHHHHHHHHHHH---HHHIIIIIIHHHHHHHHHHHHHHHHHTSPBPPTT--GGGGGG--EEEEEE-SEEEEE--SSSTTHHHHHHHHHHHHTT-EEEEE--TTSHHHHHHHHHHHHHHS-TTTEEE---SHHHHHHHHTS--SEEEEES-HHHHHHHHHHHHTTT--EEEE----EEEEE-TTS-HHHHHHHHHHHHHGGGG--TTSEEEEEEEGGGHHHHHHHHHHHHHHH-TT-STTSS----SSHHHHHHHHHHHHH--SEEEE---EEGGGTEE--EEEE-S-TTSHHHHS---SSEEEEEEES-HHHHHHHHHHH-SS-SEEEEES-HHHHHHHHHH---SEEEESSSSGGGSSTTS-B---GGGEE--BSHHHHHHHTEEEEEEEE--GGGGGTGGGGSSSP-HHHHHHHHHHH-PPP-B-TTS-B---GGG--/-GGG---SPPPPP-PPPHHHHHHHHHHHHHHHHTTGGG-HHHHHHHHHHHHHHHHHTHHHHHHHHHHHH---HHHIIIIIIHHHHHHHHHHHHHHHHHTSPBPPTT--GGGGGG--EEEEEE-SEEEEE--SSSTTHHHHHHHHHHHHTT-EEEEE--TTSHHHHHHHHHHHHHHS-TTTEEE---SHHHHHHHHTS--SEEEEES-HHHHHHHHHHHHTTT--EEEE----EEEEE-TTS-HHHHHHHHHHHHHGGGG--TTSEEEEEEEGGGHHHHHHHHHHHHHHH-TT-STTSS----SSHHHHHHHHHHHHH--SEEEE---EEGGGTEE--EEEE-S-TTSHHHHS---SSEEEEEEES-HHHHHHHHHHH-SS-SEEEEES-HHHHHHHHHH---SEEEESSSSGGGSSTTS-B---GGGEE--BSHHHHHHHTEEEEEEEE--GGGGGTGGGGSSSP-HHHHHHHHHHH-PPP-B-TTS-B---TTS--

Organism: Ustilaginoidea virens (NCBI:txid1159556)

Sequence (994 aa):
MAAHLKSGPIPPFEATPLDEITAKLELLRNTFRTNKTKDIKFRLRQIRKLYWGMVDYAPLIEEALMKDMGKSKFEAHLTEMDWVKNEAINVANKLTTWAKDESIVDLPIMYWPMRPRIRNEPLGQILMIGSFNYPFQLNMTPLIGAIAAGNCAVVKPSELSPHSAMIIKKIMDEYLDTDCYFCVNGGIEETQHVLNHKFDKVMFTGGRKTGAIIATKAAQSLTPCLLELGGRNPAFITKNADVKLAARRLLWQKCLNAGQLCLSHNYVLIDRSVLDGFVAEINNQYRVFMPNGSKESDLSRIVNKSHFDRLIKMLSNTKGKVVMGGSSDAEKLWIEPTAVLVDSIHDSMMVEETFGPIWSILPFDDLDQAIEIANTVDPTPLALFTFGSDAENKKVLDNVTSGGATINDAFFHATMNATPFGGVGGSGQGSYHGYYSFKAFSHQRVIAQVPKWAEMVLRVRYMPYSFSELDRYRMLNAPAPNFDRDGNVTTGLRSWLMAAHLKSGPIPPFEATPLDEITAKLELLRNTFRTNKTKDIKFRLRQIRKLYWGMVDYAPLIEEALMKDMGKSKFEAHLTEMDWVKNEAINVANKLTTWAKDESIVDLPIMYWPMRPRIRNEPLGQILMIGSFNYPFQLNMTPLIGAIAAGNCAVVKPSELSPHSAMIIKKIMDEYLDTDCYFCVNGGIEETQHVLNHKFDKVMFTGGRKTGAIIATKAAQSLTPCLLELGGRNPAFITKNADVKLAARRLLWQKCLNAGQLCLSHNYVLIDRSVLDGFVAEINNQYRVFMPNGSKESDLSRIVNKSHFDRLIKMLSNTKGKVVMGGSSDAEKLWIEPTAVLVDSIHDSMMVEETFGPIWSILPFDDLDQAIEIANTVDPTPLALFTFGSDAENKKVLDNVTSGGATINDAFFHATMNATPFGGVGGSGQGSYHGYYSFKAFSHQRVIAQVPKWAEMVLRVRYMPYSFSELDRYRMLNAPAPNFDRDGNVTTGLRSWL

InterPro domains:
  IPR012394 Aldehyde dehydrogenase NAD(P)-dependent [PIRSF036492] (21-487)
  IPR012394 Aldehyde dehydrogenase NAD(P)-dependent [PTHR43570] (19-476)
  IPR015590 Aldehyde dehydrogenase domain [PF00171] (29-446)
  IPR016161 Aldehyde/histidinol dehydrogenase [SSF53720] (14-465)
  IPR016162 Aldehyde dehydrogenase, N-terminal [G3DSA:3.40.605.10] (29-445)
  IPR016163 Aldehyde dehydrogenase, C-terminal [G3DSA:3.40.309.10] (231-427)

Solvent-accessible surface area (backbone atoms only — not comparable to full-atom values): 49244 Å² total; per-residue (Å²): 123,78,84,59,50,45,80,79,84,79,64,78,74,65,63,51,54,69,69,56,51,55,52,49,53,51,46,25,55,57,41,45,73,70,46,59,39,63,37,64,67,56,27,40,28,41,37,42,18,43,35,47,34,54,58,24,34,41,63,4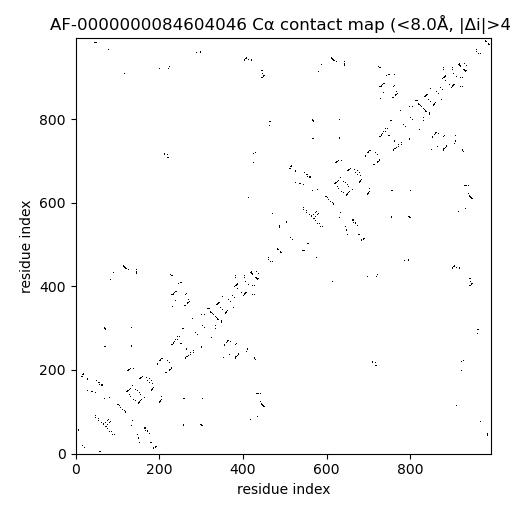8,51,34,49,18,39,31,72,32,26,40,36,34,62,67,52,40,40,64,67,24,51,48,47,37,41,46,44,31,50,55,39,57,74,42,41,73,68,68,64,45,70,36,79,54,69,83,54,62,72,89,50,53,80,26,54,60,30,31,38,68,35,46,62,46,38,36,38,37,37,25,36,51,73,48,48,58,32,59,42,49,43,59,46,48,16,33,33,66,21,25,27,21,39,35,39,30,46,23,60,70,19,35,49,43,37,44,50,50,39,50,38,44,64,72,41,36,60,63,58,41,42,45,66,45,39,36,56,69,68,47,50,54,59,56,66,71,49,90,52,50,28,37,34,40,37,48,53,53,68,62,47,19,52,51,38,24,59,35,12,64,71,44,21,52,67,35,31,40,30,31,33,55,8,45,29,40,36,42,81,64,28,60,47,65,59,50,25,47,39,52,48,40,46,29,45,48,62,25,6,42,36,60,61,29,59,22,32,33,39,29,26,55,90,43,43,65,61,30,52,53,36,37,48,53,42,47,44,60,37,24,73,79,35,60,87,75,40,71,52,21,25,46,62,43,67,68,62,39,50,53,51,51,50,28,64,70,60,37,86,48,43,76,72,34,70,70,54,70,36,79,93,68,28,34,62,42,57,22,37,27,44,38,93,52,75,80,32,45,53,54,69,53,64,54,63,28,24,44,35,26,37,36,66,33,94,42,73,70,56,46,49,51,47,48,49,67,74,32,58,26,10,22,26,36,24,32,29,40,42,75,67,56,38,48,53,49,62,76,66,48,60,39,8,26,28,11,34,55,41,43,64,63,38,68,71,46,62,37,37,52,47,34,20,33,51,66,1,19,35,56,44,29,33,48,67,36,16,29,53,64,38,26,41,66,24,24,35,20,40,45,56,78,77,48,55,73,76,49,52,55,73,38,52,62,73,46,70,68,43,44,53,54,49,38,72,75,69,52,77,75,78,60,47,49,87,84,26,44,72,52,82,49,82,56,81,78,98,123,77,86,59,50,46,80,77,81,79,64,77,74,64,64,52,54,68,69,56,50,56,53,50,52,52,45,25,56,56,41,46,72,69,46,60,39,63,37,65,67,55,26,38,27,40,36,43,19,44,37,48,33,56,60,24,34,41,62,49,51,35,51,18,39,31,72,31,27,40,34,33,61,67,53,39,38,64,68,24,52,48,47,37,41,45,44,31,48,54,38,58,75,41,43,73,68,68,63,46,71,35,79,54,68,83,53,61,71,88,50,54,79,27,54,60,30,31,38,68,35,45,62,44,39,34,38,36,35,25,36,51,74,49,49,58,30,59,41,48,44,58,48,47,16,33,33,66,22,24,29,23,38,37,40,30,45,25,61,69,19,36,48,42,36,44,49,51,39,49,38,44,60,74,38,37,63,64,58,40,41,46,66,45,40,36,56,68,68,46,51,54,58,56,66,72,49,91,51,50,29,38,35,40,36,46,53,52,69,60,48,20,53,52,38,24,60,34,12,63,71,43,22,53,67,36,31,41,29,32,33,53,7,46,29,38,37,42,80,66,30,61,47,64,59,50,25,47,36,51,50,39,46,28,45,47,60,26,6,42,37,61,62,29,59,22,33,33,40,28,28,56,90,43,43,67,62,30,52,52,36,36,50,51,42,48,43,59,37,25,73,81,35,59,89,76,42,72,53,20,25,45,61,43,67,69,63,38,50,52,52,51,50,30,65,71,61,36,85,47,44,76,71,33,69,71,53,70,37,79,93,69,27,34,61,42,59,22,36,28,44,39,92,52,74,80,30,44,53,53,70,51,65,54,64,28,25,46,35,26,36,36,66,32,93,40,73,69,55,44,48,52,48,48,48,68,74,32,58,26,9,24,26,35,23,30,29,39,43,73,68,56,38,48,53,48,62,75,68,48,61,42,7,26,30,12,36,55,40,40,65,62,38,68,72,46,62,38,37,52,46,33,22,32,52,68,2,19,35,57,43,28,34,48,66,37,15,30,52,63,38,28,41,66,24,24,36,20,40,45,56,78,79,48,55,75,75,49,50,53,74,38,52,63,74,44,70,69,44,43,52,54,49,37,72,76,70,51,77,75,78,60,46,47,88,84,25,43,75,52,82,50,83,57,81,78,98